Protein AF-A0A0S7X067-F1 (afdb_monomer_lite)

Sequence (886 aa):
MMNKNKKNHYNTAKNVPKMLPYRECIGCGLCATVCPKGAITMHWRNGTWVPRVNREKCTNCGLCSRVCPNTPECMSEYAVAAAISGERFGLQKTAQYFIAYDLNPENRIRSASGGVLTAILSYLLEVGDIDGIAASVPVPAPIGRPHHEMRIMRSVEELDKARSSHYHPLAYDKVLKELKSIPGQYAIVGVPCIARGIKRLPKNFQNRIRYIFSPVCSKNVTGQFLDCLAEQEGIAKRELFTANQRDKFGGISDANNFSTLFRLANREIRRNRFKTGWTDMWRNYFFTPKCCLYCADFYGVDADLSAKDAWGHLSKDPLGVSLLIVRNPEIVMILKKLNKDRKIFLESCDAKEVFQSQSGTPKFKHIEVRDRLVWEPAIRQELLKRNYLFGTSRRWWHINSLRYWRLRFLISFSIFSYNHWGSAFIKKLLTLMKIRRLLISIPFSMFYKIAKFLGVRPAPRRTFSRNLRVLISGGYGYGNVGDEAQLSSNIEHWKKAVPNCQITVLTPNELYTRQNHNVKTALAPRVVFFRGIYGDWFGFKLAFFLLTPLLLINAALIKRGLPIFVFHSSFVRLFTTLLNSDILFLSGGGYLTTTTLSRLWDNMLFIRLADILGVPVIMSGQTILLQDRFSSRLAKWGMKNVKFIYLRDKFESEEYLKSIGISEDKIKSTFDDALFIRGASTDLVLKVLKRNNIDVHKPYCVVNIYQHKALLKNYHLALRQWASALDSIVSELGLQIVFLPFLPIEEVVAEKIVKLMQSPSFLIPYNYDFKIPIGIVRNASLCLTTKHHPIIFAMGGGVPVVSVAFDEYFLHKNKGALRIFEQEEFLIWCNIEDLSEQILKKCREAWQKKKEISAITKRHLERLRPQAGEVIYRWLREGGKKNSGH

pLDDT: mean 86.99, std 16.05, range [24.28, 98.56]

Radius of gyration: 35.41 Å; chains: 1; bounding box: 79×88×103 Å

Foldseek 3Di:
DDDDDDDPPPDDDPDQPDDDPPQQDLQAALLCQQQPQSQWDWDQDLQAIDIDGDPVSDPSPCLSVLLQCRALLNLLVLQVQLQVCPLCRLQDPLWFKKWKAFLDLVCLLQALARNVVLVLQQVCLVVQVWQWEWDKAADWDFQSDFRIETDTDRHSVSSSNRHYDDQGRYYCNVVLNVLLVDDIAYAYEEALSVLSSQVSHPPSSVVNYPFYEHAFDLFGFGSLLVSLQCVVQPNDRGFIWHKHARRQPPDDQWSQFGWIWIDTPPDIDTDTCVRTCNVVCVVLLARTRLSSQSALGGQNSSGQKYKYWQADPQRSHSSHIIMMTHNHVVSVVSVVVCVVVSRMDIDTDHSVSVCVSPVVSSCSRRPLSLLQQCPVVSSVVSNVVVVNDPPDDQSVAPLSNVSNVSSVCNHVVNSVCCVVPNSVVVVVVSVVVVVCVVPPDDDDDPVVVVVVPPPFDFDDDDDDDPEAEEEEEEDDQALQLQRLLLVLLLVVLCCVVRVRYAYEYAHCHQVLNCVQRVHHYAHHLCCLQPNPCVVPPVSLVVSLVVCLVLLLVQLLQVRRSHYHDDRDPSSVVVLVSLLPHQAYEYGEDECQEQVNLSSVQSVLSVLSSSVSSVHAYEYEAYDHYYDDPVSLVSNLSRCLRHQAYEYAFPDHSLVSCVVSPRDNVRYHYAHHLSLQRAADDPVVLVVLCVVQVHDPVFAAEEEFEDDDPLCVVVVVLLLLLLQLLVLLCCVPVVHAYEYDYSDQVRLVSVVSSCVNHPDDHTYRHRDSNSRNSLSNLLRHQAYEYQDQSSLSSVLSNLHQYAYEYRDPVSLSRNCRNCVLQVRNVNYDDDDSNCSSVSSNVSRVVCNVCSVVSSVSSVVSCVVRVVCNSVSVVVCVVVVVVPPPDD

Secondary structure (DSSP, 8-state):
------------------PPPTTT-----HHHHS-TT--EEEEEETTEEEEEE-TTT-----HHHHT-TTSHHHHHHHHHHHHHHGGGTT--TTSEEEEEEES-HHHHHHSSSS-HHHHHHHHHHHTTS-SEEEEEEE--B-TTS-SEEEEEE-SHHHHHHT-S---S----HHHHHHHHHS-S-EEEE--HHHHHHHTTS-HHHHTTEEEEEEE--S----HHHHHHHHHHTT--TT--EEEEEEE-TTT-SSTT--EEEEEESS-EEEEETTTSSHHHHHHTTTT--GGGGT---SS-TT-SEEEEE--GGGGGSTT--EEEEE--HHHHHHHHHHHHTTSEEEEEE-HHHHHHTTTHHHIIIIITTHHHHTTSHHHHHHHHHTT----SS-GGG-HHHHHHHHHHHHHHHHHHHHHHHHHHHHHHHHHHHHHHHHS----STTTHHHHTTS-PPPPPPPPPPSS-EEEEE-S-SSS-HHHHHHHHHHHHHHHHH-TT-EEEEEES-HHHHHHHH-SEEEE-HHHHHSTT-TT-HHHHHHHHHHHHHHHHHHHHHHHHT-PPP---HHHHHHHHHHHT-SEEEE--BS-SSGGGHHHHHHHHHHHHHHHHHT--EEEEEE-----SHHHHHHHHHHHTT-SEEEESSSSHHHHHHHHTT--GGGEEE---TTTT-----HHHHHHHHHHTT--TTS-EEEEE----HHHHHTHHHHHHHHHHHHHHHHHHH-PEEEE--SSHHHHHHHHHHHTT-SS-EEEPPP-S-THHHHHHHHT-SEEEESSHHHHHHHHHHT--EEEEESSHHHHHHHHHHHHTTT-GGGEEE--STTHHHHHHHHHHHHHHTHHHHHHHHHHHHHHHGGGTTHHHHHHHHHHHTTS---

Structure (mmCIF, N/CA/C/O backbone):
data_AF-A0A0S7X067-F1
#
_entry.id   AF-A0A0S7X067-F1
#
loop_
_atom_site.group_PDB
_atom_site.id
_atom_site.type_symbol
_atom_site.label_atom_id
_atom_site.label_alt_id
_atom_site.label_comp_id
_atom_site.label_asym_id
_atom_site.label_entity_id
_atom_site.label_seq_id
_atom_site.pdbx_PDB_ins_code
_atom_site.Cartn_x
_atom_site.Cartn_y
_atom_site.Cartn_z
_atom_site.occupancy
_atom_site.B_iso_or_equiv
_atom_site.auth_seq_id
_atom_site.auth_comp_id
_atom_site.auth_asym_id
_atom_site.auth_atom_id
_atom_site.pdbx_PDB_model_num
ATOM 1 N N . MET A 1 1 ? 22.382 53.198 -48.049 1.00 29.11 1 MET A N 1
ATOM 2 C CA . MET A 1 1 ? 23.276 52.034 -48.272 1.00 29.11 1 MET A CA 1
ATOM 3 C C . MET A 1 1 ? 23.290 51.225 -46.977 1.00 29.11 1 MET A C 1
ATOM 5 O O . MET A 1 1 ? 23.543 51.829 -45.957 1.00 29.11 1 MET A O 1
ATOM 9 N N . MET A 1 2 ? 22.936 49.948 -46.851 1.00 30.11 2 MET A N 1
ATOM 10 C CA . MET A 1 2 ? 22.721 48.850 -47.790 1.00 30.11 2 MET A CA 1
ATOM 11 C C . MET A 1 2 ? 21.519 47.988 -47.356 1.00 30.11 2 MET A C 1
ATOM 13 O O . MET A 1 2 ? 21.127 47.931 -46.195 1.00 30.11 2 MET A O 1
ATOM 17 N N . ASN A 1 3 ? 20.966 47.351 -48.378 1.00 24.83 3 ASN A N 1
ATOM 18 C CA . ASN A 1 3 ? 19.749 46.565 -48.515 1.00 24.83 3 ASN A CA 1
ATOM 19 C C . ASN A 1 3 ? 19.423 45.466 -47.487 1.00 24.83 3 ASN A C 1
ATOM 21 O O . ASN A 1 3 ? 20.245 44.627 -47.127 1.00 24.83 3 ASN A O 1
ATOM 25 N N . LYS A 1 4 ? 18.113 45.387 -47.210 1.00 31.78 4 LYS A N 1
ATOM 26 C CA . LYS A 1 4 ? 17.346 44.173 -46.887 1.00 31.78 4 LYS A CA 1
ATOM 27 C C . LYS A 1 4 ? 17.326 43.189 -48.076 1.00 31.78 4 LYS A C 1
ATOM 29 O O . LYS A 1 4 ? 17.414 43.609 -49.222 1.00 31.78 4 LYS A O 1
ATOM 34 N N . ASN A 1 5 ? 17.011 41.925 -47.767 1.00 30.05 5 ASN A N 1
ATOM 35 C CA . ASN A 1 5 ? 16.585 40.810 -48.641 1.00 30.05 5 ASN A CA 1
ATOM 36 C C . ASN A 1 5 ? 17.678 39.871 -49.185 1.00 30.05 5 ASN A C 1
ATOM 38 O O . ASN A 1 5 ? 18.350 40.174 -50.160 1.00 30.05 5 ASN A O 1
ATOM 42 N N . LYS A 1 6 ? 17.663 38.615 -48.714 1.00 26.25 6 LYS A N 1
ATOM 43 C CA . LYS A 1 6 ? 16.930 37.540 -49.412 1.00 26.25 6 LYS A CA 1
ATOM 44 C C . LYS A 1 6 ? 16.719 36.318 -48.512 1.00 26.25 6 LYS A C 1
ATOM 46 O O . LYS A 1 6 ? 17.645 35.708 -47.990 1.00 26.25 6 LYS A O 1
ATOM 51 N N . LYS A 1 7 ? 15.438 35.984 -48.365 1.00 29.62 7 LYS A N 1
ATOM 52 C CA . LYS A 1 7 ? 14.908 34.695 -47.929 1.00 29.62 7 LYS A CA 1
ATOM 53 C C . LYS A 1 7 ? 15.486 33.586 -48.814 1.00 29.62 7 LYS A C 1
ATOM 55 O O . LYS A 1 7 ? 15.284 33.638 -50.020 1.00 29.62 7 LYS A O 1
ATOM 60 N N . ASN A 1 8 ? 16.059 32.544 -48.216 1.00 24.28 8 ASN A N 1
ATOM 61 C CA . ASN A 1 8 ? 16.013 31.210 -48.811 1.00 24.28 8 ASN A CA 1
ATOM 62 C C . ASN A 1 8 ? 14.926 30.413 -48.090 1.00 24.28 8 ASN A C 1
ATOM 64 O O . ASN A 1 8 ? 15.160 29.724 -47.098 1.00 24.28 8 ASN A O 1
ATOM 68 N N . HIS A 1 9 ? 13.704 30.569 -48.602 1.00 27.72 9 HIS A N 1
ATOM 69 C CA . HIS A 1 9 ? 12.631 29.603 -48.431 1.00 27.72 9 HIS A CA 1
ATOM 70 C C . HIS A 1 9 ? 13.075 28.282 -49.072 1.00 27.72 9 HIS A C 1
ATOM 72 O O . HIS A 1 9 ? 12.879 28.077 -50.265 1.00 27.72 9 HIS A O 1
ATOM 78 N N . TYR A 1 10 ? 13.648 27.372 -48.284 1.00 26.80 10 TYR A N 1
ATOM 79 C CA . TYR A 1 10 ? 13.601 25.960 -48.644 1.00 26.80 10 TYR A CA 1
ATOM 80 C C . TYR A 1 10 ? 12.264 25.392 -48.188 1.00 26.80 10 TYR A C 1
ATOM 82 O O . TYR A 1 10 ? 11.991 25.226 -46.999 1.00 26.80 10 TYR A O 1
ATOM 90 N N . ASN A 1 11 ? 11.434 25.184 -49.205 1.00 25.30 11 ASN A N 1
ATOM 91 C CA . ASN A 1 11 ? 10.201 24.423 -49.250 1.00 25.30 11 ASN A CA 1
ATOM 92 C C . ASN A 1 11 ? 10.017 23.386 -48.134 1.00 25.30 11 ASN A C 1
ATOM 94 O O . ASN A 1 11 ? 10.855 22.522 -47.877 1.00 25.30 11 ASN A O 1
ATOM 98 N N . THR A 1 12 ? 8.814 23.446 -47.575 1.00 35.19 12 THR A N 1
ATOM 99 C CA . THR A 1 12 ? 7.980 22.355 -47.064 1.00 35.19 12 THR A CA 1
ATOM 100 C C . THR A 1 12 ? 8.238 20.996 -47.738 1.00 35.19 12 THR A C 1
ATOM 102 O O . THR A 1 12 ? 7.503 20.547 -48.614 1.00 35.19 12 THR A O 1
ATOM 105 N N . ALA A 1 13 ? 9.256 20.271 -47.275 1.00 30.08 13 ALA A N 1
ATOM 106 C CA . ALA A 1 13 ? 9.434 18.860 -47.591 1.00 30.08 13 ALA A CA 1
ATOM 107 C C . ALA A 1 13 ? 8.694 17.996 -46.554 1.00 30.08 13 ALA A C 1
ATOM 109 O O . ALA A 1 13 ? 9.076 17.906 -45.386 1.00 30.08 13 ALA A O 1
ATOM 110 N N . LYS A 1 14 ? 7.596 17.394 -47.020 1.00 34.44 14 LYS A N 1
ATOM 111 C CA . LYS A 1 14 ? 6.775 16.322 -46.431 1.00 34.44 14 LYS A CA 1
ATOM 112 C C . LYS A 1 14 ? 7.455 15.507 -45.306 1.00 34.44 14 LYS A C 1
ATOM 114 O O . LYS A 1 14 ? 8.470 14.858 -45.529 1.00 34.44 14 LYS A O 1
ATOM 119 N N . ASN A 1 15 ? 6.814 15.499 -44.129 1.00 43.69 15 ASN A N 1
ATOM 120 C CA . ASN A 1 15 ? 6.865 14.494 -43.049 1.00 43.69 15 ASN A CA 1
ATOM 121 C C . ASN A 1 15 ? 8.077 13.537 -43.037 1.00 43.69 15 ASN A C 1
ATOM 123 O O . ASN A 1 15 ? 7.967 12.356 -43.367 1.00 43.69 15 ASN A O 1
ATOM 127 N N . VAL A 1 16 ? 9.225 14.017 -42.556 1.00 38.88 16 VAL A N 1
ATOM 128 C CA . VAL A 1 16 ? 10.330 13.139 -42.141 1.00 38.88 16 VAL A CA 1
ATOM 129 C C . VAL A 1 16 ? 9.944 12.447 -40.823 1.00 38.88 16 VAL A C 1
ATOM 131 O O . VAL A 1 16 ? 9.578 13.143 -39.870 1.00 38.88 16 VAL A O 1
ATOM 134 N N . PRO A 1 17 ? 10.053 11.108 -40.697 1.00 44.38 17 PRO A N 1
ATOM 135 C CA . PRO A 1 17 ? 9.852 10.430 -39.421 1.00 44.38 17 PRO A CA 1
ATOM 136 C C . PRO A 1 17 ? 10.870 10.948 -38.395 1.00 44.38 17 PRO A C 1
ATOM 138 O O . PRO A 1 17 ? 12.071 10.693 -38.514 1.00 44.38 17 PRO A O 1
ATOM 141 N N . LYS A 1 18 ? 10.408 11.689 -37.380 1.00 51.00 18 LYS A N 1
ATOM 142 C CA . LYS A 1 18 ? 11.260 12.109 -36.259 1.00 51.00 18 LYS A CA 1
ATOM 143 C C . LYS A 1 18 ? 11.743 10.860 -35.525 1.00 51.00 18 LYS A C 1
ATOM 145 O O . LYS A 1 18 ? 10.960 10.167 -34.883 1.00 51.00 18 LYS A O 1
ATOM 150 N N . MET A 1 19 ? 13.039 10.571 -35.619 1.00 55.56 19 MET A N 1
ATOM 151 C CA . MET A 1 19 ? 13.657 9.556 -34.772 1.00 55.56 19 MET A CA 1
ATOM 152 C C . MET A 1 19 ? 13.533 9.946 -33.303 1.00 55.56 19 MET A C 1
ATOM 154 O O . MET A 1 19 ? 13.709 11.114 -32.950 1.00 55.56 19 MET A O 1
ATOM 158 N N . LEU A 1 20 ? 13.274 8.952 -32.451 1.00 55.03 20 LEU A N 1
ATOM 159 C CA . LEU A 1 20 ? 13.272 9.152 -31.007 1.00 55.03 20 LEU A CA 1
ATOM 160 C C . LEU A 1 20 ? 14.628 9.723 -30.553 1.00 55.03 20 LEU A C 1
ATOM 162 O O . LEU A 1 20 ? 15.675 9.223 -30.982 1.00 55.03 20 LEU A O 1
ATOM 166 N N . PRO A 1 21 ? 14.639 10.730 -29.664 1.00 55.47 21 PRO A N 1
ATOM 167 C CA . PRO A 1 21 ? 15.861 11.233 -29.054 1.00 55.47 21 PRO A CA 1
ATOM 168 C C . PRO A 1 21 ? 16.708 10.109 -28.435 1.00 55.47 21 PRO A C 1
ATOM 170 O O . PRO A 1 21 ? 16.183 9.132 -27.898 1.00 55.47 21 PRO A O 1
ATOM 173 N N . TYR A 1 22 ? 18.034 10.296 -28.418 1.00 45.47 22 TYR A N 1
ATOM 174 C CA . TYR A 1 22 ? 19.052 9.362 -27.892 1.00 45.47 22 TYR A CA 1
ATOM 175 C C . TYR A 1 22 ? 18.709 8.722 -26.528 1.00 45.47 22 TYR A C 1
ATOM 177 O O . TYR A 1 22 ? 19.165 7.626 -26.222 1.00 45.47 22 TYR A O 1
ATOM 185 N N . ARG A 1 23 ? 17.903 9.388 -25.690 1.00 52.72 23 ARG A N 1
ATOM 186 C CA . ARG A 1 23 ? 17.569 8.939 -24.326 1.00 52.72 23 ARG A CA 1
ATOM 187 C C . ARG A 1 23 ? 16.222 8.211 -24.199 1.00 52.72 23 ARG A C 1
ATOM 189 O O . ARG A 1 23 ? 15.913 7.736 -23.108 1.00 52.72 23 ARG A O 1
ATOM 196 N N . GLU A 1 24 ? 15.448 8.110 -25.275 1.00 68.94 24 GLU A N 1
ATOM 197 C CA . GLU A 1 24 ? 14.145 7.421 -25.330 1.00 68.94 24 GLU A CA 1
ATOM 198 C C . GLU A 1 24 ? 14.222 6.068 -26.059 1.00 68.94 24 GLU A C 1
ATOM 200 O O . GLU A 1 24 ? 13.326 5.232 -25.940 1.00 68.94 24 GLU A O 1
ATOM 205 N N . CYS A 1 25 ? 15.328 5.806 -26.757 1.00 85.81 25 CYS A N 1
ATOM 206 C CA . CYS A 1 25 ? 15.596 4.537 -27.421 1.00 85.81 25 CYS A CA 1
ATOM 207 C C . CYS A 1 25 ? 16.063 3.454 -26.426 1.00 85.81 25 CYS A C 1
ATOM 209 O O . CYS A 1 25 ? 16.913 3.709 -25.576 1.00 85.81 25 CYS A O 1
ATOM 211 N N . ILE A 1 26 ? 15.547 2.226 -26.566 1.00 89.69 26 ILE A N 1
ATOM 212 C CA . ILE A 1 26 ? 16.042 1.035 -25.835 1.00 89.69 26 ILE A CA 1
ATOM 213 C C . ILE A 1 26 ? 17.175 0.298 -26.563 1.00 89.69 26 ILE A C 1
ATOM 215 O O . ILE A 1 26 ? 17.692 -0.681 -26.038 1.00 89.69 26 ILE A O 1
ATOM 219 N N . GLY A 1 27 ? 17.508 0.708 -27.790 1.00 91.88 27 GLY A N 1
ATOM 220 C CA . GLY A 1 27 ? 18.559 0.074 -28.586 1.00 91.88 27 GLY A CA 1
ATOM 221 C C . GLY A 1 27 ? 18.182 -1.242 -29.277 1.00 91.88 27 GLY A C 1
ATOM 222 O O . GLY A 1 27 ? 19.068 -1.943 -29.738 1.00 91.88 27 GLY A O 1
ATOM 223 N N . CYS A 1 28 ? 16.889 -1.567 -29.402 1.00 94.38 28 CYS A N 1
ATOM 224 C CA . CYS A 1 28 ? 16.430 -2.879 -29.891 1.00 94.38 28 CYS A CA 1
ATOM 225 C C . CYS A 1 28 ? 16.746 -3.220 -31.357 1.00 94.38 28 CYS A C 1
ATOM 227 O O . CYS A 1 28 ? 16.621 -4.377 -31.732 1.00 94.38 28 CYS A O 1
ATOM 229 N N . GLY A 1 29 ? 17.098 -2.257 -32.213 1.00 95.00 29 GLY A N 1
ATOM 230 C CA . GLY A 1 29 ? 17.432 -2.533 -33.619 1.00 95.00 29 GLY A CA 1
ATOM 231 C C . GLY A 1 29 ? 16.253 -2.843 -34.557 1.00 95.00 29 GLY A C 1
ATOM 232 O O . GLY A 1 29 ? 16.458 -2.995 -35.760 1.00 95.00 29 GLY A O 1
ATOM 233 N N . LEU A 1 30 ? 15.000 -2.850 -34.086 1.00 95.38 30 LEU A N 1
ATOM 234 C CA . LEU A 1 30 ? 13.829 -3.103 -34.949 1.00 95.38 30 LEU A CA 1
ATOM 235 C C . LEU A 1 30 ? 13.746 -2.130 -36.138 1.00 95.38 30 LEU A C 1
ATOM 237 O O . LEU A 1 30 ? 13.438 -2.528 -37.257 1.00 95.38 30 LEU A O 1
ATOM 241 N N . CYS A 1 31 ? 14.116 -0.864 -35.930 1.00 93.69 31 CYS A N 1
ATOM 242 C CA . CYS A 1 31 ? 14.192 0.134 -36.998 1.00 93.69 31 CYS A CA 1
ATOM 243 C C . CYS A 1 31 ? 15.207 -0.230 -38.097 1.00 93.69 31 CYS A C 1
ATOM 245 O O . CYS A 1 31 ? 14.919 -0.033 -39.276 1.00 93.69 31 CYS A O 1
ATOM 247 N N . ALA A 1 32 ? 16.367 -0.777 -37.722 1.00 95.31 32 ALA A N 1
ATOM 248 C CA . ALA A 1 32 ? 17.394 -1.247 -38.650 1.00 95.31 32 ALA A CA 1
ATOM 249 C C . ALA A 1 32 ? 17.013 -2.564 -39.338 1.00 95.31 32 ALA A C 1
ATOM 251 O O . ALA A 1 32 ? 17.458 -2.821 -40.455 1.00 95.31 32 ALA A O 1
ATOM 252 N N . THR A 1 33 ? 16.162 -3.367 -38.698 1.00 95.44 33 THR A N 1
ATOM 253 C CA . THR A 1 33 ? 15.617 -4.614 -39.254 1.00 95.44 33 THR A CA 1
ATOM 254 C C . THR A 1 33 ? 14.704 -4.339 -40.445 1.00 95.44 33 THR A C 1
ATOM 256 O O . THR A 1 33 ? 14.846 -4.957 -41.496 1.00 95.44 33 THR A O 1
ATOM 259 N N . VAL A 1 34 ? 13.772 -3.394 -40.295 1.00 94.50 34 VAL A N 1
ATOM 260 C CA . VAL A 1 34 ? 12.709 -3.163 -41.288 1.00 94.50 34 VAL A CA 1
ATOM 261 C C . VAL A 1 34 ? 13.053 -2.120 -42.345 1.00 94.50 34 VAL A C 1
ATOM 263 O O . VAL A 1 34 ? 12.217 -1.822 -43.193 1.00 94.50 34 VAL A O 1
ATOM 266 N N . CYS A 1 35 ? 14.244 -1.519 -42.294 1.00 94.06 35 CYS A N 1
ATOM 267 C CA . CYS A 1 35 ? 14.634 -0.493 -43.254 1.00 94.06 35 CYS A CA 1
ATOM 268 C C . CYS A 1 35 ? 14.949 -1.124 -44.625 1.00 94.06 35 CYS A C 1
ATOM 270 O O . CYS A 1 35 ? 15.984 -1.779 -44.755 1.00 94.06 35 CYS A O 1
ATOM 272 N N . PRO A 1 36 ? 14.139 -0.880 -45.674 1.00 91.81 36 PRO A N 1
ATOM 273 C CA . PRO A 1 36 ? 14.316 -1.549 -46.965 1.00 91.81 36 PRO A CA 1
ATOM 274 C C . PRO A 1 36 ? 15.559 -1.072 -47.726 1.00 91.81 36 PRO A C 1
ATOM 276 O O . PRO A 1 36 ? 16.092 -1.801 -48.551 1.00 91.81 36 PRO A O 1
ATOM 279 N N . LYS A 1 37 ? 16.037 0.149 -47.452 1.00 94.94 37 LYS A N 1
ATOM 280 C CA . LYS A 1 37 ? 17.220 0.740 -48.100 1.00 94.94 37 LYS A CA 1
ATOM 281 C C . LYS A 1 37 ? 18.514 0.544 -47.306 1.00 94.94 37 LYS A C 1
ATOM 283 O O . LYS A 1 37 ? 19.538 1.122 -47.657 1.00 94.94 37 LYS A O 1
ATOM 288 N N . GLY A 1 38 ? 18.467 -0.189 -46.186 1.00 93.31 38 GLY A N 1
ATOM 289 C CA . GLY A 1 38 ? 19.627 -0.347 -45.301 1.00 93.31 38 GLY A CA 1
ATOM 290 C C . GLY A 1 38 ? 20.162 0.984 -44.754 1.00 93.31 38 GLY A C 1
ATOM 291 O O . GLY A 1 38 ? 21.337 1.098 -44.422 1.00 93.31 38 GLY A O 1
ATOM 292 N N . ALA A 1 39 ? 19.313 2.014 -44.674 1.00 94.38 39 ALA A N 1
ATOM 293 C CA . ALA A 1 39 ? 19.709 3.362 -44.279 1.00 94.38 39 ALA A CA 1
ATOM 294 C C . ALA A 1 39 ? 19.994 3.494 -42.773 1.00 94.38 39 ALA A C 1
ATOM 296 O O . ALA A 1 39 ? 20.527 4.514 -42.351 1.00 94.38 39 ALA A O 1
ATOM 297 N N . ILE A 1 40 ? 19.630 2.501 -41.953 1.00 93.94 40 ILE A N 1
ATOM 298 C CA . ILE A 1 40 ? 19.761 2.543 -40.491 1.00 93.94 40 ILE A CA 1
ATOM 299 C C . ILE A 1 40 ? 20.744 1.466 -40.024 1.00 93.94 40 ILE A C 1
ATOM 301 O O . ILE A 1 40 ? 20.575 0.291 -40.340 1.00 93.94 40 ILE A O 1
ATOM 305 N N . THR A 1 41 ? 21.733 1.866 -39.226 1.00 94.12 41 THR A N 1
ATOM 306 C CA . THR A 1 41 ? 22.730 0.977 -38.599 1.00 94.12 41 THR A CA 1
ATOM 307 C C . THR A 1 41 ? 22.743 1.165 -37.084 1.00 94.12 41 THR A C 1
ATOM 309 O O . THR A 1 41 ? 22.490 2.269 -36.600 1.00 94.12 41 THR A O 1
ATOM 312 N N . MET A 1 42 ? 23.018 0.101 -36.326 1.00 94.44 42 MET A N 1
ATOM 313 C CA . MET A 1 42 ? 23.089 0.146 -34.862 1.00 94.44 42 MET A CA 1
ATOM 314 C C . MET A 1 42 ? 24.539 0.289 -34.396 1.00 94.44 42 MET A C 1
ATOM 316 O O . MET A 1 42 ? 25.404 -0.475 -34.811 1.00 94.44 42 MET A O 1
ATOM 320 N N . HIS A 1 43 ? 24.797 1.255 -33.514 1.00 93.00 43 HIS A N 1
ATOM 321 C CA . HIS A 1 43 ? 26.130 1.556 -32.983 1.00 93.00 43 HIS A CA 1
ATOM 322 C C . HIS A 1 43 ? 26.122 1.491 -31.462 1.00 93.00 43 HIS A C 1
ATOM 324 O O . HIS A 1 43 ? 25.186 1.980 -30.830 1.00 93.00 43 HIS A O 1
ATOM 330 N N . TRP A 1 44 ? 27.163 0.920 -30.862 1.00 93.50 44 TRP A N 1
ATOM 331 C CA . TRP A 1 44 ? 27.326 0.926 -29.411 1.00 93.50 44 TRP A CA 1
ATOM 332 C C . TRP A 1 44 ? 27.955 2.243 -28.956 1.00 93.50 44 TRP A C 1
ATOM 334 O O . TRP A 1 44 ? 29.054 2.595 -29.384 1.00 93.50 44 TRP A O 1
ATOM 344 N N . ARG A 1 45 ? 27.266 2.989 -28.090 1.00 90.06 45 ARG A N 1
ATOM 345 C CA . ARG A 1 45 ? 27.751 4.267 -27.557 1.00 90.06 45 ARG A CA 1
ATOM 346 C C . ARG A 1 45 ? 27.239 4.500 -26.141 1.00 90.06 45 ARG A C 1
ATOM 348 O O . ARG A 1 45 ? 26.050 4.350 -25.878 1.00 90.06 45 ARG A O 1
ATOM 355 N N . ASN A 1 46 ? 28.133 4.919 -25.241 1.00 86.00 46 ASN A N 1
ATOM 356 C CA . ASN A 1 46 ? 27.846 5.202 -23.828 1.00 86.00 46 ASN A CA 1
ATOM 357 C C . ASN A 1 46 ? 26.939 4.135 -23.191 1.00 86.00 46 ASN A C 1
ATOM 359 O O . ASN A 1 46 ? 25.865 4.464 -22.682 1.00 86.00 46 ASN A O 1
ATOM 363 N N . GLY A 1 47 ? 27.342 2.868 -23.292 1.00 91.00 47 GLY A N 1
ATOM 364 C CA . GLY A 1 47 ? 26.641 1.751 -22.666 1.00 91.00 47 GLY A CA 1
ATOM 365 C C . GLY A 1 47 ? 25.294 1.379 -23.294 1.00 91.00 47 GLY A C 1
ATOM 366 O O . GLY A 1 47 ? 24.519 0.688 -22.646 1.00 91.00 47 GLY A O 1
ATOM 367 N N . THR A 1 48 ? 24.943 1.830 -24.500 1.00 92.88 48 THR A N 1
ATOM 368 C CA . THR A 1 48 ? 23.702 1.395 -25.164 1.00 92.88 48 THR A CA 1
ATOM 369 C C . THR A 1 48 ? 23.833 1.356 -26.685 1.00 92.88 48 THR A C 1
ATOM 371 O O . THR A 1 48 ? 24.708 1.999 -27.265 1.00 92.88 48 THR A O 1
ATOM 374 N N . TRP A 1 49 ? 22.935 0.623 -27.344 1.00 93.19 49 TRP A N 1
ATOM 375 C CA . TRP A 1 49 ? 22.803 0.616 -28.799 1.00 93.19 49 TRP A CA 1
ATOM 376 C C . TRP A 1 49 ? 21.991 1.821 -29.279 1.00 93.19 49 TRP A C 1
ATOM 378 O O . TRP A 1 49 ? 20.911 2.104 -28.754 1.00 93.19 49 TRP A O 1
ATOM 388 N N . VAL A 1 50 ? 22.477 2.509 -30.313 1.00 90.75 50 VAL A N 1
ATOM 389 C CA . VAL A 1 50 ? 21.807 3.667 -30.913 1.00 90.75 50 VAL A CA 1
ATOM 390 C C . VAL A 1 50 ? 21.721 3.573 -32.435 1.00 90.75 50 VAL A C 1
ATOM 392 O O . VAL A 1 50 ? 22.700 3.191 -33.078 1.00 90.75 50 VAL A O 1
ATOM 395 N N . PRO A 1 51 ? 20.567 3.921 -33.033 1.00 91.31 51 PRO A N 1
ATOM 396 C CA . PRO A 1 51 ? 20.425 3.939 -34.479 1.00 91.31 51 PRO A CA 1
ATOM 397 C C . PRO A 1 51 ? 21.118 5.169 -35.079 1.00 91.31 51 PRO A C 1
ATOM 399 O O . PRO A 1 51 ? 20.918 6.295 -34.619 1.00 91.31 51 PRO A O 1
ATOM 402 N N . ARG A 1 52 ? 21.888 4.966 -36.148 1.00 90.56 52 ARG A N 1
ATOM 403 C CA . ARG A 1 52 ? 22.418 6.016 -37.025 1.00 90.56 52 ARG A CA 1
ATOM 404 C C . ARG A 1 52 ? 21.763 5.885 -38.391 1.00 90.56 52 ARG A C 1
ATOM 406 O O . ARG A 1 52 ? 21.777 4.802 -38.972 1.00 90.56 52 ARG A O 1
ATOM 413 N N . VAL A 1 53 ? 21.215 6.986 -38.897 1.00 89.38 53 VAL A N 1
ATOM 414 C CA . VAL A 1 53 ? 20.549 7.017 -40.205 1.00 89.38 53 VAL A CA 1
ATOM 415 C C . VAL A 1 53 ? 21.412 7.743 -41.216 1.00 89.38 53 VAL A C 1
ATOM 417 O O . VAL A 1 53 ? 21.788 8.894 -41.003 1.00 89.38 53 VAL A O 1
ATOM 420 N N . ASN A 1 54 ? 21.700 7.061 -42.318 1.00 91.44 54 ASN A N 1
ATOM 421 C CA . ASN A 1 54 ? 22.222 7.668 -43.527 1.00 91.44 54 ASN A CA 1
ATOM 422 C C . ASN A 1 54 ? 21.056 8.371 -44.245 1.00 91.44 54 ASN A C 1
ATOM 424 O O . ASN A 1 54 ? 20.100 7.721 -44.669 1.00 91.44 54 ASN A O 1
ATOM 428 N N . ARG A 1 55 ? 21.123 9.704 -44.336 1.00 88.06 55 ARG A N 1
ATOM 429 C CA . ARG A 1 55 ? 20.056 10.525 -44.928 1.00 88.06 55 ARG A CA 1
ATOM 430 C C . ARG A 1 55 ? 19.968 10.380 -46.445 1.00 88.06 55 ARG A C 1
ATOM 432 O O . ARG A 1 55 ? 18.862 10.439 -46.959 1.00 88.06 55 ARG A O 1
ATOM 439 N N . GLU A 1 56 ? 21.078 10.116 -47.123 1.00 92.38 56 GLU A N 1
ATOM 440 C CA . GLU A 1 56 ? 21.128 9.920 -48.579 1.00 92.38 56 GLU A CA 1
ATOM 441 C C . GLU A 1 56 ? 20.408 8.631 -48.993 1.00 92.38 56 GLU A C 1
ATOM 443 O O . GLU A 1 56 ? 19.720 8.589 -50.005 1.00 92.38 56 GLU A O 1
ATOM 448 N N . LYS A 1 57 ? 20.488 7.581 -48.163 1.00 92.44 57 LYS A N 1
ATOM 449 C CA . LYS A 1 57 ? 19.769 6.314 -48.392 1.00 92.44 57 LYS A CA 1
ATOM 450 C C . LYS A 1 57 ? 18.314 6.334 -47.906 1.00 92.44 57 LYS A C 1
ATOM 452 O O . LYS A 1 57 ? 17.547 5.417 -48.207 1.00 92.44 57 LYS A O 1
ATOM 457 N N . CYS A 1 58 ? 17.924 7.309 -47.084 1.00 90.81 58 CYS A N 1
ATOM 458 C CA . CYS A 1 58 ? 16.632 7.309 -46.402 1.00 90.81 58 CYS A CA 1
ATOM 459 C C . CYS A 1 58 ? 15.522 7.898 -47.279 1.00 90.81 58 CYS A C 1
ATOM 461 O O . CYS A 1 58 ? 15.510 9.086 -47.572 1.00 90.81 58 CYS A O 1
ATOM 463 N N . THR A 1 59 ? 14.508 7.091 -47.589 1.00 90.25 59 THR A N 1
ATOM 464 C CA . THR A 1 59 ? 13.333 7.520 -48.371 1.00 90.25 59 THR A CA 1
ATOM 465 C C . THR A 1 59 ? 12.194 8.101 -47.527 1.00 90.25 59 THR A C 1
ATOM 467 O O . THR A 1 59 ? 11.110 8.347 -48.042 1.00 90.25 59 THR A O 1
ATOM 470 N N . ASN A 1 60 ? 12.384 8.264 -46.212 1.00 85.69 60 ASN A N 1
ATOM 471 C CA . ASN A 1 60 ? 11.359 8.757 -45.277 1.00 85.69 60 ASN A CA 1
ATOM 472 C C . ASN A 1 60 ? 10.051 7.931 -45.237 1.00 85.69 60 ASN A C 1
ATOM 474 O O . ASN A 1 60 ? 9.019 8.419 -44.793 1.00 85.69 60 ASN A O 1
ATOM 478 N N . CYS A 1 61 ? 10.096 6.641 -45.591 1.00 89.00 61 CYS A N 1
ATOM 479 C CA . CYS A 1 61 ? 8.925 5.744 -45.650 1.00 89.00 61 CYS A CA 1
ATOM 480 C C . CYS A 1 61 ? 8.211 5.439 -44.307 1.00 89.00 61 CYS A C 1
ATOM 482 O O . CYS A 1 61 ? 7.200 4.731 -44.280 1.00 89.00 61 CYS A O 1
ATOM 484 N N . GLY A 1 62 ? 8.761 5.872 -43.167 1.00 87.50 62 GLY A N 1
ATOM 485 C CA . GLY A 1 62 ? 8.139 5.731 -41.840 1.00 87.50 62 GLY A CA 1
ATOM 486 C C . GLY A 1 62 ? 8.060 4.314 -41.249 1.00 87.50 62 GLY A C 1
ATOM 487 O O . GLY A 1 62 ? 7.628 4.167 -40.105 1.00 87.50 62 GLY A O 1
ATOM 488 N N . LEU A 1 63 ? 8.499 3.267 -41.962 1.00 90.00 63 LEU A N 1
ATOM 489 C CA . LEU A 1 63 ? 8.486 1.874 -41.472 1.00 90.00 63 LEU A CA 1
ATOM 490 C C . LEU A 1 63 ? 9.208 1.711 -40.126 1.00 90.00 63 LEU A C 1
ATOM 492 O O . LEU A 1 63 ? 8.699 1.057 -39.222 1.00 90.00 63 LEU A O 1
ATOM 496 N N . CYS A 1 64 ? 10.357 2.367 -39.965 1.00 90.56 64 CYS A N 1
ATOM 497 C CA . CYS A 1 64 ? 11.150 2.326 -38.738 1.00 90.56 64 CYS A CA 1
ATOM 498 C C . CYS A 1 64 ? 10.416 2.885 -37.508 1.00 90.56 64 CYS A C 1
ATOM 500 O O . CYS A 1 64 ? 10.649 2.404 -36.400 1.00 90.56 64 CYS A O 1
ATOM 502 N N . SER A 1 65 ? 9.541 3.879 -37.699 1.00 88.38 65 SER A N 1
ATOM 503 C CA . SER A 1 65 ? 8.727 4.454 -36.625 1.00 88.38 65 SER A CA 1
ATOM 504 C C . SER A 1 65 ? 7.570 3.524 -36.267 1.00 88.38 65 SER A C 1
ATOM 506 O O . SER A 1 65 ? 7.354 3.238 -35.095 1.00 88.38 65 SER A O 1
ATOM 508 N N . ARG A 1 66 ? 6.891 2.958 -37.278 1.00 88.19 66 ARG A N 1
ATOM 509 C CA . ARG A 1 66 ? 5.744 2.050 -37.092 1.00 88.19 66 ARG A CA 1
ATOM 510 C C . ARG A 1 66 ? 6.073 0.826 -36.236 1.00 88.19 66 ARG A C 1
ATOM 512 O O . ARG A 1 66 ? 5.247 0.404 -35.435 1.00 88.19 66 ARG A O 1
ATOM 519 N N . VAL A 1 67 ? 7.279 0.280 -36.382 1.00 92.38 67 VAL A N 1
ATOM 520 C CA . VAL A 1 67 ? 7.716 -0.894 -35.606 1.00 92.38 67 VAL A CA 1
ATOM 521 C C . VAL A 1 67 ? 8.323 -0.547 -34.249 1.00 92.38 67 VAL A C 1
ATOM 523 O O . VAL A 1 67 ? 8.637 -1.441 -33.465 1.00 92.38 67 VAL A O 1
ATOM 526 N N . CYS A 1 68 ? 8.558 0.735 -33.958 1.00 92.19 68 CYS A N 1
ATOM 527 C CA . CYS A 1 68 ? 9.243 1.121 -32.737 1.00 92.19 68 CYS A CA 1
ATOM 528 C C . CYS A 1 68 ? 8.310 0.954 -31.520 1.00 92.19 68 CYS A C 1
ATOM 530 O O . CYS A 1 68 ? 7.258 1.585 -31.455 1.00 92.19 68 CYS A O 1
ATOM 532 N N . PRO A 1 69 ? 8.707 0.180 -30.492 1.00 92.94 69 PRO A N 1
ATOM 533 C CA . PRO A 1 69 ? 7.841 -0.108 -29.345 1.00 92.94 69 PRO A CA 1
ATOM 534 C C . PRO A 1 69 ? 7.696 1.063 -28.360 1.00 92.94 69 PRO A C 1
ATOM 536 O O . PRO A 1 69 ? 6.990 0.944 -27.356 1.00 92.94 69 PRO A O 1
ATOM 539 N N . ASN A 1 70 ? 8.410 2.166 -28.608 1.00 90.69 70 ASN A N 1
ATOM 540 C CA . ASN A 1 70 ? 8.506 3.311 -27.708 1.00 90.69 70 ASN A CA 1
ATOM 541 C C . ASN A 1 70 ? 8.133 4.638 -28.381 1.00 90.69 70 ASN A C 1
ATOM 543 O O . ASN A 1 70 ? 8.455 5.687 -27.823 1.00 90.69 70 ASN A O 1
ATOM 547 N N . THR A 1 71 ? 7.489 4.628 -29.557 1.00 89.00 71 THR A N 1
ATOM 548 C CA . THR A 1 71 ? 6.948 5.887 -30.091 1.00 89.00 71 THR A CA 1
ATOM 549 C C . THR A 1 71 ? 5.913 6.467 -29.127 1.00 89.00 71 THR A C 1
ATOM 551 O O . THR A 1 71 ? 5.291 5.706 -28.374 1.00 89.00 71 THR A O 1
ATOM 554 N N . PRO A 1 72 ? 5.703 7.793 -29.116 1.00 86.62 72 PRO A N 1
ATOM 555 C CA . PRO A 1 72 ? 4.678 8.399 -28.280 1.00 86.62 72 PRO A CA 1
ATOM 556 C C . PRO A 1 72 ? 3.294 7.773 -28.476 1.00 86.62 72 PRO A C 1
ATOM 558 O O . PRO A 1 72 ? 2.607 7.482 -27.495 1.00 86.62 72 PRO A O 1
ATOM 561 N N . GLU A 1 73 ? 2.936 7.471 -29.724 1.00 86.69 73 GLU A N 1
ATOM 562 C CA . GLU A 1 73 ? 1.675 6.834 -30.101 1.00 86.69 73 GLU A CA 1
ATOM 563 C C . GLU A 1 73 ? 1.575 5.450 -29.459 1.00 86.69 73 GLU A C 1
ATOM 565 O O . GLU A 1 73 ? 0.595 5.149 -28.776 1.00 86.69 73 GLU A O 1
ATOM 570 N N . CYS A 1 74 ? 2.619 4.633 -29.611 1.00 89.44 74 CYS A N 1
ATOM 571 C CA . CYS A 1 74 ? 2.665 3.284 -29.072 1.00 89.44 74 CYS A CA 1
ATOM 572 C C . CYS A 1 74 ? 2.661 3.291 -27.538 1.00 89.44 74 CYS A C 1
ATOM 574 O O . CYS A 1 74 ? 1.945 2.525 -26.907 1.00 89.44 74 CYS A O 1
ATOM 576 N N . MET A 1 75 ? 3.414 4.183 -26.900 1.00 88.94 75 MET A N 1
ATOM 577 C CA . MET A 1 75 ? 3.463 4.283 -25.439 1.00 88.94 75 MET A CA 1
ATOM 578 C C . MET A 1 75 ? 2.132 4.756 -24.854 1.00 88.94 75 MET A C 1
ATOM 580 O O . MET A 1 75 ? 1.720 4.263 -23.803 1.00 88.94 75 MET A O 1
ATOM 584 N N . SER A 1 76 ? 1.450 5.679 -25.540 1.00 86.06 76 SER A N 1
ATOM 585 C CA . SER A 1 76 ? 0.125 6.161 -25.144 1.00 86.06 76 SER A CA 1
ATOM 586 C C . SER A 1 76 ? -0.932 5.052 -25.185 1.00 86.06 76 SER A C 1
ATOM 588 O O . SER A 1 76 ? -1.741 4.960 -24.268 1.00 86.06 76 SER A O 1
ATOM 590 N N . GLU A 1 77 ? -0.875 4.157 -26.174 1.00 89.50 77 GLU A N 1
ATOM 591 C CA . GLU A 1 77 ? -1.789 3.018 -26.327 1.00 89.50 77 GLU A CA 1
ATOM 592 C C . GLU A 1 77 ? -1.760 2.089 -25.100 1.00 89.50 77 GLU A C 1
ATOM 594 O O . GLU A 1 77 ? -2.785 1.877 -24.450 1.00 89.50 77 GLU A O 1
ATOM 599 N N . TYR A 1 78 ? -0.570 1.620 -24.706 1.00 91.50 78 TYR A N 1
ATOM 600 C CA . TYR A 1 78 ? -0.415 0.746 -23.532 1.00 91.50 78 TYR A CA 1
ATOM 601 C C . TYR A 1 78 ? -0.739 1.483 -22.236 1.00 91.50 78 TYR A C 1
ATOM 603 O O . TYR A 1 78 ? -1.233 0.880 -21.289 1.00 91.50 78 TYR A O 1
ATOM 611 N N . ALA A 1 79 ? -0.468 2.786 -22.171 1.00 85.50 79 ALA A N 1
ATOM 612 C CA . ALA A 1 79 ? -0.814 3.587 -21.009 1.00 85.50 79 ALA A CA 1
ATOM 613 C C . ALA A 1 79 ? -2.328 3.723 -20.812 1.00 85.50 79 ALA A C 1
ATOM 615 O O . ALA A 1 79 ? -2.792 3.638 -19.676 1.00 85.50 79 ALA A O 1
ATOM 616 N N . VAL A 1 80 ? -3.093 3.917 -21.891 1.00 84.25 80 VAL A N 1
ATOM 617 C CA . VAL A 1 80 ? -4.562 3.949 -21.845 1.00 84.25 80 VAL A CA 1
ATOM 618 C C . VAL A 1 80 ? -5.098 2.580 -21.435 1.00 84.25 80 VAL A C 1
ATOM 620 O O . VAL A 1 80 ? -5.894 2.494 -20.502 1.00 84.25 80 VAL A O 1
ATOM 623 N N . ALA A 1 81 ? -4.598 1.502 -22.045 1.00 88.50 81 ALA A N 1
ATOM 624 C CA . ALA A 1 81 ? -4.997 0.143 -21.688 1.00 88.50 81 ALA A CA 1
ATOM 625 C C . ALA A 1 81 ? -4.696 -0.184 -20.210 1.00 88.50 81 ALA A C 1
ATOM 627 O O . ALA A 1 81 ? -5.532 -0.767 -19.511 1.00 88.50 81 ALA A O 1
ATOM 628 N N . ALA A 1 82 ? -3.543 0.262 -19.702 1.00 89.00 82 ALA A N 1
ATOM 629 C CA . ALA A 1 82 ? -3.177 0.129 -18.297 1.00 89.00 82 ALA A CA 1
ATOM 630 C C . ALA A 1 82 ? -4.049 0.980 -17.367 1.00 89.00 82 ALA A C 1
ATOM 632 O O . ALA A 1 82 ? -4.401 0.535 -16.278 1.00 89.00 82 ALA A O 1
ATOM 633 N N . ALA A 1 83 ? -4.435 2.183 -17.791 1.00 79.88 83 ALA A N 1
ATOM 634 C CA . ALA A 1 83 ? -5.321 3.043 -17.018 1.00 79.88 83 ALA A CA 1
ATOM 635 C C . ALA A 1 83 ? -6.733 2.454 -16.879 1.00 79.88 83 ALA A C 1
ATOM 637 O O . ALA A 1 83 ? -7.320 2.567 -15.805 1.00 79.88 83 ALA A O 1
ATOM 638 N N . ILE A 1 84 ? -7.241 1.800 -17.929 1.00 82.00 84 ILE A N 1
ATOM 639 C CA . ILE A 1 84 ? -8.530 1.090 -17.919 1.00 82.00 84 ILE A CA 1
ATOM 640 C C . ILE A 1 84 ? -8.445 -0.156 -17.031 1.00 82.00 84 ILE A C 1
ATOM 642 O O . ILE A 1 84 ? -9.289 -0.370 -16.166 1.00 82.00 84 ILE A O 1
ATOM 646 N N . SER A 1 85 ? -7.400 -0.966 -17.216 1.00 84.12 85 SER A N 1
ATOM 647 C CA . SER A 1 85 ? -7.250 -2.260 -16.530 1.00 84.12 85 SER A CA 1
ATOM 648 C C . SER A 1 85 ? -6.729 -2.141 -15.089 1.00 84.12 85 SER A C 1
ATOM 650 O O . SER A 1 85 ? -6.742 -3.111 -14.327 1.00 84.12 85 SER A O 1
ATOM 652 N N . GLY A 1 86 ? -6.221 -0.968 -14.707 1.00 87.56 86 GLY A N 1
ATOM 653 C CA . GLY A 1 86 ? -5.639 -0.704 -13.399 1.00 87.56 86 GLY A CA 1
ATOM 654 C C . GLY A 1 86 ? -4.421 -1.580 -13.088 1.00 87.56 86 GLY A C 1
ATOM 655 O O . GLY A 1 86 ? -3.603 -1.908 -13.946 1.00 87.56 86 GLY A O 1
ATOM 656 N N . GLU A 1 87 ? -4.279 -1.983 -11.824 1.00 85.31 87 GLU A N 1
ATOM 657 C CA . GLU A 1 87 ? -3.110 -2.738 -11.349 1.00 85.31 87 GLU A CA 1
ATOM 658 C C . GLU A 1 87 ? -2.983 -4.139 -11.975 1.00 85.31 87 GLU A C 1
ATOM 660 O O . GLU A 1 87 ? -1.892 -4.713 -11.968 1.00 85.31 87 GLU A O 1
ATOM 665 N N . ARG A 1 88 ? -4.065 -4.641 -12.586 1.00 86.88 88 ARG A N 1
ATOM 666 C CA . ARG A 1 88 ? -4.149 -5.949 -13.247 1.00 86.88 88 ARG A CA 1
ATOM 667 C C . ARG A 1 88 ? -3.888 -5.911 -14.755 1.00 86.88 88 ARG A C 1
ATOM 669 O O . ARG A 1 88 ? -4.052 -6.935 -15.406 1.00 86.88 88 ARG A O 1
ATOM 676 N N . PHE A 1 89 ? -3.475 -4.777 -15.327 1.00 93.69 89 PHE A N 1
ATOM 677 C CA . PHE A 1 89 ? -3.100 -4.715 -16.744 1.00 93.69 89 PHE A CA 1
ATOM 678 C C . PHE A 1 89 ? -2.111 -5.830 -17.115 1.00 93.69 89 PHE A C 1
ATOM 680 O O . PHE A 1 89 ? -1.031 -5.899 -16.539 1.00 93.69 89 PHE A O 1
ATOM 687 N N . GLY A 1 90 ? -2.500 -6.713 -18.041 1.00 92.25 90 GLY A N 1
ATOM 688 C CA . GLY A 1 90 ? -1.720 -7.887 -18.455 1.00 92.25 90 GLY A CA 1
ATOM 689 C C . GLY A 1 90 ? -2.055 -9.213 -17.761 1.00 92.25 90 GLY A C 1
ATOM 690 O O . GLY A 1 90 ? -1.576 -10.250 -18.223 1.00 92.25 90 GLY A O 1
ATOM 691 N N . LEU A 1 91 ? -2.895 -9.191 -16.721 1.00 93.94 91 LEU A N 1
ATOM 692 C CA . LEU A 1 91 ? -3.469 -10.360 -16.043 1.00 93.94 91 LEU A CA 1
ATOM 693 C C . LEU A 1 91 ? -4.935 -10.530 -16.472 1.00 93.94 91 LEU A C 1
ATOM 695 O O . LEU A 1 91 ? -5.868 -10.150 -15.764 1.00 93.94 91 LEU A O 1
ATOM 699 N N . GLN A 1 92 ? -5.122 -11.027 -17.694 1.00 86.31 92 GLN A N 1
ATOM 700 C CA . GLN A 1 92 ? -6.434 -11.196 -18.323 1.00 86.31 92 GLN A CA 1
ATOM 701 C C . GLN A 1 92 ? -7.106 -12.503 -17.884 1.00 86.31 92 GLN A C 1
ATOM 703 O O . GLN A 1 92 ? -6.414 -13.490 -17.653 1.00 86.31 92 GLN A O 1
ATOM 708 N N . LYS A 1 93 ? -8.447 -12.534 -17.854 1.00 84.38 93 LYS A N 1
ATOM 709 C CA . LYS A 1 93 ? -9.231 -13.737 -17.498 1.00 84.38 93 LYS A CA 1
ATOM 710 C C . LYS A 1 93 ? -8.983 -14.938 -18.421 1.00 84.38 93 LYS A C 1
ATOM 712 O O . LYS A 1 93 ? -9.201 -16.064 -18.007 1.00 84.38 93 LYS A O 1
ATOM 717 N N . THR A 1 94 ? -8.561 -14.686 -19.657 1.00 89.19 94 THR A N 1
ATOM 718 C CA . THR A 1 94 ? -8.270 -15.708 -20.673 1.00 89.19 94 THR A CA 1
ATOM 719 C C . THR A 1 94 ? -6.880 -16.330 -20.524 1.00 89.19 94 THR A C 1
ATOM 721 O O . THR A 1 94 ? -6.604 -17.342 -21.160 1.00 89.19 94 THR A O 1
ATOM 724 N N . ALA A 1 95 ? -5.998 -15.744 -19.708 1.00 95.19 95 ALA A N 1
ATOM 725 C CA . ALA A 1 95 ? -4.677 -16.301 -19.443 1.00 95.19 95 ALA A CA 1
ATOM 726 C C . ALA A 1 95 ? -4.744 -17.369 -18.343 1.00 95.19 95 ALA A C 1
ATOM 728 O O . ALA A 1 95 ? -5.533 -17.255 -17.405 1.00 95.19 95 ALA A O 1
ATOM 729 N N . GLN A 1 96 ? -3.861 -18.361 -18.427 1.00 98.06 96 GLN A N 1
ATOM 730 C CA . GLN A 1 96 ? -3.652 -19.355 -17.374 1.00 98.06 96 GLN A CA 1
ATOM 731 C C . GLN A 1 96 ? -2.402 -19.008 -16.562 1.00 98.06 96 GLN A C 1
ATOM 733 O O . GLN A 1 96 ? -1.428 -18.475 -17.104 1.00 98.06 96 GLN A O 1
ATOM 738 N N . TYR A 1 97 ? -2.436 -19.292 -15.261 1.00 98.38 97 TYR A N 1
ATOM 739 C CA . TYR A 1 97 ? -1.367 -18.937 -14.331 1.00 98.38 97 TYR A CA 1
ATOM 740 C C . TYR A 1 97 ? -0.833 -20.175 -13.631 1.00 98.38 97 TYR A C 1
ATOM 742 O O . TYR A 1 97 ? -1.610 -21.018 -13.181 1.00 98.38 97 TYR A O 1
ATOM 750 N N . PHE A 1 98 ? 0.491 -20.264 -13.527 1.00 98.56 98 PHE A N 1
ATOM 751 C CA . PHE A 1 98 ? 1.141 -21.413 -12.908 1.00 98.56 98 PHE A CA 1
ATOM 752 C C . PHE A 1 98 ? 2.305 -21.011 -12.009 1.00 98.56 98 PHE A C 1
ATOM 754 O O . PHE A 1 98 ? 3.028 -20.054 -12.298 1.00 98.56 98 PHE A O 1
ATOM 761 N N . ILE A 1 99 ? 2.514 -21.790 -10.955 1.00 98.44 99 ILE A N 1
ATOM 762 C CA . ILE A 1 99 ? 3.762 -21.885 -10.202 1.00 98.44 99 ILE A CA 1
ATOM 763 C C . ILE A 1 99 ? 4.553 -23.042 -10.816 1.00 98.44 99 ILE A C 1
ATOM 765 O O . ILE A 1 99 ? 4.011 -24.130 -11.001 1.00 98.44 99 ILE A O 1
ATOM 769 N N . ALA A 1 100 ? 5.814 -22.811 -11.178 1.00 98.31 100 ALA A N 1
ATOM 770 C CA . ALA A 1 100 ? 6.601 -23.807 -11.892 1.00 98.31 100 ALA A CA 1
ATOM 771 C C . ALA A 1 100 ? 8.110 -23.714 -11.616 1.00 98.31 100 ALA A C 1
ATOM 773 O O . ALA A 1 100 ? 8.664 -22.624 -11.430 1.00 98.31 100 ALA A O 1
ATOM 774 N N . TYR A 1 101 ? 8.790 -24.860 -11.649 1.00 98.44 101 TYR A N 1
ATOM 775 C CA . TYR A 1 101 ? 10.253 -24.968 -11.641 1.00 98.44 101 TYR A CA 1
ATOM 776 C C . TYR A 1 101 ? 10.721 -26.270 -12.315 1.00 98.44 101 TYR A C 1
ATOM 778 O O . TYR A 1 101 ? 9.988 -27.248 -12.361 1.00 98.44 101 TYR A O 1
ATOM 786 N N . ASP A 1 102 ? 11.930 -26.271 -12.868 1.00 98.12 102 ASP A N 1
ATOM 787 C CA . ASP A 1 102 ? 12.615 -27.442 -13.425 1.00 98.12 102 ASP A CA 1
ATOM 788 C C . ASP A 1 102 ? 12.914 -28.440 -12.299 1.00 98.12 102 ASP A C 1
ATOM 790 O O . ASP A 1 102 ? 13.389 -28.031 -11.244 1.00 98.12 102 ASP A O 1
ATOM 794 N N . LEU A 1 103 ? 12.617 -29.729 -12.476 1.00 97.81 103 LEU A N 1
ATOM 795 C CA . LEU A 1 103 ? 12.852 -30.723 -11.422 1.00 97.81 103 LEU A CA 1
ATOM 796 C C . LEU A 1 103 ? 14.336 -31.071 -11.254 1.00 97.81 103 LEU A C 1
ATOM 798 O O . LEU A 1 103 ? 14.713 -31.591 -10.205 1.00 97.81 103 LEU A O 1
ATOM 802 N N . ASN A 1 104 ? 15.190 -30.734 -12.225 1.00 96.44 104 ASN A N 1
ATOM 803 C CA . ASN A 1 104 ? 16.632 -30.868 -12.087 1.00 96.44 104 ASN A CA 1
ATOM 804 C C . ASN A 1 104 ? 17.219 -29.661 -11.310 1.00 96.44 104 ASN A C 1
ATOM 806 O O . ASN A 1 104 ? 17.240 -28.531 -11.822 1.00 96.44 104 ASN A O 1
ATOM 810 N N . PRO A 1 105 ? 17.760 -29.866 -10.092 1.00 94.12 105 PRO A N 1
ATOM 811 C CA . PRO A 1 105 ? 18.298 -28.782 -9.272 1.00 94.12 105 PRO A CA 1
ATOM 812 C C . PRO A 1 105 ? 19.520 -28.085 -9.894 1.00 94.12 105 PRO A C 1
ATOM 814 O O . PRO A 1 105 ? 19.704 -26.885 -9.674 1.00 94.12 105 PRO A O 1
ATOM 817 N N . GLU A 1 106 ? 20.316 -28.767 -10.721 1.00 93.94 106 GLU A N 1
ATOM 818 C CA . GLU A 1 106 ? 21.462 -28.173 -11.425 1.00 93.94 106 GLU A CA 1
ATOM 819 C C . GLU A 1 106 ? 21.020 -27.206 -12.531 1.00 93.94 106 GLU A C 1
ATOM 821 O O . GLU A 1 106 ? 21.626 -26.158 -12.778 1.00 93.94 106 GLU A O 1
ATOM 826 N N . ASN A 1 107 ? 19.901 -27.501 -13.188 1.00 95.12 107 ASN A N 1
ATOM 827 C CA . ASN A 1 107 ? 19.303 -26.568 -14.137 1.00 95.12 107 ASN A CA 1
ATOM 828 C C . ASN A 1 107 ? 18.743 -25.347 -13.417 1.00 95.12 107 ASN A C 1
ATOM 830 O O . ASN A 1 107 ? 18.926 -24.209 -13.873 1.00 95.12 107 ASN A O 1
ATOM 834 N N . ARG A 1 108 ? 18.106 -25.557 -12.259 1.00 94.31 108 ARG A N 1
ATOM 835 C CA . ARG A 1 108 ? 17.615 -24.458 -11.428 1.00 94.31 108 ARG A CA 1
ATOM 836 C C . ARG A 1 108 ? 18.764 -23.582 -10.959 1.00 94.31 108 ARG A C 1
ATOM 838 O O . ARG A 1 108 ? 18.672 -22.377 -11.162 1.00 94.31 108 ARG A O 1
ATOM 845 N N . ILE A 1 109 ? 19.846 -24.123 -10.390 1.00 93.88 109 ILE A N 1
ATOM 846 C CA . ILE A 1 109 ? 20.938 -23.310 -9.821 1.00 93.88 109 ILE A CA 1
ATOM 847 C C . ILE A 1 109 ? 21.607 -22.406 -10.868 1.00 93.88 109 ILE A C 1
ATOM 849 O O . ILE A 1 109 ? 21.938 -21.259 -10.563 1.00 93.88 109 ILE A O 1
ATOM 853 N N . ARG A 1 110 ? 21.716 -22.877 -12.119 1.00 93.62 110 ARG A N 1
ATOM 854 C CA . ARG A 1 110 ? 22.249 -22.115 -13.264 1.00 93.62 110 ARG A CA 1
ATOM 855 C C . ARG A 1 110 ? 21.264 -21.090 -13.839 1.00 93.62 110 ARG A C 1
ATOM 857 O O . ARG A 1 110 ? 21.664 -20.191 -14.576 1.00 93.62 110 ARG A O 1
ATOM 864 N N . SER A 1 111 ? 19.982 -21.194 -13.497 1.00 95.19 111 SER A N 1
ATOM 865 C CA . SER A 1 111 ? 18.916 -20.309 -13.973 1.00 95.19 111 SER A CA 1
ATOM 866 C C . SER A 1 111 ? 18.657 -19.144 -13.012 1.00 95.19 111 SER A C 1
ATOM 868 O O . SER A 1 111 ? 18.833 -19.256 -11.803 1.00 95.19 111 SER A O 1
ATOM 870 N N . ALA A 1 112 ? 18.138 -18.019 -13.513 1.00 94.25 112 ALA A N 1
ATOM 871 C CA . ALA A 1 112 ? 17.841 -16.861 -12.657 1.00 94.25 112 ALA A CA 1
ATOM 872 C C . ALA A 1 112 ? 16.722 -17.121 -11.626 1.00 94.25 112 ALA A C 1
ATOM 874 O O . ALA A 1 112 ? 16.680 -16.479 -10.575 1.00 94.25 112 ALA A O 1
ATOM 875 N N . SER A 1 113 ? 15.821 -18.051 -11.940 1.00 95.19 113 SER A N 1
ATOM 876 C CA . SER A 1 113 ? 14.616 -18.413 -11.185 1.00 95.19 113 SER A CA 1
ATOM 877 C C . SER A 1 113 ? 14.445 -19.940 -11.235 1.00 95.19 113 SER A C 1
ATOM 879 O O . SER A 1 113 ? 15.447 -20.648 -11.172 1.00 95.19 113 SER A O 1
ATOM 881 N N . GLY A 1 114 ? 13.225 -20.447 -11.420 1.00 95.81 114 GLY A N 1
ATOM 882 C CA . GLY A 1 114 ? 12.909 -21.872 -11.499 1.00 95.81 114 GLY A CA 1
ATOM 883 C C . GLY A 1 114 ? 13.348 -22.593 -12.775 1.00 95.81 114 GLY A C 1
ATOM 884 O O . GLY A 1 114 ? 13.096 -23.776 -12.879 1.00 95.81 114 GLY A O 1
ATOM 885 N N . GLY A 1 115 ? 13.976 -21.942 -13.759 1.00 96.38 115 GLY A N 1
ATOM 886 C CA . GLY A 1 115 ? 14.541 -22.624 -14.945 1.00 96.38 115 GLY A CA 1
ATOM 887 C C . GLY A 1 115 ? 13.540 -23.095 -16.011 1.00 96.38 115 GLY A C 1
ATOM 888 O O . GLY A 1 115 ? 13.947 -23.556 -17.073 1.00 96.38 115 GLY A O 1
ATOM 889 N N . VAL A 1 116 ? 12.241 -22.893 -15.786 1.00 96.88 116 VAL A N 1
ATOM 890 C CA . VAL A 1 116 ? 11.159 -23.415 -16.642 1.00 96.88 116 VAL A CA 1
ATOM 891 C C . VAL A 1 116 ? 11.200 -22.884 -18.070 1.00 96.88 116 VAL A C 1
ATOM 893 O O . VAL A 1 116 ? 10.904 -23.617 -19.005 1.00 96.88 116 VAL A O 1
ATOM 896 N N . LEU A 1 117 ? 11.585 -21.618 -18.260 1.00 96.31 117 LEU A N 1
ATOM 897 C CA . LEU A 1 117 ? 11.652 -21.042 -19.602 1.00 96.31 117 LEU A CA 1
ATOM 898 C C . LEU A 1 117 ? 12.654 -21.802 -20.485 1.00 96.31 117 LEU A C 1
ATOM 900 O O . LEU A 1 117 ? 12.342 -22.107 -21.630 1.00 96.31 117 LEU A O 1
ATOM 904 N N . THR A 1 118 ? 13.819 -22.157 -19.937 1.00 96.88 118 THR A N 1
ATOM 905 C CA . THR A 1 118 ? 14.809 -22.975 -20.645 1.00 96.88 118 THR A CA 1
ATOM 906 C C . THR A 1 118 ? 14.293 -24.392 -20.875 1.00 96.88 118 THR A C 1
ATOM 908 O O . THR A 1 118 ? 14.483 -24.910 -21.968 1.00 96.88 118 THR A O 1
ATOM 911 N N . ALA A 1 119 ? 13.599 -24.996 -19.905 1.00 97.44 119 ALA A N 1
ATOM 912 C CA . ALA A 1 119 ? 13.036 -26.341 -20.055 1.00 97.44 119 ALA A CA 1
ATOM 913 C C . ALA A 1 119 ? 12.025 -26.428 -21.216 1.00 97.44 119 ALA A C 1
ATOM 915 O O . ALA A 1 119 ? 12.134 -27.314 -22.057 1.00 97.44 119 ALA A O 1
ATOM 916 N N . ILE A 1 120 ? 11.090 -25.474 -21.318 1.00 97.94 120 ILE A N 1
ATOM 917 C CA . ILE A 1 120 ? 10.114 -25.438 -22.424 1.00 97.94 120 ILE A CA 1
ATOM 918 C C . ILE A 1 120 ? 10.812 -25.199 -23.764 1.00 97.94 120 ILE A C 1
ATOM 920 O O . ILE A 1 120 ? 10.495 -25.856 -24.747 1.00 97.94 120 ILE A O 1
ATOM 924 N N . LEU A 1 121 ? 11.747 -24.248 -23.818 1.00 98.12 121 LEU A N 1
ATOM 925 C CA . LEU A 1 121 ? 12.462 -23.925 -25.052 1.00 98.12 121 LEU A CA 1
ATOM 926 C C . LEU A 1 121 ? 13.327 -25.096 -25.540 1.00 98.12 121 LEU A C 1
ATOM 928 O O . LEU A 1 121 ? 13.365 -25.343 -26.739 1.00 98.12 121 LEU A O 1
ATOM 932 N N . SER A 1 122 ? 13.967 -25.827 -24.621 1.00 97.62 122 SER A N 1
ATOM 933 C CA . SER A 1 122 ? 14.728 -27.043 -24.948 1.00 97.62 122 SER A CA 1
ATOM 934 C C . SER A 1 122 ? 13.801 -28.098 -25.538 1.00 97.62 122 SER A C 1
ATOM 936 O O . SER A 1 122 ? 14.061 -28.592 -26.625 1.00 97.62 122 SER A O 1
ATOM 938 N N . TYR A 1 123 ? 12.660 -28.343 -24.886 1.00 97.81 123 TYR A N 1
ATOM 939 C CA . TYR A 1 123 ? 11.661 -29.291 -25.371 1.00 97.81 123 TYR A CA 1
ATOM 940 C C . TYR A 1 123 ? 11.148 -28.944 -26.774 1.00 97.81 123 TYR A C 1
ATOM 942 O O . TYR A 1 123 ? 11.086 -29.814 -27.634 1.00 97.81 123 TYR A O 1
ATOM 950 N N . LEU A 1 124 ? 10.802 -27.675 -27.020 1.00 98.12 124 LEU A N 1
ATOM 951 C CA . LEU A 1 124 ? 10.324 -27.211 -28.327 1.00 98.12 124 LEU A CA 1
ATOM 952 C C . LEU A 1 124 ? 11.352 -27.441 -29.444 1.00 98.12 124 LEU A C 1
ATOM 954 O O . LEU A 1 124 ? 10.967 -27.760 -30.566 1.00 98.12 124 LEU A O 1
ATOM 958 N N . LEU A 1 125 ? 12.638 -27.270 -29.131 1.00 97.50 125 LEU A N 1
ATOM 959 C CA . LEU A 1 125 ? 13.738 -27.502 -30.061 1.00 97.50 125 LEU A CA 1
ATOM 960 C C . LEU A 1 125 ? 13.970 -29.003 -30.298 1.00 97.50 125 LEU A C 1
ATOM 962 O O . LEU A 1 125 ? 14.108 -29.425 -31.439 1.00 97.50 125 LEU A O 1
ATOM 966 N N . GLU A 1 126 ? 13.953 -29.816 -29.238 1.00 96.75 126 GLU A N 1
ATOM 967 C CA . GLU A 1 126 ? 14.136 -31.276 -29.301 1.00 96.75 126 GLU A CA 1
ATOM 968 C C . GLU A 1 126 ? 13.058 -31.972 -30.138 1.00 96.75 126 GLU A C 1
ATOM 970 O O . GLU A 1 126 ? 13.360 -32.892 -30.893 1.00 96.75 126 GLU A O 1
ATOM 975 N N . VAL A 1 127 ? 11.799 -31.537 -30.023 1.00 96.19 127 VAL A N 1
ATOM 976 C CA . VAL A 1 127 ? 10.687 -32.120 -30.795 1.00 96.19 127 VAL A CA 1
ATOM 977 C C . VAL A 1 127 ? 10.529 -31.515 -32.191 1.00 96.19 127 VAL A C 1
ATOM 979 O O . VAL A 1 127 ? 9.610 -31.901 -32.910 1.00 96.19 127 VAL A O 1
ATOM 982 N N . GLY A 1 128 ? 11.387 -30.561 -32.567 1.00 96.19 128 GLY A N 1
ATOM 983 C CA . GLY A 1 128 ? 11.357 -29.911 -33.877 1.00 96.19 128 GLY A CA 1
ATOM 984 C C . GLY A 1 128 ? 10.154 -28.991 -34.112 1.00 96.19 128 GLY A C 1
ATOM 985 O O . GLY A 1 128 ? 9.825 -28.706 -35.259 1.00 96.19 128 GLY A O 1
ATOM 986 N N . ASP A 1 129 ? 9.481 -28.509 -33.058 1.00 96.69 129 ASP A N 1
ATOM 987 C CA . ASP A 1 129 ? 8.386 -27.530 -33.204 1.00 96.69 129 ASP A CA 1
ATOM 988 C C . ASP A 1 129 ? 8.918 -26.124 -33.551 1.00 96.69 129 ASP A C 1
ATOM 990 O O . ASP A 1 129 ? 8.204 -25.274 -34.094 1.00 96.69 129 ASP A O 1
ATOM 994 N N . ILE A 1 130 ? 10.196 -25.882 -33.240 1.00 97.94 130 ILE A N 1
ATOM 995 C CA . ILE A 1 130 ? 10.973 -24.718 -33.666 1.00 97.94 130 ILE A CA 1
ATOM 996 C C . ILE A 1 130 ? 12.355 -25.154 -34.170 1.00 97.94 130 ILE A C 1
ATOM 998 O O . ILE A 1 130 ? 12.971 -26.055 -33.613 1.00 97.94 130 ILE A O 1
ATOM 1002 N N . ASP A 1 131 ? 12.877 -24.437 -35.161 1.00 97.56 131 ASP A N 1
ATOM 1003 C CA . ASP A 1 131 ? 14.205 -24.637 -35.759 1.00 97.56 131 ASP A CA 1
ATOM 1004 C C . ASP A 1 131 ? 15.307 -23.845 -35.040 1.00 97.56 131 ASP A C 1
ATOM 1006 O O . ASP A 1 131 ? 16.501 -23.992 -35.305 1.00 97.56 131 ASP A O 1
ATOM 1010 N N . GLY A 1 132 ? 14.917 -22.926 -34.158 1.00 97.81 132 GLY A N 1
ATOM 1011 C CA . GLY A 1 132 ? 15.865 -22.149 -33.384 1.00 97.81 132 GLY A CA 1
ATOM 1012 C C . GLY A 1 132 ? 15.216 -21.145 -32.448 1.00 97.81 132 GLY A C 1
ATOM 1013 O O . GLY A 1 132 ? 14.039 -20.786 -32.549 1.00 97.81 132 GLY A O 1
ATOM 1014 N N . ILE A 1 133 ? 16.026 -20.653 -31.523 1.00 98.25 133 ILE A N 1
ATOM 1015 C CA . ILE A 1 133 ? 15.596 -19.739 -30.472 1.00 98.25 133 ILE A CA 1
ATOM 1016 C C . ILE A 1 133 ? 16.428 -18.469 -30.591 1.00 98.25 133 ILE A C 1
ATOM 1018 O O . ILE A 1 133 ? 17.647 -18.530 -30.536 1.00 98.25 133 ILE A O 1
ATOM 1022 N N . ALA A 1 134 ? 15.808 -17.300 -30.714 1.00 97.56 134 ALA A N 1
ATOM 1023 C CA . ALA A 1 134 ? 16.512 -16.029 -30.598 1.00 97.56 134 ALA A CA 1
ATOM 1024 C C . ALA A 1 134 ? 16.506 -15.571 -29.132 1.00 97.56 134 ALA A C 1
ATOM 1026 O O . ALA A 1 134 ? 15.487 -15.084 -28.633 1.00 97.56 134 ALA A O 1
ATOM 1027 N N . ALA A 1 135 ? 17.643 -15.692 -28.444 1.00 96.75 135 ALA A N 1
ATOM 1028 C CA . ALA A 1 135 ? 17.832 -15.200 -27.077 1.00 96.75 135 ALA A CA 1
ATOM 1029 C C . ALA A 1 135 ? 19.208 -14.546 -26.903 1.00 96.75 135 ALA A C 1
ATOM 1031 O O . ALA A 1 135 ? 20.040 -14.523 -27.813 1.00 96.75 135 ALA A O 1
ATOM 1032 N N . SER A 1 136 ? 19.418 -13.943 -25.736 1.00 96.12 136 SER A N 1
ATOM 1033 C CA . SER A 1 136 ? 20.681 -13.294 -25.418 1.00 96.12 136 SER A CA 1
ATOM 1034 C C . SER A 1 136 ? 21.698 -14.284 -24.870 1.00 96.12 136 SER A C 1
ATOM 1036 O O . SER A 1 136 ? 21.362 -15.117 -24.036 1.00 96.12 136 SER A O 1
ATOM 1038 N N . VAL A 1 137 ? 22.952 -14.128 -25.281 1.00 95.75 137 VAL A N 1
ATOM 1039 C CA . VAL A 1 137 ? 24.097 -14.898 -24.788 1.00 95.75 137 VAL A CA 1
ATOM 1040 C C . VAL A 1 137 ? 25.116 -13.969 -24.124 1.00 95.75 137 VAL A C 1
ATOM 1042 O O . VAL A 1 137 ? 25.226 -12.805 -24.533 1.00 95.75 137 VAL A O 1
ATOM 1045 N N . PRO A 1 138 ? 25.868 -14.439 -23.114 1.00 95.56 138 PRO A N 1
ATOM 1046 C CA . PRO A 1 138 ? 27.008 -13.701 -22.585 1.00 95.56 138 PRO A CA 1
ATOM 1047 C C . PRO A 1 138 ? 28.153 -13.660 -23.606 1.00 95.56 138 PRO A C 1
ATOM 1049 O O . PRO A 1 138 ? 28.403 -14.629 -24.321 1.00 95.56 138 PRO A O 1
ATOM 1052 N N . VAL A 1 139 ? 28.874 -12.541 -23.653 1.00 95.00 139 VAL A N 1
ATOM 1053 C CA . VAL A 1 139 ? 30.035 -12.330 -24.530 1.00 95.00 139 VAL A CA 1
ATOM 1054 C C . VAL A 1 139 ? 31.204 -11.817 -23.689 1.00 95.00 139 VAL A C 1
ATOM 1056 O O . VAL A 1 139 ? 31.019 -10.832 -22.969 1.00 95.00 139 VAL A O 1
ATOM 1059 N N . PRO A 1 140 ? 32.395 -12.444 -23.759 1.00 96.75 140 PRO A N 1
ATOM 1060 C CA . PRO A 1 140 ? 33.593 -11.906 -23.130 1.00 96.75 140 PRO A CA 1
ATOM 1061 C C . PRO A 1 140 ? 33.947 -10.555 -23.752 1.00 96.75 140 PRO A C 1
ATOM 1063 O O . PRO A 1 140 ? 34.214 -10.465 -24.951 1.00 96.75 140 PRO A O 1
ATOM 1066 N N . ALA A 1 141 ? 33.940 -9.497 -22.949 1.00 97.44 141 ALA A N 1
ATOM 1067 C CA . ALA A 1 141 ? 34.214 -8.148 -23.424 1.00 97.44 141 ALA A CA 1
ATOM 1068 C C . ALA A 1 141 ? 34.941 -7.324 -22.350 1.00 97.44 141 ALA A C 1
ATOM 1070 O O . ALA A 1 141 ? 34.856 -7.662 -21.168 1.00 97.44 141 ALA A O 1
ATOM 1071 N N . PRO A 1 142 ? 35.684 -6.272 -22.742 1.00 97.38 142 PRO A N 1
ATOM 1072 C CA . PRO A 1 142 ? 36.239 -5.323 -21.793 1.00 97.38 142 PRO A CA 1
ATOM 1073 C C . PRO A 1 142 ? 35.187 -4.290 -21.372 1.00 97.38 142 PRO A C 1
ATOM 1075 O O . PRO A 1 142 ? 34.178 -4.072 -22.053 1.00 97.38 142 PRO A O 1
ATOM 1078 N N . ILE A 1 143 ? 35.475 -3.579 -20.284 1.00 96.56 143 ILE A N 1
ATOM 1079 C CA . ILE A 1 143 ? 34.634 -2.495 -19.761 1.00 96.56 143 ILE A CA 1
ATOM 1080 C C . ILE A 1 143 ? 34.302 -1.478 -20.863 1.00 96.56 143 ILE A C 1
ATOM 1082 O O . ILE A 1 143 ? 35.168 -1.026 -21.618 1.00 96.56 143 ILE A O 1
ATOM 1086 N N . GLY A 1 144 ? 33.026 -1.100 -20.957 1.00 95.06 144 GLY A N 1
ATOM 1087 C CA . GLY A 1 144 ? 32.523 -0.154 -21.951 1.00 95.06 144 GLY A CA 1
ATOM 1088 C C . GLY A 1 144 ? 32.147 -0.780 -23.298 1.00 95.06 144 GLY A C 1
ATOM 1089 O O . GLY A 1 144 ? 31.687 -0.056 -24.187 1.00 95.06 144 GLY A O 1
ATOM 1090 N N . ARG A 1 145 ? 32.283 -2.101 -23.470 1.00 96.69 145 ARG A N 1
ATOM 1091 C CA . ARG A 1 145 ? 31.777 -2.866 -24.626 1.00 96.69 145 ARG A CA 1
ATOM 1092 C C . ARG A 1 145 ? 30.529 -3.691 -24.253 1.00 96.69 145 ARG A C 1
ATOM 1094 O O . ARG A 1 145 ? 30.211 -3.829 -23.074 1.00 96.69 145 ARG A O 1
ATOM 1101 N N . PRO A 1 146 ? 29.760 -4.193 -25.238 1.00 95.81 146 PRO A N 1
ATOM 1102 C CA . PRO A 1 146 ? 28.617 -5.051 -24.951 1.00 95.81 146 PRO A CA 1
ATOM 1103 C C . PRO A 1 146 ? 29.056 -6.394 -24.356 1.00 95.81 146 PRO A C 1
ATOM 1105 O O . PRO A 1 146 ? 29.833 -7.105 -24.980 1.00 95.81 146 PRO A O 1
ATOM 1108 N N . HIS A 1 147 ? 28.500 -6.762 -23.200 1.00 96.62 147 HIS A N 1
ATOM 1109 C CA . HIS A 1 147 ? 28.772 -8.053 -22.538 1.00 96.62 147 HIS A CA 1
ATOM 1110 C C . HIS A 1 147 ? 27.721 -9.124 -22.850 1.00 96.62 147 HIS A C 1
ATOM 1112 O O . HIS A 1 147 ? 27.795 -10.244 -22.351 1.00 96.62 147 HIS A O 1
ATOM 1118 N N . HIS A 1 148 ? 26.696 -8.758 -23.620 1.00 95.88 148 HIS A N 1
ATOM 1119 C CA . HIS A 1 148 ? 25.658 -9.664 -24.085 1.00 95.88 148 HIS A CA 1
ATOM 1120 C C . HIS A 1 148 ? 25.231 -9.273 -25.495 1.00 95.88 148 HIS A C 1
ATOM 1122 O O . HIS A 1 148 ? 25.160 -8.081 -25.821 1.00 95.88 148 HIS A O 1
ATOM 1128 N N . GLU A 1 149 ? 24.872 -10.266 -26.298 1.00 95.50 149 GLU A N 1
ATOM 1129 C CA . GLU A 1 149 ? 24.338 -10.068 -27.642 1.00 95.50 149 GLU A CA 1
ATOM 1130 C C . GLU A 1 149 ? 23.230 -11.071 -27.957 1.00 95.50 149 GLU A C 1
ATOM 1132 O O . GLU A 1 149 ? 23.061 -12.060 -27.252 1.00 95.50 149 GLU A O 1
ATOM 1137 N N . MET A 1 150 ? 22.450 -10.795 -29.001 1.00 96.44 150 MET A N 1
ATOM 1138 C CA . MET A 1 150 ? 21.425 -11.719 -29.483 1.00 96.44 150 MET A CA 1
ATOM 1139 C C . MET A 1 150 ? 22.040 -12.732 -30.446 1.00 96.44 150 MET A C 1
ATOM 1141 O O . MET A 1 150 ? 22.741 -12.329 -31.376 1.00 96.44 150 MET A O 1
ATOM 1145 N N . ARG A 1 151 ? 21.716 -14.015 -30.267 1.00 97.00 151 ARG A N 1
ATOM 1146 C CA . ARG A 1 151 ? 22.044 -15.103 -31.201 1.00 97.00 151 ARG A CA 1
ATOM 1147 C C . ARG A 1 151 ? 20.839 -16.016 -31.407 1.00 97.00 151 ARG A C 1
ATOM 1149 O O . ARG A 1 151 ? 19.919 -16.015 -30.589 1.00 97.00 151 ARG A O 1
ATOM 1156 N N . ILE A 1 152 ? 20.854 -16.767 -32.506 1.00 97.56 152 ILE A N 1
ATOM 1157 C CA . ILE A 1 152 ? 19.914 -17.864 -32.740 1.00 97.56 152 ILE A CA 1
ATOM 1158 C C . ILE A 1 152 ? 20.601 -19.153 -32.297 1.00 97.56 152 ILE A C 1
ATOM 1160 O O . ILE A 1 152 ? 21.585 -19.546 -32.916 1.00 97.56 152 ILE A O 1
ATOM 1164 N N . MET A 1 153 ? 20.106 -19.768 -31.224 1.00 96.88 153 MET A N 1
ATOM 1165 C CA . MET A 1 153 ? 20.584 -21.074 -30.762 1.00 96.88 153 MET A CA 1
ATOM 1166 C C . MET A 1 153 ? 19.786 -22.169 -31.461 1.00 96.88 153 MET A C 1
ATOM 1168 O O . MET A 1 153 ? 18.561 -22.052 -31.576 1.00 96.88 153 MET A O 1
ATOM 1172 N N . ARG A 1 154 ? 20.482 -23.205 -31.924 1.00 96.38 154 ARG A N 1
ATOM 1173 C CA . ARG A 1 154 ? 19.916 -24.340 -32.672 1.00 96.38 154 ARG A CA 1
ATOM 1174 C C . ARG A 1 154 ? 20.135 -25.683 -31.986 1.00 96.38 154 ARG A C 1
ATOM 1176 O O . ARG A 1 154 ? 19.660 -26.693 -32.485 1.00 96.38 154 ARG A O 1
ATOM 1183 N N . SER A 1 155 ? 20.798 -25.692 -30.831 1.00 96.94 155 SER A N 1
ATOM 1184 C CA . SER A 1 155 ? 20.908 -26.874 -29.978 1.00 96.94 155 SER A CA 1
ATOM 1185 C C . SER A 1 155 ? 20.578 -26.558 -28.517 1.00 96.94 155 SER A C 1
ATOM 1187 O O . SER A 1 155 ? 20.619 -25.400 -28.077 1.00 96.94 155 SER A O 1
ATOM 1189 N N . VAL A 1 156 ? 20.245 -27.597 -27.750 1.00 96.00 156 VAL A N 1
ATOM 1190 C CA . VAL A 1 156 ? 19.957 -27.484 -26.312 1.00 96.00 156 VAL A CA 1
ATOM 1191 C C . VAL A 1 156 ? 21.207 -27.047 -25.546 1.00 96.00 156 VAL A C 1
ATOM 1193 O O . VAL A 1 156 ? 21.117 -26.238 -24.625 1.00 96.00 156 VAL A O 1
ATOM 1196 N N . GLU A 1 157 ? 22.391 -27.490 -25.966 1.00 95.56 157 GLU A N 1
ATOM 1197 C CA . GLU A 1 157 ? 23.679 -27.122 -25.371 1.00 95.56 157 GLU A CA 1
ATOM 1198 C C . GLU A 1 157 ? 23.989 -25.634 -25.564 1.00 95.56 157 GLU A C 1
ATOM 1200 O O . GLU A 1 157 ? 24.506 -24.974 -24.658 1.00 95.56 157 GLU A O 1
ATOM 1205 N N . GLU A 1 158 ? 23.674 -25.082 -26.739 1.00 95.94 158 GLU A N 1
ATOM 1206 C CA . GLU A 1 158 ? 23.807 -23.648 -27.000 1.00 95.94 158 GLU A CA 1
ATOM 1207 C C . GLU A 1 158 ? 22.858 -22.829 -26.119 1.00 95.94 158 GLU A C 1
ATOM 1209 O O . GLU A 1 158 ? 23.263 -21.811 -25.549 1.00 95.94 158 GLU A O 1
ATOM 1214 N N . LEU A 1 159 ? 21.615 -23.292 -25.961 1.00 96.00 159 LEU A N 1
ATOM 1215 C CA . LEU A 1 159 ? 20.625 -22.665 -25.088 1.00 96.00 159 LEU A CA 1
ATOM 1216 C C . LEU A 1 159 ? 21.024 -22.745 -23.604 1.00 96.00 159 LEU A C 1
ATOM 1218 O O . LEU A 1 159 ? 20.839 -21.777 -22.862 1.00 96.00 159 LEU A O 1
ATOM 1222 N N . ASP A 1 160 ? 21.593 -23.865 -23.159 1.00 94.19 160 ASP A N 1
ATOM 1223 C CA . ASP A 1 160 ? 22.028 -24.074 -21.773 1.00 94.19 160 ASP A CA 1
ATOM 1224 C C . ASP A 1 160 ? 23.121 -23.070 -21.369 1.00 94.19 160 ASP A C 1
ATOM 1226 O O . ASP A 1 160 ? 23.067 -22.468 -20.291 1.00 94.19 160 ASP A O 1
ATOM 1230 N N . LYS A 1 161 ? 24.051 -22.776 -22.288 1.00 92.25 161 LYS A N 1
ATOM 1231 C CA . LYS A 1 161 ? 25.089 -21.741 -22.117 1.00 92.25 161 LYS A CA 1
ATOM 1232 C C . LYS A 1 161 ? 24.518 -20.320 -22.016 1.00 92.25 161 LYS A C 1
ATOM 1234 O O . LYS A 1 161 ? 25.192 -19.430 -21.496 1.00 92.25 161 LYS A O 1
ATOM 1239 N N . ALA A 1 162 ? 23.288 -20.102 -22.483 1.00 92.94 162 ALA A N 1
ATOM 1240 C CA . ALA A 1 162 ? 22.591 -18.816 -22.478 1.00 92.94 162 ALA A CA 1
ATOM 1241 C C . ALA A 1 162 ? 21.691 -18.596 -21.244 1.00 92.94 162 ALA A C 1
ATOM 1243 O O . ALA A 1 162 ? 20.967 -17.598 -21.179 1.00 92.94 162 ALA A O 1
ATOM 1244 N N . ARG A 1 163 ? 21.691 -19.518 -20.268 1.00 93.56 163 ARG A N 1
ATOM 1245 C CA . ARG A 1 163 ? 20.852 -19.427 -19.062 1.00 93.56 163 ARG A CA 1
ATOM 1246 C C . ARG A 1 163 ? 21.076 -18.141 -18.269 1.00 93.56 163 ARG A C 1
ATOM 1248 O O . ARG A 1 163 ? 22.148 -17.544 -18.274 1.00 93.56 163 ARG A O 1
ATOM 1255 N N . SER A 1 164 ? 20.073 -17.843 -17.438 1.00 93.38 164 SER A N 1
ATOM 1256 C CA . SER A 1 164 ? 20.004 -16.701 -16.519 1.00 93.38 164 SER A CA 1
ATOM 1257 C C . SER A 1 164 ? 19.454 -15.413 -17.150 1.00 93.38 164 SER A C 1
ATOM 1259 O O . SER A 1 164 ? 18.970 -15.391 -18.277 1.00 93.38 164 SER A O 1
ATOM 1261 N N . SER A 1 165 ? 19.405 -14.342 -16.354 1.00 93.25 165 SER A N 1
ATOM 1262 C CA . SER A 1 165 ? 18.857 -13.043 -16.746 1.00 93.25 165 SER A CA 1
ATOM 1263 C C . SER A 1 165 ? 19.975 -12.078 -17.117 1.00 93.25 165 SER A C 1
ATOM 1265 O O . SER A 1 165 ? 20.787 -11.691 -16.274 1.00 93.25 165 SER A O 1
ATOM 1267 N N . HIS A 1 166 ? 19.947 -11.609 -18.360 1.00 93.94 166 HIS A N 1
ATOM 1268 C CA . HIS A 1 166 ? 20.921 -10.667 -18.902 1.00 93.94 166 HIS A CA 1
ATOM 1269 C C . HIS A 1 166 ? 20.415 -9.219 -18.791 1.00 93.94 166 HIS A C 1
ATOM 1271 O O . HIS A 1 166 ? 19.669 -8.731 -19.642 1.00 93.94 166 HIS A O 1
ATOM 1277 N N . TYR A 1 167 ? 20.809 -8.509 -17.725 1.00 94.25 167 TYR A N 1
ATOM 1278 C CA . TYR A 1 167 ? 20.477 -7.088 -17.536 1.00 94.25 167 TYR A CA 1
ATOM 1279 C C . TYR A 1 167 ? 21.404 -6.192 -18.367 1.00 94.25 167 TYR A C 1
ATOM 1281 O O . TYR A 1 167 ? 22.348 -5.599 -17.843 1.00 94.25 167 TYR A O 1
ATOM 1289 N N . HIS A 1 168 ? 21.153 -6.134 -19.674 1.00 93.44 168 HIS A N 1
ATOM 1290 C CA . HIS A 1 168 ? 21.985 -5.415 -20.634 1.00 93.44 168 HIS A CA 1
ATOM 1291 C C . HIS A 1 168 ? 21.155 -4.941 -21.849 1.00 93.44 168 HIS A C 1
ATOM 1293 O O . HIS A 1 168 ? 20.140 -5.566 -22.183 1.00 93.44 168 HIS A O 1
ATOM 1299 N N . PRO A 1 169 ? 21.538 -3.853 -22.547 1.00 93.25 169 PRO A N 1
ATOM 1300 C CA . PRO A 1 169 ? 20.917 -3.487 -23.820 1.00 93.25 169 PRO A CA 1
ATOM 1301 C C . PRO A 1 169 ? 21.251 -4.494 -24.921 1.00 93.25 169 PRO A C 1
ATOM 1303 O O . PRO A 1 169 ? 22.402 -4.904 -25.068 1.00 93.25 169 PRO A O 1
ATOM 1306 N N . LEU A 1 170 ? 20.249 -4.842 -25.727 1.00 94.94 170 LEU A N 1
ATOM 1307 C CA . LEU A 1 170 ? 20.346 -5.845 -26.785 1.00 94.94 170 LEU A CA 1
ATOM 1308 C C . LEU A 1 170 ? 19.780 -5.278 -28.086 1.00 94.94 170 LEU A C 1
ATOM 1310 O O . LEU A 1 170 ? 18.691 -4.697 -28.080 1.00 94.94 170 LEU A O 1
ATOM 1314 N N . ALA A 1 171 ? 20.508 -5.475 -29.182 1.00 95.38 171 ALA A N 1
ATOM 1315 C CA . ALA A 1 171 ? 20.048 -5.182 -30.531 1.00 95.38 171 ALA A CA 1
ATOM 1316 C C . ALA A 1 171 ? 19.660 -6.491 -31.230 1.00 95.38 171 ALA A C 1
ATOM 1318 O O . ALA A 1 171 ? 20.415 -7.460 -31.213 1.00 95.38 171 ALA A O 1
ATOM 1319 N N . TYR A 1 172 ? 18.465 -6.518 -31.817 1.00 96.38 172 TYR A N 1
ATOM 1320 C CA . TYR A 1 172 ? 17.868 -7.693 -32.454 1.00 96.38 172 TYR A CA 1
ATOM 1321 C C . TYR A 1 172 ? 18.014 -7.655 -33.982 1.00 96.38 172 TYR A C 1
ATOM 1323 O O . TYR A 1 172 ? 17.559 -8.565 -34.665 1.00 96.38 172 TYR A O 1
ATOM 1331 N N . ASP A 1 173 ? 18.621 -6.612 -34.553 1.00 95.62 173 ASP A N 1
ATOM 1332 C CA . ASP A 1 173 ? 18.596 -6.388 -35.998 1.00 95.62 173 ASP A CA 1
ATOM 1333 C C . ASP A 1 173 ? 19.319 -7.461 -36.803 1.00 95.62 173 ASP A C 1
ATOM 1335 O O . ASP A 1 173 ? 18.850 -7.810 -37.884 1.00 95.62 173 ASP A O 1
ATOM 1339 N N . LYS A 1 174 ? 20.416 -8.010 -36.275 1.00 94.88 174 LYS A N 1
ATOM 1340 C CA . LYS A 1 174 ? 21.137 -9.113 -36.919 1.00 94.88 174 LYS A CA 1
ATOM 1341 C C . LYS A 1 174 ? 20.296 -10.389 -36.933 1.00 94.88 174 LYS A C 1
ATOM 1343 O O . LYS A 1 174 ? 20.006 -10.899 -38.009 1.00 94.88 174 LYS A O 1
ATOM 1348 N N . VAL A 1 175 ? 19.822 -10.830 -35.762 1.00 95.88 175 VAL A N 1
ATOM 1349 C CA . VAL A 1 175 ? 19.027 -12.063 -35.649 1.00 95.88 175 VAL A CA 1
ATOM 1350 C C . VAL A 1 175 ? 17.727 -11.971 -36.442 1.00 95.88 175 VAL A C 1
ATOM 1352 O O . VAL A 1 175 ? 17.406 -12.885 -37.181 1.00 95.88 175 VAL A O 1
ATOM 1355 N N . LEU A 1 176 ? 17.008 -10.846 -36.405 1.00 95.25 176 LEU A N 1
ATOM 1356 C CA . LEU A 1 176 ? 15.750 -10.715 -37.148 1.00 95.25 176 LEU A CA 1
ATOM 1357 C C . LEU A 1 176 ? 15.948 -10.689 -38.671 1.00 95.25 176 LEU A C 1
ATOM 1359 O O . LEU A 1 176 ? 15.061 -11.119 -39.407 1.00 95.25 176 LEU A O 1
ATOM 1363 N N . LYS A 1 177 ? 17.090 -10.190 -39.164 1.00 93.19 177 LYS A N 1
ATOM 1364 C CA . LYS A 1 177 ? 17.449 -10.292 -40.589 1.00 93.19 177 LYS A CA 1
ATOM 1365 C C . LYS A 1 177 ? 17.775 -11.732 -40.978 1.00 93.19 177 LYS A C 1
ATOM 1367 O O . LYS A 1 177 ? 17.377 -12.156 -42.060 1.00 93.19 177 LYS A O 1
ATOM 1372 N N . GLU A 1 178 ? 18.441 -12.473 -40.098 1.00 93.88 178 GLU A N 1
ATOM 1373 C CA . GLU A 1 178 ? 18.702 -13.902 -40.282 1.00 93.88 178 GLU A CA 1
ATOM 1374 C C . GLU A 1 178 ? 17.393 -14.703 -40.323 1.00 93.88 178 GLU A C 1
ATOM 1376 O O . GLU A 1 178 ? 17.158 -15.389 -41.311 1.00 93.88 178 GLU A O 1
ATOM 1381 N N . LEU A 1 179 ? 16.478 -14.502 -39.360 1.00 92.06 179 LEU A N 1
ATOM 1382 C CA . LEU A 1 179 ? 15.147 -15.140 -39.334 1.00 92.06 179 LEU A CA 1
ATOM 1383 C C . LEU A 1 179 ? 14.345 -14.924 -40.623 1.00 92.06 179 LEU A C 1
ATOM 1385 O O . LEU A 1 179 ? 13.551 -15.766 -41.030 1.00 92.06 179 LEU A O 1
ATOM 1389 N N . LYS A 1 180 ? 14.504 -13.758 -41.255 1.00 88.12 180 LYS A N 1
ATOM 1390 C CA . LYS A 1 180 ? 13.848 -13.466 -42.532 1.00 88.12 180 LYS A CA 1
ATOM 1391 C C . LYS A 1 180 ? 14.484 -14.237 -43.693 1.00 88.12 180 LYS A C 1
ATOM 1393 O O . LYS A 1 180 ? 13.774 -14.585 -44.634 1.00 88.12 180 LYS A O 1
ATOM 1398 N N . SER A 1 181 ? 15.800 -14.420 -43.651 1.00 89.75 181 SER A N 1
ATOM 1399 C CA . SER A 1 181 ? 16.598 -14.945 -44.765 1.00 89.75 181 SER A CA 1
ATOM 1400 C C . SER A 1 181 ? 16.670 -16.471 -44.762 1.00 89.75 181 SER A C 1
ATOM 1402 O O . SER A 1 181 ? 16.741 -17.070 -45.827 1.00 89.75 181 SER A O 1
ATOM 1404 N N . ILE A 1 182 ? 16.616 -17.091 -43.584 1.00 92.56 182 ILE A N 1
ATOM 1405 C CA . ILE A 1 182 ? 16.679 -18.542 -43.412 1.00 92.56 182 ILE A CA 1
ATOM 1406 C C . ILE A 1 182 ? 15.259 -19.068 -43.146 1.00 92.56 182 ILE A C 1
ATOM 1408 O O . ILE A 1 182 ? 14.602 -18.588 -42.219 1.00 92.56 182 ILE A O 1
ATOM 1412 N N . PRO A 1 183 ? 14.736 -20.003 -43.961 1.00 90.62 183 PRO A N 1
ATOM 1413 C CA . PRO A 1 183 ? 13.452 -20.637 -43.695 1.00 90.62 183 PRO A CA 1
ATOM 1414 C C . PRO A 1 183 ? 13.445 -21.381 -42.356 1.00 90.62 183 PRO A C 1
ATOM 1416 O O . PRO A 1 183 ? 14.405 -22.067 -42.024 1.00 90.62 183 PRO A O 1
ATOM 1419 N N . GLY A 1 184 ? 12.345 -21.247 -41.617 1.00 94.00 184 GLY A N 1
ATOM 1420 C CA . GLY A 1 184 ? 12.114 -21.949 -40.359 1.00 94.00 184 GLY A CA 1
ATOM 1421 C C . GLY A 1 184 ? 11.043 -21.279 -39.499 1.00 94.00 184 GLY A C 1
ATOM 1422 O O . GLY A 1 184 ? 10.515 -20.214 -39.856 1.00 94.00 184 GLY A O 1
ATOM 1423 N N . GLN A 1 185 ? 10.733 -21.915 -38.376 1.00 96.69 185 GLN A N 1
ATOM 1424 C CA . GLN A 1 185 ? 9.897 -21.447 -37.283 1.00 96.69 185 GLN A CA 1
ATOM 1425 C C . GLN A 1 185 ? 10.746 -21.234 -36.037 1.00 96.69 185 GLN A C 1
ATOM 1427 O O . GLN A 1 185 ? 11.489 -22.109 -35.612 1.00 96.69 185 GLN A O 1
ATOM 1432 N N . TYR A 1 186 ? 10.630 -20.061 -35.427 1.00 98.12 186 TYR A N 1
ATOM 1433 C CA . TYR A 1 186 ? 11.530 -19.661 -34.353 1.00 98.12 186 TYR A CA 1
ATOM 1434 C C . TYR A 1 186 ? 10.779 -19.201 -33.110 1.00 98.12 186 TYR A C 1
ATOM 1436 O O . TYR A 1 186 ? 9.717 -18.577 -33.194 1.00 98.12 186 TYR A O 1
ATOM 1444 N N . ALA A 1 187 ? 11.375 -19.436 -31.944 1.00 98.12 187 ALA A N 1
ATOM 1445 C CA . ALA A 1 187 ? 10.962 -18.790 -30.704 1.00 98.12 187 ALA A CA 1
ATOM 1446 C C . ALA A 1 187 ? 11.815 -17.541 -30.450 1.00 98.12 187 ALA A C 1
ATOM 1448 O O . ALA A 1 187 ? 13.032 -17.564 -30.619 1.00 98.12 187 ALA A O 1
ATOM 1449 N N . ILE A 1 188 ? 11.208 -16.443 -29.998 1.00 97.81 188 ILE A N 1
ATOM 1450 C CA . ILE A 1 188 ? 11.941 -15.244 -29.569 1.00 97.81 188 ILE A CA 1
ATOM 1451 C C . ILE A 1 188 ? 11.773 -15.045 -28.070 1.00 97.81 188 ILE A C 1
ATOM 1453 O O . ILE A 1 188 ? 10.650 -14.972 -27.571 1.00 97.81 188 ILE A O 1
ATOM 1457 N N . VAL A 1 189 ? 12.890 -14.859 -27.365 1.00 97.44 189 VAL A N 1
ATOM 1458 C CA . VAL A 1 189 ? 12.907 -14.436 -25.963 1.00 97.44 189 VAL A CA 1
ATOM 1459 C C . VAL A 1 189 ? 13.181 -12.939 -25.893 1.00 97.44 189 VAL A C 1
ATOM 1461 O O . VAL A 1 189 ? 14.252 -12.464 -26.270 1.00 97.44 189 VAL A O 1
ATOM 1464 N N . GLY A 1 190 ? 12.219 -12.174 -25.383 1.00 95.38 190 GLY A N 1
ATOM 1465 C CA . GLY A 1 190 ? 12.338 -10.725 -25.286 1.00 95.38 190 GLY A CA 1
ATOM 1466 C C . GLY A 1 190 ? 11.499 -10.134 -24.163 1.00 95.38 190 GLY A C 1
ATOM 1467 O O . GLY A 1 190 ? 10.372 -10.543 -23.910 1.00 95.38 190 GLY A O 1
ATOM 1468 N N . VAL A 1 191 ? 12.029 -9.115 -23.488 1.00 96.75 191 VAL A N 1
ATOM 1469 C CA . VAL A 1 191 ? 11.277 -8.347 -22.478 1.00 96.75 191 VAL A CA 1
ATOM 1470 C C . VAL A 1 191 ? 10.031 -7.674 -23.102 1.00 96.75 191 VAL A C 1
ATOM 1472 O O . VAL A 1 191 ? 9.965 -7.543 -24.325 1.00 96.75 191 VAL A O 1
ATOM 1475 N N . PRO A 1 192 ? 9.059 -7.172 -22.315 1.00 97.19 192 PRO A N 1
ATOM 1476 C CA . PRO A 1 192 ? 7.764 -6.690 -22.806 1.00 97.19 192 PRO A CA 1
ATOM 1477 C C . PRO A 1 192 ? 7.814 -5.716 -23.992 1.00 97.19 192 PRO A C 1
ATOM 1479 O O . PRO A 1 192 ? 7.053 -5.839 -24.946 1.00 97.19 192 PRO A O 1
ATOM 1482 N N . CYS A 1 193 ? 8.749 -4.760 -23.987 1.00 95.56 193 CYS A N 1
ATOM 1483 C CA . CYS A 1 193 ? 8.893 -3.819 -25.100 1.00 95.56 193 CYS A CA 1
ATOM 1484 C C . CYS A 1 193 ? 9.403 -4.472 -26.396 1.00 95.56 193 CYS A C 1
ATOM 1486 O O . CYS A 1 193 ? 9.135 -3.948 -27.472 1.00 95.56 193 CYS A O 1
ATOM 1488 N N . ILE A 1 194 ? 10.111 -5.599 -26.320 1.00 96.25 194 ILE A N 1
ATOM 1489 C CA . ILE A 1 194 ? 10.504 -6.378 -27.497 1.00 96.25 194 ILE A CA 1
ATOM 1490 C C . ILE A 1 194 ? 9.300 -7.145 -28.032 1.00 96.25 194 ILE A C 1
ATOM 1492 O O . ILE A 1 194 ? 9.002 -6.985 -29.208 1.00 96.25 194 ILE A O 1
ATOM 1496 N N . ALA A 1 195 ? 8.554 -7.866 -27.186 1.00 96.81 195 ALA A N 1
ATOM 1497 C CA . ALA A 1 195 ? 7.325 -8.562 -27.595 1.00 96.81 195 ALA A CA 1
ATOM 1498 C C . ALA A 1 195 ? 6.356 -7.617 -28.335 1.00 96.81 195 ALA A C 1
ATOM 1500 O O . ALA A 1 195 ? 5.930 -7.889 -29.460 1.00 96.81 195 ALA A O 1
ATOM 1501 N N . ARG A 1 196 ? 6.143 -6.427 -27.764 1.00 95.62 196 ARG A N 1
ATOM 1502 C CA . ARG A 1 196 ? 5.397 -5.317 -28.368 1.00 95.62 196 ARG A CA 1
ATOM 1503 C C . ARG A 1 196 ? 5.877 -4.925 -29.766 1.00 95.62 196 ARG A C 1
ATOM 1505 O O . ARG A 1 196 ? 5.066 -4.607 -30.638 1.00 95.62 196 ARG A O 1
ATOM 1512 N N . GLY A 1 197 ? 7.193 -4.846 -29.949 1.00 94.94 197 GLY A N 1
ATOM 1513 C CA . GLY A 1 197 ? 7.815 -4.467 -31.213 1.00 94.94 197 GLY A CA 1
ATOM 1514 C C . GLY A 1 197 ? 7.742 -5.584 -32.254 1.00 94.94 197 GLY A C 1
ATOM 1515 O O . GLY A 1 197 ? 7.454 -5.311 -33.415 1.00 94.94 197 GLY A O 1
ATOM 1516 N N . ILE A 1 198 ? 7.913 -6.840 -31.832 1.00 95.62 198 ILE A N 1
ATOM 1517 C CA . ILE A 1 198 ? 7.784 -8.023 -32.691 1.00 95.62 198 ILE A CA 1
ATOM 1518 C C . ILE A 1 198 ? 6.371 -8.131 -33.273 1.00 95.62 198 ILE A C 1
ATOM 1520 O O . ILE A 1 198 ? 6.232 -8.278 -34.486 1.00 95.62 198 ILE A O 1
ATOM 1524 N N . LYS A 1 199 ? 5.317 -7.944 -32.464 1.00 94.31 199 LYS A N 1
ATOM 1525 C CA . LYS A 1 199 ? 3.922 -7.927 -32.958 1.00 94.31 199 LYS A CA 1
ATOM 1526 C C . LYS A 1 199 ? 3.632 -6.799 -33.964 1.00 94.31 199 LYS A C 1
ATOM 1528 O O . LYS A 1 199 ? 2.621 -6.850 -34.659 1.00 94.31 199 LYS A O 1
ATOM 1533 N N . ARG A 1 200 ? 4.502 -5.787 -34.063 1.00 93.94 200 ARG A N 1
ATOM 1534 C CA . ARG A 1 200 ? 4.403 -4.676 -35.028 1.00 93.94 200 ARG A CA 1
ATOM 1535 C C . ARG A 1 200 ? 5.278 -4.866 -36.268 1.00 93.94 200 ARG A C 1
ATOM 1537 O O . ARG A 1 200 ? 5.211 -4.039 -37.175 1.00 93.94 200 ARG A O 1
ATOM 1544 N N . LEU A 1 201 ? 6.097 -5.918 -36.333 1.00 94.44 201 LEU A N 1
ATOM 1545 C CA . LEU A 1 201 ? 6.889 -6.213 -37.526 1.00 94.44 201 LEU A CA 1
ATOM 1546 C C . LEU A 1 201 ? 5.983 -6.548 -38.724 1.00 94.44 201 LEU A C 1
ATOM 1548 O O . LEU A 1 201 ? 4.864 -7.014 -38.532 1.00 94.44 201 LEU A O 1
ATOM 1552 N N . PRO A 1 202 ? 6.442 -6.358 -39.970 1.00 93.19 202 PRO A N 1
ATOM 1553 C CA . PRO A 1 202 ? 5.704 -6.815 -41.144 1.00 93.19 202 PRO A CA 1
ATOM 1554 C C . PRO A 1 202 ? 5.453 -8.337 -41.130 1.00 93.19 202 PRO A C 1
ATOM 1556 O O . PRO A 1 202 ? 6.221 -9.097 -40.535 1.00 93.19 202 PRO A O 1
ATOM 1559 N N . LYS A 1 203 ? 4.386 -8.792 -41.804 1.00 91.94 203 LYS A N 1
ATOM 1560 C CA . LYS A 1 203 ? 3.919 -10.193 -41.752 1.00 91.94 203 LYS A CA 1
ATOM 1561 C C . LYS A 1 203 ? 4.972 -11.226 -42.146 1.00 91.94 203 LYS A C 1
ATOM 1563 O O . LYS A 1 203 ? 5.058 -12.264 -41.509 1.00 91.94 203 LYS A O 1
ATOM 1568 N N . ASN A 1 204 ? 5.831 -10.919 -43.111 1.00 90.06 204 ASN A N 1
ATOM 1569 C CA . ASN A 1 204 ? 6.927 -11.809 -43.502 1.00 90.06 204 ASN A CA 1
ATOM 1570 C C . ASN A 1 204 ? 7.940 -12.098 -42.376 1.00 90.06 204 ASN A C 1
ATOM 1572 O O . ASN A 1 204 ? 8.579 -13.141 -42.412 1.00 90.06 204 ASN A O 1
ATOM 1576 N N . PHE A 1 205 ? 8.083 -11.215 -41.382 1.00 92.12 205 PHE A N 1
ATOM 1577 C CA . PHE A 1 205 ? 8.848 -11.515 -40.168 1.00 92.12 205 PHE A CA 1
ATOM 1578 C C . PHE A 1 205 ? 7.999 -12.272 -39.146 1.00 92.12 205 PHE A C 1
ATOM 1580 O O . PHE A 1 205 ? 8.472 -13.240 -38.565 1.00 92.12 205 PHE A O 1
ATOM 1587 N N . GLN A 1 206 ? 6.748 -11.845 -38.928 1.00 91.38 206 GLN A N 1
ATOM 1588 C CA . GLN A 1 206 ? 5.859 -12.485 -37.948 1.00 91.38 206 GLN A CA 1
ATOM 1589 C C . GLN A 1 206 ? 5.622 -13.965 -38.261 1.00 91.38 206 GLN A C 1
ATOM 1591 O O . GLN A 1 206 ? 5.632 -14.776 -37.350 1.00 91.38 206 GLN A O 1
ATOM 1596 N N . ASN A 1 207 ? 5.473 -14.323 -39.538 1.00 93.56 207 ASN A N 1
ATOM 1597 C CA . ASN A 1 207 ? 5.202 -15.696 -39.975 1.00 93.56 207 ASN A CA 1
ATOM 1598 C C . ASN A 1 207 ? 6.372 -16.668 -39.726 1.00 93.56 207 ASN A C 1
ATOM 1600 O O . ASN A 1 207 ? 6.195 -17.875 -39.860 1.00 93.56 207 ASN A O 1
ATOM 1604 N N . ARG A 1 208 ? 7.564 -16.150 -39.404 1.00 95.69 208 ARG A N 1
ATOM 1605 C CA . ARG A 1 208 ? 8.738 -16.941 -38.999 1.00 95.69 208 ARG A CA 1
ATOM 1606 C C . ARG A 1 208 ? 8.810 -17.137 -37.483 1.00 95.69 208 ARG A C 1
ATOM 1608 O O . ARG A 1 208 ? 9.661 -17.872 -37.003 1.00 95.69 208 ARG A O 1
ATOM 1615 N N . ILE A 1 209 ? 7.990 -16.429 -36.710 1.00 96.81 209 ILE A N 1
ATOM 1616 C CA . ILE A 1 209 ? 8.060 -16.413 -35.249 1.00 96.81 209 ILE A CA 1
ATOM 1617 C C . ILE A 1 209 ? 6.856 -17.177 -34.719 1.00 96.81 209 ILE A C 1
ATOM 1619 O O . ILE A 1 209 ? 5.751 -16.637 -34.661 1.00 96.81 209 ILE A O 1
ATOM 1623 N N . ARG A 1 210 ? 7.092 -18.422 -34.311 1.00 97.12 210 ARG A N 1
ATOM 1624 C CA . ARG A 1 210 ? 6.060 -19.305 -33.772 1.00 97.12 210 ARG A CA 1
ATOM 1625 C C . ARG A 1 210 ? 5.627 -18.879 -32.372 1.00 97.12 210 ARG A C 1
ATOM 1627 O O . ARG A 1 210 ? 4.435 -18.800 -32.095 1.00 97.12 210 ARG A O 1
ATOM 1634 N N . TYR A 1 211 ? 6.595 -18.544 -31.515 1.00 98.31 211 TYR A N 1
ATOM 1635 C CA . TYR A 1 211 ? 6.333 -18.166 -30.125 1.00 98.31 211 TYR A CA 1
ATOM 1636 C C . TYR A 1 211 ? 7.151 -16.957 -29.669 1.00 98.31 211 TYR A C 1
ATOM 1638 O O . TYR A 1 211 ? 8.339 -16.815 -29.967 1.00 98.31 211 TYR A O 1
ATOM 1646 N N . ILE A 1 212 ? 6.523 -16.107 -28.861 1.00 98.44 212 ILE A N 1
ATOM 1647 C CA . ILE A 1 212 ? 7.130 -14.968 -28.180 1.00 98.44 212 ILE A CA 1
ATOM 1648 C C . ILE A 1 212 ? 7.108 -15.238 -26.677 1.00 98.44 212 ILE A C 1
ATOM 1650 O O . ILE A 1 212 ? 6.070 -15.143 -26.019 1.00 98.44 212 ILE A O 1
ATOM 1654 N N . PHE A 1 213 ? 8.278 -15.510 -26.117 1.00 98.31 213 PHE A N 1
ATOM 1655 C CA . PHE A 1 213 ? 8.474 -15.692 -24.688 1.00 98.31 213 PHE A CA 1
ATOM 1656 C C . PHE A 1 213 ? 9.003 -14.411 -24.046 1.00 98.31 213 PHE A C 1
ATOM 1658 O O . PHE A 1 213 ? 9.917 -13.767 -24.567 1.00 98.31 213 PHE A O 1
ATOM 1665 N N . SER A 1 214 ? 8.466 -14.041 -22.882 1.00 97.44 214 SER A N 1
ATOM 1666 C CA . SER A 1 214 ? 8.854 -12.802 -22.209 1.00 97.44 214 SER A CA 1
ATOM 1667 C C . SER A 1 214 ? 9.176 -12.971 -20.730 1.00 97.44 214 SER A C 1
ATOM 1669 O O . SER A 1 214 ? 8.286 -13.188 -19.910 1.00 97.44 214 SER A O 1
ATOM 1671 N N . PRO A 1 215 ? 10.437 -12.773 -20.319 1.00 96.19 215 PRO A N 1
ATOM 1672 C CA . PRO A 1 215 ? 10.719 -12.450 -18.932 1.00 96.19 215 PRO A CA 1
ATOM 1673 C C . PRO A 1 215 ? 10.021 -11.132 -18.571 1.00 96.19 215 PRO A C 1
ATOM 1675 O O . PRO A 1 215 ? 10.195 -10.121 -19.263 1.00 96.19 215 PRO A O 1
ATOM 1678 N N . VAL A 1 216 ? 9.252 -11.106 -17.480 1.00 95.75 216 VAL A N 1
ATOM 1679 C CA . VAL A 1 216 ? 8.623 -9.858 -17.013 1.00 95.75 216 VAL A CA 1
ATOM 1680 C C . VAL A 1 216 ? 9.688 -8.808 -16.694 1.00 95.75 216 VAL A C 1
ATOM 1682 O O . VAL A 1 216 ? 10.795 -9.123 -16.251 1.00 95.75 216 VAL A O 1
ATOM 1685 N N . CYS A 1 217 ? 9.367 -7.528 -16.884 1.00 95.62 217 CYS A N 1
ATOM 1686 C CA . CYS A 1 217 ? 10.383 -6.478 -16.820 1.00 95.62 217 CYS A CA 1
ATOM 1687 C C . CYS A 1 217 ? 9.944 -5.268 -16.001 1.00 95.62 217 CYS A C 1
ATOM 1689 O O . CYS A 1 217 ? 9.083 -4.480 -16.395 1.00 95.62 217 CYS A O 1
ATOM 1691 N N . SER A 1 218 ? 10.624 -5.043 -14.875 1.00 94.19 218 SER A N 1
ATOM 1692 C CA . SER A 1 218 ? 10.466 -3.792 -14.125 1.00 94.19 218 SER A CA 1
ATOM 1693 C C . SER A 1 218 ? 11.174 -2.618 -14.813 1.00 94.19 218 SER A C 1
ATOM 1695 O O . SER A 1 218 ? 10.619 -1.527 -14.919 1.00 94.19 218 SER A O 1
ATOM 1697 N N . LYS A 1 219 ? 12.394 -2.823 -15.303 1.00 94.06 219 LYS A N 1
ATOM 1698 C CA . LYS A 1 219 ? 13.180 -1.877 -16.102 1.00 94.06 219 LYS A CA 1
ATOM 1699 C C . LYS A 1 219 ? 14.397 -2.599 -16.672 1.00 94.06 219 LYS A C 1
ATOM 1701 O O . LYS A 1 219 ? 14.779 -3.643 -16.148 1.00 94.06 219 LYS A O 1
ATOM 1706 N N . ASN A 1 220 ? 15.007 -1.999 -17.687 1.00 93.38 220 ASN A N 1
ATOM 1707 C CA . ASN A 1 220 ? 16.334 -2.382 -18.154 1.00 93.38 220 ASN A CA 1
ATOM 1708 C C . ASN A 1 220 ? 17.385 -1.368 -17.666 1.00 93.38 220 ASN A C 1
ATOM 1710 O O . ASN A 1 220 ? 17.035 -0.315 -17.125 1.00 93.38 220 ASN A O 1
ATOM 1714 N N . VAL A 1 221 ? 18.657 -1.682 -17.868 1.00 94.69 221 VAL A N 1
ATOM 1715 C CA . VAL A 1 221 ? 19.810 -0.833 -17.562 1.00 94.69 221 VAL A CA 1
ATOM 1716 C C . VAL A 1 221 ? 20.712 -0.711 -18.791 1.00 94.69 221 VAL A C 1
ATOM 1718 O O . VAL A 1 221 ? 20.606 -1.500 -19.726 1.00 94.69 221 VAL A O 1
ATOM 1721 N N . THR A 1 222 ? 21.565 0.305 -18.816 1.00 94.88 222 THR A N 1
ATOM 1722 C CA . THR A 1 222 ? 22.647 0.462 -19.787 1.00 94.88 222 THR A CA 1
ATOM 1723 C C . THR A 1 222 ? 23.860 -0.368 -19.355 1.00 94.88 222 THR A C 1
ATOM 1725 O O . THR A 1 222 ? 23.972 -0.751 -18.191 1.00 94.88 222 THR A O 1
ATOM 1728 N N . GLY A 1 223 ? 24.786 -0.634 -20.278 1.00 95.12 223 GLY A N 1
ATOM 1729 C CA . GLY A 1 223 ? 26.037 -1.358 -20.027 1.00 95.12 223 GLY A CA 1
ATOM 1730 C C . GLY A 1 223 ? 26.860 -0.761 -18.884 1.00 95.12 223 GLY A C 1
ATOM 1731 O O . GLY A 1 223 ? 27.437 -1.514 -18.107 1.00 95.12 223 GLY A O 1
ATOM 1732 N N . GLN A 1 224 ? 26.768 0.561 -18.665 1.00 95.88 224 GLN A N 1
ATOM 1733 C CA . GLN A 1 224 ? 27.435 1.228 -17.539 1.00 95.88 224 GLN A CA 1
ATOM 1734 C C . GLN A 1 224 ? 27.023 0.684 -16.167 1.00 95.88 224 GLN A C 1
ATOM 1736 O O . GLN A 1 224 ? 27.772 0.821 -15.206 1.00 95.88 224 GLN A O 1
ATOM 1741 N N . PHE A 1 225 ? 25.838 0.076 -16.046 1.00 96.56 225 PHE A N 1
ATOM 1742 C CA . PHE A 1 225 ? 25.435 -0.586 -14.809 1.00 96.56 225 PHE A CA 1
ATOM 1743 C C . PHE A 1 225 ? 26.362 -1.755 -14.475 1.00 96.56 225 PHE A C 1
ATOM 1745 O O . PHE A 1 225 ? 26.794 -1.881 -13.332 1.00 96.56 225 PHE A O 1
ATOM 1752 N N . LEU A 1 226 ? 26.668 -2.590 -15.471 1.00 96.06 226 LEU A N 1
ATOM 1753 C CA . LEU A 1 226 ? 27.563 -3.729 -15.311 1.00 96.06 226 LEU A CA 1
ATOM 1754 C C . LEU A 1 226 ? 29.021 -3.273 -15.227 1.00 96.06 226 LEU A C 1
ATOM 1756 O O . LEU A 1 226 ? 29.728 -3.722 -14.331 1.00 96.06 226 LEU A O 1
ATOM 1760 N N . ASP A 1 227 ? 29.427 -2.332 -16.084 1.00 96.81 227 ASP A N 1
ATOM 1761 C CA . ASP A 1 227 ? 30.764 -1.727 -16.061 1.00 96.81 227 ASP A CA 1
ATOM 1762 C C . ASP A 1 227 ? 31.083 -1.150 -14.671 1.00 96.81 227 ASP A C 1
ATOM 1764 O O . ASP A 1 227 ? 32.119 -1.446 -14.084 1.00 96.81 227 ASP A O 1
ATOM 1768 N N . CYS A 1 228 ? 30.154 -0.388 -14.082 1.00 96.69 228 CYS A N 1
ATOM 1769 C CA . CYS A 1 228 ? 30.341 0.197 -12.757 1.00 96.69 228 CYS A CA 1
ATOM 1770 C C . CYS A 1 228 ? 30.472 -0.864 -11.654 1.00 96.69 228 CYS A C 1
ATOM 1772 O O . CYS A 1 228 ? 31.175 -0.623 -10.675 1.00 96.69 228 CYS A O 1
ATOM 1774 N N . LEU A 1 229 ? 29.783 -2.004 -11.770 1.00 96.25 229 LEU A N 1
ATOM 1775 C CA . LEU A 1 229 ? 29.942 -3.110 -10.822 1.00 96.25 229 LEU A CA 1
ATOM 1776 C C . LEU A 1 229 ? 31.301 -3.792 -11.001 1.00 96.25 229 LEU A C 1
ATOM 1778 O O . LEU A 1 229 ? 31.976 -4.033 -10.008 1.00 96.25 229 LEU A O 1
ATOM 1782 N N . ALA A 1 230 ? 31.709 -4.052 -12.243 1.00 96.56 230 ALA A N 1
ATOM 1783 C CA . ALA A 1 230 ? 32.996 -4.660 -12.567 1.00 96.56 230 ALA A CA 1
ATOM 1784 C C . ALA A 1 230 ? 34.172 -3.821 -12.035 1.00 96.56 230 ALA A C 1
ATOM 1786 O O . ALA A 1 230 ? 35.036 -4.343 -11.331 1.00 96.56 230 ALA A O 1
ATOM 1787 N N . GLU A 1 231 ? 34.161 -2.505 -12.278 1.00 96.38 231 GLU A N 1
ATOM 1788 C CA . GLU A 1 231 ? 35.196 -1.592 -11.771 1.00 96.38 231 GLU A CA 1
ATOM 1789 C C . GLU A 1 231 ? 35.258 -1.569 -10.234 1.00 96.38 231 GLU A C 1
ATOM 1791 O O . GLU A 1 231 ? 36.342 -1.505 -9.659 1.00 96.38 231 GLU A O 1
ATOM 1796 N N . GLN A 1 232 ? 34.109 -1.632 -9.546 1.00 93.81 232 GLN A N 1
ATOM 1797 C CA . GLN A 1 232 ? 34.064 -1.639 -8.076 1.00 93.81 232 GLN A CA 1
ATOM 1798 C C . GLN A 1 232 ? 34.678 -2.896 -7.457 1.00 93.81 232 GLN A C 1
ATOM 1800 O O . GLN A 1 232 ? 35.099 -2.842 -6.301 1.00 93.81 232 GLN A O 1
ATOM 1805 N N . GLU A 1 233 ? 34.731 -3.987 -8.219 1.00 93.94 233 GLU A N 1
ATOM 1806 C CA . GLU A 1 233 ? 35.356 -5.250 -7.831 1.00 93.94 233 GLU A CA 1
ATOM 1807 C C . GLU A 1 233 ? 36.798 -5.385 -8.345 1.00 93.94 233 GLU A C 1
ATOM 1809 O O . GLU A 1 233 ? 37.398 -6.450 -8.220 1.00 93.94 233 GLU A O 1
ATOM 1814 N N . GLY A 1 234 ? 37.370 -4.307 -8.894 1.00 94.06 234 GLY A N 1
ATOM 1815 C CA . GLY A 1 234 ? 38.774 -4.252 -9.298 1.00 94.06 234 GLY A CA 1
ATOM 1816 C C . GLY A 1 234 ? 39.076 -4.851 -10.671 1.00 94.06 234 GLY A C 1
ATOM 1817 O O . GLY A 1 234 ? 40.243 -5.091 -10.967 1.00 94.06 234 GLY A O 1
ATOM 1818 N N . ILE A 1 235 ? 38.066 -5.083 -11.518 1.00 96.75 235 ILE A N 1
ATOM 1819 C CA . ILE A 1 235 ? 38.290 -5.518 -12.905 1.00 96.75 235 ILE A CA 1
ATOM 1820 C C . ILE A 1 235 ? 38.903 -4.361 -13.700 1.00 96.75 235 ILE A C 1
ATOM 1822 O O . ILE A 1 235 ? 38.368 -3.246 -13.719 1.00 96.75 235 ILE A O 1
ATOM 1826 N N . ALA A 1 236 ? 40.032 -4.613 -14.361 1.00 95.19 236 ALA A N 1
ATOM 1827 C CA . ALA A 1 236 ? 40.734 -3.591 -15.125 1.00 95.19 236 ALA A CA 1
ATOM 1828 C C . ALA A 1 236 ? 40.037 -3.311 -16.467 1.00 95.19 236 ALA A C 1
ATOM 1830 O O . ALA A 1 236 ? 39.451 -4.191 -17.089 1.00 95.19 236 ALA A O 1
ATOM 1831 N N . LYS A 1 237 ? 40.157 -2.079 -16.983 1.00 93.88 237 LYS A N 1
ATOM 1832 C CA . LYS A 1 237 ? 39.433 -1.634 -18.194 1.00 93.88 237 LYS A CA 1
ATOM 1833 C C . LYS A 1 237 ? 39.653 -2.497 -19.441 1.00 93.88 237 LYS A C 1
ATOM 1835 O O . LYS A 1 237 ? 38.786 -2.516 -20.306 1.00 93.88 237 LYS A O 1
ATOM 1840 N N . ARG A 1 238 ? 40.816 -3.144 -19.563 1.00 95.94 238 ARG A N 1
ATOM 1841 C CA . ARG A 1 238 ? 41.180 -3.991 -20.711 1.00 95.94 238 ARG A CA 1
ATOM 1842 C C . ARG A 1 238 ? 40.938 -5.484 -20.465 1.00 95.94 238 ARG A C 1
ATOM 1844 O O . ARG A 1 238 ? 41.027 -6.249 -21.417 1.00 95.94 238 ARG A O 1
ATOM 1851 N N . GLU A 1 239 ? 40.652 -5.895 -19.229 1.00 96.75 239 GLU A N 1
ATOM 1852 C CA . GLU A 1 239 ? 40.378 -7.300 -18.918 1.00 96.75 239 GLU A CA 1
ATOM 1853 C C . GLU A 1 239 ? 39.051 -7.726 -19.549 1.00 96.75 239 GLU A C 1
ATOM 1855 O O . GLU A 1 239 ? 38.039 -7.035 -19.419 1.00 96.75 239 GLU A O 1
ATOM 1860 N N . LEU A 1 240 ? 39.061 -8.872 -20.230 1.00 98.00 240 LEU A N 1
ATOM 1861 C CA . LEU A 1 240 ? 37.855 -9.474 -20.786 1.00 98.00 240 LEU A CA 1
ATOM 1862 C C . LEU A 1 240 ? 37.117 -10.244 -19.696 1.00 98.00 240 LEU A C 1
ATOM 1864 O O . LEU A 1 240 ? 37.721 -11.054 -18.987 1.00 98.00 240 LEU A O 1
ATOM 1868 N N . PHE A 1 241 ? 35.807 -10.038 -19.599 1.00 97.88 241 PHE A N 1
ATOM 1869 C CA . PHE A 1 241 ? 34.976 -10.800 -18.679 1.00 97.88 241 PHE A CA 1
ATOM 1870 C C . PHE A 1 241 ? 33.590 -11.105 -19.244 1.00 97.88 241 PHE A C 1
ATOM 1872 O O . PHE A 1 241 ? 33.073 -10.404 -20.112 1.00 97.88 241 PHE A O 1
ATOM 1879 N N . THR A 1 242 ? 32.971 -12.157 -18.713 1.00 97.19 242 THR A N 1
ATOM 1880 C CA . THR A 1 242 ? 31.522 -12.395 -18.812 1.00 97.19 242 THR A CA 1
ATOM 1881 C C . THR A 1 242 ? 30.879 -12.185 -17.449 1.00 97.19 242 THR A C 1
ATOM 1883 O O . THR A 1 242 ? 31.565 -12.232 -16.425 1.00 97.19 242 THR A O 1
ATOM 1886 N N . ALA A 1 243 ? 29.566 -11.949 -17.411 1.00 95.38 243 ALA A N 1
ATOM 1887 C CA . ALA A 1 243 ? 28.874 -11.728 -16.149 1.00 95.38 243 ALA A CA 1
ATOM 1888 C C . ALA A 1 243 ? 27.510 -12.418 -16.068 1.00 95.38 243 ALA A C 1
ATOM 1890 O O . ALA A 1 243 ? 26.699 -12.317 -16.983 1.00 95.38 243 ALA A O 1
ATOM 1891 N N . ASN A 1 244 ? 27.217 -13.020 -14.913 1.00 95.00 244 ASN A N 1
ATOM 1892 C CA . ASN A 1 244 ? 25.888 -13.487 -14.528 1.00 95.00 244 ASN A CA 1
ATOM 1893 C C . ASN A 1 244 ? 25.441 -12.744 -13.263 1.00 95.00 244 ASN A C 1
ATOM 1895 O O . ASN A 1 244 ? 26.006 -12.918 -12.190 1.00 95.00 244 ASN A O 1
ATOM 1899 N N . GLN A 1 245 ? 24.406 -11.915 -13.376 1.00 94.12 245 GLN A N 1
ATOM 1900 C CA . GLN A 1 245 ? 23.913 -11.069 -12.280 1.00 94.12 245 GLN A CA 1
ATOM 1901 C C . GLN A 1 245 ? 22.845 -11.742 -11.399 1.00 94.12 245 GLN A C 1
ATOM 1903 O O . GLN A 1 245 ? 22.232 -11.077 -10.562 1.00 94.12 245 GLN A O 1
ATOM 1908 N N . ARG A 1 246 ? 22.562 -13.027 -11.625 1.00 94.06 246 ARG A N 1
ATOM 1909 C CA . ARG A 1 246 ? 21.571 -13.831 -10.888 1.00 94.06 246 ARG A CA 1
ATOM 1910 C C . ARG A 1 246 ? 22.141 -15.185 -10.490 1.00 94.06 246 ARG A C 1
ATOM 1912 O O . ARG A 1 246 ? 21.423 -16.176 -10.439 1.00 94.06 246 ARG A O 1
ATOM 1919 N N . ASP A 1 247 ? 23.436 -15.221 -10.241 1.00 94.31 247 ASP A N 1
ATOM 1920 C CA . ASP A 1 247 ? 24.146 -16.433 -9.886 1.00 94.31 247 ASP A CA 1
ATOM 1921 C C . ASP A 1 247 ? 23.814 -16.861 -8.438 1.00 94.31 247 ASP A C 1
ATOM 1923 O O . ASP A 1 247 ? 23.668 -16.026 -7.538 1.00 94.31 247 ASP A O 1
ATOM 1927 N N . LYS A 1 248 ? 23.620 -18.170 -8.238 1.00 93.44 248 LYS A N 1
ATOM 1928 C CA . LYS A 1 248 ? 23.095 -18.765 -6.991 1.00 93.44 248 LYS A CA 1
ATOM 1929 C C . LYS A 1 248 ? 24.038 -19.787 -6.353 1.00 93.44 248 LYS A C 1
ATOM 1931 O O . LYS A 1 248 ? 23.717 -20.334 -5.302 1.00 93.44 248 LYS A O 1
ATOM 1936 N N . PHE A 1 249 ? 25.182 -20.057 -6.978 1.00 85.62 249 PHE A N 1
ATOM 1937 C CA . PHE A 1 249 ? 26.172 -20.998 -6.451 1.00 85.62 249 PHE A CA 1
ATOM 1938 C C . PHE A 1 249 ? 26.736 -20.523 -5.095 1.00 85.62 249 PHE A C 1
ATOM 1940 O O . PHE A 1 249 ? 26.839 -19.319 -4.829 1.00 85.62 249 PHE A O 1
ATOM 1947 N N . GLY A 1 250 ? 27.122 -21.481 -4.247 1.00 77.38 250 GLY A N 1
ATOM 1948 C CA . GLY A 1 250 ? 27.669 -21.215 -2.910 1.00 77.38 250 GLY A CA 1
ATOM 1949 C C . GLY A 1 250 ? 26.632 -21.114 -1.783 1.00 77.38 250 GLY A C 1
ATOM 1950 O O . GLY A 1 250 ? 26.948 -20.545 -0.746 1.00 77.38 250 GLY A O 1
ATOM 1951 N N . GLY A 1 251 ? 25.415 -21.642 -1.983 1.00 75.31 251 GLY A N 1
ATOM 1952 C CA . GLY A 1 251 ? 24.399 -21.785 -0.931 1.00 75.31 251 GLY A CA 1
ATOM 1953 C C . GLY A 1 251 ? 23.756 -20.463 -0.506 1.00 75.31 251 GLY A C 1
ATOM 1954 O O . GLY A 1 251 ? 24.069 -19.917 0.549 1.00 75.31 251 GLY A O 1
ATOM 1955 N N . ILE A 1 252 ? 22.842 -19.928 -1.324 1.00 86.69 252 ILE A N 1
ATOM 1956 C CA . ILE A 1 252 ? 22.065 -18.736 -0.947 1.00 86.69 252 ILE A CA 1
ATOM 1957 C C . ILE A 1 252 ? 20.935 -19.103 0.022 1.00 86.69 252 ILE A C 1
ATOM 1959 O O . ILE A 1 252 ? 20.321 -20.154 -0.113 1.00 86.69 252 ILE A O 1
ATOM 1963 N N . SER A 1 253 ? 20.648 -18.230 0.990 1.00 85.69 253 SER A N 1
ATOM 1964 C CA . SER A 1 253 ? 19.629 -18.474 2.025 1.00 85.69 253 SER A CA 1
ATOM 1965 C C . SER A 1 253 ? 18.192 -18.419 1.505 1.00 85.69 253 SER A C 1
ATOM 1967 O O . SER A 1 253 ? 17.304 -19.042 2.074 1.00 85.69 253 SER A O 1
ATOM 1969 N N . ASP A 1 254 ? 17.958 -17.641 0.449 1.00 91.75 254 ASP A N 1
ATOM 1970 C CA . ASP A 1 254 ? 16.675 -17.510 -0.233 1.00 91.75 254 ASP A CA 1
ATOM 1971 C C . ASP A 1 254 ? 16.907 -16.971 -1.662 1.00 91.75 254 ASP A C 1
ATOM 1973 O O . ASP A 1 254 ? 17.992 -16.467 -1.987 1.00 91.75 254 ASP A O 1
ATOM 1977 N N . ALA A 1 255 ? 15.888 -17.014 -2.525 1.00 90.00 255 ALA A N 1
ATOM 1978 C CA . ALA A 1 255 ? 15.995 -16.554 -3.913 1.00 90.00 255 ALA A CA 1
ATOM 1979 C C . ALA A 1 255 ? 16.286 -15.044 -4.064 1.00 90.00 255 ALA A C 1
ATOM 1981 O O . ALA A 1 255 ? 16.674 -14.590 -5.144 1.00 90.00 255 ALA A O 1
ATOM 1982 N N . ASN A 1 256 ? 16.103 -14.229 -3.016 1.00 89.62 256 ASN A N 1
ATOM 1983 C CA . ASN A 1 256 ? 16.468 -12.812 -3.036 1.00 89.62 256 ASN A CA 1
ATOM 1984 C C . ASN A 1 256 ? 17.975 -12.600 -2.888 1.00 89.62 256 ASN A C 1
ATOM 1986 O O . ASN A 1 256 ? 18.447 -11.541 -3.301 1.00 89.62 256 ASN A O 1
ATOM 1990 N N . ASN A 1 257 ? 18.719 -13.558 -2.334 1.00 90.88 257 ASN A N 1
ATOM 1991 C CA . ASN A 1 257 ? 20.125 -13.427 -1.941 1.00 90.88 257 ASN A CA 1
ATOM 1992 C C . ASN A 1 257 ? 21.135 -13.833 -3.030 1.00 90.88 257 ASN A C 1
ATOM 1994 O O . ASN A 1 257 ? 22.251 -14.254 -2.731 1.00 90.88 257 ASN A O 1
ATOM 1998 N N . PHE A 1 258 ? 20.776 -13.656 -4.302 1.00 93.31 258 PHE A N 1
ATOM 1999 C CA . PHE A 1 258 ? 21.658 -13.958 -5.432 1.00 93.31 258 PHE A CA 1
ATOM 2000 C C . PHE A 1 258 ? 22.903 -13.053 -5.512 1.00 93.31 258 PHE A C 1
ATOM 2002 O O . PHE A 1 258 ? 22.958 -11.936 -4.975 1.00 93.31 258 PHE A O 1
ATOM 2009 N N . SER A 1 259 ? 23.894 -13.532 -6.258 1.00 94.75 259 SER A N 1
ATOM 2010 C CA . SER A 1 259 ? 25.176 -12.880 -6.501 1.00 94.75 259 SER A CA 1
ATOM 2011 C C . SER A 1 259 ? 25.331 -12.406 -7.946 1.00 94.75 259 SER A C 1
ATOM 2013 O O . SER A 1 259 ? 24.653 -12.861 -8.867 1.00 94.75 259 SER A O 1
ATOM 2015 N N . THR A 1 260 ? 26.239 -11.452 -8.135 1.00 95.50 260 THR A N 1
ATOM 2016 C CA . THR A 1 260 ? 26.865 -11.189 -9.429 1.00 95.50 260 THR A CA 1
ATOM 2017 C C . THR A 1 260 ? 28.161 -11.985 -9.505 1.00 95.50 260 THR A C 1
ATOM 2019 O O . THR A 1 260 ? 29.003 -11.871 -8.613 1.00 95.50 260 THR A O 1
ATOM 2022 N N . LEU A 1 261 ? 28.289 -12.787 -10.554 1.00 95.94 261 LEU A N 1
ATOM 2023 C CA . LEU A 1 261 ? 29.474 -13.548 -10.913 1.00 95.94 261 LEU A CA 1
ATOM 2024 C C . LEU A 1 261 ? 30.118 -12.903 -12.136 1.00 95.94 261 LEU A C 1
ATOM 2026 O O . LEU A 1 261 ? 29.456 -12.771 -13.163 1.00 95.94 261 LEU A O 1
ATOM 2030 N N . PHE A 1 262 ? 31.392 -12.551 -12.033 1.00 97.19 262 PHE A N 1
ATOM 2031 C CA . PHE A 1 262 ? 32.245 -12.188 -13.158 1.00 97.19 262 PHE A CA 1
ATOM 2032 C C . PHE A 1 262 ? 33.212 -13.335 -13.434 1.00 97.19 262 PHE A C 1
ATOM 2034 O O . PHE A 1 262 ? 33.877 -13.797 -12.506 1.00 97.19 262 PHE A O 1
ATOM 2041 N N . ARG A 1 263 ? 33.308 -13.779 -14.688 1.00 96.81 263 ARG A N 1
ATOM 2042 C CA . ARG A 1 263 ? 34.309 -14.767 -15.113 1.00 96.81 263 ARG A CA 1
ATOM 2043 C C . ARG A 1 263 ? 35.333 -14.098 -16.007 1.00 96.81 263 ARG A C 1
ATOM 2045 O O . ARG A 1 263 ? 34.960 -13.551 -17.045 1.00 96.81 263 ARG A O 1
ATOM 2052 N N . LEU A 1 264 ? 36.588 -14.149 -15.584 1.00 97.25 264 LEU A N 1
ATOM 2053 C CA . LEU A 1 264 ? 37.760 -13.689 -16.317 1.00 97.25 264 LEU A CA 1
ATOM 2054 C C . LEU A 1 264 ? 38.576 -14.908 -16.766 1.00 97.25 264 LEU A C 1
ATOM 2056 O O . LEU A 1 264 ? 38.276 -16.034 -16.377 1.00 97.25 264 LEU A O 1
ATOM 2060 N N . ALA A 1 265 ? 39.627 -14.686 -17.556 1.00 94.25 265 ALA A N 1
ATOM 2061 C CA . ALA A 1 265 ? 40.472 -15.769 -18.065 1.00 94.25 265 ALA A CA 1
ATOM 2062 C C . ALA A 1 265 ? 41.140 -16.611 -16.958 1.00 94.25 265 ALA A C 1
ATOM 2064 O O . ALA A 1 265 ? 41.307 -17.811 -17.128 1.00 94.25 265 ALA A O 1
ATOM 2065 N N . ASN A 1 266 ? 41.511 -15.995 -15.830 1.00 93.56 266 ASN A N 1
ATOM 2066 C CA . ASN A 1 266 ? 42.296 -16.629 -14.764 1.00 93.56 266 ASN A CA 1
ATOM 2067 C C . ASN A 1 266 ? 41.597 -16.674 -13.394 1.00 93.56 266 ASN A C 1
ATOM 2069 O O . ASN A 1 266 ? 42.162 -17.212 -12.445 1.00 93.56 266 ASN A O 1
ATOM 2073 N N . ARG A 1 267 ? 40.409 -16.071 -13.249 1.00 96.06 267 ARG A N 1
ATOM 2074 C CA . ARG A 1 267 ? 39.701 -16.000 -11.962 1.00 96.06 267 ARG A CA 1
ATOM 2075 C C . ARG A 1 267 ? 38.204 -15.770 -12.124 1.00 96.06 267 ARG A C 1
ATOM 2077 O O . ARG A 1 267 ? 37.746 -15.173 -13.099 1.00 96.06 267 ARG A O 1
ATOM 2084 N N . GLU A 1 268 ? 37.461 -16.144 -11.090 1.00 96.44 268 GLU A N 1
ATOM 2085 C CA . GLU A 1 268 ? 36.060 -15.770 -10.918 1.00 96.44 268 GLU A CA 1
ATOM 2086 C C . GLU A 1 268 ? 35.891 -14.814 -9.731 1.00 96.44 268 GLU A C 1
ATOM 2088 O O . GLU A 1 268 ? 36.504 -14.984 -8.677 1.00 96.44 268 GLU A O 1
ATOM 2093 N N . ILE A 1 269 ? 35.026 -13.809 -9.881 1.00 96.44 269 ILE A N 1
ATOM 2094 C CA . ILE A 1 269 ? 34.672 -12.877 -8.806 1.00 96.44 269 ILE A CA 1
ATOM 2095 C C . ILE A 1 269 ? 33.179 -12.986 -8.532 1.00 96.44 269 ILE A C 1
ATOM 2097 O O . ILE A 1 269 ? 32.352 -12.647 -9.377 1.00 96.44 269 ILE A O 1
ATOM 2101 N N . ARG A 1 270 ? 32.829 -13.422 -7.321 1.00 95.62 270 ARG A N 1
ATOM 2102 C CA . ARG A 1 270 ? 31.445 -13.610 -6.876 1.00 95.62 270 ARG A CA 1
ATOM 2103 C C . ARG A 1 270 ? 31.108 -12.670 -5.732 1.00 95.62 270 ARG A C 1
ATOM 2105 O O . ARG A 1 270 ? 31.809 -12.637 -4.714 1.00 95.62 270 ARG A O 1
ATOM 2112 N N . ARG A 1 271 ? 30.021 -11.910 -5.877 1.00 94.00 271 ARG A N 1
ATOM 2113 C CA . ARG A 1 271 ? 29.571 -10.950 -4.861 1.00 94.00 271 ARG A CA 1
ATOM 2114 C C . ARG A 1 271 ? 28.062 -10.914 -4.717 1.00 94.00 271 ARG A C 1
ATOM 2116 O O . ARG A 1 271 ? 27.340 -10.646 -5.674 1.00 94.00 271 ARG A O 1
ATOM 2123 N N . ASN A 1 272 ? 27.594 -11.092 -3.485 1.00 93.25 272 ASN A N 1
ATOM 2124 C CA . ASN A 1 272 ? 26.183 -10.945 -3.154 1.00 93.25 272 ASN A CA 1
ATOM 2125 C C . ASN A 1 272 ? 25.702 -9.510 -3.445 1.00 93.25 272 ASN A C 1
ATOM 2127 O O . ASN A 1 272 ? 26.355 -8.526 -3.087 1.00 93.25 272 ASN A O 1
ATOM 2131 N N . ARG A 1 273 ? 24.519 -9.389 -4.050 1.00 91.81 273 ARG A N 1
ATOM 2132 C CA . ARG A 1 273 ? 23.902 -8.117 -4.473 1.00 91.81 273 ARG A CA 1
ATOM 2133 C C . ARG A 1 273 ? 23.688 -7.066 -3.372 1.00 91.81 273 ARG A C 1
ATOM 2135 O O . ARG A 1 273 ? 23.363 -5.918 -3.691 1.00 91.81 273 ARG A O 1
ATOM 2142 N N . PHE A 1 274 ? 23.723 -7.458 -2.097 1.00 89.38 274 PHE A N 1
ATOM 2143 C CA . PHE A 1 274 ? 23.581 -6.563 -0.945 1.00 89.38 274 PHE A CA 1
ATOM 2144 C C . PHE A 1 274 ? 24.935 -6.060 -0.437 1.00 89.38 274 PHE A C 1
ATOM 2146 O O . PHE A 1 274 ? 24.982 -5.032 0.235 1.00 89.38 274 PHE A O 1
ATOM 2153 N N . LYS A 1 275 ? 26.028 -6.747 -0.798 1.00 87.56 275 LYS A N 1
ATOM 2154 C C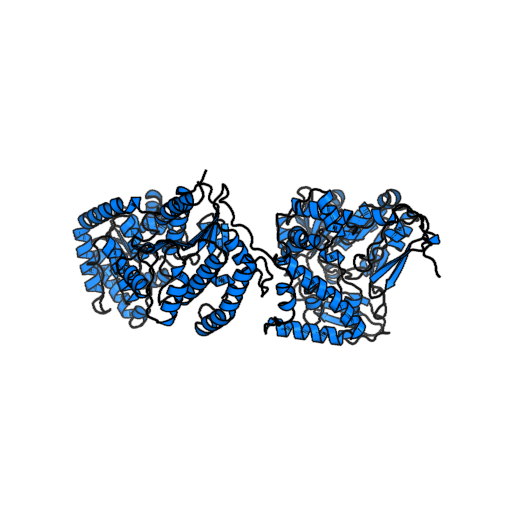A . LYS A 1 275 ? 27.406 -6.339 -0.498 1.00 87.56 275 LYS A CA 1
ATOM 2155 C C . LYS A 1 275 ? 27.984 -5.382 -1.551 1.00 87.56 275 LYS A C 1
ATOM 2157 O O . LYS A 1 275 ? 28.986 -4.730 -1.285 1.00 87.56 275 LYS A O 1
ATOM 2162 N N . THR A 1 276 ? 27.336 -5.251 -2.710 1.00 88.62 276 THR A N 1
ATOM 2163 C CA . THR A 1 276 ? 27.741 -4.344 -3.799 1.00 88.62 276 THR A CA 1
ATOM 2164 C C . THR A 1 276 ? 26.739 -3.205 -4.010 1.00 88.62 276 THR A C 1
ATOM 2166 O O . THR A 1 276 ? 25.672 -3.152 -3.392 1.00 88.62 276 THR A O 1
ATOM 2169 N N . GLY A 1 277 ? 27.043 -2.291 -4.938 1.00 87.69 277 GLY A N 1
ATOM 2170 C CA . GLY A 1 277 ? 26.115 -1.237 -5.359 1.00 87.69 277 GLY A CA 1
ATOM 2171 C C . GLY A 1 277 ? 24.853 -1.734 -6.084 1.00 87.69 277 GLY A C 1
ATOM 2172 O O . GLY A 1 277 ? 23.955 -0.926 -6.325 1.00 87.69 277 GLY A O 1
ATOM 2173 N N . TRP A 1 278 ? 24.745 -3.028 -6.424 1.00 93.56 278 TRP A N 1
ATOM 2174 C CA . TRP A 1 278 ? 23.695 -3.581 -7.297 1.00 93.56 278 TRP A CA 1
ATOM 2175 C C . TRP A 1 278 ? 22.287 -3.176 -6.848 1.00 93.56 278 TRP A C 1
ATOM 2177 O O . TRP A 1 278 ? 21.516 -2.579 -7.606 1.00 93.56 278 TRP A O 1
ATOM 2187 N N . THR A 1 279 ? 21.950 -3.443 -5.581 1.00 90.94 279 THR A N 1
ATOM 2188 C CA . THR A 1 279 ? 20.594 -3.207 -5.058 1.00 90.94 279 THR A CA 1
ATOM 2189 C C . THR A 1 279 ? 20.255 -1.723 -4.977 1.00 90.94 279 THR A C 1
ATOM 2191 O O . THR A 1 279 ? 19.128 -1.327 -5.299 1.00 90.94 279 THR A O 1
ATOM 2194 N N . ASP A 1 280 ? 21.213 -0.887 -4.586 1.00 89.44 280 ASP A N 1
ATOM 2195 C CA . ASP A 1 280 ? 20.993 0.548 -4.436 1.00 89.44 280 ASP A CA 1
ATOM 2196 C C . ASP A 1 280 ? 20.888 1.257 -5.787 1.00 89.44 280 ASP A C 1
ATOM 2198 O O . ASP A 1 280 ? 19.975 2.069 -5.976 1.00 89.44 280 ASP A O 1
ATOM 2202 N N . MET A 1 281 ? 21.751 0.906 -6.745 1.00 93.94 281 MET A N 1
ATOM 2203 C CA . MET A 1 281 ? 21.682 1.409 -8.118 1.00 93.94 281 MET A CA 1
ATOM 2204 C C . MET A 1 281 ? 20.362 1.006 -8.775 1.00 93.94 281 MET A C 1
ATOM 2206 O O . MET A 1 281 ? 19.643 1.862 -9.303 1.00 93.94 281 MET A O 1
ATOM 2210 N N . TRP A 1 282 ? 19.971 -0.269 -8.649 1.00 93.31 282 TRP A N 1
ATOM 2211 C CA . TRP A 1 282 ? 18.707 -0.762 -9.188 1.00 93.31 282 TRP A CA 1
ATOM 2212 C C . TRP A 1 282 ? 17.509 -0.028 -8.580 1.00 93.31 282 TRP A C 1
ATOM 2214 O O . TRP A 1 282 ? 16.631 0.444 -9.304 1.00 93.31 282 TRP A O 1
ATOM 2224 N N . ARG A 1 283 ? 17.431 0.114 -7.253 1.00 88.88 283 ARG A N 1
ATOM 2225 C CA . ARG A 1 283 ? 16.290 0.782 -6.595 1.00 88.88 283 ARG A CA 1
ATOM 2226 C C . ARG A 1 283 ? 16.202 2.278 -6.923 1.00 88.88 283 ARG A C 1
ATOM 2228 O O . ARG A 1 283 ? 15.099 2.826 -6.908 1.00 88.88 283 ARG A O 1
ATOM 2235 N N . ASN A 1 284 ? 17.320 2.927 -7.254 1.00 88.44 284 ASN A N 1
ATOM 2236 C CA . ASN A 1 284 ? 17.381 4.356 -7.575 1.00 88.44 284 ASN A CA 1
ATOM 2237 C C . ASN A 1 284 ? 17.385 4.685 -9.080 1.00 88.44 284 ASN A C 1
ATOM 2239 O O . ASN A 1 284 ? 17.508 5.859 -9.419 1.00 88.44 284 ASN A O 1
ATOM 2243 N N . TYR A 1 285 ? 17.178 3.699 -9.964 1.00 92.94 285 TYR A N 1
ATOM 2244 C CA . TYR A 1 285 ? 17.144 3.882 -11.428 1.00 92.94 285 TYR A CA 1
ATOM 2245 C C . TYR A 1 285 ? 18.467 4.406 -12.006 1.00 92.94 285 TYR A C 1
ATOM 2247 O O . TYR A 1 285 ? 18.480 5.097 -13.024 1.00 92.94 285 TYR A O 1
ATOM 2255 N N . PHE A 1 286 ? 19.596 4.084 -11.377 1.00 94.75 286 PHE A N 1
ATOM 2256 C CA . PHE A 1 286 ? 20.888 4.433 -11.962 1.00 94.75 286 PHE A CA 1
ATOM 2257 C C . PHE A 1 286 ? 21.042 3.680 -13.282 1.00 94.75 286 PHE A C 1
ATOM 2259 O O . PHE A 1 286 ? 20.561 2.550 -13.408 1.00 94.75 286 PHE A O 1
ATOM 2266 N N . PHE A 1 287 ? 21.645 4.335 -14.275 1.00 94.94 287 PHE A N 1
ATOM 2267 C CA . PHE A 1 287 ? 21.928 3.722 -15.576 1.00 94.94 287 PHE A CA 1
ATOM 2268 C C . PHE A 1 287 ? 20.683 3.155 -16.286 1.00 94.94 287 PHE A C 1
ATOM 2270 O O . PHE A 1 287 ? 20.770 2.201 -17.040 1.00 94.94 287 PHE A O 1
ATOM 2277 N N . THR A 1 288 ? 19.486 3.692 -16.040 1.00 94.50 288 THR A N 1
ATOM 2278 C CA . THR A 1 288 ? 18.239 3.188 -16.648 1.00 94.50 288 THR A CA 1
ATOM 2279 C C . THR A 1 288 ? 17.859 3.996 -17.900 1.00 94.50 288 THR A C 1
ATOM 2281 O O . THR A 1 288 ? 17.831 5.227 -17.825 1.00 94.50 288 THR A O 1
ATOM 2284 N N . PRO A 1 289 ? 17.479 3.373 -19.036 1.00 91.50 289 PRO A N 1
ATOM 2285 C CA . PRO A 1 289 ? 16.926 4.095 -20.188 1.00 91.50 289 PRO A CA 1
ATOM 2286 C C . PRO A 1 289 ? 15.643 4.860 -19.822 1.00 91.50 289 PRO A C 1
ATOM 2288 O O . PRO A 1 289 ? 14.750 4.300 -19.177 1.00 91.50 289 PRO A O 1
ATOM 2291 N N . LYS A 1 290 ? 15.497 6.129 -20.241 1.00 88.44 290 LYS A N 1
ATOM 2292 C CA . LYS A 1 290 ? 14.381 6.980 -19.767 1.00 88.44 290 LYS A CA 1
ATOM 2293 C C . LYS A 1 290 ? 13.008 6.444 -20.163 1.00 88.44 290 LYS A C 1
ATOM 2295 O O . LYS A 1 290 ? 12.073 6.585 -19.384 1.00 88.44 290 LYS A O 1
ATOM 2300 N N . CYS A 1 291 ? 12.882 5.770 -21.303 1.00 88.56 291 CYS A N 1
ATOM 2301 C CA . CYS A 1 291 ? 11.631 5.132 -21.728 1.00 88.56 291 CYS A CA 1
ATOM 2302 C C . CYS A 1 291 ? 11.083 4.109 -20.714 1.00 88.56 291 CYS A C 1
ATOM 2304 O O . CYS A 1 291 ? 9.868 3.925 -20.624 1.00 88.56 291 CYS A O 1
ATOM 2306 N N . CYS A 1 292 ? 11.926 3.516 -19.858 1.00 92.38 292 CYS A N 1
ATOM 2307 C CA . CYS A 1 292 ? 11.468 2.651 -18.765 1.00 92.38 292 CYS A CA 1
ATOM 2308 C C . CYS A 1 292 ? 10.606 3.401 -17.729 1.00 92.38 292 CYS A C 1
ATOM 2310 O O . CYS A 1 292 ? 9.819 2.760 -17.024 1.00 92.38 292 CYS A O 1
ATOM 2312 N N . LEU A 1 293 ? 10.718 4.738 -17.645 1.00 90.44 293 LEU A N 1
ATOM 2313 C CA . LEU A 1 293 ? 9.853 5.595 -16.825 1.00 90.44 293 LEU A CA 1
ATOM 2314 C C . LEU A 1 293 ? 8.451 5.785 -17.414 1.00 90.44 293 LEU A C 1
ATOM 2316 O O . LEU A 1 293 ? 7.560 6.218 -16.688 1.00 90.44 293 LEU A O 1
ATOM 2320 N N . TYR A 1 294 ? 8.254 5.481 -18.690 1.00 88.19 294 TYR A N 1
ATOM 2321 C CA . TYR A 1 294 ? 6.982 5.687 -19.381 1.00 88.19 294 TYR A CA 1
ATOM 2322 C C . TYR A 1 294 ? 6.331 4.362 -19.784 1.00 88.19 294 TYR A C 1
ATOM 2324 O O . TYR A 1 294 ? 5.134 4.319 -20.038 1.00 88.19 294 TYR A O 1
ATOM 2332 N N . CYS A 1 295 ? 7.099 3.269 -19.838 1.00 91.88 295 CYS A N 1
ATOM 2333 C CA . CYS A 1 295 ? 6.574 1.965 -20.228 1.00 91.88 295 CYS A CA 1
ATOM 2334 C C . CYS A 1 295 ? 5.560 1.468 -19.193 1.00 91.88 295 CYS A C 1
ATOM 2336 O O . CYS A 1 295 ? 5.918 1.295 -18.025 1.00 91.88 295 CYS A O 1
ATOM 2338 N N . ALA A 1 296 ? 4.331 1.228 -19.652 1.00 92.62 296 ALA A N 1
ATOM 2339 C CA . ALA A 1 296 ? 3.219 0.755 -18.837 1.00 92.62 296 ALA A CA 1
ATOM 2340 C C . ALA A 1 296 ? 3.062 -0.772 -18.815 1.00 92.62 296 ALA A C 1
ATOM 2342 O O . ALA A 1 296 ? 2.129 -1.271 -18.208 1.00 92.62 296 ALA A O 1
ATOM 2343 N N . ASP A 1 297 ? 3.954 -1.519 -19.466 1.00 95.00 297 ASP A N 1
ATOM 2344 C CA . ASP A 1 297 ? 3.858 -2.975 -19.541 1.00 95.00 297 ASP A CA 1
ATOM 2345 C C . ASP A 1 297 ? 4.894 -3.633 -18.625 1.00 95.00 297 ASP A C 1
ATOM 2347 O O . ASP A 1 297 ? 6.106 -3.491 -18.825 1.00 95.00 297 ASP A O 1
ATOM 2351 N N . PHE A 1 298 ? 4.403 -4.304 -17.584 1.00 96.19 298 PHE A N 1
ATOM 2352 C CA . PHE A 1 298 ? 5.214 -5.115 -16.682 1.00 96.19 298 PHE A CA 1
ATOM 2353 C C . PHE A 1 298 ? 5.180 -6.603 -17.047 1.00 96.19 298 PHE A C 1
ATOM 2355 O O . PHE A 1 298 ? 6.225 -7.254 -17.008 1.00 96.19 298 PHE A O 1
ATOM 2362 N N . TYR A 1 299 ? 4.000 -7.126 -17.394 1.00 96.56 299 TYR A N 1
ATOM 2363 C CA . TYR A 1 299 ? 3.746 -8.560 -17.556 1.00 96.56 299 TYR A CA 1
ATOM 2364 C C . TYR A 1 299 ? 3.940 -9.079 -18.986 1.00 96.56 299 TYR A C 1
ATOM 2366 O O . TYR A 1 299 ? 3.695 -10.261 -19.216 1.00 96.56 299 TYR A O 1
ATOM 2374 N N . GLY A 1 300 ? 4.353 -8.243 -19.941 1.00 96.00 300 GLY A N 1
ATOM 2375 C CA . GLY A 1 300 ? 4.577 -8.650 -21.329 1.00 96.00 300 GLY A CA 1
ATOM 2376 C C . GLY A 1 300 ? 3.274 -9.063 -21.988 1.00 96.00 300 GLY A C 1
ATOM 2377 O O . GLY A 1 300 ? 3.091 -10.236 -22.285 1.00 96.00 300 GLY A O 1
ATOM 2378 N N . VAL A 1 301 ? 2.344 -8.122 -22.152 1.00 95.75 301 VAL A N 1
ATOM 2379 C CA . VAL A 1 301 ? 0.962 -8.440 -22.565 1.00 95.75 301 VAL A CA 1
ATOM 2380 C C . VAL A 1 301 ? 0.866 -9.039 -23.968 1.00 95.75 301 VAL A C 1
ATOM 2382 O O . VAL A 1 301 ? -0.086 -9.756 -24.250 1.00 95.75 301 VAL A O 1
ATOM 2385 N N . ASP A 1 302 ? 1.871 -8.777 -24.804 1.00 95.94 302 ASP A N 1
ATOM 2386 C CA . ASP A 1 302 ? 1.972 -9.253 -26.187 1.00 95.94 302 ASP A CA 1
ATOM 2387 C C . ASP A 1 302 ? 2.697 -10.601 -26.334 1.00 95.94 302 ASP A C 1
ATOM 2389 O O . ASP A 1 302 ? 2.905 -11.064 -27.457 1.00 95.94 302 ASP A O 1
ATOM 2393 N N . ALA A 1 303 ? 3.141 -11.199 -25.227 1.00 97.75 303 ALA A N 1
ATOM 2394 C CA . ALA A 1 303 ? 3.865 -12.464 -25.225 1.00 97.75 303 ALA A CA 1
ATOM 2395 C C . ALA A 1 303 ? 2.918 -13.661 -25.078 1.00 97.75 303 ALA A C 1
ATOM 2397 O O . ALA A 1 303 ? 1.941 -13.602 -24.323 1.00 97.75 303 ALA A O 1
ATOM 2398 N N . ASP A 1 304 ? 3.266 -14.764 -25.737 1.00 98.31 304 ASP A N 1
ATOM 2399 C CA . ASP A 1 304 ? 2.544 -16.037 -25.683 1.00 98.31 304 ASP A CA 1
ATOM 2400 C C . ASP A 1 304 ? 2.712 -16.713 -24.315 1.00 98.31 304 ASP A C 1
ATOM 2402 O O . ASP A 1 304 ? 1.760 -17.270 -23.762 1.00 98.31 304 ASP A O 1
ATOM 2406 N N . LEU A 1 305 ? 3.899 -16.573 -23.718 1.00 98.38 305 LEU A N 1
ATOM 2407 C CA . LEU A 1 305 ? 4.170 -16.897 -22.321 1.00 98.38 305 LEU A CA 1
ATOM 2408 C C . LEU A 1 305 ? 5.038 -15.811 -21.690 1.00 98.38 305 LEU A C 1
ATOM 2410 O O . LEU A 1 305 ? 6.076 -15.433 -22.238 1.00 98.38 305 LEU A O 1
ATOM 2414 N N . SER A 1 306 ? 4.658 -15.370 -20.492 1.00 98.25 306 SER A N 1
ATOM 2415 C CA . SER A 1 306 ? 5.498 -14.523 -19.652 1.00 98.25 306 SER A CA 1
ATOM 2416 C C . SER A 1 306 ? 5.980 -15.265 -18.409 1.00 98.25 306 SER A C 1
ATOM 2418 O O . SER A 1 306 ? 5.174 -15.844 -17.685 1.00 98.25 306 SER A O 1
ATOM 2420 N N . ALA A 1 307 ? 7.281 -15.199 -18.124 1.00 97.31 307 ALA A N 1
ATOM 2421 C CA . ALA A 1 307 ? 7.902 -15.816 -16.953 1.00 97.31 307 ALA A CA 1
ATOM 2422 C C . ALA A 1 307 ? 8.354 -14.751 -15.944 1.00 97.31 307 ALA A C 1
ATOM 2424 O O . ALA A 1 307 ? 9.007 -13.763 -16.296 1.00 97.31 307 ALA A O 1
ATOM 2425 N N . LYS A 1 308 ? 8.008 -14.946 -14.672 1.00 94.94 308 LYS A N 1
ATOM 2426 C CA . LYS A 1 308 ? 8.279 -14.021 -13.569 1.00 94.94 308 LYS A CA 1
ATOM 2427 C C . LYS A 1 308 ? 8.979 -14.725 -12.411 1.00 94.94 308 LYS A C 1
ATOM 2429 O O . LYS A 1 308 ? 8.616 -15.833 -12.044 1.00 94.94 308 LYS A O 1
ATOM 2434 N N . ASP A 1 309 ? 9.914 -14.028 -11.771 1.00 92.50 309 ASP A N 1
ATOM 2435 C CA . ASP A 1 309 ? 10.463 -14.438 -10.475 1.00 92.50 309 ASP A CA 1
ATOM 2436 C C . ASP A 1 309 ? 9.365 -14.493 -9.392 1.00 92.50 309 ASP A C 1
ATOM 2438 O O . ASP A 1 309 ? 8.632 -13.513 -9.196 1.00 92.50 309 ASP A O 1
ATOM 2442 N N . ALA A 1 310 ? 9.272 -15.596 -8.648 1.00 90.56 310 ALA A N 1
ATOM 2443 C CA . ALA A 1 310 ? 8.363 -15.724 -7.514 1.00 90.56 310 ALA A CA 1
ATOM 2444 C C . ALA A 1 310 ? 8.979 -15.135 -6.229 1.00 90.56 310 ALA A C 1
ATOM 2446 O O . ALA A 1 310 ? 9.738 -15.788 -5.518 1.00 90.56 310 ALA A O 1
ATOM 2447 N N . TRP A 1 311 ? 8.658 -13.874 -5.924 1.00 88.25 311 TRP A N 1
ATOM 2448 C CA . TRP A 1 311 ? 9.008 -13.235 -4.648 1.00 88.25 311 TRP A CA 1
ATOM 2449 C C . TRP A 1 311 ? 7.911 -13.416 -3.594 1.00 88.25 311 TRP A C 1
ATOM 2451 O O . TRP A 1 311 ? 6.781 -13.784 -3.917 1.00 88.25 311 TRP A O 1
ATOM 2461 N N . GLY A 1 312 ? 8.222 -13.069 -2.343 1.00 87.44 312 GLY A N 1
ATOM 2462 C CA . GLY A 1 312 ? 7.282 -13.127 -1.224 1.00 87.44 312 GLY A CA 1
ATOM 2463 C C . GLY A 1 312 ? 7.426 -14.441 -0.470 1.00 87.44 312 GLY A C 1
ATOM 2464 O O . GLY A 1 312 ? 8.535 -14.820 -0.104 1.00 87.44 312 GLY A O 1
ATOM 2465 N N . HIS A 1 313 ? 6.323 -15.148 -0.234 1.00 87.00 313 HIS A N 1
ATOM 2466 C CA . HIS A 1 313 ? 6.395 -16.429 0.469 1.00 87.00 313 HIS A CA 1
ATOM 2467 C C . HIS A 1 313 ? 7.132 -17.505 -0.355 1.00 87.00 313 HIS A C 1
ATOM 2469 O O . HIS A 1 313 ? 7.851 -18.314 0.224 1.00 87.00 313 HIS A O 1
ATOM 2475 N N . LEU A 1 314 ? 7.053 -17.441 -1.691 1.00 90.69 314 LEU A N 1
ATOM 2476 C CA . LEU A 1 314 ? 7.731 -18.361 -2.614 1.00 90.69 314 LEU A CA 1
ATOM 2477 C C . LEU A 1 314 ? 9.248 -18.140 -2.726 1.00 90.69 314 LEU A C 1
ATOM 2479 O O . LEU A 1 314 ? 9.956 -19.031 -3.185 1.00 90.69 314 LEU A O 1
ATOM 2483 N N . SER A 1 315 ? 9.787 -16.996 -2.277 1.00 91.06 315 SER A N 1
ATOM 2484 C CA . SER A 1 315 ? 11.241 -16.772 -2.349 1.00 91.06 315 SER A CA 1
ATOM 2485 C C . SER A 1 315 ? 12.043 -17.575 -1.329 1.00 91.06 315 SER A C 1
ATOM 2487 O O . SER A 1 315 ? 13.265 -17.558 -1.413 1.00 91.06 315 SER A O 1
ATOM 2489 N N . LYS A 1 316 ? 11.379 -18.265 -0.389 1.00 91.44 316 LYS A N 1
ATOM 2490 C CA . LYS A 1 316 ? 12.030 -19.141 0.596 1.00 91.44 316 LYS A CA 1
ATOM 2491 C C . LYS A 1 316 ? 12.810 -20.282 -0.054 1.00 91.44 316 LYS A C 1
ATOM 2493 O O . LYS A 1 316 ? 13.774 -20.744 0.535 1.00 91.44 316 LYS A O 1
ATOM 2498 N N . ASP A 1 317 ? 12.408 -20.716 -1.248 1.00 93.75 317 ASP A N 1
ATOM 2499 C CA . ASP A 1 317 ? 13.174 -21.692 -2.014 1.00 93.75 317 ASP A CA 1
ATOM 2500 C C . ASP A 1 317 ? 14.421 -21.014 -2.621 1.00 93.75 317 ASP A C 1
ATOM 2502 O O . ASP A 1 317 ? 14.280 -20.149 -3.496 1.00 93.75 317 ASP A O 1
ATOM 2506 N N . PRO A 1 318 ? 15.643 -21.386 -2.200 1.00 92.06 318 PRO A N 1
ATOM 2507 C CA . PRO A 1 318 ? 16.872 -20.748 -2.662 1.00 92.06 318 PRO A CA 1
ATOM 2508 C C . PRO A 1 318 ? 17.204 -21.068 -4.124 1.00 92.06 318 PRO A C 1
ATOM 2510 O O . PRO A 1 318 ? 17.875 -20.285 -4.795 1.00 92.06 318 PRO A O 1
ATOM 2513 N N . LEU A 1 319 ? 16.701 -22.177 -4.670 1.00 93.50 319 LEU A N 1
ATOM 2514 C CA . LEU A 1 319 ? 16.838 -22.502 -6.088 1.00 93.50 319 LEU A CA 1
ATOM 2515 C C . LEU A 1 319 ? 15.832 -21.724 -6.944 1.00 93.50 319 LEU A C 1
ATOM 2517 O O . LEU A 1 319 ? 15.987 -21.664 -8.162 1.00 93.50 319 LEU A O 1
ATOM 2521 N N . GLY A 1 320 ? 14.863 -21.051 -6.324 1.00 93.69 320 GLY A N 1
ATOM 2522 C CA . GLY A 1 320 ? 13.946 -20.114 -6.958 1.00 93.69 320 GLY A CA 1
ATOM 2523 C C . GLY A 1 320 ? 12.815 -20.793 -7.722 1.00 93.69 320 GLY A C 1
ATOM 2524 O O . GLY A 1 320 ? 12.981 -21.845 -8.334 1.00 93.69 320 GLY A O 1
ATOM 2525 N N . VAL A 1 321 ? 11.655 -20.150 -7.710 1.00 96.44 321 VAL A N 1
ATOM 2526 C CA . VAL A 1 321 ? 10.426 -20.620 -8.358 1.00 96.44 321 VAL A CA 1
ATOM 2527 C C . VAL A 1 321 ? 9.968 -19.573 -9.369 1.00 96.44 321 VAL A C 1
ATOM 2529 O O . VAL A 1 321 ? 10.184 -18.371 -9.173 1.00 96.44 321 VAL A O 1
ATOM 2532 N N . SER A 1 322 ? 9.368 -20.015 -10.472 1.00 97.69 322 SER A N 1
ATOM 2533 C CA . SER A 1 322 ? 8.830 -19.142 -11.511 1.00 97.69 322 SER A CA 1
ATOM 2534 C C . SER A 1 322 ? 7.307 -19.094 -11.465 1.00 97.69 322 SER A C 1
ATOM 2536 O O . SER A 1 322 ? 6.639 -20.103 -11.279 1.00 97.69 322 SER A O 1
ATOM 2538 N N . LEU A 1 323 ? 6.761 -17.900 -11.667 1.00 98.12 323 LEU A N 1
ATOM 2539 C CA . LEU A 1 323 ? 5.347 -17.668 -11.929 1.00 98.12 323 LEU A CA 1
ATOM 2540 C C . LEU A 1 323 ? 5.165 -17.465 -13.431 1.00 98.12 323 LEU A C 1
ATOM 2542 O O . LEU A 1 323 ? 5.851 -16.630 -14.029 1.00 98.12 323 LEU A O 1
ATOM 2546 N N . LEU A 1 324 ? 4.251 -18.211 -14.035 1.00 98.50 324 LEU A N 1
ATOM 2547 C CA . LEU A 1 324 ? 3.973 -18.172 -15.465 1.00 98.50 324 LEU A CA 1
ATOM 2548 C C . LEU A 1 324 ? 2.632 -17.492 -15.726 1.00 98.50 324 LEU A C 1
ATOM 2550 O O . LEU A 1 324 ? 1.658 -17.727 -15.015 1.00 98.50 324 LEU A O 1
ATOM 2554 N N . ILE A 1 325 ? 2.588 -16.663 -16.766 1.00 98.50 325 ILE A N 1
ATOM 2555 C CA . ILE A 1 325 ? 1.364 -16.111 -17.348 1.00 98.50 325 ILE A CA 1
ATOM 2556 C C . ILE A 1 325 ? 1.309 -16.623 -18.782 1.00 98.50 325 ILE A C 1
ATOM 2558 O O . ILE A 1 325 ? 2.085 -16.172 -19.625 1.00 98.50 325 ILE A O 1
ATOM 2562 N N . VAL A 1 326 ? 0.426 -17.575 -19.056 1.00 98.56 326 VAL A N 1
ATOM 2563 C CA . VAL A 1 326 ? 0.374 -18.287 -20.335 1.00 98.56 326 VAL A CA 1
ATOM 2564 C C . VAL A 1 326 ? -0.862 -17.840 -21.102 1.00 98.56 326 VAL A C 1
ATOM 2566 O O . VAL A 1 326 ? -1.984 -17.964 -20.612 1.00 98.56 326 VAL A O 1
ATOM 2569 N N . ARG A 1 327 ? -0.646 -17.267 -22.287 1.00 97.75 327 ARG A N 1
ATOM 2570 C CA . ARG A 1 327 ? -1.698 -16.734 -23.168 1.00 97.75 327 ARG A CA 1
ATOM 2571 C C . ARG A 1 327 ? -1.941 -17.618 -24.386 1.00 97.75 327 ARG A C 1
ATOM 2573 O O . ARG A 1 327 ? -3.016 -17.540 -24.966 1.00 97.75 327 ARG A O 1
ATOM 2580 N N . ASN A 1 328 ? -0.968 -18.450 -24.751 1.00 97.50 328 ASN A N 1
ATOM 2581 C CA . ASN A 1 328 ? -1.092 -19.412 -25.838 1.00 97.50 328 ASN A CA 1
ATOM 2582 C C . ASN A 1 328 ? -1.505 -20.805 -25.295 1.00 97.50 328 ASN A C 1
ATOM 2584 O O . ASN A 1 328 ? -0.767 -21.374 -24.483 1.00 97.50 328 ASN A O 1
ATOM 2588 N N . PRO A 1 329 ? -2.654 -21.365 -25.726 1.00 97.12 329 PRO A N 1
ATOM 2589 C CA . PRO A 1 329 ? -3.124 -22.686 -25.301 1.00 97.12 329 PRO A CA 1
ATOM 2590 C C . PRO A 1 329 ? -2.178 -23.852 -25.629 1.00 97.12 329 PRO A C 1
ATOM 2592 O O . PRO A 1 329 ? -2.097 -24.792 -24.841 1.00 97.12 329 PRO A O 1
ATOM 2595 N N . GLU A 1 330 ? -1.424 -23.796 -26.730 1.00 97.50 330 GLU A N 1
ATOM 2596 C CA . GLU A 1 330 ? -0.447 -24.837 -27.094 1.00 97.50 330 GLU A CA 1
ATOM 2597 C C . GLU A 1 330 ? 0.653 -24.943 -26.035 1.00 97.50 330 GLU A C 1
ATOM 2599 O O . GLU A 1 330 ? 0.971 -26.033 -25.558 1.00 97.50 330 GLU A O 1
ATOM 2604 N N . ILE A 1 331 ? 1.144 -23.798 -25.552 1.00 98.25 331 ILE A N 1
ATOM 2605 C CA . ILE A 1 331 ? 2.149 -23.754 -24.483 1.00 98.25 331 ILE A CA 1
ATOM 2606 C C . ILE A 1 331 ? 1.596 -24.337 -23.174 1.00 98.25 331 ILE A C 1
ATOM 2608 O O . ILE A 1 331 ? 2.330 -24.988 -22.432 1.00 98.25 331 ILE A O 1
ATOM 2612 N N . VAL A 1 332 ? 0.302 -24.158 -22.883 1.00 98.38 332 VAL A N 1
ATOM 2613 C CA . VAL A 1 332 ? -0.339 -24.795 -21.717 1.00 98.38 332 VAL A CA 1
ATOM 2614 C C . VAL A 1 332 ? -0.297 -26.318 -21.838 1.00 98.38 332 VAL A C 1
ATOM 2616 O O . VAL A 1 332 ? 0.011 -26.999 -20.859 1.00 98.38 332 VAL A O 1
ATOM 2619 N N . MET A 1 333 ? -0.599 -26.860 -23.019 1.00 98.19 333 MET A N 1
ATOM 2620 C CA . MET A 1 333 ? -0.549 -28.305 -23.255 1.00 98.19 333 MET A CA 1
ATOM 2621 C C . MET A 1 333 ? 0.877 -28.841 -23.094 1.00 98.19 333 MET A C 1
ATOM 2623 O O . MET A 1 333 ? 1.077 -29.843 -22.407 1.00 98.19 333 MET A O 1
ATOM 2627 N N . ILE A 1 334 ? 1.869 -28.127 -23.631 1.00 98.31 334 ILE A N 1
ATOM 2628 C CA . ILE A 1 334 ? 3.291 -28.468 -23.490 1.00 98.31 334 ILE A CA 1
ATOM 2629 C C . ILE A 1 334 ? 3.718 -28.470 -22.018 1.00 98.31 334 ILE A C 1
ATOM 2631 O O . ILE A 1 334 ? 4.337 -29.424 -21.556 1.00 98.31 334 ILE A O 1
ATOM 2635 N N . LEU A 1 335 ? 3.345 -27.446 -21.248 1.00 98.56 335 LEU A N 1
ATOM 2636 C CA . LEU A 1 335 ? 3.635 -27.371 -19.814 1.00 98.56 335 LEU A CA 1
ATOM 2637 C C . LEU A 1 335 ? 3.053 -28.562 -19.044 1.00 98.56 335 LEU A C 1
ATOM 2639 O O . LEU A 1 335 ? 3.747 -29.178 -18.235 1.00 98.56 335 LEU A O 1
ATOM 2643 N N . LYS A 1 336 ? 1.789 -28.912 -19.308 1.00 98.38 336 LYS A N 1
ATOM 2644 C CA . LYS A 1 336 ? 1.136 -30.067 -18.677 1.00 98.38 336 LYS A CA 1
ATOM 2645 C C . LYS A 1 336 ? 1.825 -31.379 -19.045 1.00 98.38 336 LYS A C 1
ATOM 2647 O O . LYS A 1 336 ? 1.983 -32.232 -18.174 1.00 98.38 336 LYS A O 1
ATOM 2652 N N . LYS A 1 337 ? 2.269 -31.522 -20.298 1.00 98.00 337 LYS A N 1
ATOM 2653 C CA . LYS A 1 337 ? 3.057 -32.673 -20.751 1.00 98.00 337 LYS A CA 1
ATOM 2654 C C . LYS A 1 337 ? 4.397 -32.757 -20.021 1.00 98.00 337 LYS A C 1
ATOM 2656 O O . LYS A 1 337 ? 4.667 -33.775 -19.403 1.00 98.00 337 LYS A O 1
ATOM 2661 N N . LEU A 1 338 ? 5.176 -31.676 -19.981 1.00 98.31 338 LEU A N 1
ATOM 2662 C CA . LEU A 1 338 ? 6.456 -31.639 -19.260 1.00 98.31 338 LEU A CA 1
ATOM 2663 C C . LEU A 1 338 ? 6.308 -31.956 -17.764 1.00 98.31 338 LEU A C 1
ATOM 2665 O O . LEU A 1 338 ? 7.198 -32.565 -17.172 1.00 98.31 338 LEU A O 1
ATOM 2669 N N . ASN A 1 339 ? 5.189 -31.561 -17.152 1.00 98.38 339 ASN A N 1
ATOM 2670 C CA . ASN A 1 339 ? 4.869 -31.932 -15.775 1.00 98.38 339 ASN A CA 1
ATOM 2671 C C . ASN A 1 339 ? 4.545 -33.427 -15.638 1.00 98.38 339 ASN A C 1
ATOM 2673 O O . ASN A 1 339 ? 5.063 -34.086 -14.740 1.00 98.38 339 ASN A O 1
ATOM 2677 N N . LYS A 1 340 ? 3.730 -33.978 -16.549 1.00 97.94 340 LYS A N 1
ATOM 2678 C CA . LYS A 1 340 ? 3.417 -35.416 -16.602 1.00 97.94 340 LYS A CA 1
ATOM 2679 C C . LYS A 1 340 ? 4.682 -36.260 -16.791 1.00 97.94 340 LYS A C 1
ATOM 2681 O O . LYS A 1 340 ? 4.856 -37.254 -16.094 1.00 97.94 340 LYS A O 1
ATOM 2686 N N . ASP A 1 341 ? 5.590 -35.806 -17.648 1.00 97.62 341 ASP A N 1
ATOM 2687 C CA . ASP A 1 341 ? 6.872 -36.455 -17.949 1.00 97.62 341 ASP A CA 1
ATOM 2688 C C . ASP A 1 341 ? 7.933 -36.208 -16.856 1.00 97.62 341 ASP A C 1
ATOM 2690 O O . ASP A 1 341 ? 9.104 -36.553 -17.021 1.00 97.62 341 ASP A O 1
ATOM 2694 N N . ARG A 1 342 ? 7.540 -35.586 -15.733 1.00 97.38 342 ARG A N 1
ATOM 2695 C CA . ARG A 1 342 ? 8.389 -35.274 -14.574 1.00 97.38 342 ARG A CA 1
ATOM 2696 C C . ARG A 1 342 ? 9.664 -34.502 -14.936 1.00 97.38 342 ARG A C 1
ATOM 2698 O O . ARG A 1 342 ? 10.700 -34.668 -14.295 1.00 97.38 342 ARG A O 1
ATOM 2705 N N . LYS A 1 343 ? 9.588 -33.618 -15.935 1.00 97.81 343 LYS A N 1
ATOM 2706 C CA . LYS A 1 343 ? 10.665 -32.679 -16.299 1.00 97.81 343 LYS A CA 1
ATOM 2707 C C . LYS A 1 343 ? 10.566 -31.366 -15.525 1.00 97.81 343 LYS A C 1
ATOM 2709 O O . LYS A 1 343 ? 11.580 -30.773 -15.169 1.00 97.81 343 LYS A O 1
ATOM 2714 N N . ILE A 1 344 ? 9.346 -30.922 -15.234 1.00 98.56 344 ILE A N 1
ATOM 2715 C CA . ILE A 1 344 ? 9.078 -29.723 -14.434 1.00 98.56 344 ILE A CA 1
ATOM 2716 C C . ILE A 1 344 ? 8.045 -30.029 -13.353 1.00 98.56 344 ILE A C 1
ATOM 2718 O O . ILE A 1 344 ? 7.228 -30.929 -13.505 1.00 98.56 344 ILE A O 1
ATOM 2722 N N . PHE A 1 345 ? 8.059 -29.244 -12.284 1.00 98.56 345 PHE A N 1
ATOM 2723 C CA . PHE A 1 345 ? 6.923 -29.070 -11.396 1.00 98.56 345 PHE A CA 1
ATOM 2724 C C . PHE A 1 345 ? 5.997 -28.004 -11.984 1.00 98.56 345 PHE A C 1
ATOM 2726 O O . PHE A 1 345 ? 6.470 -26.947 -12.419 1.00 98.56 345 PHE A O 1
ATOM 2733 N N . LEU A 1 346 ? 4.692 -28.261 -11.965 1.00 98.56 346 LEU A N 1
ATOM 2734 C CA . LEU A 1 346 ? 3.665 -27.332 -12.416 1.00 98.56 346 LEU A CA 1
ATOM 2735 C C . LEU A 1 346 ? 2.435 -27.402 -11.507 1.00 98.56 346 LEU A C 1
ATOM 2737 O O . LEU A 1 346 ? 1.791 -28.442 -11.391 1.00 98.56 346 LEU A O 1
ATOM 2741 N N . GLU A 1 347 ? 2.057 -26.261 -10.948 1.00 98.19 347 GLU A N 1
ATOM 2742 C CA . GLU A 1 347 ? 0.862 -26.100 -10.124 1.00 98.19 347 GLU A CA 1
ATOM 2743 C C . GLU A 1 347 ? 0.047 -24.910 -10.634 1.00 98.19 347 GLU A C 1
ATOM 2745 O O . GLU A 1 347 ? 0.601 -23.861 -10.964 1.00 98.19 347 GLU A O 1
ATOM 2750 N N . SER A 1 348 ? -1.275 -25.064 -10.726 1.00 97.88 348 SER A N 1
ATOM 2751 C CA . SER A 1 348 ? -2.153 -23.961 -11.137 1.00 97.88 348 SER A CA 1
ATOM 2752 C C . SER A 1 348 ? -2.266 -22.927 -10.018 1.00 97.88 348 SER A C 1
ATOM 2754 O O . SER A 1 348 ? -2.445 -23.283 -8.859 1.00 97.88 348 SER A O 1
ATOM 2756 N N . CYS A 1 349 ? -2.217 -21.643 -10.362 1.00 96.44 349 CYS A N 1
ATOM 2757 C CA . CYS A 1 349 ? -2.463 -20.554 -9.419 1.00 96.44 349 CYS A CA 1
ATOM 2758 C C . CYS A 1 349 ? -3.408 -19.506 -10.020 1.00 96.44 349 CYS A C 1
ATOM 2760 O O . CYS A 1 349 ? -3.949 -19.684 -11.113 1.00 96.44 349 CYS A O 1
ATOM 2762 N N . ASP A 1 350 ? -3.642 -18.411 -9.299 1.00 94.75 350 ASP A N 1
ATOM 2763 C CA . ASP A 1 350 ? -4.507 -17.330 -9.757 1.00 94.75 350 ASP A CA 1
ATOM 2764 C C . ASP A 1 350 ? -3.729 -16.036 -10.063 1.00 94.75 350 ASP A C 1
ATOM 2766 O O . ASP A 1 350 ? -2.553 -15.847 -9.732 1.00 94.75 350 ASP A O 1
ATOM 2770 N N . ALA A 1 351 ? -4.414 -15.081 -10.695 1.00 94.81 351 ALA A N 1
ATOM 2771 C CA . ALA A 1 351 ? -3.850 -13.762 -10.976 1.00 94.81 351 ALA A CA 1
ATOM 2772 C C . ALA A 1 351 ? -3.442 -12.997 -9.699 1.00 94.81 351 ALA A C 1
ATOM 2774 O O . ALA A 1 351 ? -2.616 -12.079 -9.758 1.00 94.81 351 ALA A O 1
ATOM 2775 N N . LYS A 1 352 ? -4.045 -13.321 -8.546 1.00 93.44 352 LYS A N 1
ATOM 2776 C CA . LYS A 1 352 ? -3.772 -12.655 -7.271 1.00 93.44 352 LYS A CA 1
ATOM 2777 C C . LYS A 1 352 ? -2.405 -13.082 -6.745 1.00 93.44 352 LYS A C 1
ATOM 2779 O O . LYS A 1 352 ? -1.656 -12.198 -6.337 1.00 93.44 352 LYS A O 1
ATOM 2784 N N . GLU A 1 353 ? -2.050 -14.357 -6.843 1.00 94.25 353 GLU A N 1
ATOM 2785 C CA . GLU A 1 353 ? -0.730 -14.888 -6.501 1.00 94.25 353 GLU A CA 1
ATOM 2786 C C . GLU A 1 353 ? 0.365 -14.193 -7.326 1.00 94.25 353 GLU A C 1
ATOM 2788 O O . GLU A 1 353 ? 1.290 -13.574 -6.785 1.00 94.25 353 GLU A O 1
ATOM 2793 N N . VAL A 1 354 ? 0.180 -14.143 -8.652 1.00 95.12 354 VAL A N 1
ATOM 2794 C CA . VAL A 1 354 ? 1.104 -13.455 -9.571 1.00 95.12 354 VAL A CA 1
ATOM 2795 C C . VAL A 1 354 ? 1.297 -11.982 -9.188 1.00 95.12 354 VAL A C 1
ATOM 2797 O O . VAL A 1 354 ? 2.427 -11.474 -9.164 1.00 95.12 354 VAL A O 1
ATOM 2800 N N . PHE A 1 355 ? 0.203 -11.292 -8.857 1.00 93.44 355 PHE A N 1
ATOM 2801 C CA . PHE A 1 355 ? 0.216 -9.884 -8.470 1.00 93.44 355 PHE A CA 1
ATOM 2802 C C . PHE A 1 355 ? 0.864 -9.637 -7.101 1.00 93.44 355 PHE A C 1
ATOM 2804 O O . PHE A 1 355 ? 1.689 -8.726 -6.959 1.00 93.44 355 PHE A O 1
ATOM 2811 N N . GLN A 1 356 ? 0.510 -10.423 -6.084 1.00 91.31 356 GLN A N 1
ATOM 2812 C CA . GLN A 1 356 ? 1.002 -10.255 -4.716 1.00 91.31 356 GLN A CA 1
ATOM 2813 C C . GLN A 1 356 ? 2.507 -10.492 -4.627 1.00 91.31 356 GLN A C 1
ATOM 2815 O O . GLN A 1 356 ? 3.200 -9.739 -3.937 1.00 91.31 356 GLN A O 1
ATOM 2820 N N . SER A 1 357 ? 3.025 -11.412 -5.441 1.00 89.94 357 SER A N 1
ATOM 2821 C CA . SER A 1 357 ? 4.448 -11.704 -5.561 1.00 89.94 357 SER A CA 1
ATOM 2822 C C . SER A 1 357 ? 5.301 -10.508 -6.039 1.00 89.94 357 SER A C 1
ATOM 2824 O O . SER A 1 357 ? 6.521 -10.574 -5.986 1.00 89.94 357 SER A O 1
ATOM 2826 N N . GLN A 1 358 ? 4.741 -9.382 -6.517 1.00 89.12 358 GLN A N 1
ATOM 2827 C CA . GLN A 1 358 ? 5.522 -8.139 -6.703 1.00 89.12 358 GLN A CA 1
ATOM 2828 C C . GLN A 1 358 ? 4.672 -6.858 -6.792 1.00 89.12 358 GLN A C 1
ATOM 2830 O O . GLN A 1 358 ? 4.964 -5.982 -7.606 1.00 89.12 358 GLN A O 1
ATOM 2835 N N . SER A 1 359 ? 3.639 -6.695 -5.963 1.00 90.00 359 SER A N 1
ATOM 2836 C CA . SER A 1 359 ? 2.582 -5.677 -6.175 1.00 90.00 359 SER A CA 1
ATOM 2837 C C . SER A 1 359 ? 3.050 -4.216 -6.338 1.00 90.00 359 SER A C 1
ATOM 2839 O O . SER A 1 359 ? 2.386 -3.415 -7.001 1.00 90.00 359 SER A O 1
ATOM 2841 N N . GLY A 1 360 ? 4.214 -3.844 -5.794 1.00 88.88 360 GLY A N 1
ATOM 2842 C CA . GLY A 1 360 ? 4.773 -2.495 -5.941 1.00 88.88 360 GLY A CA 1
ATOM 2843 C C . GLY A 1 360 ? 5.167 -2.126 -7.379 1.00 88.88 360 GLY A C 1
ATOM 2844 O O . GLY A 1 360 ? 5.067 -0.958 -7.762 1.00 88.88 360 GLY A O 1
ATOM 2845 N N . THR A 1 361 ? 5.596 -3.092 -8.196 1.00 91.50 361 THR A N 1
ATOM 2846 C CA . THR A 1 361 ? 6.036 -2.838 -9.578 1.00 91.50 361 THR A CA 1
ATOM 2847 C C . THR A 1 361 ? 4.868 -2.632 -10.553 1.00 91.50 361 THR A C 1
ATOM 2849 O O . THR A 1 361 ? 4.901 -1.615 -11.249 1.00 91.50 361 THR A O 1
ATOM 2852 N N . PRO A 1 362 ? 3.818 -3.481 -10.580 1.00 92.00 362 PRO A N 1
ATOM 2853 C CA . PRO A 1 362 ? 2.598 -3.223 -11.342 1.00 92.00 362 PRO A CA 1
ATOM 2854 C C . PRO A 1 362 ? 1.941 -1.899 -10.954 1.00 92.00 362 PRO A C 1
ATOM 2856 O O . PRO A 1 362 ? 1.563 -1.136 -11.830 1.00 92.00 362 PRO A O 1
ATOM 2859 N N . LYS A 1 363 ? 1.874 -1.543 -9.661 1.00 90.44 363 LYS A N 1
ATOM 2860 C CA . LYS A 1 363 ? 1.343 -0.229 -9.244 1.00 90.44 363 LYS A CA 1
ATOM 2861 C C . LYS A 1 363 ? 2.127 0.917 -9.876 1.00 90.44 363 LYS A C 1
ATOM 2863 O O . LYS A 1 363 ? 1.538 1.794 -10.503 1.00 90.44 363 LYS A O 1
ATOM 2868 N N . PHE A 1 364 ? 3.456 0.867 -9.801 1.00 89.88 364 PHE A N 1
ATOM 2869 C CA . PHE A 1 364 ? 4.317 1.863 -10.433 1.00 89.88 364 PHE A CA 1
ATOM 2870 C C . PHE A 1 364 ? 4.117 1.924 -11.959 1.00 89.88 364 PHE A C 1
ATOM 2872 O O . PHE A 1 364 ? 3.980 3.009 -12.525 1.00 89.88 364 PHE A O 1
ATOM 2879 N N . LYS A 1 365 ? 4.091 0.770 -12.632 1.00 92.75 365 LYS A N 1
ATOM 2880 C CA . LYS A 1 365 ? 4.013 0.640 -14.096 1.00 92.75 365 LYS A CA 1
ATOM 2881 C C . LYS A 1 365 ? 2.628 0.919 -14.675 1.00 92.75 365 LYS A C 1
ATOM 2883 O O . LYS A 1 365 ? 2.561 1.515 -15.734 1.00 92.75 365 LYS A O 1
ATOM 2888 N N . HIS A 1 366 ? 1.554 0.515 -14.012 1.00 91.62 366 HIS A N 1
ATOM 2889 C CA . HIS A 1 366 ? 0.202 0.532 -14.577 1.00 91.62 366 HIS A CA 1
ATOM 2890 C C . HIS A 1 366 ? -0.605 1.725 -14.057 1.00 91.62 366 HIS A C 1
ATOM 2892 O O . HIS A 1 366 ? -1.233 2.441 -14.828 1.00 91.62 366 HIS A O 1
ATOM 2898 N N . ILE A 1 367 ? -0.533 1.991 -12.746 1.00 85.44 367 ILE A N 1
ATOM 2899 C CA . ILE A 1 367 ? -1.308 3.055 -12.093 1.00 85.44 367 ILE A CA 1
ATOM 2900 C C . ILE A 1 367 ? -0.535 4.378 -12.119 1.00 85.44 367 ILE A C 1
ATOM 2902 O O . ILE A 1 367 ? -1.026 5.386 -12.625 1.00 85.44 367 ILE A O 1
ATOM 2906 N N . GLU A 1 368 ? 0.689 4.393 -11.579 1.00 86.12 368 GLU A N 1
ATOM 2907 C CA . GLU A 1 368 ? 1.469 5.630 -11.397 1.00 86.12 368 GLU A CA 1
ATOM 2908 C C . GLU A 1 368 ? 2.044 6.168 -12.718 1.00 86.12 368 GLU A C 1
ATOM 2910 O O . GLU A 1 368 ? 2.524 7.299 -12.775 1.00 86.12 368 GLU A O 1
ATOM 2915 N N . VAL A 1 369 ? 2.008 5.392 -13.808 1.00 85.50 369 VAL A N 1
ATOM 2916 C CA . VAL A 1 369 ? 2.505 5.826 -15.124 1.00 85.50 369 VAL A CA 1
ATOM 2917 C C . VAL A 1 369 ? 1.767 7.059 -15.636 1.00 85.50 369 VAL A C 1
ATOM 2919 O O . VAL A 1 369 ? 2.401 7.962 -16.177 1.00 85.50 369 VAL A O 1
ATOM 2922 N N . ARG A 1 370 ? 0.468 7.195 -15.344 1.00 77.75 370 ARG A N 1
ATOM 2923 C CA . ARG A 1 370 ? -0.322 8.383 -15.702 1.00 77.75 370 ARG A CA 1
ATOM 2924 C C . ARG A 1 370 ? 0.262 9.680 -15.130 1.00 77.75 370 ARG A C 1
ATOM 2926 O O . ARG A 1 370 ? 0.141 10.731 -15.753 1.00 77.75 370 ARG A O 1
ATOM 2933 N N . ASP A 1 371 ? 0.913 9.612 -13.971 1.00 77.00 371 ASP A N 1
ATOM 2934 C CA . ASP A 1 371 ? 1.523 10.769 -13.308 1.00 77.00 371 ASP A CA 1
ATOM 2935 C C . ASP A 1 371 ? 2.893 11.114 -13.901 1.00 77.00 371 ASP A C 1
ATOM 2937 O O . ASP A 1 371 ? 3.467 12.149 -13.578 1.00 77.00 371 ASP A O 1
ATOM 2941 N N . ARG A 1 372 ? 3.418 10.252 -14.779 1.00 84.19 372 ARG A N 1
ATOM 2942 C CA . ARG A 1 372 ? 4.719 10.389 -15.442 1.00 84.19 372 ARG A CA 1
ATOM 2943 C C . ARG A 1 372 ? 4.568 10.829 -16.893 1.00 84.19 372 ARG A C 1
ATOM 2945 O O . ARG A 1 372 ? 5.300 11.704 -17.338 1.00 84.19 372 ARG A O 1
ATOM 2952 N N . LEU A 1 373 ? 3.577 10.282 -17.597 1.00 79.44 373 LEU A N 1
ATOM 2953 C CA . LEU A 1 373 ? 3.321 10.565 -19.016 1.00 79.44 373 LEU A CA 1
ATOM 2954 C C . LEU A 1 373 ? 2.919 12.017 -19.283 1.00 79.44 373 LEU A C 1
ATOM 2956 O O . LEU A 1 373 ? 3.227 12.549 -20.340 1.00 79.44 373 LEU A O 1
ATOM 2960 N N . VAL A 1 374 ? 2.299 12.690 -18.308 1.00 74.00 374 VAL A N 1
ATOM 2961 C CA . VAL A 1 374 ? 1.951 14.121 -18.419 1.00 74.00 374 VAL A CA 1
ATOM 2962 C C . VAL A 1 374 ? 3.163 15.039 -18.573 1.00 74.00 374 VAL A C 1
ATOM 2964 O O . VAL A 1 374 ? 3.009 16.175 -19.017 1.00 74.00 374 VAL A O 1
ATOM 2967 N N . TRP A 1 375 ? 4.351 14.562 -18.199 1.00 77.81 375 TRP A N 1
ATOM 2968 C CA . TRP A 1 375 ? 5.597 15.322 -18.258 1.00 77.81 375 TRP A CA 1
ATOM 2969 C C . TRP A 1 375 ? 6.396 15.091 -19.534 1.00 77.81 375 TRP A C 1
ATOM 2971 O O . TRP A 1 375 ? 7.421 15.747 -19.702 1.00 77.81 375 TRP A O 1
ATOM 2981 N N . GLU A 1 376 ? 5.965 14.164 -20.390 1.00 81.69 376 GLU A N 1
ATOM 2982 C CA . GLU A 1 376 ? 6.573 13.926 -21.694 1.00 81.69 376 GLU A CA 1
ATOM 2983 C C . GLU A 1 376 ? 5.663 14.531 -22.775 1.00 81.69 376 GLU A C 1
ATOM 2985 O O . GLU A 1 376 ? 4.615 13.947 -23.070 1.00 81.69 376 GLU A O 1
ATOM 2990 N N . PRO A 1 377 ? 5.990 15.720 -23.328 1.00 80.50 377 PRO A N 1
ATOM 2991 C CA . PRO A 1 377 ? 5.074 16.477 -24.180 1.00 80.50 377 PRO A CA 1
ATOM 2992 C C . PRO A 1 377 ? 4.539 15.683 -25.371 1.00 80.50 377 PRO A C 1
ATOM 2994 O O . PRO A 1 377 ? 3.347 15.764 -25.660 1.00 80.50 377 PRO A O 1
ATOM 2997 N N . ALA A 1 378 ? 5.391 14.877 -26.010 1.00 82.25 378 ALA A N 1
ATOM 2998 C CA . ALA A 1 378 ? 4.997 14.076 -27.163 1.00 82.25 378 ALA A CA 1
ATOM 2999 C C . ALA A 1 378 ? 3.952 13.011 -26.788 1.00 82.25 378 ALA A C 1
ATOM 3001 O O . ALA A 1 378 ? 2.923 12.892 -27.446 1.00 82.25 378 ALA A O 1
ATOM 3002 N N . ILE A 1 379 ? 4.154 12.287 -25.679 1.00 82.94 379 ILE A N 1
ATOM 3003 C CA . ILE A 1 379 ? 3.181 11.281 -25.222 1.00 82.94 379 ILE A CA 1
ATOM 3004 C C . ILE A 1 379 ? 1.897 11.955 -24.729 1.00 82.94 379 ILE A C 1
ATOM 3006 O O . ILE A 1 379 ? 0.797 11.460 -24.965 1.00 82.94 379 ILE A O 1
ATOM 3010 N N . ARG A 1 380 ? 2.014 13.107 -24.059 1.00 81.12 380 ARG A N 1
ATOM 3011 C CA . ARG A 1 380 ? 0.859 13.885 -23.601 1.00 81.12 380 ARG A CA 1
ATOM 3012 C C . ARG A 1 380 ? -0.035 14.315 -24.764 1.00 81.12 380 ARG A C 1
ATOM 3014 O O . ARG A 1 380 ? -1.250 14.237 -24.620 1.00 81.12 380 ARG A O 1
ATOM 3021 N N . GLN A 1 381 ? 0.540 14.763 -25.878 1.00 81.88 381 GLN A N 1
ATOM 3022 C CA . GLN A 1 381 ? -0.224 15.128 -27.074 1.00 81.88 381 GLN A CA 1
ATOM 3023 C C . GLN A 1 381 ? -0.986 13.927 -27.644 1.00 81.88 381 GLN A C 1
ATOM 3025 O O . GLN A 1 381 ? -2.179 14.044 -27.911 1.00 81.88 381 GLN A O 1
ATOM 3030 N N . GLU A 1 382 ? -0.346 12.761 -27.736 1.00 84.25 382 GLU A N 1
ATOM 3031 C CA . GLU A 1 382 ? -1.010 11.532 -28.193 1.00 84.25 382 GLU A CA 1
ATOM 3032 C C . GLU A 1 382 ? -2.129 11.070 -27.253 1.00 84.25 382 GLU A C 1
ATOM 3034 O O . GLU A 1 382 ? -3.195 10.648 -27.696 1.00 84.25 382 GLU A O 1
ATOM 3039 N N . LEU A 1 383 ? -1.945 11.220 -25.941 1.00 80.94 383 LEU A N 1
ATOM 3040 C CA . LEU A 1 383 ? -2.998 10.939 -24.965 1.00 80.94 383 LEU A CA 1
ATOM 3041 C C . LEU A 1 383 ? -4.199 11.890 -25.107 1.00 80.94 383 LEU A C 1
ATOM 3043 O O . LEU A 1 383 ? -5.336 11.440 -24.977 1.00 80.94 383 LEU A O 1
ATOM 3047 N N . LEU A 1 384 ? -3.970 13.175 -25.411 1.00 79.94 384 LEU A N 1
ATOM 3048 C CA . LEU A 1 384 ? -5.053 14.136 -25.666 1.00 79.94 384 LEU A CA 1
ATOM 3049 C C . LEU A 1 384 ? -5.847 13.767 -26.925 1.00 79.94 384 LEU A C 1
ATOM 3051 O O . LEU A 1 384 ? -7.072 13.782 -26.876 1.00 79.94 384 LEU A O 1
ATOM 3055 N N . LYS A 1 385 ? -5.172 13.359 -28.010 1.00 83.38 385 LYS A N 1
ATOM 3056 C CA . LYS A 1 385 ? -5.833 12.872 -29.238 1.00 83.38 385 LYS A CA 1
ATOM 3057 C C . LYS A 1 385 ? -6.718 11.648 -28.989 1.00 83.38 385 LYS A C 1
ATOM 3059 O O . LYS A 1 385 ? -7.717 11.460 -29.668 1.00 83.38 385 LYS A O 1
ATOM 3064 N N . ARG A 1 386 ? -6.363 10.819 -28.005 1.00 80.69 386 ARG A N 1
ATOM 3065 C CA . ARG A 1 386 ? -7.104 9.609 -27.611 1.00 80.69 386 ARG A CA 1
ATOM 3066 C C . ARG A 1 386 ? -8.212 9.874 -26.580 1.00 80.69 386 ARG A C 1
ATOM 3068 O O . ARG A 1 386 ? -8.661 8.930 -25.936 1.00 80.69 386 ARG A O 1
ATOM 3075 N N . ASN A 1 387 ? -8.620 11.131 -26.372 1.00 75.75 387 ASN A N 1
ATOM 3076 C CA . ASN A 1 387 ? -9.611 11.544 -25.366 1.00 75.75 387 ASN A CA 1
ATOM 3077 C C . ASN A 1 387 ? -9.292 11.067 -23.937 1.00 75.75 387 ASN A C 1
ATOM 3079 O O . ASN A 1 387 ? -10.177 10.935 -23.089 1.00 75.75 387 ASN A O 1
ATOM 3083 N N . TYR A 1 388 ? -8.014 10.820 -23.631 1.00 70.50 388 TYR A N 1
ATOM 3084 C CA . TYR A 1 388 ? -7.613 10.423 -22.292 1.00 70.50 388 TYR A CA 1
ATOM 3085 C C . TYR A 1 388 ? -7.605 11.649 -21.374 1.00 70.50 388 TYR A C 1
ATOM 3087 O O . TYR A 1 388 ? -6.649 12.432 -21.342 1.00 70.50 388 TYR A O 1
ATOM 3095 N N . LEU A 1 389 ? -8.685 11.822 -20.608 1.00 58.44 389 LEU A N 1
ATOM 3096 C CA . LEU A 1 389 ? -8.824 12.924 -19.661 1.00 58.44 389 LEU A CA 1
ATOM 3097 C C . LEU A 1 389 ? -7.824 12.762 -18.516 1.00 58.44 389 LEU A C 1
ATOM 3099 O O . LEU A 1 389 ? -7.974 11.948 -17.598 1.00 58.44 389 LEU A O 1
ATOM 3103 N N . PHE A 1 390 ? -6.790 13.599 -18.525 1.00 61.75 390 PHE A N 1
ATOM 3104 C CA . PHE A 1 390 ? -5.970 13.783 -17.343 1.00 61.75 390 PHE A CA 1
ATOM 3105 C C . PHE A 1 390 ? -6.857 14.402 -16.259 1.00 61.75 390 PHE A C 1
ATOM 3107 O O . PHE A 1 390 ? -7.125 15.596 -16.320 1.00 61.75 390 PHE A O 1
ATOM 3114 N N . GLY A 1 391 ? -7.325 13.590 -15.297 1.00 53.88 391 GLY A N 1
ATOM 3115 C CA . GLY A 1 391 ? -8.179 14.048 -14.190 1.00 53.88 391 GLY A CA 1
ATOM 3116 C C . GLY A 1 391 ? -7.808 15.452 -13.689 1.00 53.88 391 GLY A C 1
ATOM 3117 O O . GLY A 1 391 ? -6.621 15.763 -13.542 1.00 53.88 391 GLY A O 1
ATOM 3118 N N . THR A 1 392 ? -8.827 16.295 -13.515 1.00 39.59 392 THR A N 1
ATOM 3119 C CA . THR A 1 392 ? -8.742 17.760 -13.442 1.00 39.59 392 THR A CA 1
ATOM 3120 C C . THR A 1 392 ? -7.654 18.279 -12.494 1.00 39.59 392 THR A C 1
ATOM 3122 O O . THR A 1 392 ? -7.756 18.141 -11.279 1.00 39.59 392 THR A O 1
ATOM 3125 N N . SER A 1 393 ? -6.676 18.982 -13.078 1.00 42.06 393 SER A N 1
ATOM 3126 C CA . SER A 1 393 ? -5.815 20.032 -12.500 1.00 42.06 393 SER A CA 1
ATOM 3127 C C . SER A 1 393 ? -4.872 19.690 -11.321 1.00 42.06 393 SER A C 1
ATOM 3129 O O . SER A 1 393 ? -5.274 19.224 -10.264 1.00 42.06 393 SER A O 1
ATOM 3131 N N . ARG A 1 394 ? -3.590 20.067 -11.494 1.00 46.91 394 ARG A N 1
ATOM 3132 C CA . ARG A 1 394 ? -2.476 20.088 -10.510 1.00 46.91 394 ARG A CA 1
ATOM 3133 C C . ARG A 1 394 ? -1.742 18.765 -10.200 1.00 46.91 394 ARG A C 1
ATOM 3135 O O . ARG A 1 394 ? -1.364 18.501 -9.062 1.00 46.91 394 ARG A O 1
ATOM 3142 N N . ARG A 1 395 ? -1.380 17.985 -11.230 1.00 55.03 395 ARG A N 1
ATOM 3143 C CA . ARG A 1 395 ? -0.460 16.827 -11.083 1.00 55.03 395 ARG A CA 1
ATOM 3144 C C . ARG A 1 395 ? 0.984 17.189 -10.703 1.00 55.03 395 ARG A C 1
ATOM 3146 O O . ARG A 1 395 ? 1.734 16.296 -10.319 1.00 55.03 395 ARG A O 1
ATOM 3153 N N . TRP A 1 396 ? 1.357 18.471 -10.748 1.00 48.16 396 TRP A N 1
ATOM 3154 C CA . TRP A 1 396 ? 2.640 18.988 -10.243 1.00 48.16 396 TRP A CA 1
ATOM 3155 C C . TRP A 1 396 ? 2.900 18.591 -8.780 1.00 48.16 396 TRP A C 1
ATOM 3157 O O . TRP A 1 396 ? 4.040 18.309 -8.422 1.00 48.16 396 TRP A O 1
ATOM 3167 N N . TRP A 1 397 ? 1.838 18.469 -7.974 1.00 46.12 397 TRP A N 1
ATOM 3168 C CA . TRP A 1 397 ? 1.908 18.180 -6.534 1.00 46.12 397 TRP A CA 1
ATOM 3169 C C . TRP A 1 397 ? 1.733 16.706 -6.172 1.00 46.12 397 TRP A C 1
ATOM 3171 O O . TRP A 1 397 ? 1.782 16.349 -4.997 1.00 46.12 397 TRP A O 1
ATOM 3181 N N . HIS A 1 398 ? 1.520 15.829 -7.157 1.00 56.03 398 HIS A N 1
ATOM 3182 C CA . HIS A 1 398 ? 1.358 14.408 -6.879 1.00 56.03 398 HIS A CA 1
ATOM 3183 C C . HIS A 1 398 ? 2.710 13.789 -6.498 1.00 56.03 398 HIS A C 1
ATOM 3185 O O . HIS A 1 398 ? 3.716 14.020 -7.173 1.00 56.03 398 HIS A O 1
ATOM 3191 N N . ILE A 1 399 ? 2.749 12.957 -5.452 1.00 56.81 399 ILE A N 1
ATOM 3192 C CA . ILE A 1 399 ? 3.999 12.323 -4.992 1.00 56.81 399 ILE A CA 1
ATOM 3193 C C . ILE A 1 399 ? 4.703 11.536 -6.103 1.00 56.81 399 ILE A C 1
ATOM 3195 O O . ILE A 1 399 ? 5.932 11.521 -6.181 1.00 56.81 399 ILE A O 1
ATOM 3199 N N . ASN A 1 400 ? 3.932 10.938 -7.010 1.00 65.62 400 ASN A N 1
ATOM 3200 C CA . ASN A 1 400 ? 4.475 10.188 -8.136 1.00 65.62 400 ASN A CA 1
ATOM 3201 C C . ASN A 1 400 ? 5.168 11.098 -9.162 1.00 65.62 400 ASN A C 1
ATOM 3203 O O . ASN A 1 400 ? 6.149 10.676 -9.770 1.00 65.62 400 ASN A O 1
ATOM 3207 N N . SER A 1 401 ? 4.731 12.355 -9.298 1.00 69.25 401 SER A N 1
ATOM 3208 C CA . SER A 1 401 ? 5.396 13.365 -10.130 1.00 69.25 401 SER A CA 1
ATOM 3209 C C . SER A 1 401 ? 6.735 13.792 -9.526 1.00 69.25 401 SER A C 1
ATOM 3211 O O . SER A 1 401 ? 7.741 13.832 -10.229 1.00 69.25 401 SER A O 1
ATOM 3213 N N . LEU A 1 402 ? 6.799 14.030 -8.211 1.00 66.00 402 LEU A N 1
ATOM 3214 C CA . LEU A 1 402 ? 8.065 14.325 -7.520 1.00 66.00 402 LEU A CA 1
ATOM 3215 C C . LEU A 1 402 ? 9.035 13.140 -7.589 1.00 66.00 402 LEU A C 1
ATOM 3217 O O . LEU A 1 402 ? 10.216 13.303 -7.902 1.00 66.00 402 LEU A O 1
ATOM 3221 N N . ARG A 1 403 ? 8.527 11.924 -7.354 1.00 75.19 403 ARG A N 1
ATOM 3222 C CA . ARG A 1 403 ? 9.285 10.681 -7.533 1.00 75.19 403 ARG A CA 1
ATOM 3223 C C . ARG A 1 403 ? 9.811 10.572 -8.962 1.00 75.19 403 ARG A C 1
ATOM 3225 O O . ARG A 1 403 ? 10.971 10.216 -9.137 1.00 75.19 403 ARG A O 1
ATOM 3232 N N . TYR A 1 404 ? 9.005 10.906 -9.967 1.00 82.31 404 TYR A N 1
ATOM 3233 C CA . TYR A 1 404 ? 9.427 10.938 -11.364 1.00 82.31 404 TYR A CA 1
ATOM 3234 C C . TYR A 1 404 ? 10.577 11.911 -11.610 1.00 82.31 404 TYR A C 1
ATOM 3236 O O . TYR A 1 404 ? 11.591 11.492 -12.163 1.00 82.31 404 TYR A O 1
ATOM 3244 N N . TRP A 1 405 ? 10.473 13.160 -11.155 1.00 80.56 405 TRP A N 1
ATOM 3245 C CA . TRP A 1 405 ? 11.544 14.146 -11.315 1.00 80.56 405 TRP A CA 1
ATOM 3246 C C . TRP A 1 405 ? 12.834 13.707 -10.620 1.00 80.56 405 TRP A C 1
ATOM 3248 O O . TRP A 1 405 ? 13.905 13.777 -11.224 1.00 80.56 405 TRP A O 1
ATOM 3258 N N . ARG A 1 406 ? 12.729 13.140 -9.410 1.00 85.56 406 ARG A N 1
ATOM 3259 C CA . ARG A 1 406 ? 13.865 12.535 -8.702 1.00 85.56 406 ARG A CA 1
ATOM 3260 C C . ARG A 1 406 ? 14.508 11.417 -9.522 1.00 85.56 406 ARG A C 1
ATOM 3262 O O . ARG A 1 406 ? 15.717 11.425 -9.709 1.00 85.56 406 ARG A O 1
ATOM 3269 N N . LEU A 1 407 ? 13.724 10.461 -10.025 1.00 87.06 407 LEU A N 1
ATOM 3270 C CA . LEU A 1 407 ? 14.250 9.346 -10.824 1.00 87.06 407 LEU A CA 1
ATOM 3271 C C . LEU A 1 407 ? 14.852 9.830 -12.152 1.00 87.06 407 LEU A C 1
ATOM 3273 O O . LEU A 1 407 ? 15.924 9.378 -12.533 1.00 87.06 407 LEU A O 1
ATOM 3277 N N . ARG A 1 408 ? 14.213 10.788 -12.833 1.00 87.56 408 ARG A N 1
ATOM 3278 C CA . ARG A 1 408 ? 14.707 11.393 -14.080 1.00 87.56 408 ARG A CA 1
ATOM 3279 C C . ARG A 1 408 ? 16.046 12.105 -13.876 1.00 87.56 408 ARG A C 1
ATOM 3281 O O . ARG A 1 408 ? 16.933 11.991 -14.730 1.00 87.56 408 ARG A O 1
ATOM 3288 N N . PHE A 1 409 ? 16.188 12.809 -12.751 1.00 87.75 409 PHE A N 1
ATOM 3289 C CA . PHE A 1 409 ? 17.448 13.408 -12.326 1.00 87.75 409 PHE A CA 1
ATOM 3290 C C . PHE A 1 409 ? 18.498 12.328 -12.062 1.00 87.75 409 PHE A C 1
ATOM 3292 O O . PHE A 1 409 ? 19.538 12.359 -12.705 1.00 87.75 409 PHE A O 1
ATOM 3299 N N . LEU A 1 410 ? 18.211 11.332 -11.216 1.00 88.44 410 LEU A N 1
ATOM 3300 C CA . LEU A 1 410 ? 19.169 10.273 -10.865 1.00 88.44 410 LEU A CA 1
ATOM 3301 C C . LEU A 1 410 ? 19.632 9.451 -12.076 1.00 88.44 410 LEU A C 1
ATOM 3303 O O . LEU A 1 410 ? 20.814 9.132 -12.169 1.00 88.44 410 LEU A O 1
ATOM 3307 N N . ILE A 1 411 ? 18.752 9.171 -13.041 1.00 91.38 411 ILE A N 1
ATOM 3308 C CA . ILE A 1 411 ? 19.130 8.548 -14.321 1.00 91.38 411 ILE A CA 1
ATOM 3309 C C . ILE A 1 411 ? 20.179 9.398 -15.040 1.00 91.38 411 ILE A C 1
ATOM 3311 O O . ILE A 1 411 ? 21.231 8.905 -15.431 1.00 91.38 411 ILE A O 1
ATOM 3315 N N . SER A 1 412 ? 19.887 10.687 -15.228 1.00 89.62 412 SER A N 1
ATOM 3316 C CA . SER A 1 412 ? 20.765 11.574 -15.996 1.00 89.62 412 SER A CA 1
ATOM 3317 C C . SER A 1 412 ? 22.072 11.842 -15.251 1.00 89.62 412 SER A C 1
ATOM 3319 O O . SER A 1 412 ? 23.133 11.855 -15.867 1.00 89.62 412 SER A O 1
ATOM 3321 N N . PHE A 1 413 ? 21.984 12.016 -13.934 1.00 90.75 413 PHE A N 1
ATOM 3322 C CA . PHE A 1 413 ? 23.107 12.299 -13.059 1.00 90.75 413 PHE A CA 1
ATOM 3323 C C . PHE A 1 413 ? 24.034 11.096 -12.924 1.00 90.75 413 PHE A C 1
ATOM 3325 O O . PHE A 1 413 ? 25.229 11.290 -13.043 1.00 90.75 413 PHE A O 1
ATOM 3332 N N . SER A 1 414 ? 23.517 9.873 -12.749 1.00 93.81 414 SER A N 1
ATOM 3333 C CA . SER A 1 414 ? 24.352 8.659 -12.663 1.00 93.81 414 SER A CA 1
ATOM 3334 C C . SER A 1 414 ? 25.152 8.400 -13.939 1.00 93.81 414 SER A C 1
ATOM 3336 O O . SER A 1 414 ? 26.338 8.108 -13.861 1.00 93.81 414 SER A O 1
ATOM 3338 N N . ILE A 1 415 ? 24.539 8.565 -15.117 1.00 91.12 415 ILE A N 1
ATOM 3339 C CA . ILE A 1 415 ? 25.247 8.433 -16.399 1.00 91.12 415 ILE A CA 1
ATOM 3340 C C . ILE A 1 415 ? 26.312 9.527 -16.537 1.00 91.12 415 ILE A C 1
ATOM 3342 O O . ILE A 1 415 ? 27.445 9.243 -16.912 1.00 91.12 415 ILE A O 1
ATOM 3346 N N . PHE A 1 416 ? 25.951 10.778 -16.235 1.00 91.44 416 PHE A N 1
ATOM 3347 C CA . PHE A 1 416 ? 26.882 11.902 -16.302 1.00 91.44 416 PHE A CA 1
ATOM 3348 C C . PHE A 1 416 ? 28.073 11.697 -15.362 1.00 91.44 416 PHE A C 1
ATOM 3350 O O . PHE A 1 416 ? 29.213 11.748 -15.810 1.00 91.44 416 PHE A O 1
ATOM 3357 N N . SER A 1 417 ? 27.818 11.425 -14.084 1.00 91.62 417 SER A N 1
ATOM 3358 C CA . SER A 1 417 ? 28.856 11.317 -13.065 1.00 91.62 417 SER A CA 1
ATOM 3359 C C . SER A 1 417 ? 29.758 10.110 -13.272 1.00 91.62 417 SER A C 1
ATOM 3361 O O . SER A 1 417 ? 30.961 10.236 -13.090 1.00 91.62 417 SER A O 1
ATOM 3363 N N . TYR A 1 418 ? 29.225 8.976 -13.729 1.00 94.69 418 TYR A N 1
ATOM 3364 C CA . TYR A 1 418 ? 30.057 7.835 -14.101 1.00 94.69 418 TYR A CA 1
ATOM 3365 C C . TYR A 1 418 ? 30.980 8.165 -15.282 1.00 94.69 418 TYR A C 1
ATOM 3367 O O . TYR A 1 418 ? 32.175 7.908 -15.211 1.00 94.69 418 TYR A O 1
ATOM 3375 N N . ASN A 1 419 ? 30.463 8.808 -16.334 1.00 90.69 419 ASN A N 1
ATOM 3376 C CA . ASN A 1 419 ? 31.281 9.148 -17.501 1.00 90.69 419 ASN A CA 1
ATOM 3377 C C . ASN A 1 419 ? 32.389 10.179 -17.191 1.00 90.69 419 ASN A C 1
ATOM 3379 O O . ASN A 1 419 ? 33.399 10.179 -17.885 1.00 90.69 419 ASN A O 1
ATOM 3383 N N . HIS A 1 420 ? 32.203 11.057 -16.195 1.00 91.94 420 HIS A N 1
ATOM 3384 C CA . HIS A 1 420 ? 33.184 12.100 -15.845 1.00 91.94 420 HIS A CA 1
ATOM 3385 C C . HIS A 1 420 ? 34.109 11.702 -14.687 1.00 91.94 420 HIS A C 1
ATOM 3387 O O . HIS A 1 420 ? 35.268 12.100 -14.671 1.00 91.94 420 HIS A O 1
ATOM 3393 N N . TRP A 1 421 ? 33.608 10.937 -13.712 1.00 92.88 421 TRP A N 1
ATOM 3394 C CA . TRP A 1 421 ? 34.301 10.663 -12.445 1.00 92.88 421 TRP A CA 1
ATOM 3395 C C . TRP A 1 421 ? 34.394 9.169 -12.088 1.00 92.88 421 TRP A C 1
ATOM 3397 O O . TRP A 1 421 ? 34.926 8.821 -11.033 1.00 92.88 421 TRP A O 1
ATOM 3407 N N . GLY A 1 422 ? 33.891 8.274 -12.944 1.00 92.69 422 GLY A N 1
ATOM 3408 C CA . GLY A 1 422 ? 34.019 6.821 -12.802 1.00 92.69 422 GLY A CA 1
ATOM 3409 C C . GLY A 1 422 ? 33.190 6.189 -11.676 1.00 92.69 422 GLY A C 1
ATOM 3410 O O . GLY A 1 422 ? 32.403 6.836 -10.973 1.00 92.69 422 GLY A O 1
ATOM 3411 N N . SER A 1 423 ? 33.358 4.878 -11.491 1.00 93.38 423 SER A N 1
ATOM 3412 C CA . SER A 1 423 ? 32.621 4.083 -10.495 1.00 93.38 423 SER A CA 1
ATOM 3413 C C . SER A 1 423 ? 32.911 4.450 -9.037 1.00 93.38 423 SER A C 1
ATOM 3415 O O . SER A 1 423 ? 32.022 4.309 -8.189 1.00 93.38 423 SER A O 1
ATOM 3417 N N . ALA A 1 424 ? 34.108 4.954 -8.724 1.00 91.44 424 ALA A N 1
ATOM 3418 C CA . ALA A 1 424 ? 34.478 5.372 -7.370 1.00 91.44 424 ALA A CA 1
ATOM 3419 C C . ALA A 1 424 ? 33.583 6.517 -6.864 1.00 91.44 424 ALA A C 1
ATOM 3421 O O . ALA A 1 424 ? 33.128 6.498 -5.714 1.00 91.44 424 ALA A O 1
ATOM 3422 N N . PHE A 1 425 ? 33.255 7.478 -7.735 1.00 92.94 425 PHE A N 1
ATOM 3423 C CA . PHE A 1 425 ? 32.310 8.546 -7.414 1.00 92.94 425 PHE A CA 1
ATOM 3424 C C . PHE A 1 425 ? 30.899 7.999 -7.182 1.00 92.94 425 PHE A C 1
ATOM 3426 O O . PHE A 1 425 ? 30.243 8.376 -6.211 1.00 92.94 425 PHE A O 1
ATOM 3433 N N . ILE A 1 426 ? 30.442 7.067 -8.024 1.00 93.06 426 ILE A N 1
ATOM 3434 C CA . ILE A 1 426 ? 29.140 6.406 -7.853 1.00 93.06 426 ILE A CA 1
ATOM 3435 C C . ILE A 1 426 ? 29.074 5.682 -6.505 1.00 93.06 426 ILE A C 1
ATOM 3437 O O . ILE A 1 426 ? 28.087 5.834 -5.784 1.00 93.06 426 ILE A O 1
ATOM 3441 N N . LYS A 1 427 ? 30.132 4.961 -6.113 1.00 89.69 427 LYS A N 1
ATOM 3442 C CA . LYS A 1 427 ? 30.224 4.289 -4.807 1.00 89.69 427 LYS A CA 1
ATOM 3443 C C . LYS A 1 427 ? 30.099 5.294 -3.658 1.00 89.69 427 LYS A C 1
ATOM 3445 O O . LYS A 1 427 ? 29.244 5.110 -2.793 1.00 89.69 427 LYS A O 1
ATOM 3450 N N . LYS A 1 428 ? 30.863 6.395 -3.689 1.00 87.56 428 LYS A N 1
ATOM 3451 C CA . LYS A 1 428 ? 30.765 7.484 -2.694 1.00 87.56 428 LYS A CA 1
ATOM 3452 C C . LYS A 1 428 ? 29.360 8.093 -2.644 1.00 87.56 428 LYS A C 1
ATOM 3454 O O . LYS A 1 428 ? 28.809 8.267 -1.560 1.00 87.56 428 LYS A O 1
ATOM 3459 N N . LEU A 1 429 ? 28.746 8.362 -3.798 1.00 86.00 429 LEU A N 1
ATOM 3460 C CA . LEU A 1 429 ? 27.385 8.896 -3.898 1.00 86.00 429 LEU A CA 1
ATOM 3461 C C . LEU A 1 429 ? 26.358 7.960 -3.247 1.00 86.00 429 LEU A C 1
ATOM 3463 O O . LEU A 1 429 ? 25.501 8.422 -2.496 1.00 86.00 429 LEU A O 1
ATOM 3467 N N . LEU A 1 430 ? 26.446 6.651 -3.498 1.00 84.06 430 LEU A N 1
ATOM 3468 C CA . LEU A 1 430 ? 25.563 5.660 -2.880 1.00 84.06 430 LEU A CA 1
ATOM 3469 C C . LEU A 1 430 ? 25.752 5.609 -1.358 1.00 84.06 430 LEU A C 1
ATOM 3471 O O . LEU A 1 430 ? 24.756 5.569 -0.633 1.00 84.06 430 LEU A O 1
ATOM 3475 N N . THR A 1 431 ? 26.993 5.678 -0.867 1.00 81.44 431 THR A N 1
ATOM 3476 C CA . THR A 1 431 ? 27.294 5.756 0.573 1.00 81.44 431 THR A CA 1
ATOM 3477 C C . THR A 1 431 ? 26.690 7.014 1.201 1.00 81.44 431 THR A C 1
ATOM 3479 O O . THR A 1 431 ? 25.971 6.919 2.194 1.00 81.44 431 THR A O 1
ATOM 3482 N N . LEU A 1 432 ? 26.862 8.184 0.578 1.00 75.38 432 LEU A N 1
ATOM 3483 C CA . LEU A 1 432 ? 26.246 9.437 1.032 1.00 75.38 432 LEU A CA 1
ATOM 3484 C C . LEU A 1 432 ? 24.714 9.367 1.027 1.00 75.38 432 LEU A C 1
ATOM 3486 O O . LEU A 1 432 ? 24.067 9.870 1.940 1.00 75.38 432 LEU A O 1
ATOM 3490 N N . MET A 1 433 ? 24.110 8.715 0.029 1.00 70.94 433 MET A N 1
ATOM 3491 C CA . MET A 1 433 ? 22.660 8.497 -0.023 1.00 70.94 433 MET A CA 1
ATOM 3492 C C . MET A 1 433 ? 22.159 7.550 1.078 1.00 70.94 433 MET A C 1
ATOM 3494 O O . MET A 1 433 ? 21.021 7.708 1.526 1.00 70.94 433 MET A O 1
ATOM 3498 N N . LYS A 1 434 ? 22.977 6.586 1.529 1.00 65.81 434 LYS A N 1
ATOM 3499 C CA . LYS A 1 434 ? 22.679 5.741 2.699 1.00 65.81 434 LYS A CA 1
ATOM 3500 C C . LYS A 1 434 ? 22.742 6.550 3.994 1.00 65.81 434 LYS A C 1
ATOM 3502 O O . LYS A 1 434 ? 21.798 6.486 4.773 1.00 65.81 434 LYS A O 1
ATOM 3507 N N . ILE A 1 435 ? 23.770 7.381 4.164 1.00 50.62 435 ILE A N 1
ATOM 3508 C CA . ILE A 1 435 ? 23.922 8.271 5.328 1.00 50.62 435 ILE A CA 1
ATOM 3509 C C . ILE A 1 435 ? 22.786 9.309 5.374 1.00 50.62 435 ILE A C 1
ATOM 3511 O O . ILE A 1 435 ? 22.184 9.527 6.418 1.00 50.62 435 ILE A O 1
ATOM 3515 N N . ARG A 1 436 ? 22.376 9.870 4.229 1.00 46.38 436 ARG A N 1
ATOM 3516 C CA . ARG A 1 436 ? 21.212 10.775 4.129 1.00 46.38 436 ARG A CA 1
ATOM 3517 C C . ARG A 1 436 ? 19.853 10.121 4.395 1.00 46.38 436 ARG A C 1
ATOM 3519 O O . ARG A 1 436 ? 18.887 10.821 4.679 1.00 46.38 436 ARG A O 1
ATOM 3526 N N . ARG A 1 437 ? 19.734 8.794 4.269 1.00 45.78 437 ARG A N 1
ATOM 3527 C CA . ARG A 1 437 ? 18.533 8.075 4.734 1.00 45.78 437 ARG A CA 1
ATOM 3528 C C . ARG A 1 437 ? 18.460 8.023 6.264 1.00 45.78 437 ARG A C 1
ATOM 3530 O O . ARG A 1 437 ? 17.355 7.887 6.774 1.00 45.78 437 ARG A O 1
ATOM 3537 N N . LEU A 1 438 ? 19.601 8.149 6.948 1.00 34.09 438 LEU A N 1
ATOM 3538 C CA . LEU A 1 438 ? 19.726 8.266 8.405 1.00 34.09 438 LEU A CA 1
ATOM 3539 C C . LEU A 1 438 ? 19.672 9.727 8.895 1.00 34.09 438 LEU A C 1
ATOM 3541 O O . LEU A 1 438 ? 19.169 9.977 9.983 1.00 34.09 438 LEU A O 1
ATOM 3545 N N . LEU A 1 439 ? 20.131 10.695 8.094 1.00 31.56 439 LEU A N 1
ATOM 3546 C CA . LEU A 1 439 ? 20.199 12.121 8.441 1.00 31.56 439 LEU A CA 1
ATOM 3547 C C . LEU A 1 439 ? 19.559 12.980 7.327 1.00 31.56 439 LEU A C 1
ATOM 3549 O O . LEU A 1 439 ? 20.079 13.081 6.216 1.00 31.56 439 LEU A O 1
ATOM 3553 N N . ILE A 1 440 ? 18.398 13.576 7.619 1.00 44.78 440 ILE A N 1
ATOM 3554 C CA . ILE A 1 440 ? 17.557 14.419 6.734 1.00 44.78 440 ILE A CA 1
ATOM 3555 C C . ILE A 1 440 ? 18.387 15.474 5.957 1.00 44.78 440 ILE A C 1
ATOM 3557 O O . ILE A 1 440 ? 19.335 16.008 6.519 1.00 44.78 440 ILE A O 1
ATOM 3561 N N . SER A 1 441 ? 18.034 15.863 4.710 1.00 39.62 441 SER A N 1
ATOM 3562 C CA . SER A 1 441 ? 18.364 17.217 4.157 1.00 39.62 441 SER A CA 1
ATOM 3563 C C . SER A 1 441 ? 17.905 17.499 2.706 1.00 39.62 441 SER A C 1
ATOM 3565 O O . SER A 1 441 ? 17.879 16.583 1.885 1.00 39.62 441 SER A O 1
ATOM 3567 N N . ILE A 1 442 ? 17.603 18.778 2.376 1.00 30.86 442 ILE A N 1
ATOM 3568 C CA . ILE A 1 442 ? 18.345 19.696 1.446 1.00 30.86 442 ILE A CA 1
ATOM 3569 C C . ILE A 1 442 ? 17.691 21.118 1.429 1.00 30.86 442 ILE A C 1
ATOM 3571 O O . ILE A 1 442 ? 16.478 21.204 1.625 1.00 30.86 442 ILE A O 1
ATOM 3575 N N . PRO A 1 443 ? 18.454 22.223 1.204 1.00 39.59 443 PRO A N 1
ATOM 3576 C CA . PRO A 1 443 ? 18.088 23.610 1.544 1.00 39.59 443 PRO A CA 1
ATOM 3577 C C . PRO A 1 443 ? 17.188 24.368 0.546 1.00 39.59 443 PRO A C 1
ATOM 3579 O O . PRO A 1 443 ? 17.178 24.124 -0.658 1.00 39.59 443 PRO A O 1
ATOM 3582 N N . PHE A 1 444 ? 16.488 25.359 1.107 1.00 37.00 444 PHE A N 1
ATOM 3583 C CA . PHE A 1 444 ? 15.341 26.139 0.615 1.00 37.00 444 PHE A CA 1
ATOM 3584 C C . PHE A 1 444 ? 15.671 27.344 -0.303 1.00 37.00 444 PHE A C 1
ATOM 3586 O O . PHE A 1 444 ? 14.782 27.893 -0.953 1.00 37.00 444 PHE A O 1
ATOM 3593 N N . SER A 1 445 ? 16.929 27.779 -0.399 1.00 32.66 445 SER A N 1
ATOM 3594 C CA . SER A 1 445 ? 17.257 29.127 -0.906 1.00 32.66 445 SER A CA 1
ATOM 3595 C C . SER A 1 445 ? 17.133 29.321 -2.426 1.00 32.66 445 SER A C 1
ATOM 3597 O O . SER A 1 445 ? 16.928 30.445 -2.882 1.00 32.66 445 SER A O 1
ATOM 3599 N N . MET A 1 446 ? 17.195 28.252 -3.225 1.00 32.75 446 MET A N 1
ATOM 3600 C CA . MET A 1 446 ? 17.196 28.360 -4.693 1.00 32.75 446 MET A CA 1
ATOM 3601 C C . MET A 1 446 ? 15.781 28.397 -5.307 1.00 32.75 446 MET A C 1
ATOM 3603 O O . MET A 1 446 ? 15.580 28.978 -6.369 1.00 32.75 446 MET A O 1
ATOM 3607 N N . PHE A 1 447 ? 14.775 27.837 -4.623 1.00 36.75 447 PHE A N 1
ATOM 3608 C CA . PHE A 1 447 ? 13.389 27.777 -5.118 1.00 36.75 447 PHE A CA 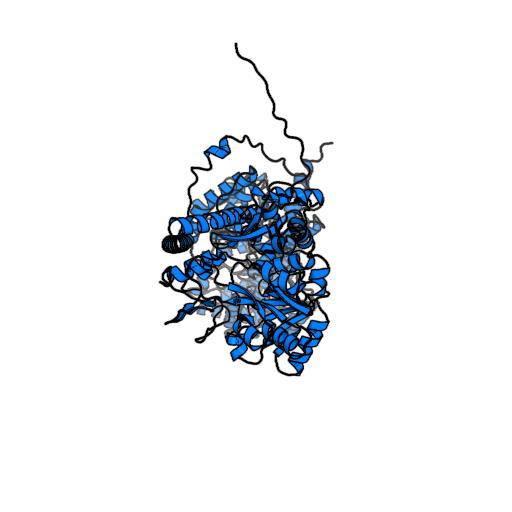1
ATOM 3609 C C . PHE A 1 447 ? 12.553 29.018 -4.767 1.00 36.75 447 PHE A C 1
ATOM 3611 O O . PHE A 1 447 ? 11.629 29.370 -5.504 1.00 36.75 447 PHE A O 1
ATOM 3618 N N . TYR A 1 448 ? 12.896 29.716 -3.679 1.00 38.75 448 TYR A N 1
ATOM 3619 C CA . TYR A 1 448 ? 12.166 30.895 -3.198 1.00 38.75 448 TYR A CA 1
ATOM 3620 C C . TYR A 1 448 ? 12.171 32.059 -4.207 1.00 38.75 448 TYR A C 1
ATOM 3622 O O . TYR A 1 448 ? 11.167 32.755 -4.359 1.00 38.75 448 TYR A O 1
ATOM 3630 N N . LYS A 1 449 ? 13.261 32.224 -4.970 1.00 34.84 449 LYS A N 1
ATOM 3631 C CA . LYS A 1 449 ? 13.393 33.305 -5.962 1.00 34.84 449 LYS A CA 1
ATOM 3632 C C . LYS A 1 449 ? 12.517 33.106 -7.208 1.00 34.84 449 LYS A C 1
ATOM 3634 O O . LYS A 1 449 ? 12.091 34.087 -7.803 1.00 34.84 449 LYS A O 1
ATOM 3639 N N . ILE A 1 450 ? 12.173 31.864 -7.558 1.00 37.41 450 ILE A N 1
ATOM 3640 C CA . ILE A 1 450 ? 11.337 31.552 -8.733 1.00 37.41 450 ILE A CA 1
ATOM 3641 C C . ILE A 1 450 ? 9.843 31.676 -8.395 1.00 37.41 450 ILE A C 1
ATOM 3643 O O . ILE A 1 450 ? 9.047 32.134 -9.211 1.00 37.41 450 ILE A O 1
ATOM 3647 N N . ALA A 1 451 ? 9.451 31.325 -7.167 1.00 36.38 451 ALA A N 1
ATOM 3648 C CA . ALA A 1 451 ? 8.052 31.362 -6.737 1.00 36.38 451 ALA A CA 1
ATOM 3649 C C . ALA A 1 451 ? 7.489 32.790 -6.601 1.00 36.38 451 ALA A C 1
ATOM 3651 O O . ALA A 1 451 ? 6.299 32.996 -6.833 1.00 36.38 451 ALA A O 1
ATOM 3652 N N . LYS A 1 452 ? 8.334 33.781 -6.276 1.00 37.06 452 LYS A N 1
ATOM 3653 C CA . LYS A 1 452 ? 7.928 35.193 -6.158 1.00 37.06 452 LYS A CA 1
ATOM 3654 C C . LYS A 1 452 ? 7.631 35.844 -7.522 1.00 37.06 452 LYS A C 1
ATOM 3656 O O . LYS A 1 452 ? 6.888 36.815 -7.571 1.00 37.06 452 LYS A O 1
ATOM 3661 N N . PHE A 1 453 ? 8.151 35.280 -8.616 1.00 36.97 453 PHE A N 1
ATOM 3662 C CA . PHE A 1 453 ? 8.007 35.816 -9.976 1.00 36.97 453 PHE A CA 1
ATOM 3663 C C . PHE A 1 453 ? 6.687 35.418 -10.672 1.00 36.97 453 PHE A C 1
ATOM 3665 O O . PHE A 1 453 ? 6.290 36.053 -11.638 1.00 36.97 453 PHE A O 1
ATOM 3672 N N . LEU A 1 454 ? 5.978 34.381 -10.198 1.00 32.44 454 LEU A N 1
ATOM 3673 C CA . LEU A 1 454 ? 4.900 33.734 -10.971 1.00 32.44 454 LEU A CA 1
ATOM 3674 C C . LEU A 1 454 ? 3.452 34.083 -10.569 1.00 32.44 454 LEU A C 1
ATOM 3676 O O . LEU A 1 454 ? 2.535 33.430 -11.059 1.00 32.44 454 LEU A O 1
ATOM 3680 N N . GLY A 1 455 ? 3.213 35.083 -9.711 1.00 38.47 455 GLY A N 1
ATOM 3681 C CA . GLY A 1 455 ? 1.891 35.732 -9.568 1.00 38.47 455 GLY A CA 1
ATOM 3682 C C . GLY A 1 455 ? 0.657 34.811 -9.448 1.00 38.47 455 GLY A C 1
ATOM 3683 O O . GLY A 1 455 ? -0.373 35.076 -10.066 1.00 38.47 455 GLY A O 1
ATOM 3684 N N . VAL A 1 456 ? 0.734 33.706 -8.696 1.00 36.56 456 VAL A N 1
ATOM 3685 C CA . VAL A 1 456 ? -0.320 32.669 -8.684 1.00 36.56 456 VAL A CA 1
ATOM 3686 C C . VAL A 1 456 ? -1.502 33.063 -7.782 1.00 36.56 456 VAL A C 1
ATOM 3688 O O . VAL A 1 456 ? -1.358 33.163 -6.564 1.00 36.56 456 VAL A O 1
ATOM 3691 N N . ARG A 1 457 ? -2.695 33.231 -8.373 1.00 32.22 457 ARG A N 1
ATOM 3692 C CA . ARG A 1 457 ? -3.969 33.469 -7.659 1.00 32.22 457 ARG A CA 1
ATOM 3693 C C . ARG A 1 457 ? -4.517 32.193 -6.970 1.00 32.22 457 ARG A C 1
ATOM 3695 O O . ARG A 1 457 ? -4.292 31.083 -7.464 1.00 32.22 457 ARG A O 1
ATOM 3702 N N . PRO A 1 458 ? -5.248 32.317 -5.840 1.00 34.81 458 PRO A N 1
ATOM 3703 C CA . PRO A 1 458 ? -5.803 31.183 -5.087 1.00 34.81 458 PRO A CA 1
ATOM 3704 C C . PRO A 1 458 ? -6.898 30.412 -5.851 1.00 34.81 458 PRO A C 1
ATOM 3706 O O . PRO A 1 458 ? -7.578 30.960 -6.712 1.00 34.81 458 PRO A O 1
ATOM 3709 N N . ALA A 1 459 ? -7.070 29.123 -5.523 1.00 38.47 459 ALA A N 1
ATOM 3710 C CA . ALA A 1 459 ? -8.126 28.278 -6.093 1.00 38.47 459 ALA A CA 1
ATOM 3711 C C . ALA A 1 459 ? -9.512 28.618 -5.500 1.00 38.47 459 ALA A C 1
ATOM 3713 O O . ALA A 1 459 ? -9.588 28.894 -4.299 1.00 38.47 459 ALA A O 1
ATOM 3714 N N . PRO A 1 460 ? -10.602 28.545 -6.287 1.00 34.28 460 PRO A N 1
ATOM 3715 C CA . PRO A 1 460 ? -11.955 28.750 -5.778 1.00 34.28 460 PRO A CA 1
ATOM 3716 C C . PRO A 1 460 ? -12.364 27.640 -4.794 1.00 34.28 460 PRO A C 1
ATOM 3718 O O . PRO A 1 460 ? -11.969 26.478 -4.935 1.00 34.28 460 PRO A O 1
ATOM 3721 N N . ARG A 1 461 ? -13.158 28.009 -3.780 1.00 41.88 461 ARG A N 1
ATOM 3722 C CA . ARG A 1 461 ? -13.769 27.071 -2.823 1.00 41.88 461 ARG A CA 1
ATOM 3723 C C . ARG A 1 461 ? -14.766 26.167 -3.556 1.00 41.88 461 ARG A C 1
ATOM 3725 O O . ARG A 1 461 ? -15.546 26.646 -4.371 1.00 41.88 461 ARG A O 1
ATOM 3732 N N . ARG A 1 462 ? -14.723 24.860 -3.273 1.00 48.47 462 ARG A N 1
ATOM 3733 C CA . ARG A 1 462 ? -15.619 23.863 -3.883 1.00 48.47 462 ARG A CA 1
ATOM 3734 C C . ARG A 1 462 ? -17.038 23.993 -3.322 1.00 48.47 462 ARG A C 1
ATOM 3736 O O . ARG A 1 462 ? -17.210 24.093 -2.111 1.00 48.47 462 ARG A O 1
ATOM 3743 N N . THR A 1 463 ? -18.026 23.945 -4.209 1.00 43.25 463 THR A N 1
ATOM 3744 C CA . THR A 1 463 ? -19.445 23.749 -3.893 1.00 43.25 463 THR A CA 1
ATOM 3745 C C . THR A 1 463 ? -19.690 22.296 -3.468 1.00 43.25 463 THR A C 1
ATOM 3747 O O . THR A 1 463 ? -19.029 21.376 -3.960 1.00 43.25 463 THR A O 1
ATOM 3750 N N . PHE A 1 464 ? -20.598 22.082 -2.509 1.00 47.34 464 PHE A N 1
ATOM 3751 C CA . PHE A 1 464 ? -20.944 20.748 -2.008 1.00 47.34 464 PHE A CA 1
ATOM 3752 C C . PHE A 1 464 ? -21.465 19.873 -3.158 1.00 47.34 464 PHE A C 1
ATOM 3754 O O . PHE A 1 464 ? -22.465 20.196 -3.794 1.00 47.34 464 PHE A O 1
ATOM 3761 N N . SER A 1 465 ? -20.779 18.763 -3.441 1.00 48.88 465 SER A N 1
ATOM 3762 C CA . SER A 1 465 ? -21.259 17.762 -4.402 1.00 48.88 465 SER A CA 1
ATOM 3763 C C . SER A 1 465 ? -22.355 16.892 -3.774 1.00 48.88 465 SER A C 1
ATOM 3765 O O . SER A 1 465 ? -22.360 16.715 -2.558 1.00 48.88 465 SER A O 1
ATOM 3767 N N . ARG A 1 466 ? -23.223 16.277 -4.595 1.00 53.00 466 ARG A N 1
ATOM 3768 C CA . ARG A 1 466 ? -24.333 15.387 -4.178 1.00 53.00 466 ARG A CA 1
ATOM 3769 C C . ARG A 1 466 ? -23.950 14.220 -3.231 1.00 53.00 466 ARG A C 1
ATOM 3771 O O . ARG A 1 466 ? -24.851 13.608 -2.675 1.00 53.00 466 ARG A O 1
ATOM 3778 N N . ASN A 1 467 ? -22.660 13.927 -3.007 1.00 75.56 467 ASN A N 1
ATOM 3779 C CA . ASN A 1 467 ? -22.178 12.884 -2.087 1.00 75.56 467 ASN A CA 1
ATOM 3780 C C . ASN A 1 467 ? -21.171 13.449 -1.062 1.00 75.56 467 ASN A C 1
ATOM 3782 O O . ASN A 1 467 ? -19.995 13.625 -1.384 1.00 75.56 467 ASN A O 1
ATOM 3786 N N . LEU A 1 468 ? -21.620 13.696 0.175 1.00 89.06 468 LEU A N 1
ATOM 3787 C CA . LEU A 1 468 ? -20.801 14.234 1.272 1.00 89.06 468 LEU A CA 1
ATOM 3788 C C . LEU A 1 468 ? -19.663 13.275 1.669 1.00 89.06 468 LEU A C 1
ATOM 3790 O O . LEU A 1 468 ? -19.911 12.101 1.936 1.00 89.06 468 LEU A O 1
ATOM 3794 N N . ARG A 1 469 ? -18.423 13.763 1.767 1.00 93.62 469 ARG A N 1
ATOM 3795 C CA . ARG A 1 469 ? -17.240 12.990 2.187 1.00 93.62 469 ARG A CA 1
ATOM 3796 C C . ARG A 1 469 ? -16.854 13.337 3.621 1.00 93.62 469 ARG A C 1
ATOM 3798 O O . ARG A 1 469 ? -16.339 14.423 3.889 1.00 93.62 469 ARG A O 1
ATOM 3805 N N . VAL A 1 470 ? -17.075 12.392 4.525 1.00 96.62 470 VAL A N 1
ATOM 3806 C CA . VAL A 1 470 ? -16.847 12.530 5.966 1.00 96.62 470 VAL A CA 1
ATOM 3807 C C . VAL A 1 470 ? -15.558 11.809 6.344 1.00 96.62 470 VAL A C 1
ATOM 3809 O O . VAL A 1 470 ? -15.405 10.612 6.086 1.00 96.62 470 VAL A O 1
ATOM 3812 N N . LEU A 1 471 ? -14.634 12.527 6.976 1.00 97.94 471 LEU A N 1
ATOM 3813 C CA . LEU A 1 471 ? -13.422 11.957 7.555 1.00 97.94 471 LEU A CA 1
ATOM 3814 C C . LEU A 1 471 ? -13.581 11.856 9.068 1.00 97.94 471 LEU A C 1
ATOM 3816 O O . LEU A 1 471 ? -13.771 12.876 9.721 1.00 97.94 471 LEU A O 1
ATOM 3820 N N . ILE A 1 472 ? -13.486 10.651 9.627 1.00 98.12 472 ILE A N 1
ATOM 3821 C CA . ILE A 1 472 ? -13.624 10.413 11.071 1.00 98.12 472 ILE A CA 1
ATOM 3822 C C . ILE A 1 472 ? -12.251 10.108 11.679 1.00 98.12 472 ILE A C 1
ATOM 3824 O O . ILE A 1 472 ? -11.509 9.286 11.142 1.00 98.12 472 ILE A O 1
ATOM 3828 N N . SER A 1 473 ? -11.906 10.758 12.792 1.00 96.56 473 SER A N 1
ATOM 3829 C CA . SER A 1 473 ? -10.693 10.506 13.591 1.00 96.56 473 SER A CA 1
ATOM 3830 C C . SER A 1 473 ? -11.059 10.278 15.060 1.00 96.56 473 SER A C 1
ATOM 3832 O O . SER A 1 473 ? -12.003 10.899 15.540 1.00 96.56 473 SER A O 1
ATOM 3834 N N . GLY A 1 474 ? -10.324 9.431 15.794 1.00 94.06 474 GLY A N 1
ATOM 3835 C CA . GLY A 1 474 ? -10.650 9.173 17.202 1.00 94.06 474 GLY A CA 1
ATOM 3836 C C . GLY A 1 474 ? -9.740 8.218 17.988 1.00 94.06 474 GLY A C 1
ATOM 3837 O O . GLY A 1 474 ? -8.580 7.952 17.634 1.00 94.06 474 GLY A O 1
ATOM 3838 N N . GLY A 1 475 ? -10.291 7.744 19.112 1.00 90.44 475 GLY A N 1
ATOM 3839 C CA . GLY A 1 475 ? -9.650 6.901 20.129 1.00 90.44 475 GLY A CA 1
ATOM 3840 C C . GLY A 1 475 ? -9.540 5.405 19.796 1.00 90.44 475 GLY A C 1
ATOM 3841 O O . GLY A 1 475 ? -8.679 4.734 20.357 1.00 90.44 475 GLY A O 1
ATOM 3842 N N . TYR A 1 476 ? -10.344 4.923 18.851 1.00 93.44 476 TYR A N 1
ATOM 3843 C CA . TYR A 1 476 ? -10.546 3.518 18.467 1.00 93.44 476 TYR A CA 1
ATOM 3844 C C . TYR A 1 476 ? -9.392 2.892 17.647 1.00 93.44 476 TYR A C 1
ATOM 3846 O O . TYR A 1 476 ? -8.381 3.533 17.339 1.00 93.44 476 TYR A O 1
ATOM 3854 N N . GLY A 1 477 ? -9.560 1.622 17.263 1.00 89.44 477 GLY A N 1
ATOM 3855 C CA . GLY A 1 477 ? -8.629 0.827 16.456 1.00 89.44 477 GLY A CA 1
ATOM 3856 C C . GLY A 1 477 ? -7.646 -0.019 17.271 1.00 89.44 477 GLY A C 1
ATOM 3857 O O . GLY A 1 477 ? -6.690 -0.546 16.703 1.00 89.44 477 GLY A O 1
ATOM 3858 N N . TYR A 1 478 ? -7.870 -0.129 18.586 1.00 87.44 478 TYR A N 1
ATOM 3859 C CA . TYR A 1 478 ? -7.011 -0.837 19.548 1.00 87.44 478 TYR A CA 1
ATOM 3860 C C . TYR A 1 478 ? -7.704 -2.018 20.249 1.00 87.44 478 TYR A C 1
ATOM 3862 O O . TYR A 1 478 ? -7.114 -2.606 21.148 1.00 87.44 478 TYR A O 1
ATOM 3870 N N . GLY A 1 479 ? -8.943 -2.355 19.874 1.00 85.19 479 GLY A N 1
ATOM 3871 C CA . GLY A 1 479 ? -9.705 -3.430 20.525 1.00 85.19 479 GLY A CA 1
ATOM 3872 C C . GLY A 1 479 ? -10.473 -3.005 21.782 1.00 85.19 479 GLY A C 1
ATOM 3873 O O . GLY A 1 479 ? -11.065 -3.844 22.449 1.00 85.19 479 GLY A O 1
ATOM 3874 N N . ASN A 1 480 ? -10.503 -1.718 22.133 1.00 90.50 480 ASN A N 1
ATOM 3875 C CA . ASN A 1 480 ? -11.310 -1.252 23.261 1.00 90.50 480 ASN A CA 1
ATOM 3876 C C . ASN A 1 480 ? -12.797 -1.239 22.885 1.00 90.50 480 ASN A C 1
ATOM 3878 O O . ASN A 1 480 ? -13.215 -0.374 22.117 1.00 90.50 480 ASN A O 1
ATOM 3882 N N . VAL A 1 481 ? -13.585 -2.147 23.469 1.00 91.44 481 VAL A N 1
ATOM 3883 C CA . VAL A 1 481 ? -15.034 -2.303 23.219 1.00 91.44 481 VAL A CA 1
ATOM 3884 C C . VAL A 1 481 ? -15.771 -0.960 23.238 1.00 91.44 481 VAL A C 1
ATOM 3886 O O . VAL A 1 481 ? -16.594 -0.684 22.368 1.00 91.44 481 VAL A O 1
ATOM 3889 N N . GLY A 1 482 ? -15.443 -0.100 24.203 1.00 92.06 482 GLY A N 1
ATOM 3890 C CA . GLY A 1 482 ? -16.070 1.206 24.353 1.00 92.06 482 GLY A CA 1
ATOM 3891 C C . GLY A 1 482 ? -15.770 2.176 23.214 1.00 92.06 482 GLY A C 1
ATOM 3892 O O . GLY A 1 482 ? -16.688 2.725 22.610 1.00 92.06 482 GLY A O 1
ATOM 3893 N N . ASP A 1 483 ? -14.490 2.335 22.872 1.00 93.44 483 ASP A N 1
ATOM 3894 C CA . ASP A 1 483 ? -14.075 3.251 21.803 1.00 93.44 483 ASP A CA 1
ATOM 3895 C C . ASP A 1 483 ? -14.596 2.769 20.429 1.00 93.44 483 ASP A C 1
ATOM 3897 O O . ASP A 1 483 ? -14.953 3.581 19.572 1.00 93.44 483 ASP A O 1
ATOM 3901 N N . GLU A 1 484 ? -14.684 1.447 20.212 1.00 93.69 484 GLU A N 1
ATOM 3902 C CA . GLU A 1 484 ? -15.295 0.871 19.005 1.00 93.69 484 GLU A CA 1
ATOM 3903 C C . GLU A 1 484 ? -16.805 1.148 18.942 1.00 93.69 484 GLU A C 1
ATOM 3905 O O . GLU A 1 484 ? -17.320 1.509 17.882 1.00 93.69 484 GLU A O 1
ATOM 3910 N N . ALA A 1 485 ? -17.512 1.051 20.069 1.00 94.44 485 ALA A N 1
ATOM 3911 C CA . ALA A 1 485 ? -18.934 1.368 20.144 1.00 94.44 485 ALA A CA 1
ATOM 3912 C C . ALA A 1 485 ? -19.217 2.852 19.846 1.00 94.44 485 ALA A C 1
ATOM 3914 O O . ALA A 1 485 ? -20.175 3.162 19.135 1.00 94.44 485 ALA A O 1
ATOM 3915 N N . GLN A 1 486 ? -18.356 3.765 20.315 1.00 95.00 486 GLN A N 1
ATOM 3916 C CA . GLN A 1 486 ? -18.440 5.194 19.987 1.00 95.00 486 GLN A CA 1
ATOM 3917 C C . GLN A 1 486 ? -18.289 5.439 18.482 1.00 95.00 486 GLN A C 1
ATOM 3919 O O . GLN A 1 486 ? -19.086 6.164 17.885 1.00 95.00 486 GLN A O 1
ATOM 3924 N N . LEU A 1 487 ? -17.299 4.803 17.843 1.00 96.00 487 LEU A N 1
ATOM 3925 C CA . LEU A 1 487 ? -17.127 4.889 16.391 1.00 96.00 487 LEU A CA 1
ATOM 3926 C C . LEU A 1 487 ? -18.362 4.367 15.652 1.00 96.00 487 LEU A C 1
ATOM 3928 O O . LEU A 1 487 ? -18.848 5.033 14.738 1.00 96.00 487 LEU A O 1
ATOM 3932 N N . SER A 1 488 ? -18.864 3.196 16.046 1.00 95.50 488 SER A N 1
ATOM 3933 C CA . SER A 1 488 ? -20.023 2.570 15.408 1.00 95.50 488 SER A CA 1
ATOM 3934 C C . SER A 1 488 ? -21.261 3.467 15.495 1.00 95.50 488 SER A C 1
ATOM 3936 O O . SER A 1 488 ? -21.884 3.750 14.472 1.00 95.50 488 SER A O 1
ATOM 3938 N N . SER A 1 489 ? -21.532 4.028 16.676 1.00 95.56 489 SER A N 1
ATOM 3939 C CA . SER A 1 489 ? -22.618 4.990 16.901 1.00 95.56 489 SER A CA 1
ATOM 3940 C C . SER A 1 489 ? -22.490 6.229 16.012 1.00 95.56 489 SER A C 1
ATOM 3942 O O . SER A 1 489 ? -23.431 6.633 15.331 1.00 95.56 489 SER A O 1
ATOM 3944 N N . ASN A 1 490 ? -21.288 6.798 15.917 1.00 96.44 490 ASN A N 1
ATOM 3945 C CA . ASN A 1 490 ? -21.044 7.959 15.067 1.00 96.44 490 ASN A CA 1
ATOM 3946 C C . ASN A 1 490 ? -21.205 7.650 13.572 1.00 96.44 490 ASN A C 1
ATOM 3948 O O . ASN A 1 490 ? -21.720 8.487 12.827 1.00 96.44 490 ASN A O 1
ATOM 3952 N N . ILE A 1 491 ? -20.816 6.455 13.118 1.00 96.56 491 ILE A N 1
ATOM 3953 C CA . ILE A 1 491 ? -21.074 5.996 11.745 1.00 96.56 491 ILE A CA 1
ATOM 3954 C C . ILE A 1 491 ? -22.585 5.900 11.492 1.00 96.56 491 ILE A C 1
ATOM 3956 O O . ILE A 1 491 ? -23.053 6.402 10.467 1.00 96.56 491 ILE A O 1
ATOM 3960 N N . GLU A 1 492 ? -23.350 5.311 12.418 1.00 95.50 492 GLU A N 1
ATOM 3961 C CA . GLU A 1 492 ? -24.813 5.214 12.322 1.00 95.50 492 GLU A CA 1
ATOM 3962 C C . GLU A 1 492 ? -25.468 6.599 12.266 1.00 95.50 492 GLU A C 1
ATOM 3964 O O . GLU A 1 492 ? -26.305 6.845 11.396 1.00 95.50 492 GLU A O 1
ATOM 3969 N N . HIS A 1 493 ? -25.042 7.543 13.111 1.00 95.56 493 HIS A N 1
ATOM 3970 C CA . HIS A 1 493 ? -25.559 8.913 13.092 1.00 95.56 493 HIS A CA 1
ATOM 3971 C C . HIS A 1 493 ? -25.272 9.632 11.769 1.00 95.56 493 HIS A C 1
ATOM 3973 O O . HIS A 1 493 ? -26.170 10.267 11.216 1.00 95.56 493 HIS A O 1
ATOM 3979 N N . TRP A 1 494 ? -24.064 9.500 11.212 1.00 95.44 494 TRP A N 1
ATOM 3980 C CA . TRP A 1 494 ? -23.737 10.071 9.901 1.00 95.44 494 TRP A CA 1
ATOM 3981 C C . TRP A 1 494 ? -24.562 9.453 8.775 1.00 95.44 494 TRP A C 1
ATOM 3983 O O . TRP A 1 494 ? -25.056 10.178 7.912 1.00 95.44 494 TRP A O 1
ATOM 3993 N N . LYS A 1 495 ? -24.739 8.129 8.782 1.00 94.31 495 LYS A N 1
ATOM 3994 C CA . LYS A 1 495 ? -25.558 7.423 7.790 1.00 94.31 495 LYS A CA 1
ATOM 3995 C C . LYS A 1 495 ? -27.039 7.756 7.911 1.00 94.31 495 LYS A C 1
ATOM 3997 O O . LYS A 1 495 ? -27.704 7.876 6.889 1.00 94.31 495 LYS A O 1
ATOM 4002 N N . LYS A 1 496 ? -27.542 7.969 9.124 1.00 93.88 496 LYS A N 1
ATOM 4003 C CA . LYS A 1 496 ? -28.911 8.432 9.356 1.00 93.88 496 LYS A CA 1
ATOM 4004 C C . LYS A 1 496 ? -29.109 9.868 8.867 1.00 93.88 496 LYS A C 1
ATOM 4006 O O . LYS A 1 496 ? -30.099 10.147 8.204 1.00 93.88 496 LYS A O 1
ATOM 4011 N N . ALA A 1 497 ? -28.162 10.759 9.162 1.00 92.12 497 ALA A N 1
ATOM 4012 C CA . ALA A 1 497 ? -28.245 12.162 8.769 1.00 92.12 497 ALA A CA 1
ATOM 4013 C C . ALA A 1 497 ? -28.056 12.366 7.255 1.00 92.12 497 ALA A C 1
ATOM 4015 O O . ALA A 1 497 ? -28.712 13.214 6.657 1.00 92.12 497 ALA A O 1
ATOM 4016 N N . VAL A 1 498 ? -27.155 11.599 6.628 1.00 91.75 498 VAL A N 1
ATOM 4017 C CA . VAL A 1 498 ? -26.850 11.664 5.191 1.00 91.75 498 VAL A CA 1
ATOM 4018 C C . VAL A 1 498 ? -26.611 10.242 4.648 1.00 91.75 498 VAL A C 1
ATOM 4020 O O . VAL A 1 498 ? -25.465 9.777 4.628 1.00 91.75 498 VAL A O 1
ATOM 4023 N N . PRO A 1 499 ? -27.649 9.543 4.146 1.00 90.50 499 PRO A N 1
ATOM 4024 C CA . PRO A 1 499 ? -27.547 8.138 3.716 1.00 90.50 499 PRO A CA 1
ATOM 4025 C C . PRO A 1 499 ? -26.417 7.849 2.714 1.00 90.50 499 PRO A C 1
ATOM 4027 O O . PRO A 1 499 ? -25.655 6.884 2.861 1.00 90.50 499 PRO A O 1
ATOM 4030 N N . ASN A 1 500 ? -26.225 8.751 1.748 1.00 88.62 500 ASN A N 1
ATOM 4031 C CA . ASN A 1 500 ? -25.241 8.613 0.670 1.00 88.62 500 ASN A CA 1
ATOM 4032 C C . ASN A 1 500 ? -23.841 9.155 1.015 1.00 88.62 500 ASN A C 1
ATOM 4034 O O . ASN A 1 500 ? -22.977 9.236 0.137 1.00 88.62 500 ASN A O 1
ATOM 4038 N N . CYS A 1 501 ? -23.574 9.532 2.272 1.00 91.81 501 CYS A N 1
ATOM 4039 C CA . CYS A 1 501 ? -22.246 10.016 2.638 1.00 91.81 501 CYS A CA 1
ATOM 4040 C C . CYS A 1 501 ? -21.175 8.921 2.489 1.00 91.81 501 CYS A C 1
ATOM 4042 O O . CYS A 1 501 ? -21.385 7.736 2.784 1.00 91.81 501 CYS A O 1
ATOM 4044 N N . GLN A 1 502 ? -19.992 9.328 2.038 1.00 93.31 502 GLN A N 1
ATOM 4045 C CA . GLN A 1 502 ? -18.800 8.497 1.991 1.00 93.31 502 GLN A CA 1
ATOM 4046 C C . GLN A 1 502 ? -17.985 8.722 3.259 1.00 93.31 502 GLN A C 1
ATOM 4048 O O . GLN A 1 502 ? -17.394 9.785 3.435 1.00 93.31 502 GLN A O 1
ATOM 4053 N N . ILE A 1 503 ? -17.919 7.706 4.115 1.00 96.88 503 ILE A N 1
ATOM 4054 C CA . ILE A 1 503 ? -17.180 7.768 5.377 1.00 96.88 503 ILE A CA 1
ATOM 4055 C C . ILE A 1 503 ? -15.805 7.126 5.188 1.00 96.88 503 ILE A C 1
ATOM 4057 O O . ILE A 1 503 ? -15.701 5.992 4.715 1.00 96.88 503 ILE A O 1
ATOM 4061 N N . THR A 1 504 ? -14.754 7.855 5.561 1.00 97.88 504 THR A N 1
ATOM 4062 C CA . THR A 1 504 ? -13.392 7.329 5.706 1.00 97.88 504 THR A CA 1
ATOM 4063 C C . THR A 1 504 ? -12.958 7.458 7.159 1.00 97.88 504 THR A C 1
ATOM 4065 O O . THR A 1 504 ? -12.995 8.548 7.722 1.00 97.88 504 THR A O 1
ATOM 4068 N N . VAL A 1 505 ? -12.522 6.356 7.762 1.00 98.25 505 VAL A N 1
ATOM 4069 C CA . VAL A 1 505 ? -12.101 6.294 9.163 1.00 98.25 505 VAL A CA 1
ATOM 4070 C C . VAL A 1 505 ? -10.578 6.272 9.265 1.00 98.25 505 VAL A C 1
ATOM 4072 O O . VAL A 1 505 ? -9.908 5.394 8.716 1.00 98.25 505 VAL A O 1
ATOM 4075 N N . LEU A 1 506 ? -10.024 7.238 9.992 1.00 97.44 506 LEU A N 1
ATOM 4076 C CA . LEU A 1 506 ? -8.615 7.307 10.351 1.00 97.44 506 LEU A CA 1
ATOM 4077 C C . LEU A 1 506 ? -8.346 6.400 11.552 1.00 97.44 506 LEU A C 1
ATOM 4079 O O . LEU A 1 506 ? -8.844 6.661 12.644 1.00 97.44 506 LEU A O 1
ATOM 4083 N N . THR A 1 507 ? -7.558 5.347 11.354 1.00 95.00 507 THR A N 1
ATOM 4084 C CA . THR A 1 507 ? -7.319 4.288 12.347 1.00 95.00 507 THR A CA 1
ATOM 4085 C C . THR A 1 507 ? -5.843 3.878 12.390 1.00 95.00 507 THR A C 1
ATOM 4087 O O . THR A 1 507 ? -5.141 3.971 11.377 1.00 95.00 507 THR A O 1
ATOM 4090 N N . PRO A 1 508 ? -5.315 3.440 13.545 1.00 91.75 508 PRO A N 1
ATOM 4091 C CA . PRO A 1 508 ? -4.003 2.804 13.617 1.00 91.75 508 PRO A CA 1
ATOM 4092 C C . PRO A 1 508 ? -3.942 1.423 12.942 1.00 91.75 508 PRO A C 1
ATOM 4094 O O . PRO A 1 508 ? -2.860 1.021 12.516 1.00 91.75 508 PRO A O 1
ATOM 4097 N N . ASN A 1 509 ? -5.072 0.715 12.828 1.00 91.50 509 ASN A N 1
ATOM 4098 C CA . ASN A 1 509 ? -5.164 -0.622 12.243 1.00 91.50 509 ASN A CA 1
ATOM 4099 C C . ASN A 1 509 ? -6.303 -0.682 11.214 1.00 91.50 509 ASN A C 1
ATOM 4101 O O . ASN A 1 509 ? -7.468 -0.904 11.538 1.00 91.50 509 ASN A O 1
ATOM 4105 N N . GLU A 1 510 ? -5.949 -0.472 9.946 1.00 91.06 510 GLU A N 1
ATOM 4106 C CA . GLU A 1 510 ? -6.906 -0.405 8.837 1.00 91.06 510 GLU A CA 1
ATOM 4107 C C . GLU A 1 510 ? -7.679 -1.703 8.603 1.00 91.06 510 GLU A C 1
ATOM 4109 O O . GLU A 1 510 ? -8.865 -1.649 8.289 1.00 91.06 510 GLU A O 1
ATOM 4114 N N . LEU A 1 511 ? -7.020 -2.860 8.722 1.00 85.88 511 LEU A N 1
ATOM 4115 C CA . LEU A 1 511 ? -7.662 -4.152 8.467 1.00 85.88 511 LEU A CA 1
ATOM 4116 C C . LEU A 1 511 ? -8.712 -4.448 9.536 1.00 85.88 511 LEU A C 1
ATOM 4118 O O . LEU A 1 511 ? -9.859 -4.721 9.191 1.00 85.88 511 LEU A O 1
ATOM 4122 N N . TYR A 1 512 ? -8.330 -4.288 10.804 1.00 87.38 512 TYR A N 1
ATOM 4123 C CA . TYR A 1 512 ? -9.211 -4.482 11.952 1.00 87.38 512 TYR A CA 1
ATOM 4124 C C . TYR A 1 512 ? -10.448 -3.577 11.884 1.00 87.38 512 TYR A C 1
ATOM 4126 O O . TYR A 1 512 ? -11.579 -4.057 11.884 1.00 87.38 512 TYR A O 1
ATOM 4134 N N . THR A 1 513 ? -10.255 -2.262 11.730 1.00 91.56 513 THR A N 1
ATOM 4135 C CA . THR A 1 513 ? -11.381 -1.316 11.692 1.00 91.56 513 THR A CA 1
ATOM 4136 C C . THR A 1 513 ? -12.287 -1.546 10.480 1.00 91.56 513 THR A C 1
ATOM 4138 O O . THR A 1 513 ? -13.503 -1.416 10.598 1.00 91.56 513 THR A O 1
ATOM 4141 N N . ARG A 1 514 ? -11.729 -1.911 9.315 1.00 90.88 514 ARG A N 1
ATOM 4142 C CA . ARG A 1 514 ? -12.530 -2.207 8.117 1.00 90.88 514 ARG A CA 1
ATOM 4143 C C . ARG A 1 514 ? -13.412 -3.435 8.312 1.00 90.88 514 ARG A C 1
ATOM 4145 O O . ARG A 1 514 ? -14.560 -3.402 7.886 1.00 90.88 514 ARG A O 1
ATOM 4152 N N . GLN A 1 515 ? -12.880 -4.486 8.932 1.00 85.50 515 GLN A N 1
ATOM 4153 C CA . GLN A 1 515 ? -13.630 -5.710 9.215 1.00 85.50 515 GLN A CA 1
ATOM 4154 C C . GLN A 1 515 ? -14.748 -5.461 10.232 1.00 85.50 515 GLN A C 1
ATOM 4156 O O . GLN A 1 515 ? -15.867 -5.903 10.007 1.00 85.50 515 GLN A O 1
ATOM 4161 N N . ASN A 1 516 ? -14.466 -4.703 11.295 1.00 85.56 516 ASN A N 1
ATOM 4162 C CA . ASN A 1 516 ? -15.415 -4.502 12.390 1.00 85.56 516 ASN A CA 1
ATOM 4163 C C . ASN A 1 516 ? -16.551 -3.513 12.058 1.00 85.56 516 ASN A C 1
ATOM 4165 O O . ASN A 1 516 ? -17.664 -3.658 12.549 1.00 85.56 516 ASN A O 1
ATOM 4169 N N . HIS A 1 517 ? -16.284 -2.508 11.211 1.00 91.00 517 HIS A N 1
ATOM 4170 C CA . HIS A 1 517 ? -17.235 -1.412 10.943 1.00 91.00 517 HIS A CA 1
ATOM 4171 C C . HIS A 1 517 ? -17.711 -1.310 9.491 1.00 91.00 517 HIS A C 1
ATOM 4173 O O . HIS A 1 517 ? -18.585 -0.501 9.199 1.00 91.00 517 HIS A O 1
ATOM 4179 N N . ASN A 1 518 ? -17.144 -2.090 8.565 1.00 90.44 518 ASN A N 1
ATOM 4180 C CA . ASN A 1 518 ? -17.494 -2.074 7.138 1.00 90.44 518 ASN A CA 1
ATOM 4181 C C . ASN A 1 518 ? -17.431 -0.672 6.480 1.00 90.44 518 ASN A C 1
ATOM 4183 O O . ASN A 1 518 ? -18.349 -0.222 5.792 1.00 90.44 518 ASN A O 1
ATOM 4187 N N . VAL A 1 519 ? -16.322 0.043 6.691 1.00 92.19 519 VAL A N 1
ATOM 4188 C CA . VAL A 1 519 ? -16.085 1.410 6.184 1.00 92.19 519 VAL A CA 1
ATOM 4189 C C . VAL A 1 519 ? -14.739 1.536 5.468 1.00 92.19 519 VAL A C 1
ATOM 4191 O O . VAL A 1 519 ? -13.833 0.718 5.651 1.00 92.19 519 VAL A O 1
ATOM 4194 N N . LYS A 1 520 ? -14.564 2.590 4.654 1.00 94.75 520 LYS A N 1
ATOM 4195 C CA . LYS A 1 520 ? -13.234 2.932 4.119 1.00 94.75 520 LYS A CA 1
ATOM 4196 C C . LYS A 1 520 ? -12.328 3.344 5.276 1.00 94.75 520 LYS A C 1
ATOM 4198 O O . LYS A 1 520 ? -12.766 4.026 6.198 1.00 94.75 520 LYS A O 1
ATOM 4203 N N . THR A 1 521 ? -11.052 2.987 5.200 1.00 96.38 521 THR A N 1
ATOM 4204 C CA . THR A 1 521 ? -10.067 3.304 6.240 1.00 96.38 521 THR A CA 1
ATOM 4205 C C . THR A 1 521 ? -8.842 3.987 5.650 1.00 96.38 521 THR A C 1
ATOM 4207 O O . THR A 1 521 ? -8.517 3.787 4.480 1.00 96.38 521 THR A O 1
ATOM 4210 N N . ALA A 1 522 ? -8.143 4.758 6.476 1.00 93.06 522 ALA A N 1
ATOM 4211 C CA . ALA A 1 522 ? -6.789 5.232 6.219 1.00 93.06 522 ALA A CA 1
ATOM 4212 C C . ALA A 1 522 ? -6.008 5.333 7.541 1.00 93.06 522 ALA A C 1
ATOM 4214 O O . ALA A 1 522 ? -6.598 5.327 8.621 1.00 93.06 522 ALA A O 1
ATOM 4215 N N . LEU A 1 523 ? -4.678 5.425 7.468 1.00 92.94 523 LEU A N 1
ATOM 4216 C CA . LEU A 1 523 ? -3.840 5.537 8.666 1.00 92.94 523 LEU A CA 1
ATOM 4217 C C . LEU A 1 523 ? -4.105 6.834 9.441 1.00 92.94 523 LEU A C 1
ATOM 4219 O O . LEU A 1 523 ? -4.096 7.926 8.870 1.00 92.94 523 LEU A O 1
ATOM 4223 N N . ALA A 1 524 ? -4.262 6.705 10.759 1.00 92.88 524 ALA A N 1
ATOM 4224 C CA . ALA A 1 524 ? -4.426 7.833 11.669 1.00 92.88 524 ALA A CA 1
ATOM 4225 C C . ALA A 1 524 ? -3.194 8.761 11.696 1.00 92.88 524 ALA A C 1
ATOM 4227 O O . ALA A 1 524 ? -2.070 8.270 11.539 1.00 92.88 524 ALA A O 1
ATOM 4228 N N . PRO A 1 525 ? -3.366 10.074 11.977 1.00 90.38 525 PRO A N 1
ATOM 4229 C CA . PRO A 1 525 ? -2.272 11.051 12.026 1.00 90.38 525 PRO A CA 1
ATOM 4230 C C . PRO A 1 525 ? -1.107 10.587 12.891 1.00 90.38 525 PRO A C 1
ATOM 4232 O O . PRO A 1 525 ? 0.047 10.711 12.496 1.00 90.38 525 PRO A O 1
ATOM 4235 N N . ARG A 1 526 ? -1.419 9.932 14.009 1.00 87.75 526 ARG A N 1
ATOM 4236 C CA . ARG A 1 526 ? -0.439 9.334 14.907 1.00 87.75 526 ARG A CA 1
ATOM 4237 C C . ARG A 1 526 ? 0.495 8.334 14.227 1.00 87.75 526 ARG A C 1
ATOM 4239 O O . ARG A 1 526 ? 1.712 8.437 14.321 1.00 87.75 526 ARG A O 1
ATOM 4246 N N . VAL A 1 527 ? -0.066 7.391 13.474 1.00 89.62 527 VAL A N 1
ATOM 4247 C CA . VAL A 1 527 ? 0.713 6.368 12.759 1.00 89.62 527 VAL A CA 1
ATOM 4248 C C . VAL A 1 527 ? 1.401 6.966 11.540 1.00 89.62 527 VAL A C 1
ATOM 4250 O O . VAL A 1 527 ? 2.449 6.488 11.119 1.00 89.62 527 VAL A O 1
ATOM 4253 N N . VAL A 1 528 ? 0.828 8.013 10.954 1.00 86.56 528 VAL A N 1
ATOM 4254 C CA . VAL A 1 528 ? 1.428 8.687 9.809 1.00 86.56 528 VAL A CA 1
ATOM 4255 C C . VAL A 1 528 ? 2.639 9.505 10.240 1.00 86.56 528 VAL A C 1
ATOM 4257 O O . VAL A 1 528 ? 3.694 9.302 9.654 1.00 86.56 528 VAL A O 1
ATOM 4260 N N . PHE A 1 529 ? 2.505 10.384 11.234 1.00 85.94 529 PHE A N 1
ATOM 4261 C CA . PHE A 1 529 ? 3.516 11.373 11.620 1.00 85.94 529 PHE A CA 1
ATOM 4262 C C . PHE A 1 529 ? 4.527 10.862 12.652 1.00 85.94 529 PHE A C 1
ATOM 4264 O O . PHE A 1 529 ? 5.690 11.246 12.579 1.00 85.94 529 PHE A O 1
ATOM 4271 N N . PHE A 1 530 ? 4.117 9.991 13.579 1.00 85.62 530 PHE A N 1
ATOM 4272 C CA . PHE A 1 530 ? 4.892 9.677 14.790 1.00 85.62 530 PHE A CA 1
ATOM 4273 C C . PHE A 1 530 ? 5.047 8.161 15.031 1.00 85.62 530 PHE A C 1
ATOM 4275 O O . PHE A 1 530 ? 5.120 7.689 16.168 1.00 85.62 530 PHE A O 1
ATOM 4282 N N . ARG A 1 531 ? 5.067 7.356 13.959 1.00 79.81 531 ARG A N 1
ATOM 4283 C CA . ARG A 1 531 ? 5.176 5.888 14.049 1.00 79.81 531 ARG A CA 1
ATOM 4284 C C . ARG A 1 531 ? 6.428 5.454 14.815 1.00 79.81 531 ARG A C 1
ATOM 4286 O O . ARG A 1 531 ? 7.522 5.889 14.485 1.00 79.81 531 ARG A O 1
ATOM 4293 N N . GLY A 1 532 ? 6.263 4.513 15.747 1.00 68.00 532 GLY A N 1
ATOM 4294 C CA . GLY A 1 532 ? 7.379 3.866 16.449 1.00 68.00 532 GLY A CA 1
ATOM 4295 C C . GLY A 1 532 ? 7.982 4.676 17.596 1.00 68.00 532 GLY A C 1
ATOM 4296 O O . GLY A 1 532 ? 8.917 4.199 18.218 1.00 68.00 532 GLY A O 1
ATOM 4297 N N . ILE A 1 533 ? 7.441 5.863 17.889 1.00 73.88 533 ILE A N 1
ATOM 4298 C CA . ILE A 1 533 ? 7.914 6.743 18.973 1.00 73.88 533 ILE A CA 1
ATOM 4299 C C . ILE A 1 533 ? 6.842 6.865 20.081 1.00 73.88 533 ILE A C 1
ATOM 4301 O O . ILE A 1 533 ? 7.041 7.490 21.115 1.00 73.88 533 ILE A O 1
ATOM 4305 N N . TYR A 1 534 ? 5.675 6.231 19.910 1.00 62.94 534 TYR A N 1
ATOM 4306 C CA . TYR A 1 534 ? 4.659 6.169 20.964 1.00 62.94 534 TYR A CA 1
ATOM 4307 C C . TYR A 1 534 ? 5.113 5.239 22.089 1.00 62.94 534 TYR A C 1
ATOM 4309 O O . TYR A 1 534 ? 5.285 4.045 21.866 1.00 62.94 534 TYR A O 1
ATOM 4317 N N . GLY A 1 535 ? 5.279 5.811 23.281 1.00 63.78 535 GLY A N 1
ATOM 4318 C CA . GLY A 1 535 ? 5.918 5.174 24.437 1.00 63.78 535 GLY A CA 1
ATOM 4319 C C . GLY A 1 535 ? 7.178 5.927 24.873 1.00 63.78 535 GLY A C 1
ATOM 4320 O O . GLY A 1 535 ? 7.469 5.976 26.061 1.00 63.78 535 GLY A O 1
ATOM 4321 N N . ASP A 1 536 ? 7.841 6.615 23.936 1.00 80.19 536 ASP A N 1
ATOM 4322 C CA . ASP A 1 536 ? 8.944 7.541 24.196 1.00 80.19 536 ASP A CA 1
ATOM 4323 C C . ASP A 1 536 ? 8.431 8.989 24.170 1.00 80.19 536 ASP A C 1
ATOM 4325 O O . ASP A 1 536 ? 8.241 9.611 23.120 1.00 80.19 536 ASP A O 1
ATOM 4329 N N . TRP A 1 537 ? 8.172 9.536 25.357 1.00 83.88 537 TRP A N 1
ATOM 4330 C CA . TRP A 1 537 ? 7.642 10.891 25.495 1.00 83.88 537 TRP A CA 1
ATOM 4331 C C . TRP A 1 537 ? 8.620 11.969 25.013 1.00 83.88 537 TRP A C 1
ATOM 4333 O O . TRP A 1 537 ? 8.194 12.979 24.442 1.00 83.88 537 TRP A O 1
ATOM 4343 N N . PHE A 1 538 ? 9.922 11.757 25.210 1.00 83.56 538 PHE A N 1
ATOM 4344 C CA . PHE A 1 538 ? 10.947 12.709 24.801 1.00 83.56 538 PHE A CA 1
ATOM 4345 C C . PHE A 1 538 ? 11.092 12.724 23.277 1.00 83.56 538 PHE A C 1
ATOM 4347 O O . PHE A 1 538 ? 10.978 13.786 22.656 1.00 83.56 538 PHE A O 1
ATOM 4354 N N . GLY A 1 539 ? 11.232 11.547 22.663 1.00 80.12 539 GLY A N 1
ATOM 4355 C CA . GLY A 1 539 ? 11.280 11.404 21.211 1.00 80.12 539 GLY A CA 1
ATOM 4356 C C . GLY A 1 539 ? 10.022 11.941 20.532 1.00 80.12 539 GLY A C 1
ATOM 4357 O O . GLY A 1 539 ? 10.120 12.618 19.506 1.00 80.12 539 GLY A O 1
ATOM 4358 N N . PHE A 1 540 ? 8.838 11.718 21.117 1.00 87.50 540 PHE A N 1
ATOM 4359 C CA . PHE A 1 540 ? 7.585 12.260 20.588 1.00 87.50 540 PHE A CA 1
ATOM 4360 C C . PHE A 1 540 ? 7.590 13.792 20.578 1.00 87.50 540 PHE A C 1
ATOM 4362 O O . PHE A 1 540 ? 7.279 14.389 19.547 1.00 87.50 540 PHE A O 1
ATOM 4369 N N . LYS A 1 541 ? 7.969 14.441 21.689 1.00 88.12 541 LYS A N 1
ATOM 4370 C CA . LYS A 1 541 ? 8.057 15.909 21.766 1.00 88.12 541 LYS A CA 1
ATOM 4371 C C . LYS A 1 541 ? 9.021 16.463 20.725 1.00 88.12 541 LYS A C 1
ATOM 4373 O O . LYS A 1 541 ? 8.660 17.382 19.990 1.00 88.12 541 LYS A O 1
ATOM 4378 N N . LEU A 1 542 ? 10.219 15.887 20.633 1.00 84.44 542 LEU A N 1
ATOM 4379 C CA . LEU A 1 542 ? 11.228 16.315 19.670 1.00 84.44 542 LEU A CA 1
ATOM 4380 C C . LEU A 1 542 ? 10.703 16.191 18.233 1.00 84.44 542 LEU A C 1
ATOM 4382 O O . LEU A 1 542 ? 10.741 17.156 17.470 1.00 84.44 542 LEU A O 1
ATOM 4386 N N . ALA A 1 543 ? 10.128 15.038 17.882 1.00 84.00 543 ALA A N 1
ATOM 4387 C CA . ALA A 1 543 ? 9.520 14.820 16.574 1.00 84.00 543 ALA A CA 1
ATOM 4388 C C . ALA A 1 543 ? 8.369 15.802 16.303 1.00 84.00 543 ALA A C 1
ATOM 4390 O O . ALA A 1 543 ? 8.262 16.330 15.197 1.00 84.00 543 ALA A O 1
ATOM 4391 N N . PHE A 1 544 ? 7.528 16.087 17.300 1.00 89.25 544 PHE A N 1
ATOM 4392 C CA . PHE A 1 544 ? 6.429 17.039 17.182 1.00 89.25 544 PHE A CA 1
ATOM 4393 C C . PHE A 1 544 ? 6.927 18.445 16.841 1.00 89.25 544 PHE A C 1
ATOM 4395 O O . PHE A 1 544 ? 6.440 19.038 15.876 1.00 89.25 544 PHE A O 1
ATOM 4402 N N . PHE A 1 545 ? 7.914 18.969 17.572 1.00 87.31 545 PHE A N 1
ATOM 4403 C CA . PHE A 1 545 ? 8.458 20.306 17.315 1.00 87.31 545 PHE A CA 1
ATOM 4404 C C . PHE A 1 545 ? 9.202 20.398 15.979 1.00 87.31 545 PHE A C 1
ATOM 4406 O O . PHE A 1 545 ? 9.099 21.418 15.302 1.00 87.31 545 PHE A O 1
ATOM 4413 N N . LEU A 1 546 ? 9.882 19.331 15.552 1.00 83.12 546 LEU A N 1
ATOM 4414 C CA . LEU A 1 546 ? 10.566 19.291 14.257 1.00 83.12 546 LEU A CA 1
ATOM 4415 C C . LEU A 1 546 ? 9.589 19.191 13.075 1.00 83.12 546 LEU A C 1
ATOM 4417 O O . LEU A 1 546 ? 9.768 19.856 12.053 1.00 83.12 546 LEU A O 1
ATOM 4421 N N . LEU A 1 547 ? 8.547 18.362 13.190 1.00 86.56 547 LEU A N 1
ATOM 4422 C CA . LEU A 1 547 ? 7.615 18.094 12.091 1.00 86.56 547 LEU A CA 1
ATOM 4423 C C . LEU A 1 547 ? 6.510 19.144 11.973 1.00 86.56 547 LEU A C 1
ATOM 4425 O O . LEU A 1 547 ? 6.059 19.419 10.862 1.00 86.56 547 LEU A O 1
ATOM 4429 N N . THR A 1 548 ? 6.064 19.746 13.075 1.00 87.94 548 THR A N 1
ATOM 4430 C CA . THR A 1 548 ? 4.915 20.664 13.072 1.00 87.94 548 THR A CA 1
ATOM 4431 C C . THR A 1 548 ? 5.096 21.858 12.126 1.00 87.94 548 THR A C 1
ATOM 4433 O O . THR A 1 548 ? 4.239 22.029 11.254 1.00 87.94 548 THR A O 1
ATOM 4436 N N . PRO A 1 549 ? 6.185 22.653 12.191 1.00 86.31 549 PRO A N 1
ATOM 4437 C CA . PRO A 1 549 ? 6.372 23.795 11.292 1.00 86.31 549 PRO A CA 1
ATOM 4438 C C . PRO A 1 549 ? 6.354 23.373 9.823 1.00 86.31 549 PRO A C 1
ATOM 4440 O O . PRO A 1 549 ? 5.666 23.973 9.000 1.00 86.31 549 PRO A O 1
ATOM 4443 N N . LEU A 1 550 ? 7.042 22.275 9.512 1.00 82.88 550 LEU A N 1
ATOM 4444 C CA . LEU A 1 550 ? 7.100 21.693 8.179 1.00 82.88 550 LEU A CA 1
ATOM 4445 C C . LEU A 1 550 ? 5.708 21.284 7.665 1.00 82.88 550 LEU A C 1
ATOM 4447 O O . LEU A 1 550 ? 5.344 21.609 6.535 1.00 82.88 550 LEU A O 1
ATOM 4451 N N . LEU A 1 551 ? 4.916 20.582 8.479 1.00 86.50 551 LEU A N 1
ATOM 4452 C CA . LEU A 1 551 ? 3.576 20.122 8.107 1.00 86.50 551 LEU A CA 1
ATOM 4453 C C . LEU A 1 551 ? 2.609 21.297 7.902 1.00 86.50 551 LEU A C 1
ATOM 4455 O O . LEU A 1 551 ? 1.835 21.289 6.943 1.00 86.50 551 LEU A O 1
ATOM 4459 N N . LEU A 1 552 ? 2.689 22.330 8.744 1.00 88.19 552 LEU A N 1
ATOM 4460 C CA . LEU A 1 552 ? 1.890 23.551 8.605 1.00 88.19 552 LEU A CA 1
ATOM 4461 C C . LEU A 1 552 ? 2.269 24.338 7.342 1.00 88.19 552 LEU A C 1
ATOM 4463 O O . LEU A 1 552 ? 1.386 24.758 6.592 1.00 88.19 552 LEU A O 1
ATOM 4467 N N . ILE A 1 553 ? 3.569 24.483 7.063 1.00 82.00 553 ILE A N 1
ATOM 4468 C CA . ILE A 1 553 ? 4.079 25.097 5.829 1.00 82.00 553 ILE A CA 1
ATOM 4469 C C . ILE A 1 553 ? 3.563 24.322 4.610 1.00 82.00 553 ILE A C 1
ATOM 4471 O O . ILE A 1 553 ? 3.038 24.923 3.676 1.00 82.00 553 ILE A O 1
ATOM 4475 N N . ASN A 1 554 ? 3.608 22.990 4.638 1.00 79.44 554 ASN A N 1
ATOM 4476 C CA . ASN A 1 554 ? 3.073 22.159 3.562 1.00 79.44 554 ASN A CA 1
ATOM 4477 C C . ASN A 1 554 ? 1.574 22.344 3.349 1.00 79.44 554 ASN A C 1
ATOM 4479 O O . ASN A 1 554 ? 1.146 22.485 2.206 1.00 79.44 554 ASN A O 1
ATOM 4483 N N . ALA A 1 555 ? 0.771 22.386 4.415 1.00 82.50 555 ALA A N 1
ATOM 4484 C CA . ALA A 1 555 ? -0.659 22.676 4.298 1.00 82.50 555 ALA A CA 1
ATOM 4485 C C . ALA A 1 555 ? -0.888 24.045 3.641 1.00 82.50 555 ALA A C 1
ATOM 4487 O O . ALA A 1 555 ? -1.717 24.183 2.738 1.00 82.50 555 ALA A O 1
ATOM 4488 N N . ALA A 1 556 ? -0.111 25.050 4.051 1.00 79.69 556 ALA A N 1
ATOM 4489 C CA . ALA A 1 556 ? -0.194 26.410 3.537 1.00 79.69 556 ALA A CA 1
ATOM 4490 C C . ALA A 1 556 ? 0.213 26.507 2.056 1.00 79.69 556 ALA A C 1
ATOM 4492 O O . ALA A 1 556 ? -0.369 27.302 1.311 1.00 79.69 556 ALA A O 1
ATOM 4493 N N . LEU A 1 557 ? 1.178 25.694 1.623 1.00 71.94 557 LEU A N 1
ATOM 4494 C CA . LEU A 1 557 ? 1.613 25.576 0.230 1.00 71.94 557 LEU A CA 1
ATOM 4495 C C . LEU A 1 557 ? 0.576 24.826 -0.607 1.00 71.94 557 LEU A C 1
ATOM 4497 O O . LEU A 1 557 ? 0.199 25.318 -1.667 1.00 71.94 557 LEU A O 1
ATOM 4501 N N . ILE A 1 558 ? 0.018 23.720 -0.102 1.00 71.88 558 ILE A N 1
ATOM 4502 C CA . ILE A 1 558 ? -1.072 22.975 -0.757 1.00 71.88 558 ILE A CA 1
ATOM 4503 C C . ILE A 1 558 ? -2.273 23.884 -1.005 1.00 71.88 558 ILE A C 1
ATOM 4505 O O . ILE A 1 558 ? -2.774 23.936 -2.130 1.00 71.88 558 ILE A O 1
ATOM 4509 N N . LYS A 1 559 ? -2.694 24.653 0.009 1.00 73.12 559 LYS A N 1
ATOM 4510 C CA . LYS A 1 559 ? -3.793 25.623 -0.109 1.00 73.12 559 LYS A CA 1
ATOM 4511 C C . LYS A 1 559 ? -3.546 26.627 -1.241 1.00 73.12 559 LYS A C 1
ATOM 4513 O O . LYS A 1 559 ? -4.454 26.945 -2.004 1.00 73.12 559 LYS A O 1
ATOM 4518 N N . ARG A 1 560 ? -2.301 27.094 -1.378 1.00 65.75 560 ARG A N 1
ATOM 4519 C CA . ARG A 1 560 ? -1.869 28.034 -2.428 1.00 65.75 560 ARG A CA 1
ATOM 4520 C C . ARG A 1 560 ? -1.553 27.358 -3.765 1.00 65.75 560 ARG A C 1
ATOM 4522 O O . ARG A 1 560 ? -1.307 28.046 -4.746 1.00 65.75 560 ARG A O 1
ATOM 4529 N N . GLY A 1 561 ? -1.596 26.028 -3.834 1.00 58.56 561 GLY A N 1
ATOM 4530 C CA . GLY A 1 561 ? -1.206 25.274 -5.020 1.00 58.56 561 GLY A CA 1
ATOM 4531 C C . GLY A 1 561 ? 0.272 25.409 -5.357 1.00 58.56 561 GLY A C 1
ATOM 4532 O O . GLY A 1 561 ? 0.575 25.537 -6.536 1.00 58.56 561 GLY A O 1
ATOM 4533 N N . LEU A 1 562 ? 1.141 25.418 -4.344 1.00 53.34 562 LEU A N 1
ATOM 4534 C CA . LEU A 1 562 ? 2.599 25.550 -4.416 1.00 53.34 562 LEU A CA 1
ATOM 4535 C C . LEU A 1 562 ? 3.308 24.239 -3.997 1.00 53.34 562 LEU A C 1
ATOM 4537 O O . LEU A 1 562 ? 2.667 23.374 -3.390 1.00 53.34 562 LEU A O 1
ATOM 4541 N N . PRO A 1 563 ? 4.623 24.083 -4.278 1.00 54.88 563 PRO A N 1
ATOM 4542 C CA . PRO A 1 563 ? 5.382 22.884 -3.913 1.00 54.88 563 PRO A CA 1
ATOM 4543 C C . PRO A 1 563 ? 5.452 22.669 -2.418 1.00 54.88 563 PRO A C 1
ATOM 4545 O O . PRO A 1 563 ? 5.731 23.610 -1.693 1.00 54.88 563 PRO A O 1
ATOM 4548 N N . ILE A 1 564 ? 5.244 21.427 -1.977 1.00 62.03 564 ILE A N 1
ATOM 4549 C CA . ILE A 1 564 ? 5.451 21.010 -0.587 1.00 62.03 564 ILE A CA 1
ATOM 4550 C C . ILE A 1 564 ? 6.881 20.525 -0.360 1.00 62.03 564 ILE A C 1
ATOM 4552 O O . ILE A 1 564 ? 7.545 20.022 -1.268 1.00 62.03 564 ILE A O 1
ATOM 4556 N N . PHE A 1 565 ? 7.321 20.615 0.884 1.00 56.28 565 PHE A N 1
ATOM 4557 C CA . PHE A 1 565 ? 8.572 20.087 1.397 1.00 56.28 565 PHE A CA 1
ATOM 4558 C C . PHE A 1 565 ? 8.329 18.699 2.028 1.00 56.28 565 PHE A C 1
ATOM 4560 O O . PHE A 1 565 ? 7.326 18.487 2.691 1.00 56.28 565 PHE A O 1
ATOM 4567 N N . VAL A 1 566 ? 9.256 17.745 1.882 1.00 55.94 566 VAL A N 1
ATOM 4568 C CA . VAL A 1 566 ? 9.249 16.411 2.543 1.00 55.94 566 VAL A CA 1
ATOM 4569 C C . VAL A 1 566 ? 8.344 15.312 1.936 1.00 55.94 566 VAL A C 1
ATOM 4571 O O . VAL A 1 566 ? 7.235 15.522 1.459 1.00 55.94 566 VAL A O 1
ATOM 4574 N N . PHE A 1 567 ? 8.906 14.093 1.919 1.00 50.50 567 PHE A N 1
ATOM 4575 C CA . PHE A 1 567 ? 8.746 13.061 0.881 1.00 50.50 567 PHE A CA 1
ATOM 4576 C C . PHE A 1 567 ? 8.073 11.749 1.332 1.00 50.50 567 PHE A C 1
ATOM 4578 O O . PHE A 1 567 ? 8.090 10.766 0.584 1.00 50.50 567 PHE A O 1
ATOM 4585 N N . HIS A 1 568 ? 7.495 11.670 2.534 1.00 58.28 568 HIS A N 1
ATOM 4586 C CA . HIS A 1 568 ? 6.922 10.399 2.979 1.00 58.28 568 HIS A CA 1
ATOM 4587 C C . HIS A 1 568 ? 5.524 10.163 2.378 1.00 58.28 568 HIS A C 1
ATOM 4589 O O . HIS A 1 568 ? 4.606 10.967 2.536 1.00 58.28 568 HIS A O 1
ATOM 4595 N N . SER A 1 569 ? 5.336 9.031 1.689 1.00 61.66 569 SER A N 1
ATOM 4596 C CA . SER A 1 569 ? 4.088 8.730 0.961 1.00 61.66 569 SER A CA 1
ATOM 4597 C C . SER A 1 569 ? 2.839 8.628 1.832 1.00 61.66 569 SER A C 1
ATOM 4599 O O . SER A 1 569 ? 1.729 8.802 1.327 1.00 61.66 569 SER A O 1
ATOM 4601 N N . SER A 1 570 ? 2.995 8.342 3.127 1.00 65.81 570 SER A N 1
ATOM 4602 C CA . SER A 1 570 ? 1.871 8.362 4.065 1.00 65.81 570 SER A CA 1
ATOM 4603 C C . SER A 1 570 ? 1.415 9.788 4.382 1.00 65.81 570 SER A C 1
ATOM 4605 O O . SER A 1 570 ? 0.214 10.002 4.503 1.00 65.81 570 SER A O 1
ATOM 4607 N N . PHE A 1 571 ? 2.325 10.772 4.424 1.00 77.00 571 PHE A N 1
ATOM 4608 C CA . PHE A 1 571 ? 1.977 12.170 4.708 1.00 77.00 571 PHE A CA 1
ATOM 4609 C C . PHE A 1 571 ? 1.124 12.708 3.563 1.00 77.00 571 PHE A C 1
ATOM 4611 O O . PHE A 1 571 ? 0.021 13.193 3.783 1.00 77.00 571 PHE A O 1
ATOM 4618 N N . VAL A 1 572 ? 1.578 12.519 2.319 1.00 71.31 572 VAL A N 1
ATOM 4619 C CA . VAL A 1 572 ? 0.830 12.959 1.132 1.00 71.31 572 VAL A CA 1
ATOM 4620 C C . VAL A 1 572 ? -0.547 12.303 1.066 1.00 71.31 572 VAL A C 1
ATOM 4622 O O . VAL A 1 572 ? -1.528 12.984 0.775 1.00 71.31 572 VAL A O 1
ATOM 4625 N N . ARG A 1 573 ? -0.651 11.003 1.373 1.00 74.19 573 ARG A N 1
ATOM 4626 C CA . ARG A 1 573 ? -1.945 10.306 1.424 1.00 74.19 573 ARG A CA 1
ATOM 4627 C C . ARG A 1 573 ? -2.880 10.897 2.475 1.00 74.19 573 ARG A C 1
ATOM 4629 O O . ARG A 1 573 ? -4.038 11.148 2.149 1.00 74.19 573 ARG A O 1
ATOM 4636 N N . LEU A 1 574 ? -2.393 11.172 3.685 1.00 84.00 574 LEU A N 1
ATOM 4637 C CA . LEU A 1 574 ? -3.204 11.775 4.744 1.00 84.00 574 LEU A CA 1
ATOM 4638 C C . LEU A 1 574 ? -3.655 13.197 4.379 1.00 84.00 574 LEU A C 1
ATOM 4640 O O . LEU A 1 574 ? -4.837 13.502 4.489 1.00 84.00 574 LEU A O 1
ATOM 4644 N N . PHE A 1 575 ? -2.757 14.032 3.849 1.00 82.00 575 PHE A N 1
ATOM 4645 C CA . PHE A 1 575 ? -3.097 15.379 3.373 1.00 82.00 575 PHE A CA 1
ATOM 4646 C C . PHE A 1 575 ? -4.099 15.353 2.221 1.00 82.00 575 PHE A C 1
ATOM 4648 O O . PHE A 1 575 ? -5.025 16.153 2.195 1.00 82.00 575 PHE A O 1
ATOM 4655 N N . THR A 1 576 ? -3.936 14.425 1.277 1.00 76.94 576 THR A N 1
ATOM 4656 C CA . THR A 1 576 ? -4.862 14.258 0.149 1.00 76.94 576 THR A CA 1
ATOM 4657 C C . THR A 1 576 ? -6.229 13.783 0.628 1.00 76.94 576 THR A C 1
ATOM 4659 O O . THR A 1 576 ? -7.243 14.231 0.104 1.00 76.94 576 THR A O 1
ATOM 4662 N N . THR A 1 577 ? -6.264 12.891 1.620 1.00 85.00 577 THR A N 1
ATOM 4663 C CA . THR A 1 577 ? -7.511 12.415 2.233 1.00 85.00 577 THR A CA 1
ATOM 4664 C C . THR A 1 577 ? -8.219 13.570 2.932 1.00 85.00 577 THR A C 1
ATOM 4666 O O . THR A 1 577 ? -9.381 13.830 2.638 1.00 85.00 577 THR A O 1
ATOM 4669 N N . LEU A 1 578 ? -7.498 14.329 3.762 1.00 89.69 578 LEU A N 1
ATOM 4670 C CA . LEU A 1 578 ? -8.028 15.499 4.455 1.00 89.69 578 LEU A CA 1
ATOM 4671 C C . LEU A 1 578 ? -8.529 16.568 3.473 1.00 89.69 578 LEU A C 1
ATOM 4673 O O . LEU A 1 578 ? -9.685 16.954 3.547 1.00 89.69 578 LEU A O 1
ATOM 4677 N N . LEU A 1 579 ? -7.714 16.973 2.494 1.00 83.62 579 LEU A N 1
ATOM 4678 C CA . LEU A 1 579 ? -8.074 17.973 1.477 1.00 83.62 579 LEU A CA 1
ATOM 4679 C C . LEU A 1 579 ? -9.301 17.577 0.639 1.00 83.62 579 LEU A C 1
ATOM 4681 O O . LEU A 1 579 ? -10.030 18.440 0.156 1.00 83.62 579 LEU A O 1
ATOM 4685 N N . ASN A 1 580 ? -9.505 16.278 0.411 1.00 81.56 580 ASN A N 1
ATOM 4686 C CA . ASN A 1 580 ? -10.658 15.768 -0.329 1.00 81.56 580 ASN A CA 1
ATOM 4687 C C . ASN A 1 580 ? -11.847 15.420 0.573 1.00 81.56 580 ASN A C 1
ATOM 4689 O O . ASN A 1 580 ? -12.784 14.793 0.089 1.00 81.56 580 ASN A O 1
ATOM 4693 N N . SER A 1 581 ? -11.820 15.794 1.846 1.00 89.25 581 SER A N 1
ATOM 4694 C CA . SER A 1 581 ? -12.948 15.617 2.756 1.00 89.25 581 SER A CA 1
ATOM 4695 C C . SER A 1 581 ? -13.731 16.918 2.864 1.00 89.25 581 SER A C 1
ATOM 4697 O O . SER A 1 581 ? -13.152 18.002 2.840 1.00 89.25 581 SER A O 1
ATOM 4699 N N . ASP A 1 582 ? -15.050 16.807 2.974 1.00 91.31 582 ASP A N 1
ATOM 4700 C CA . ASP A 1 582 ? -15.933 17.962 3.143 1.00 91.31 582 ASP A CA 1
ATOM 4701 C C . ASP A 1 582 ? -16.045 18.353 4.627 1.00 91.31 582 ASP A C 1
ATOM 4703 O O . ASP A 1 582 ? -16.367 19.494 4.950 1.00 91.31 582 ASP A O 1
ATOM 4707 N N . ILE A 1 583 ? -15.726 17.418 5.531 1.00 95.50 583 ILE A N 1
ATOM 4708 C CA . ILE A 1 583 ? -15.661 17.632 6.977 1.00 95.50 583 ILE A CA 1
ATOM 4709 C C . ILE A 1 583 ? -14.683 16.657 7.647 1.00 95.50 583 ILE A C 1
ATOM 4711 O O . ILE A 1 583 ? -14.559 15.499 7.236 1.00 95.50 583 ILE A O 1
ATOM 4715 N N . LEU A 1 584 ? -14.024 17.127 8.708 1.00 97.81 584 LEU A N 1
ATOM 4716 C CA . LEU A 1 584 ? -13.340 16.300 9.698 1.00 97.81 584 LEU A CA 1
ATOM 4717 C C . LEU A 1 584 ? -14.191 16.207 10.976 1.00 97.81 584 LEU A C 1
ATOM 4719 O O . LEU A 1 584 ? -14.466 17.209 11.631 1.00 97.81 584 LEU A O 1
ATOM 4723 N N . PHE A 1 585 ? -14.581 14.994 11.345 1.00 97.94 585 PHE A N 1
ATOM 4724 C CA . PHE A 1 585 ? -15.333 14.681 12.555 1.00 97.94 585 PHE A CA 1
ATOM 4725 C C . PHE A 1 585 ? -14.415 13.972 13.558 1.00 97.94 585 PHE A C 1
ATOM 4727 O O . PHE A 1 585 ? -13.900 12.890 13.265 1.00 97.94 585 PHE A O 1
ATOM 4734 N N . LEU A 1 586 ? -14.190 14.560 14.736 1.00 97.19 586 LEU A N 1
ATOM 4735 C CA . LEU A 1 586 ? -13.521 13.850 15.829 1.00 97.19 586 LEU A CA 1
ATOM 4736 C C . LEU A 1 586 ? -14.562 13.116 16.680 1.00 97.19 586 LEU A C 1
ATOM 4738 O O . LEU A 1 586 ? -15.352 13.745 17.385 1.00 97.19 586 LEU A O 1
ATOM 4742 N N . SER A 1 587 ? -14.532 11.788 16.595 1.00 95.19 587 SER A N 1
ATOM 4743 C CA . SER A 1 587 ? -15.362 10.873 17.384 1.00 95.19 587 SER A CA 1
ATOM 4744 C C . SER A 1 587 ? -15.008 10.961 18.862 1.00 95.19 587 SER A C 1
ATOM 4746 O O . SER A 1 587 ? -13.827 11.107 19.176 1.00 95.19 587 SER A O 1
ATOM 4748 N N . GLY A 1 588 ? -15.999 10.816 19.742 1.00 87.00 588 GLY A N 1
ATOM 4749 C CA . GLY A 1 588 ? -15.838 10.897 21.191 1.00 87.00 588 GLY A CA 1
ATOM 4750 C C . GLY A 1 588 ? -14.792 9.973 21.789 1.00 87.00 588 GLY A C 1
ATOM 4751 O O . GLY A 1 588 ? -14.228 9.097 21.126 1.00 87.00 588 GLY A O 1
ATOM 4752 N N . GLY A 1 589 ? -14.486 10.235 23.058 1.00 87.25 589 GLY A N 1
ATOM 4753 C CA . GLY A 1 589 ? -13.474 9.499 23.797 1.00 87.25 589 GLY A CA 1
ATOM 4754 C C . GLY A 1 589 ? -12.766 10.324 24.867 1.00 87.25 589 GLY A C 1
ATOM 4755 O O . GLY A 1 589 ? -13.023 11.503 25.084 1.00 87.25 589 GLY A O 1
ATOM 4756 N N . GLY A 1 590 ? -11.866 9.654 25.590 1.00 85.69 590 GLY A N 1
ATOM 4757 C CA . GLY A 1 590 ? -11.062 10.250 26.667 1.00 85.69 590 GLY A CA 1
ATOM 4758 C C . GLY A 1 590 ? -9.594 10.396 26.284 1.00 85.69 590 GLY A C 1
ATOM 4759 O O . GLY A 1 590 ? -8.735 10.194 27.134 1.00 85.69 590 GLY A O 1
ATOM 4760 N N . TYR A 1 591 ? -9.315 10.636 24.999 1.00 89.75 591 TYR A N 1
ATOM 4761 C CA . TYR A 1 591 ? -7.961 10.667 24.436 1.00 89.75 591 TYR A CA 1
ATOM 4762 C C . TYR A 1 591 ? -7.404 12.093 24.270 1.00 89.75 591 TYR A C 1
ATOM 4764 O O . TYR A 1 591 ? -6.377 12.279 23.620 1.00 89.75 591 TYR A O 1
ATOM 4772 N N . LEU A 1 592 ? -8.080 13.099 24.829 1.00 92.06 592 LEU A N 1
ATOM 4773 C CA . LEU A 1 592 ? -7.683 14.510 24.803 1.00 92.06 592 LEU A CA 1
ATOM 4774 C C . LEU A 1 592 ? -7.443 15.043 26.230 1.00 92.06 592 LEU A C 1
ATOM 4776 O O . LEU A 1 592 ? -7.827 16.162 26.557 1.00 92.06 592 LEU A O 1
ATOM 4780 N N . THR A 1 593 ? -6.824 14.224 27.084 1.00 89.44 593 THR A N 1
ATOM 4781 C CA . THR A 1 593 ? -6.635 14.478 28.526 1.00 89.44 593 THR A CA 1
ATOM 4782 C C . THR A 1 593 ? -5.157 14.424 28.936 1.00 89.44 593 THR A C 1
ATOM 4784 O O . THR A 1 593 ? -4.307 13.964 28.167 1.00 89.44 593 THR A O 1
ATOM 4787 N N . THR A 1 594 ? -4.833 14.819 30.176 1.00 85.88 594 THR A N 1
ATOM 4788 C CA . THR A 1 594 ? -3.464 14.746 30.743 1.00 85.88 594 THR A CA 1
ATOM 4789 C C . THR A 1 594 ? -2.857 13.339 30.672 1.00 85.88 594 THR A C 1
ATOM 4791 O O . THR A 1 594 ? -1.660 13.173 30.465 1.00 85.88 594 THR A O 1
ATOM 4794 N N . THR A 1 595 ? -3.670 12.288 30.779 1.00 81.69 595 THR A N 1
ATOM 4795 C CA . THR A 1 595 ? -3.198 10.895 30.690 1.00 81.69 595 THR A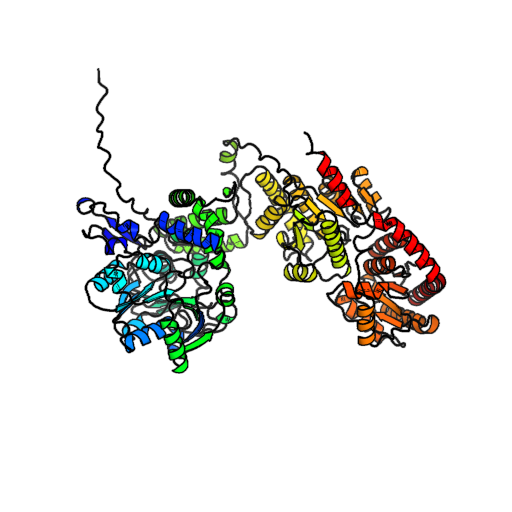 CA 1
ATOM 4796 C C . THR A 1 595 ? -2.854 10.462 29.261 1.00 81.69 595 THR A C 1
ATOM 4798 O O . THR A 1 595 ? -2.246 9.414 29.051 1.00 81.69 595 THR A O 1
ATOM 4801 N N . THR A 1 596 ? -3.214 11.269 28.259 1.00 87.12 596 THR A N 1
ATOM 4802 C CA . THR A 1 596 ? -3.091 10.952 26.833 1.00 87.12 596 THR A CA 1
ATOM 4803 C C . THR A 1 596 ? -2.477 12.103 26.024 1.00 87.12 596 THR A C 1
ATOM 4805 O O . THR A 1 596 ? -2.777 12.263 24.846 1.00 87.12 596 THR A O 1
ATOM 4808 N N . LEU A 1 597 ? -1.549 12.879 26.602 1.00 89.88 597 LEU A N 1
ATOM 4809 C CA . LEU A 1 597 ? -1.002 14.098 25.975 1.00 89.88 597 LEU A CA 1
ATOM 4810 C C . LEU A 1 597 ? -0.508 13.924 24.532 1.00 89.88 597 LEU A C 1
ATOM 4812 O O . LEU A 1 597 ? -0.743 14.792 23.697 1.00 89.88 597 LEU A O 1
ATOM 4816 N N . SER A 1 598 ? 0.131 12.801 24.192 1.00 89.62 598 SER A N 1
ATOM 4817 C CA . SER A 1 598 ? 0.571 12.565 22.807 1.00 89.62 598 SER A CA 1
ATOM 4818 C C . SER A 1 598 ? -0.592 12.555 21.799 1.00 89.62 598 SER A C 1
ATOM 4820 O O . SER A 1 598 ? -0.442 13.051 20.683 1.00 89.62 598 SER A O 1
ATOM 4822 N N . ARG A 1 599 ? -1.765 12.054 22.213 1.00 90.19 599 ARG A N 1
ATOM 4823 C CA . ARG A 1 599 ? -3.020 12.048 21.443 1.00 90.19 599 ARG A CA 1
ATOM 4824 C C . ARG A 1 599 ? -3.671 13.424 21.390 1.00 90.19 599 ARG A C 1
ATOM 4826 O O . ARG A 1 599 ? -4.272 13.779 20.383 1.00 90.19 599 ARG A O 1
ATOM 4833 N N . LEU A 1 600 ? -3.548 14.221 22.446 1.00 93.19 600 LEU A N 1
ATOM 4834 C CA . LEU A 1 600 ? -3.956 15.619 22.387 1.00 93.19 600 LEU A CA 1
ATOM 4835 C C . LEU A 1 600 ? -3.123 16.360 21.331 1.00 93.19 600 LEU A C 1
ATOM 4837 O O . LEU A 1 600 ? -3.678 16.997 20.438 1.00 93.19 600 LEU A O 1
ATOM 4841 N N . TRP A 1 601 ? -1.795 16.260 21.409 1.00 93.94 601 TRP A N 1
ATOM 4842 C CA . TRP A 1 601 ? -0.881 17.052 20.588 1.00 93.94 601 TRP A CA 1
ATOM 4843 C C . TRP A 1 601 ? -1.033 16.749 19.093 1.00 93.94 601 TRP A C 1
ATOM 4845 O O . TRP A 1 601 ? -1.158 17.675 18.286 1.00 93.94 601 TRP A O 1
ATOM 4855 N N . ASP A 1 602 ? -1.082 15.468 18.714 1.00 92.31 602 ASP A N 1
ATOM 4856 C CA . ASP A 1 602 ? -1.243 15.083 17.309 1.00 92.31 602 ASP A CA 1
ATOM 4857 C C . ASP A 1 602 ? -2.609 15.498 16.724 1.00 92.31 602 ASP A C 1
ATOM 4859 O O . ASP A 1 602 ? -2.665 15.950 15.576 1.00 92.31 602 ASP A O 1
ATOM 4863 N N . ASN A 1 603 ? -3.689 15.451 17.512 1.00 94.94 603 ASN A N 1
ATOM 4864 C CA . ASN A 1 603 ? -5.008 15.922 17.093 1.00 94.94 603 ASN A CA 1
ATOM 4865 C C . ASN A 1 603 ? -5.056 17.447 16.990 1.00 94.94 603 ASN A C 1
ATOM 4867 O O . ASN A 1 603 ? -5.624 17.954 16.026 1.00 94.94 603 ASN A O 1
ATOM 4871 N N . MET A 1 604 ? -4.418 18.193 17.900 1.00 96.56 604 MET A N 1
ATOM 4872 C CA . MET A 1 604 ? -4.345 19.656 17.786 1.00 96.56 604 MET A CA 1
ATOM 4873 C C . MET A 1 604 ? -3.620 20.078 16.507 1.00 96.56 604 MET A C 1
ATOM 4875 O O . MET A 1 604 ? -4.105 20.948 15.783 1.00 96.56 604 MET A O 1
ATOM 4879 N N . LEU A 1 605 ? -2.514 19.411 16.165 1.00 95.44 605 LEU A N 1
ATOM 4880 C CA . LEU A 1 605 ? -1.848 19.600 14.877 1.00 95.44 605 LEU A CA 1
ATOM 4881 C C . LEU A 1 605 ? -2.782 19.265 13.707 1.00 95.44 605 LEU A C 1
ATOM 4883 O O . LEU A 1 605 ? -2.885 20.043 12.760 1.00 95.44 605 LEU A O 1
ATOM 4887 N N . PHE A 1 606 ? -3.491 18.139 13.765 1.00 96.62 606 PHE A N 1
ATOM 4888 C CA . PHE A 1 606 ? -4.367 17.707 12.678 1.00 96.62 606 PHE A CA 1
ATOM 4889 C C . PHE A 1 606 ? -5.550 18.660 12.442 1.00 96.62 606 PHE A C 1
ATOM 4891 O O . PHE A 1 606 ? -5.839 18.997 11.293 1.00 96.62 606 PHE A O 1
ATOM 4898 N N . ILE A 1 607 ? -6.158 19.183 13.512 1.00 97.56 607 ILE A N 1
ATOM 4899 C CA . ILE A 1 607 ? -7.191 20.230 13.455 1.00 97.56 607 ILE A CA 1
ATOM 4900 C C . ILE A 1 607 ? -6.653 21.477 12.743 1.00 97.56 607 ILE A C 1
ATOM 4902 O O . ILE A 1 607 ? -7.336 22.071 11.911 1.00 97.56 607 ILE A O 1
ATOM 4906 N N . ARG A 1 608 ? -5.403 21.864 13.010 1.00 96.50 608 ARG A N 1
ATOM 4907 C CA . ARG A 1 608 ? -4.775 23.031 12.370 1.00 96.50 608 ARG A CA 1
ATOM 4908 C C . ARG A 1 608 ? -4.453 22.804 10.905 1.00 96.50 608 ARG A C 1
ATOM 4910 O O . ARG A 1 608 ? -4.598 23.725 10.105 1.00 96.50 608 ARG A O 1
ATOM 4917 N N . LEU A 1 609 ? -4.064 21.590 10.531 1.00 94.06 609 LEU A N 1
ATOM 4918 C CA . LEU A 1 609 ? -3.922 21.224 9.124 1.00 94.06 609 LEU A CA 1
ATOM 4919 C C . LEU A 1 609 ? -5.276 21.302 8.401 1.00 94.06 609 LEU A C 1
ATOM 4921 O O . LEU A 1 609 ? -5.329 21.842 7.297 1.00 94.06 609 LEU A O 1
ATOM 4925 N N . ALA A 1 610 ? -6.361 20.836 9.027 1.00 95.25 610 ALA A N 1
ATOM 4926 C CA . ALA A 1 610 ? -7.715 20.922 8.474 1.00 95.25 610 ALA A CA 1
ATOM 4927 C C . ALA A 1 610 ? -8.146 22.382 8.255 1.00 95.25 610 ALA A C 1
ATOM 4929 O O . ALA A 1 610 ? -8.543 22.740 7.146 1.00 95.25 610 ALA A O 1
ATOM 4930 N N . ASP A 1 611 ? -7.948 23.241 9.259 1.00 92.19 611 ASP A N 1
ATOM 4931 C CA . ASP A 1 611 ? -8.215 24.684 9.188 1.00 92.19 611 ASP A CA 1
ATOM 4932 C C . ASP A 1 611 ? -7.449 25.363 8.038 1.00 92.19 611 ASP A C 1
ATOM 4934 O O . ASP A 1 611 ? -8.029 26.051 7.190 1.00 92.19 611 ASP A O 1
ATOM 4938 N N . ILE A 1 612 ? -6.140 25.101 7.924 1.00 87.81 612 ILE A N 1
ATOM 4939 C CA . ILE A 1 612 ? -5.330 25.652 6.832 1.00 87.81 612 ILE A CA 1
ATOM 4940 C C . ILE A 1 612 ? -5.872 25.191 5.476 1.00 87.81 612 ILE A C 1
ATOM 4942 O O . ILE A 1 612 ? -5.996 26.017 4.570 1.00 87.81 612 ILE A O 1
ATOM 4946 N N . LEU A 1 613 ? -6.241 23.919 5.329 1.00 84.44 613 LEU A N 1
ATOM 4947 C CA . LEU A 1 613 ? -6.778 23.368 4.081 1.00 84.44 613 LEU A CA 1
ATOM 4948 C C . LEU A 1 613 ? -8.240 23.768 3.809 1.00 84.44 613 LEU A C 1
ATOM 4950 O O . LEU A 1 613 ? -8.724 23.545 2.702 1.00 84.44 613 LEU A O 1
ATOM 4954 N N . GLY A 1 614 ? -8.917 24.416 4.762 1.00 86.38 614 GLY A N 1
ATOM 4955 C CA . GLY A 1 614 ? -10.305 24.862 4.630 1.00 86.38 614 GLY A CA 1
ATOM 4956 C C . GLY A 1 614 ? -11.342 23.764 4.874 1.00 86.38 614 GLY A C 1
ATOM 4957 O O . GLY A 1 614 ? -12.464 23.890 4.392 1.00 86.38 614 GLY A O 1
ATOM 4958 N N . VAL A 1 615 ? -10.975 22.706 5.598 1.00 92.00 615 VAL A N 1
ATOM 4959 C CA . VAL A 1 615 ? -11.865 21.602 5.974 1.00 92.00 615 VAL A CA 1
ATOM 4960 C C . VAL A 1 615 ? -12.452 21.902 7.359 1.00 92.00 615 VAL A C 1
ATOM 4962 O O . VAL A 1 615 ? -11.683 22.021 8.316 1.00 92.00 615 VAL A O 1
ATOM 4965 N N . PRO A 1 616 ? -13.783 22.049 7.502 1.00 95.12 616 PRO A N 1
ATOM 4966 C CA . PRO A 1 616 ? -14.404 22.312 8.795 1.00 95.12 616 PRO A CA 1
ATOM 4967 C C . PRO A 1 616 ? -14.237 21.121 9.741 1.00 95.12 616 PRO A C 1
ATOM 4969 O O . PRO A 1 616 ? -14.231 19.966 9.311 1.00 95.12 616 PRO A O 1
ATOM 4972 N N . VAL A 1 617 ? -14.135 21.421 11.037 1.00 97.25 617 VAL A N 1
ATOM 4973 C CA . VAL A 1 617 ? -13.943 20.420 12.091 1.00 97.25 617 VAL A CA 1
ATOM 4974 C C . VAL A 1 617 ? -15.073 20.499 13.112 1.00 97.25 617 VAL A C 1
ATOM 4976 O O . VAL A 1 617 ? -15.362 21.590 13.604 1.00 97.25 617 VAL A O 1
ATOM 4979 N N . ILE A 1 618 ? -15.675 19.361 13.462 1.00 97.50 618 ILE A N 1
ATOM 4980 C CA . ILE A 1 618 ? -16.613 19.219 14.591 1.00 97.50 618 ILE A CA 1
ATOM 4981 C C . ILE A 1 618 ? -16.209 18.034 15.473 1.00 97.50 618 ILE A C 1
ATOM 4983 O O . ILE A 1 618 ? -15.509 17.128 15.015 1.00 97.50 618 ILE A O 1
ATOM 4987 N N . MET A 1 619 ? -16.631 18.048 16.736 1.00 95.94 619 MET A N 1
ATOM 4988 C CA . MET A 1 619 ? -16.289 17.027 17.731 1.00 95.94 619 MET A CA 1
ATOM 4989 C C . MET A 1 619 ? -17.541 16.592 18.492 1.00 95.94 619 MET A C 1
ATOM 4991 O O . MET A 1 619 ? -18.361 17.445 18.830 1.00 95.94 619 MET A O 1
ATOM 4995 N N . SER A 1 620 ? -17.656 15.295 18.778 1.00 94.88 620 SER A N 1
ATOM 4996 C CA . SER A 1 620 ? -18.722 14.717 19.609 1.00 94.88 620 SER A CA 1
ATOM 4997 C C . SER A 1 620 ? -18.151 13.996 20.821 1.00 94.88 620 SER A C 1
ATOM 4999 O O . SER A 1 620 ? -17.013 13.540 20.749 1.00 94.88 620 SER A O 1
ATOM 5001 N N . GLY A 1 621 ? -18.919 13.916 21.911 1.00 91.50 621 GLY A N 1
ATOM 5002 C CA . GLY A 1 621 ? -18.677 13.023 23.048 1.00 91.50 621 GLY A CA 1
ATOM 5003 C C . GLY A 1 621 ? -17.271 13.051 23.667 1.00 91.50 621 GLY A C 1
ATOM 5004 O O . GLY A 1 621 ? -16.749 11.994 24.032 1.00 91.50 621 GLY A O 1
ATOM 5005 N N . GLN A 1 622 ? -16.613 14.211 23.750 1.00 92.00 622 GLN A N 1
ATOM 5006 C CA . GLN A 1 622 ? -15.239 14.310 24.270 1.00 92.00 622 GLN A CA 1
ATOM 5007 C C . GLN A 1 622 ? -15.194 14.553 25.781 1.00 92.00 622 GLN A C 1
ATOM 5009 O O . GLN A 1 622 ? -16.052 15.242 26.327 1.00 92.00 622 GLN A O 1
ATOM 5014 N N . THR A 1 623 ? -14.142 14.044 26.422 1.00 90.00 623 THR A N 1
ATOM 5015 C CA . THR A 1 623 ? -13.681 14.511 27.740 1.00 90.00 623 THR A CA 1
ATOM 5016 C C . THR A 1 623 ? -12.350 15.226 27.556 1.00 90.00 623 THR A C 1
ATOM 5018 O O . THR A 1 623 ? -11.410 14.644 27.002 1.00 90.00 623 THR A O 1
ATOM 5021 N N . ILE A 1 624 ? -12.272 16.483 27.990 1.00 90.19 624 ILE A N 1
ATOM 5022 C CA . ILE A 1 624 ? -11.128 17.372 27.777 1.00 90.19 624 ILE A CA 1
ATOM 5023 C C . ILE A 1 624 ? -10.784 18.054 29.100 1.00 90.19 624 ILE A C 1
ATOM 5025 O O . ILE A 1 624 ? -11.442 19.003 29.508 1.00 90.19 624 ILE A O 1
ATOM 5029 N N . LEU A 1 625 ? -9.700 17.600 29.725 1.00 85.25 625 LEU A N 1
ATOM 5030 C CA . LEU A 1 625 ? -9.179 18.179 30.960 1.00 85.25 625 LEU A CA 1
ATOM 5031 C C . LEU A 1 625 ? -7.654 18.051 30.981 1.00 85.25 625 LEU A C 1
ATOM 5033 O O . LEU A 1 625 ? -7.123 16.943 30.823 1.00 85.25 625 LEU A O 1
ATOM 5037 N N . LEU A 1 626 ? -6.955 19.178 31.148 1.00 88.19 626 LEU A N 1
ATOM 5038 C CA . LEU A 1 626 ? -5.490 19.245 31.149 1.00 88.19 626 LEU A CA 1
ATOM 5039 C C . LEU A 1 626 ? -4.982 19.991 32.381 1.00 88.19 626 LEU A C 1
ATOM 5041 O O . LEU A 1 626 ? -5.486 21.057 32.715 1.00 88.19 626 LEU A O 1
ATOM 5045 N N . GLN A 1 627 ? -3.935 19.453 33.002 1.00 83.50 627 GLN A N 1
ATOM 5046 C CA . GLN A 1 627 ? -3.298 20.061 34.177 1.00 83.50 627 GLN A CA 1
ATOM 5047 C C . GLN A 1 627 ? -2.079 20.924 33.809 1.00 83.50 627 GLN A C 1
ATOM 5049 O O . GLN A 1 627 ? -1.690 21.808 34.567 1.00 83.50 627 GLN A O 1
ATOM 5054 N N . ASP A 1 628 ? -1.464 20.707 32.639 1.00 87.75 628 ASP A N 1
ATOM 5055 C CA . ASP A 1 628 ? -0.235 21.406 32.261 1.00 87.75 628 ASP A CA 1
ATOM 5056 C C . ASP A 1 628 ? -0.474 22.639 31.366 1.00 87.75 628 ASP A C 1
ATOM 5058 O O . ASP A 1 628 ? -1.322 22.661 30.463 1.00 87.75 628 ASP A O 1
ATOM 5062 N N . ARG A 1 629 ? 0.319 23.695 31.607 1.00 90.00 629 ARG A N 1
ATOM 5063 C CA . ARG A 1 629 ? 0.190 24.994 30.920 1.00 90.00 629 ARG A CA 1
ATOM 5064 C C . ARG A 1 629 ? 0.476 24.913 29.418 1.00 90.00 629 ARG A C 1
ATOM 5066 O O . ARG A 1 629 ? -0.156 25.625 28.638 1.00 90.00 629 ARG A O 1
ATOM 5073 N N . PHE A 1 630 ? 1.436 24.090 28.993 1.00 90.62 630 PHE A N 1
ATOM 5074 C CA . PHE A 1 630 ? 1.829 24.020 27.583 1.00 90.62 630 PHE A CA 1
ATOM 5075 C C . PHE A 1 630 ? 0.752 23.329 26.744 1.00 90.62 630 PHE A C 1
ATOM 5077 O O . PHE A 1 630 ? 0.310 23.875 25.732 1.00 90.62 630 PHE A O 1
ATOM 5084 N N . SER A 1 631 ? 0.282 22.165 27.183 1.00 92.44 631 SER A N 1
ATOM 5085 C CA . SER A 1 631 ? -0.790 21.431 26.518 1.00 92.44 631 SER A CA 1
ATOM 5086 C C . SER A 1 631 ? -2.090 22.222 26.532 1.00 92.44 631 SER A C 1
ATOM 5088 O O . SER A 1 631 ? -2.803 22.186 25.537 1.00 92.44 631 SER A O 1
ATOM 5090 N N . SER A 1 632 ? -2.358 23.019 27.572 1.00 94.44 632 SER A N 1
ATOM 5091 C CA . SER A 1 632 ? -3.499 23.948 27.581 1.00 94.44 632 SER A CA 1
ATOM 5092 C C . SER A 1 632 ? -3.397 25.015 26.483 1.00 94.44 632 SER A C 1
ATOM 5094 O O . SER A 1 632 ? -4.363 25.274 25.763 1.00 94.44 632 SER A O 1
ATOM 5096 N N . ARG A 1 633 ? -2.204 25.588 26.259 1.00 94.81 633 ARG A N 1
ATOM 5097 C CA . ARG A 1 633 ? -1.963 26.501 25.123 1.00 94.81 633 ARG A CA 1
ATOM 5098 C C . ARG A 1 633 ? -2.129 25.795 23.778 1.00 94.81 633 ARG A C 1
ATOM 5100 O O . ARG A 1 633 ? -2.674 26.384 22.843 1.00 94.81 633 ARG A O 1
ATOM 5107 N N . LEU A 1 634 ? -1.684 24.544 23.670 1.00 94.19 634 LEU A N 1
ATOM 5108 C CA . LEU A 1 634 ? -1.822 23.748 22.452 1.00 94.19 634 LEU A CA 1
ATOM 5109 C C . LEU A 1 634 ? -3.286 23.368 22.171 1.00 94.19 634 LEU A C 1
ATOM 5111 O O . LEU A 1 634 ? -3.726 23.450 21.022 1.00 94.19 634 LEU A O 1
ATOM 5115 N N . ALA A 1 635 ? -4.048 23.021 23.211 1.00 95.44 635 ALA A N 1
ATOM 5116 C CA . ALA A 1 635 ? -5.485 22.780 23.144 1.00 95.44 635 ALA A CA 1
ATOM 5117 C C . ALA A 1 635 ? -6.212 24.027 22.636 1.00 95.44 635 ALA A C 1
ATOM 5119 O O . ALA A 1 635 ? -6.910 23.955 21.626 1.00 95.44 635 ALA A O 1
ATOM 5120 N N . LYS A 1 636 ? -5.936 25.202 23.224 1.00 96.56 636 LYS A N 1
ATOM 5121 C CA . LYS A 1 636 ? -6.450 26.491 22.731 1.00 96.56 636 LYS A CA 1
ATOM 5122 C C . LYS A 1 636 ? -6.081 26.732 21.264 1.00 96.56 636 LYS A C 1
ATOM 5124 O O . LYS A 1 636 ? -6.928 27.143 20.469 1.00 96.56 636 LYS A O 1
ATOM 5129 N N . TRP A 1 637 ? -4.824 26.476 20.885 1.00 95.75 637 TRP A N 1
ATOM 5130 C CA . TRP A 1 637 ? -4.330 26.674 19.519 1.00 95.75 637 TRP A CA 1
ATOM 5131 C C . TRP A 1 637 ? -5.140 25.879 18.492 1.00 95.75 637 TRP A C 1
ATOM 5133 O O . TRP A 1 637 ? -5.555 26.465 17.488 1.00 95.75 637 TRP A O 1
ATOM 5143 N N . GLY A 1 638 ? -5.400 24.595 18.752 1.00 94.00 638 GLY A N 1
ATOM 5144 C CA . GLY A 1 638 ? -6.200 23.725 17.888 1.00 94.00 638 GLY A CA 1
ATOM 5145 C C . GLY A 1 638 ? -7.702 24.006 17.970 1.00 94.00 638 GLY A C 1
ATOM 5146 O O . GLY A 1 638 ? -8.315 24.364 16.959 1.00 94.00 638 GLY A O 1
ATOM 5147 N N . MET A 1 639 ? -8.281 23.892 19.169 1.00 95.00 639 MET A N 1
ATOM 5148 C CA . MET A 1 639 ? -9.730 23.878 19.416 1.00 95.00 639 MET A CA 1
ATOM 5149 C C . MET A 1 639 ? -10.436 25.180 19.048 1.00 95.00 639 MET A C 1
ATOM 5151 O O . MET A 1 639 ? -11.596 25.140 18.646 1.00 95.00 639 MET A O 1
ATOM 5155 N N . LYS A 1 640 ? -9.743 26.329 19.048 1.00 94.25 640 LYS A N 1
ATOM 5156 C CA . LYS A 1 640 ? -10.343 27.596 18.591 1.00 94.25 640 LYS A CA 1
ATOM 5157 C C . LYS A 1 640 ? -10.898 27.538 17.157 1.00 94.25 640 LYS A C 1
ATOM 5159 O O . LYS A 1 640 ? -11.769 28.334 16.819 1.00 94.25 640 LYS A O 1
ATOM 5164 N N . ASN A 1 641 ? -10.423 26.603 16.326 1.00 91.94 641 ASN A N 1
ATOM 5165 C CA . ASN A 1 641 ? -10.841 26.432 14.922 1.00 91.94 641 ASN A CA 1
ATOM 5166 C C . ASN A 1 641 ? -11.880 25.325 14.731 1.00 91.94 641 ASN A C 1
ATOM 5168 O O . ASN A 1 641 ? -12.344 25.092 13.616 1.00 91.94 641 ASN A O 1
ATOM 5172 N N . VAL A 1 642 ? -12.247 24.639 15.810 1.00 96.62 642 VAL A N 1
ATOM 5173 C CA . VAL A 1 642 ? -13.366 23.709 15.803 1.00 96.62 642 VAL A CA 1
ATOM 5174 C C . VAL A 1 642 ? -14.657 24.528 15.769 1.00 96.62 642 VAL A C 1
ATOM 5176 O O . VAL A 1 642 ? -14.753 25.601 16.376 1.00 96.62 642 VAL A O 1
ATOM 5179 N N . LYS A 1 643 ? -15.626 24.057 14.983 1.00 95.69 643 LYS A N 1
ATOM 5180 C CA . LYS A 1 643 ? -16.946 24.675 14.821 1.00 95.69 643 LYS A CA 1
ATOM 5181 C C . LYS A 1 643 ? -17.831 24.400 16.033 1.00 95.69 643 LYS A C 1
ATOM 5183 O O . LYS A 1 643 ? -18.314 25.348 16.631 1.00 95.69 643 LYS A O 1
ATOM 5188 N N . PHE A 1 644 ? -17.977 23.127 16.400 1.00 96.88 644 PHE A N 1
ATOM 5189 C CA . PHE A 1 644 ? -18.738 22.682 17.569 1.00 96.88 644 PHE A CA 1
ATOM 5190 C C . PHE A 1 644 ? -17.958 21.621 18.335 1.00 96.88 644 PHE A C 1
ATOM 5192 O O . PHE A 1 644 ? -17.384 20.714 17.723 1.00 96.88 644 PHE A O 1
ATOM 5199 N N . ILE A 1 645 ? -17.960 21.744 19.656 1.00 96.56 645 ILE A N 1
ATOM 5200 C CA . ILE A 1 645 ? -17.299 20.853 20.601 1.00 96.56 645 ILE A CA 1
ATOM 5201 C C . ILE A 1 645 ? -18.373 20.315 21.539 1.00 96.56 645 ILE A C 1
ATOM 5203 O O . ILE A 1 645 ? -18.820 21.011 22.449 1.00 96.56 645 ILE A O 1
ATOM 5207 N N . TYR A 1 646 ? -18.809 19.084 21.285 1.00 95.44 646 TYR A N 1
ATOM 5208 C CA . TYR A 1 646 ? -19.754 18.404 22.158 1.00 95.44 646 TYR A CA 1
ATOM 5209 C C . TYR A 1 646 ? -18.990 17.536 23.158 1.00 95.44 646 TYR A C 1
ATOM 5211 O O . TYR A 1 646 ? -18.090 16.771 22.791 1.00 95.44 646 TYR A O 1
ATOM 5219 N N . LEU A 1 647 ? -19.343 17.692 24.428 1.00 93.06 647 LEU A N 1
ATOM 5220 C CA . LEU A 1 647 ? -18.716 17.042 25.571 1.00 93.06 647 LEU A CA 1
ATOM 5221 C C . LEU A 1 647 ? -19.633 15.952 26.124 1.00 93.06 647 LEU A C 1
ATOM 5223 O O . LEU A 1 647 ? -20.853 16.012 25.943 1.00 93.06 647 LEU A O 1
ATOM 5227 N N . ARG A 1 648 ? -19.050 14.963 26.806 1.00 89.38 648 ARG A N 1
ATOM 5228 C CA . ARG A 1 648 ? -19.801 13.859 27.437 1.00 89.38 648 ARG A CA 1
ATOM 5229 C C . ARG A 1 648 ? -19.827 13.891 28.961 1.00 89.38 648 ARG A C 1
ATOM 5231 O O . ARG A 1 648 ? -20.531 13.088 29.559 1.00 89.38 648 ARG A O 1
ATOM 5238 N N . ASP A 1 649 ? -19.046 14.771 29.571 1.00 82.19 649 ASP A N 1
ATOM 5239 C CA . ASP A 1 649 ? -19.067 15.043 31.003 1.00 82.19 649 ASP A CA 1
ATOM 5240 C C . ASP A 1 649 ? -19.664 16.427 31.264 1.00 82.19 649 ASP A C 1
ATOM 5242 O O . ASP A 1 649 ? -19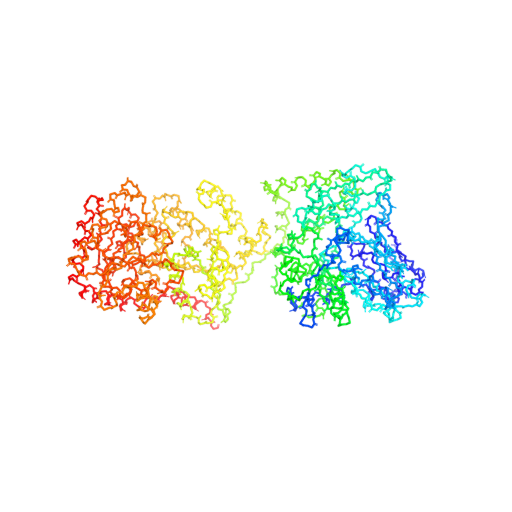.571 17.358 30.452 1.00 82.19 649 ASP A O 1
ATOM 5246 N N . LYS A 1 650 ? -20.368 16.522 32.389 1.00 74.38 650 LYS A N 1
ATOM 5247 C CA . LYS A 1 650 ? -21.060 17.735 32.809 1.00 74.38 650 LYS A CA 1
ATOM 5248 C C . LYS A 1 650 ? -20.112 18.576 33.665 1.00 74.38 650 LYS A C 1
ATOM 5250 O O . LYS A 1 650 ? -19.477 18.037 34.569 1.00 74.38 650 LYS A O 1
ATOM 5255 N N . PHE A 1 651 ? -20.091 19.885 33.420 1.00 77.81 651 PHE A N 1
ATOM 5256 C CA . PHE A 1 651 ? -19.305 20.898 34.138 1.00 77.81 651 PHE A CA 1
ATOM 5257 C C . PHE A 1 651 ? -17.794 20.885 33.857 1.00 77.81 651 PHE A C 1
ATOM 5259 O O . PHE A 1 651 ? -17.299 21.850 33.288 1.00 77.81 651 PHE A O 1
ATOM 5266 N N . GLU A 1 652 ? -17.061 19.815 34.171 1.00 83.12 652 GLU A N 1
ATOM 5267 C CA . GLU A 1 652 ? -15.585 19.861 34.232 1.00 83.12 652 GLU A CA 1
ATOM 5268 C C . GLU A 1 652 ? -14.910 20.229 32.898 1.00 83.12 652 GLU A C 1
ATOM 5270 O O . GLU A 1 652 ? -14.166 21.211 32.826 1.00 83.12 652 GLU A O 1
ATOM 5275 N N . SER A 1 653 ? -15.176 19.485 31.815 1.00 89.38 653 SER A N 1
ATOM 5276 C CA . SER A 1 653 ? -14.587 19.815 30.508 1.00 89.38 653 SER A CA 1
ATOM 5277 C C . SER A 1 653 ? -15.100 21.148 29.958 1.00 89.38 653 SER A C 1
ATOM 5279 O O . SER A 1 653 ? -14.388 21.830 29.222 1.00 89.38 653 SER A O 1
ATOM 5281 N N . GLU A 1 654 ? -16.334 21.529 30.292 1.00 91.38 654 GLU A N 1
ATOM 5282 C CA . GLU A 1 654 ? -16.930 22.788 29.844 1.00 91.38 654 GLU A CA 1
ATOM 5283 C C . GLU A 1 654 ? -16.224 23.984 30.496 1.00 91.38 654 GLU A C 1
ATOM 5285 O O . GLU A 1 654 ? -15.740 24.870 29.787 1.00 91.38 654 GLU A O 1
ATOM 5290 N N . GLU A 1 655 ? -16.089 23.979 31.822 1.00 90.69 655 GLU A N 1
ATOM 5291 C CA . GLU A 1 655 ? -15.368 25.003 32.583 1.00 90.69 655 GLU A CA 1
ATOM 5292 C C . GLU A 1 655 ? -13.902 25.080 32.165 1.00 90.69 655 GLU A C 1
ATOM 5294 O O . GLU A 1 655 ? -13.370 26.171 31.949 1.00 90.69 655 GLU A O 1
ATOM 5299 N N . TYR A 1 656 ? -13.258 23.930 31.952 1.00 92.56 656 TYR A N 1
ATOM 5300 C CA . TYR A 1 656 ? -11.889 23.890 31.457 1.00 92.56 656 TYR A CA 1
ATOM 5301 C C . TYR A 1 656 ? -11.753 24.589 30.094 1.00 92.56 656 TYR A C 1
ATOM 5303 O O . TYR A 1 656 ? -10.885 25.452 29.926 1.00 92.56 656 TYR A O 1
ATOM 5311 N N . LEU A 1 657 ? -12.617 24.271 29.123 1.00 94.69 657 LEU A N 1
ATOM 5312 C CA . LEU A 1 657 ? -12.578 24.891 27.795 1.00 94.69 657 LEU A CA 1
ATOM 5313 C C . LEU A 1 657 ? -12.841 26.403 27.850 1.00 94.69 657 LEU A C 1
ATOM 5315 O O . LEU A 1 657 ? -12.159 27.163 27.150 1.00 94.69 657 LEU A O 1
ATOM 5319 N N . LYS A 1 658 ? -13.768 26.846 28.707 1.00 94.38 658 LYS A N 1
ATOM 5320 C CA . LYS A 1 658 ? -14.015 28.270 28.975 1.00 94.38 658 LYS A CA 1
ATOM 5321 C C . LYS A 1 658 ? -12.775 28.941 29.571 1.00 94.38 658 LYS A C 1
ATOM 5323 O O . LYS A 1 658 ? -12.350 29.979 29.067 1.00 94.38 658 LYS A O 1
ATOM 5328 N N . SER A 1 659 ? -12.116 28.302 30.541 1.00 94.56 659 SER A N 1
ATOM 5329 C CA . SER A 1 659 ? -10.920 28.836 31.214 1.00 94.56 659 SER A CA 1
ATOM 5330 C C . SER A 1 659 ? -9.740 29.077 30.262 1.00 94.56 659 SER A C 1
ATOM 5332 O O . SER A 1 659 ? -8.992 30.043 30.411 1.00 94.56 659 SER A O 1
ATOM 5334 N N . ILE A 1 660 ? -9.591 28.250 29.218 1.00 95.00 660 ILE A N 1
ATOM 5335 C CA . ILE A 1 660 ? -8.548 28.439 28.198 1.00 95.00 660 ILE A CA 1
ATOM 5336 C C . ILE A 1 660 ? -8.982 29.397 27.072 1.00 95.00 660 ILE A C 1
ATOM 5338 O O . ILE A 1 660 ? -8.187 29.701 26.175 1.00 95.00 660 ILE A O 1
ATOM 5342 N N . GLY A 1 661 ? -10.203 29.937 27.124 1.00 93.94 661 GLY A N 1
ATOM 5343 C CA . GLY A 1 661 ? -10.735 30.945 26.206 1.00 93.94 661 GLY A CA 1
ATOM 5344 C C . GLY A 1 661 ? -11.326 30.378 24.915 1.00 93.94 661 GLY A C 1
ATOM 5345 O O . GLY A 1 661 ? -11.165 30.990 23.856 1.00 93.94 661 GLY A O 1
ATOM 5346 N N . ILE A 1 662 ? -11.950 29.198 24.967 1.00 96.50 662 ILE A N 1
ATOM 5347 C CA . ILE A 1 662 ? -12.838 28.720 23.899 1.00 96.50 662 ILE A CA 1
ATOM 5348 C C . ILE A 1 662 ? -14.222 29.348 24.098 1.00 96.50 662 ILE A C 1
ATOM 5350 O O . ILE A 1 662 ? -14.725 29.404 25.213 1.00 96.50 662 ILE A O 1
ATOM 5354 N N . SER A 1 663 ? -14.818 29.843 23.011 1.00 93.81 663 SER A N 1
ATOM 5355 C CA . SER A 1 663 ? -16.104 30.545 23.064 1.00 93.81 663 SER A CA 1
ATOM 5356 C C . SER A 1 663 ? -17.261 29.602 23.408 1.00 93.81 663 SER A C 1
ATOM 5358 O O . SER A 1 663 ? -17.304 28.469 22.919 1.00 93.81 663 SER A O 1
ATOM 5360 N N . GLU A 1 664 ? -18.181 30.076 24.251 1.00 93.44 664 GLU A N 1
ATOM 5361 C CA . GLU A 1 664 ? -19.276 29.274 24.805 1.00 93.44 664 GLU A CA 1
ATOM 5362 C C . GLU A 1 664 ? -20.267 28.785 23.742 1.00 93.44 664 GLU A C 1
ATOM 5364 O O . GLU A 1 664 ? -20.764 27.669 23.841 1.00 93.44 664 GLU A O 1
ATOM 5369 N N . ASP A 1 665 ? -20.488 29.548 22.666 1.00 92.81 665 ASP A N 1
ATOM 5370 C CA . ASP A 1 665 ? -21.410 29.201 21.570 1.00 92.81 665 ASP A CA 1
ATOM 5371 C C . ASP A 1 665 ? -21.035 27.894 20.838 1.00 92.81 665 ASP A C 1
ATOM 5373 O O . ASP A 1 665 ? -21.875 27.250 20.184 1.00 92.81 665 ASP A O 1
ATOM 5377 N N . LYS A 1 666 ? -19.762 27.497 20.960 1.00 94.25 666 LYS A N 1
ATOM 5378 C CA . LYS A 1 666 ? -19.192 26.273 20.392 1.00 94.25 666 LYS A CA 1
ATOM 5379 C C . LYS A 1 666 ? -19.340 25.062 21.297 1.00 94.25 666 LYS A C 1
ATOM 5381 O O . LYS A 1 666 ? -19.254 23.946 20.783 1.00 94.25 666 LYS A O 1
ATOM 5386 N N . ILE A 1 667 ? -19.477 25.262 22.604 1.00 95.44 667 ILE A N 1
ATOM 5387 C CA . ILE A 1 667 ? -19.387 24.203 23.609 1.00 95.44 667 ILE A CA 1
ATOM 5388 C C . ILE A 1 667 ? -20.798 23.726 23.948 1.00 95.44 667 ILE A C 1
ATOM 5390 O O . ILE A 1 667 ? -21.712 24.525 24.126 1.00 95.44 667 ILE A O 1
ATOM 5394 N N . LYS A 1 668 ? -20.991 22.409 24.021 1.00 93.25 668 LYS A N 1
ATOM 5395 C CA . LYS A 1 668 ? -22.235 21.829 24.532 1.00 93.25 668 LYS A CA 1
ATOM 5396 C C . LYS A 1 668 ? -21.960 20.526 25.272 1.00 93.25 668 LYS A C 1
ATOM 5398 O O . LYS A 1 668 ? -21.472 19.575 24.665 1.00 93.25 668 LYS A O 1
ATOM 5403 N N . SER A 1 669 ? -22.307 20.451 26.552 1.00 89.94 669 SER A N 1
ATOM 5404 C CA . SER A 1 669 ? -22.295 19.182 27.285 1.00 89.94 669 SER A CA 1
ATOM 5405 C C . SER A 1 669 ? -23.546 18.359 26.983 1.00 89.94 669 SER A C 1
ATOM 5407 O O . SER A 1 669 ? -24.667 18.864 26.996 1.00 89.94 669 SER A O 1
ATOM 5409 N N . THR A 1 670 ? -23.331 17.082 26.675 1.00 89.00 670 THR A N 1
ATOM 5410 C CA . THR A 1 670 ? -24.362 16.100 26.323 1.00 89.00 670 THR A CA 1
ATOM 5411 C C . THR A 1 670 ? -24.097 14.790 27.071 1.00 89.00 670 THR A C 1
ATOM 5413 O O . THR A 1 670 ? -24.196 14.754 28.293 1.00 89.00 670 THR A O 1
ATOM 5416 N N . PHE A 1 671 ? -23.752 13.722 26.357 1.00 91.50 671 PHE A N 1
ATOM 5417 C CA . PHE A 1 671 ? -23.492 12.386 26.875 1.00 91.50 671 PHE A CA 1
ATOM 5418 C C . PHE A 1 671 ? -22.483 11.666 25.975 1.00 91.50 671 PHE A C 1
ATOM 5420 O O . PHE A 1 671 ? -22.030 12.188 24.956 1.00 91.50 671 PHE A O 1
ATOM 5427 N N . ASP A 1 672 ? -22.097 10.459 26.375 1.00 93.50 672 ASP A N 1
ATOM 5428 C CA . ASP A 1 672 ? -21.173 9.628 25.613 1.00 93.50 672 ASP A CA 1
ATOM 5429 C C . ASP A 1 672 ? -21.805 9.124 24.305 1.00 93.50 672 ASP A C 1
ATOM 5431 O O . ASP A 1 672 ? -22.912 8.586 24.320 1.00 93.50 672 ASP A O 1
ATOM 5435 N N . ASP A 1 673 ? -21.083 9.230 23.183 1.00 94.12 673 ASP A N 1
ATOM 5436 C CA . ASP A 1 673 ? -21.569 8.810 21.861 1.00 94.12 673 ASP A CA 1
ATOM 5437 C C . ASP A 1 673 ? -22.080 7.356 21.840 1.00 94.12 673 ASP A C 1
ATOM 5439 O O . ASP A 1 673 ? -22.965 7.027 21.050 1.00 94.12 673 ASP A O 1
ATOM 5443 N N . ALA A 1 674 ? -21.566 6.474 22.705 1.00 94.75 674 ALA A N 1
ATOM 5444 C CA . ALA A 1 674 ? -21.962 5.071 22.746 1.00 94.75 674 ALA A CA 1
ATOM 5445 C C . ALA A 1 674 ? -23.223 4.781 23.586 1.00 94.75 674 ALA A C 1
ATOM 5447 O O . ALA A 1 674 ? -23.649 3.630 23.643 1.00 94.75 674 ALA A O 1
ATOM 5448 N N . LEU A 1 675 ? -23.856 5.779 24.214 1.00 95.00 675 LEU A N 1
ATOM 5449 C CA . LEU A 1 675 ? -25.005 5.574 25.111 1.00 95.00 675 LEU A CA 1
ATOM 5450 C C . LEU A 1 675 ? -26.160 4.803 24.448 1.00 95.00 675 LEU A C 1
ATOM 5452 O O . LEU A 1 675 ? -26.714 3.878 25.042 1.00 95.00 675 LEU A O 1
ATOM 5456 N N . PHE A 1 676 ? -26.494 5.152 23.201 1.00 94.44 676 PHE A N 1
ATOM 5457 C CA . PHE A 1 676 ? -27.647 4.604 22.472 1.00 94.44 676 PHE A CA 1
ATOM 5458 C C . PHE A 1 676 ? -27.301 3.522 21.442 1.00 94.44 676 PHE A C 1
ATOM 5460 O O . PHE A 1 676 ? -28.202 3.029 20.761 1.00 94.44 676 PHE A O 1
ATOM 5467 N N . ILE A 1 677 ? -26.032 3.114 21.336 1.00 93.56 677 ILE A N 1
ATOM 5468 C CA . ILE A 1 677 ? -25.623 2.048 20.408 1.00 93.56 677 ILE A CA 1
ATOM 5469 C C . ILE A 1 677 ? -26.397 0.762 20.706 1.00 93.56 677 ILE A C 1
ATOM 5471 O O . ILE A 1 677 ? -26.711 0.490 21.862 1.00 93.56 677 ILE A O 1
ATOM 5475 N N . ARG A 1 678 ? -26.732 -0.057 19.710 1.00 91.31 678 ARG A N 1
ATOM 5476 C CA . ARG A 1 678 ? -27.409 -1.339 19.965 1.00 91.31 678 ARG A CA 1
ATOM 5477 C C . ARG A 1 678 ? -26.393 -2.427 20.324 1.00 91.31 678 ARG A C 1
ATOM 5479 O O . ARG A 1 678 ? -25.400 -2.601 19.623 1.00 91.31 678 ARG A O 1
ATOM 5486 N N . GLY A 1 679 ? -26.665 -3.160 21.403 1.00 92.50 679 GLY A N 1
ATOM 5487 C CA . GLY A 1 679 ? -25.947 -4.392 21.734 1.00 92.50 679 GLY A CA 1
ATOM 5488 C C . GLY A 1 679 ? -26.455 -5.590 20.928 1.00 92.50 679 GLY A C 1
ATOM 5489 O O . GLY A 1 679 ? -27.341 -5.458 20.081 1.00 92.50 679 GLY A O 1
ATOM 5490 N N . ALA A 1 680 ? -25.898 -6.766 21.211 1.00 93.31 680 ALA A N 1
ATOM 5491 C CA . ALA A 1 680 ? -26.411 -8.045 20.731 1.00 93.31 680 ALA A CA 1
ATOM 5492 C C . ALA A 1 680 ? -27.878 -8.251 21.155 1.00 93.31 680 ALA A C 1
ATOM 5494 O O . ALA A 1 680 ? -28.303 -7.748 22.197 1.00 93.31 680 ALA A O 1
ATOM 5495 N N . SER A 1 681 ? -28.648 -8.991 20.350 1.00 93.94 681 SER A N 1
ATOM 5496 C CA . SER A 1 681 ? -30.031 -9.340 20.695 1.00 93.94 681 SER A CA 1
ATOM 5497 C C . SER A 1 681 ? -30.083 -10.183 21.968 1.00 93.94 681 SER A C 1
ATOM 5499 O O . SER A 1 681 ? -29.150 -10.937 22.254 1.00 93.94 681 SER A O 1
ATOM 5501 N N . THR A 1 682 ? -31.191 -10.098 22.706 1.00 92.75 682 THR A N 1
ATOM 5502 C CA . THR A 1 682 ? -31.397 -10.881 23.932 1.00 92.75 682 THR A CA 1
ATOM 5503 C C . THR A 1 682 ? -31.203 -12.378 23.685 1.00 92.75 682 THR A C 1
ATOM 5505 O O . THR A 1 682 ? -30.477 -13.014 24.437 1.00 92.75 682 THR A O 1
ATOM 5508 N N . ASP A 1 683 ? -31.702 -12.927 22.574 1.00 94.56 683 ASP A N 1
ATOM 5509 C CA . ASP A 1 683 ? -31.491 -14.341 22.221 1.00 94.56 683 ASP A CA 1
ATOM 5510 C C . ASP A 1 683 ? -30.013 -14.715 22.071 1.00 94.56 683 ASP A C 1
ATOM 5512 O O . ASP A 1 683 ? -29.584 -15.793 22.488 1.00 94.56 683 ASP A O 1
ATOM 5516 N N . LEU A 1 684 ? -29.216 -13.834 21.459 1.00 94.31 684 LEU A N 1
ATOM 5517 C CA . LEU A 1 684 ? -27.784 -14.063 21.303 1.00 94.31 684 LEU A CA 1
ATOM 5518 C C . LEU A 1 684 ? -27.069 -13.959 22.653 1.00 94.31 684 LEU A C 1
ATOM 5520 O O . LEU A 1 684 ? -26.216 -14.794 22.943 1.00 94.31 684 LEU A O 1
ATOM 5524 N N . VAL A 1 685 ? -27.446 -12.990 23.492 1.00 95.06 685 VAL A N 1
ATOM 5525 C CA . VAL A 1 685 ? -26.922 -12.853 24.858 1.00 95.06 685 VAL A CA 1
ATOM 5526 C C . VAL A 1 685 ? -27.226 -14.112 25.669 1.00 95.06 685 VAL A C 1
ATOM 5528 O O . VAL A 1 685 ? -26.302 -14.711 26.207 1.00 95.06 685 VAL A O 1
ATOM 5531 N N . LEU A 1 686 ? -28.473 -14.591 25.673 1.00 94.88 686 LEU A N 1
ATOM 5532 C CA . LEU A 1 686 ? -28.877 -15.817 26.370 1.00 94.88 686 LEU A CA 1
ATOM 5533 C C . LEU A 1 686 ? -28.088 -17.043 25.888 1.00 94.88 686 LEU A C 1
ATOM 5535 O O . LEU A 1 686 ? -27.669 -17.865 26.699 1.00 94.88 686 LEU A O 1
ATOM 5539 N N . LYS A 1 687 ? -27.828 -17.158 24.579 1.00 95.75 687 LYS A N 1
ATOM 5540 C CA . LYS A 1 687 ? -26.970 -18.221 24.026 1.00 95.75 687 LYS A CA 1
ATOM 5541 C C . LYS A 1 687 ? -25.530 -18.119 24.526 1.00 95.75 687 LYS A C 1
ATOM 5543 O O . LYS A 1 687 ? -24.933 -19.147 24.834 1.00 95.75 687 LYS A O 1
ATOM 5548 N N . VAL A 1 688 ? -24.964 -16.913 24.593 1.00 95.12 688 VAL A N 1
ATOM 5549 C CA . VAL A 1 688 ? -23.605 -16.692 25.113 1.00 95.12 688 VAL A CA 1
ATOM 5550 C C . VAL A 1 688 ? -23.537 -17.026 26.602 1.00 95.12 688 VAL A C 1
ATOM 5552 O O . VAL A 1 688 ? -22.619 -17.733 27.004 1.00 95.12 688 VAL A O 1
ATOM 5555 N N . LEU A 1 689 ? -24.520 -16.599 27.397 1.00 95.88 689 LEU A N 1
ATOM 5556 C CA . LEU A 1 689 ? -24.593 -16.912 28.826 1.00 95.88 689 LEU A CA 1
ATOM 5557 C C . LEU A 1 689 ? -24.669 -18.430 29.064 1.00 95.88 689 LEU A C 1
ATOM 5559 O O . LEU A 1 689 ? -23.814 -18.973 29.760 1.00 95.88 689 LEU A O 1
ATOM 5563 N N . LYS A 1 690 ? -25.588 -19.136 28.383 1.00 95.69 690 LYS A N 1
ATOM 5564 C CA . LYS A 1 690 ? -25.711 -20.605 28.475 1.00 95.69 690 LYS A CA 1
ATOM 5565 C C . LYS A 1 690 ? -24.418 -21.333 28.105 1.00 95.69 690 LYS A C 1
ATOM 5567 O O . LYS A 1 690 ? -24.029 -22.273 28.784 1.00 95.69 690 LYS A O 1
ATOM 5572 N N . ARG A 1 691 ? -23.731 -20.891 27.045 1.00 95.38 691 ARG A N 1
ATOM 5573 C CA . ARG A 1 691 ? -22.448 -21.480 26.610 1.00 95.38 691 ARG A CA 1
ATOM 5574 C C . ARG A 1 691 ? -21.320 -21.311 27.626 1.00 95.38 691 ARG A C 1
ATOM 5576 O O . ARG A 1 691 ? -20.373 -22.082 27.581 1.00 95.38 691 ARG A O 1
ATOM 5583 N N . ASN A 1 692 ? -21.414 -20.315 28.504 1.00 94.69 692 ASN A N 1
ATOM 5584 C CA . ASN A 1 692 ? -20.450 -20.073 29.577 1.00 94.69 692 ASN A CA 1
ATOM 5585 C C . ASN A 1 692 ? -20.963 -20.584 30.937 1.00 94.69 692 ASN A C 1
ATOM 5587 O O . ASN A 1 692 ? -20.477 -20.143 31.973 1.00 94.69 692 ASN A O 1
ATOM 5591 N N . ASN A 1 693 ? -21.932 -21.510 30.936 1.00 95.06 693 ASN A N 1
ATOM 5592 C CA . ASN A 1 693 ? -22.514 -22.137 32.129 1.00 95.06 693 ASN A CA 1
ATOM 5593 C C . ASN A 1 693 ? -23.195 -21.161 33.105 1.00 95.06 693 ASN A C 1
ATOM 5595 O O . ASN A 1 693 ? -23.348 -21.471 34.283 1.00 95.06 693 ASN A O 1
ATOM 5599 N N . ILE A 1 694 ? -23.629 -19.995 32.621 1.00 96.69 694 ILE A N 1
ATOM 5600 C CA . ILE A 1 694 ? -24.356 -19.005 33.420 1.00 96.69 694 ILE A CA 1
ATOM 5601 C C . ILE A 1 694 ? -25.853 -19.327 33.340 1.00 96.69 694 ILE A C 1
ATOM 5603 O O . ILE A 1 694 ? -26.413 -19.385 32.239 1.00 96.69 694 ILE A O 1
ATOM 5607 N N . ASP A 1 695 ? -26.511 -19.513 34.488 1.00 95.81 695 ASP A N 1
ATOM 5608 C CA . ASP A 1 695 ? -27.958 -19.749 34.541 1.00 95.81 695 ASP A CA 1
ATOM 5609 C C . ASP A 1 695 ? -28.703 -18.482 34.107 1.00 95.81 695 ASP A C 1
ATOM 5611 O O . ASP A 1 695 ? -28.601 -17.430 34.739 1.00 95.81 695 ASP A O 1
ATOM 5615 N N . VAL A 1 696 ? -29.448 -18.579 33.008 1.00 95.25 696 VAL A N 1
ATOM 5616 C CA . VAL A 1 696 ? -30.185 -17.451 32.425 1.00 95.25 696 VAL A CA 1
ATOM 5617 C C . VAL A 1 696 ? -31.465 -17.099 33.183 1.00 95.25 696 VAL A C 1
ATOM 5619 O O . VAL A 1 696 ? -32.056 -16.056 32.912 1.00 95.25 696 VAL A O 1
ATOM 5622 N N . HIS A 1 697 ? -31.912 -17.957 34.102 1.00 94.00 697 HIS A N 1
ATOM 5623 C CA . HIS A 1 697 ? -33.097 -17.724 34.926 1.00 94.00 697 HIS A CA 1
ATOM 5624 C C . HIS A 1 697 ? -32.763 -17.018 36.246 1.00 94.00 697 HIS A C 1
ATOM 5626 O O . HIS A 1 697 ? -33.671 -16.539 36.926 1.00 94.00 697 HIS A O 1
ATOM 5632 N N . LYS A 1 698 ? -31.474 -16.904 36.593 1.00 95.44 698 LYS A N 1
ATOM 5633 C CA . LYS A 1 698 ? -30.998 -16.199 37.788 1.00 95.44 698 LYS A CA 1
ATOM 5634 C C . LYS A 1 698 ? -30.461 -14.805 37.444 1.00 95.44 698 LYS A C 1
ATOM 5636 O O . LYS A 1 698 ? -29.819 -14.625 36.406 1.00 95.44 698 LYS A O 1
ATOM 5641 N N . PRO A 1 699 ? -30.681 -13.801 38.313 1.00 96.69 699 PRO A N 1
ATOM 5642 C CA . PRO A 1 699 ? -30.093 -12.481 38.131 1.00 96.69 699 PRO A CA 1
ATOM 5643 C C . PRO A 1 699 ? -28.566 -12.539 38.274 1.00 96.69 699 PRO A C 1
ATOM 5645 O O . PRO A 1 699 ? -28.022 -13.339 39.037 1.00 96.69 699 PRO A O 1
ATOM 5648 N N . TYR A 1 700 ? -27.864 -11.665 37.554 1.00 98.06 700 TYR A N 1
ATOM 5649 C CA . TYR A 1 700 ? -26.405 -11.592 37.607 1.00 98.06 700 TYR A CA 1
ATOM 5650 C C . TYR A 1 700 ? -25.895 -10.158 37.750 1.00 98.06 700 TYR A C 1
ATOM 5652 O O . TYR A 1 700 ? -26.487 -9.206 37.229 1.00 98.06 700 TYR A O 1
ATOM 5660 N N . CYS A 1 701 ? -24.773 -10.029 38.454 1.00 98.31 701 CYS A N 1
ATOM 5661 C CA . CYS A 1 701 ? -23.949 -8.835 38.516 1.00 98.31 701 CYS A CA 1
ATOM 5662 C C . CYS A 1 701 ? -22.834 -8.961 37.475 1.00 98.31 701 CYS A C 1
ATOM 5664 O O . CYS A 1 701 ? -22.032 -9.898 37.521 1.00 98.31 701 CYS A O 1
ATOM 5666 N N . VAL A 1 702 ? -22.784 -8.028 36.525 1.00 98.19 702 VAL A N 1
ATOM 5667 C CA . VAL A 1 702 ? -21.654 -7.943 35.597 1.00 98.19 702 VAL A CA 1
ATOM 5668 C C . VAL A 1 702 ? -20.516 -7.172 36.257 1.00 98.19 702 VAL A C 1
ATOM 5670 O O . VAL A 1 702 ? -20.732 -6.093 36.810 1.00 98.19 702 VAL A O 1
ATOM 5673 N N . VAL A 1 703 ? -19.305 -7.719 36.186 1.00 98.06 703 VAL A N 1
ATOM 5674 C CA . VAL A 1 703 ? -18.121 -7.176 36.854 1.00 98.06 703 VAL A CA 1
ATOM 5675 C C . VAL A 1 703 ? -17.037 -6.851 35.829 1.00 98.06 703 VAL A C 1
ATOM 5677 O O . VAL A 1 703 ? -16.617 -7.712 35.053 1.00 98.06 703 VAL A O 1
ATOM 5680 N N . ASN A 1 704 ? -16.558 -5.606 35.829 1.00 95.88 704 ASN A N 1
ATOM 5681 C CA . ASN A 1 704 ? -15.416 -5.172 35.022 1.00 95.88 704 ASN A CA 1
ATOM 5682 C C . ASN A 1 704 ? -14.353 -4.486 35.890 1.00 95.88 704 ASN A C 1
ATOM 5684 O O . ASN A 1 704 ? -14.617 -3.470 36.528 1.00 95.88 704 ASN A O 1
ATOM 5688 N N . ILE A 1 705 ? -13.128 -5.013 35.887 1.00 92.06 705 ILE A N 1
ATOM 5689 C CA . ILE A 1 705 ? -12.040 -4.495 36.722 1.00 92.06 705 ILE A CA 1
ATOM 5690 C C . ILE A 1 705 ? -10.829 -4.207 35.842 1.00 92.06 705 ILE A C 1
ATOM 5692 O O . ILE A 1 705 ? -10.261 -5.098 35.212 1.00 92.06 705 ILE A O 1
ATOM 5696 N N . TYR A 1 706 ? -10.419 -2.943 35.812 1.00 86.00 706 TYR A N 1
ATOM 5697 C CA . TYR A 1 706 ? -9.212 -2.500 35.126 1.00 86.00 706 TYR A CA 1
ATOM 5698 C C . TYR A 1 706 ? -8.003 -2.489 36.073 1.00 86.00 706 TYR A C 1
ATOM 5700 O O . TYR A 1 706 ? -8.110 -2.096 37.231 1.00 86.00 706 TYR A O 1
ATOM 5708 N N . GLN A 1 707 ? -6.821 -2.880 35.585 1.00 76.88 707 GLN A N 1
ATOM 5709 C CA . GLN A 1 707 ? -5.590 -2.874 36.383 1.00 76.88 707 GLN A CA 1
ATOM 5710 C C . GLN A 1 707 ? -5.002 -1.454 36.512 1.00 76.88 707 GLN A C 1
ATOM 5712 O O . GLN A 1 707 ? -4.235 -0.994 35.665 1.00 76.88 707 GLN A O 1
ATOM 5717 N N . HIS A 1 708 ? -5.353 -0.740 37.582 1.00 69.00 708 HIS A N 1
ATOM 5718 C CA . HIS A 1 708 ? -4.820 0.592 37.896 1.00 69.00 708 HIS A CA 1
ATOM 5719 C C . HIS A 1 708 ? -3.386 0.534 38.446 1.00 69.00 708 HIS A C 1
ATOM 5721 O O . HIS A 1 708 ? -3.010 -0.405 39.143 1.00 69.00 708 HIS A O 1
ATOM 5727 N N . LYS A 1 709 ? -2.593 1.595 38.232 1.00 66.31 709 LYS A N 1
ATOM 5728 C CA . LYS A 1 709 ? -1.278 1.741 38.891 1.00 66.31 709 LYS A CA 1
ATOM 5729 C C . LYS A 1 709 ? -1.389 1.769 40.418 1.00 66.31 709 LYS A C 1
ATOM 5731 O O . LYS A 1 709 ? -0.500 1.273 41.095 1.00 66.31 709 LYS A O 1
ATOM 5736 N N . ALA A 1 710 ? -2.475 2.329 40.950 1.00 60.31 710 ALA A N 1
ATOM 5737 C CA . ALA A 1 710 ? -2.760 2.327 42.382 1.00 60.31 710 ALA A CA 1
ATOM 5738 C C . ALA A 1 710 ? -3.027 0.907 42.910 1.00 60.31 710 ALA A C 1
ATOM 5740 O O . ALA A 1 710 ? -2.461 0.530 43.932 1.00 60.31 710 ALA A O 1
ATOM 5741 N N . LEU A 1 711 ? -3.767 0.083 42.150 1.00 63.22 711 LEU A N 1
ATOM 5742 C CA . LEU A 1 711 ? -3.940 -1.341 42.458 1.00 63.22 711 LEU A CA 1
ATOM 5743 C C . LEU A 1 711 ? -2.599 -2.084 42.495 1.00 63.22 711 LEU A C 1
ATOM 5745 O O . LEU A 1 711 ? -2.479 -3.041 43.241 1.00 63.22 711 LEU A O 1
ATOM 5749 N N . LEU A 1 712 ? -1.575 -1.658 41.743 1.00 62.91 712 LEU A N 1
ATOM 5750 C CA . LEU A 1 712 ? -0.260 -2.313 41.770 1.00 62.91 712 LEU A CA 1
ATOM 5751 C C . LEU A 1 712 ? 0.494 -2.132 43.096 1.00 62.91 712 LEU A C 1
ATOM 5753 O O . LEU A 1 712 ? 1.326 -2.979 43.405 1.00 62.91 712 LEU A O 1
ATOM 5757 N N . LYS A 1 713 ? 0.222 -1.073 43.877 1.00 70.81 713 LYS A N 1
ATOM 5758 C CA . LYS A 1 713 ? 0.945 -0.817 45.137 1.00 70.81 713 LYS A CA 1
ATOM 5759 C C . LYS A 1 713 ? 0.664 -1.891 46.194 1.00 70.81 713 LYS A C 1
ATOM 5761 O O . LYS A 1 713 ? 1.606 -2.367 46.807 1.00 70.81 713 LYS A O 1
ATOM 5766 N N . ASN A 1 714 ? -0.597 -2.313 46.327 1.00 81.12 714 ASN A N 1
ATOM 5767 C CA . ASN A 1 714 ? -1.050 -3.378 47.235 1.00 81.12 714 ASN A CA 1
ATOM 5768 C C . ASN A 1 714 ? -1.881 -4.426 46.471 1.00 81.12 714 ASN A C 1
ATOM 5770 O O . ASN A 1 714 ? -3.012 -4.752 46.835 1.00 81.12 714 ASN A O 1
ATOM 5774 N N . TYR A 1 715 ? -1.324 -4.945 45.374 1.00 85.19 715 TYR A N 1
ATOM 5775 C CA . TYR A 1 715 ? -2.065 -5.753 44.398 1.00 85.19 715 TYR A CA 1
ATOM 5776 C C . TYR A 1 715 ? -2.699 -7.012 44.989 1.00 85.19 715 TYR A C 1
ATOM 5778 O O . TYR A 1 715 ? -3.864 -7.292 44.723 1.00 85.19 715 TYR A O 1
ATOM 5786 N N . HIS A 1 716 ? -1.978 -7.740 45.841 1.00 89.12 716 HIS A N 1
ATOM 5787 C CA . HIS A 1 716 ? -2.511 -8.946 46.477 1.00 89.12 716 HIS A CA 1
ATOM 5788 C C . HIS A 1 716 ? -3.669 -8.654 47.434 1.00 89.12 716 HIS A C 1
ATOM 5790 O O . HIS A 1 716 ? -4.666 -9.375 47.409 1.00 89.12 716 HIS A O 1
ATOM 5796 N N . LEU A 1 717 ? -3.563 -7.590 48.239 1.00 90.94 717 LEU A N 1
ATOM 5797 C CA . LEU A 1 717 ? -4.638 -7.177 49.139 1.00 90.94 717 LEU A CA 1
ATOM 5798 C C . LEU A 1 717 ? -5.878 -6.770 48.340 1.00 90.94 717 LEU A C 1
ATOM 5800 O O . LEU A 1 717 ? -6.970 -7.240 48.634 1.00 90.94 717 LEU A O 1
ATOM 5804 N N . ALA A 1 718 ? -5.702 -5.984 47.275 1.00 89.75 718 ALA A N 1
ATOM 5805 C CA . ALA A 1 718 ? -6.815 -5.558 46.437 1.00 89.75 718 ALA A CA 1
ATOM 5806 C C . ALA A 1 718 ? -7.545 -6.738 45.779 1.00 89.75 718 ALA A C 1
ATOM 5808 O O . ALA A 1 718 ? -8.771 -6.760 45.771 1.00 89.75 718 ALA A O 1
ATOM 5809 N N . LEU A 1 719 ? -6.822 -7.739 45.263 1.00 92.81 719 LEU A N 1
ATOM 5810 C CA . LEU A 1 719 ? -7.446 -8.938 44.690 1.00 92.81 719 LEU A CA 1
ATOM 5811 C C . LEU A 1 719 ? -8.267 -9.718 45.732 1.00 92.81 719 LEU A C 1
ATOM 5813 O O . LEU A 1 719 ? -9.364 -10.168 45.413 1.00 92.81 719 LEU A O 1
ATOM 5817 N N . ARG A 1 720 ? -7.766 -9.844 46.971 1.00 94.50 720 ARG A N 1
ATOM 5818 C CA . ARG A 1 720 ? -8.500 -10.490 48.075 1.00 94.50 720 ARG A CA 1
ATOM 5819 C C . ARG A 1 720 ? -9.741 -9.701 48.484 1.00 94.50 720 ARG A C 1
ATOM 5821 O O . ARG A 1 720 ? -10.784 -10.300 48.701 1.00 94.50 720 ARG A O 1
ATOM 5828 N N . GLN A 1 721 ? -9.637 -8.377 48.544 1.00 95.00 721 GLN A N 1
ATOM 5829 C CA . GLN A 1 721 ? -10.755 -7.485 48.854 1.00 95.00 721 GLN A CA 1
ATOM 5830 C C . GLN A 1 721 ? -11.854 -7.575 47.789 1.00 95.00 721 GLN A C 1
ATOM 5832 O O . GLN A 1 721 ? -13.023 -7.710 48.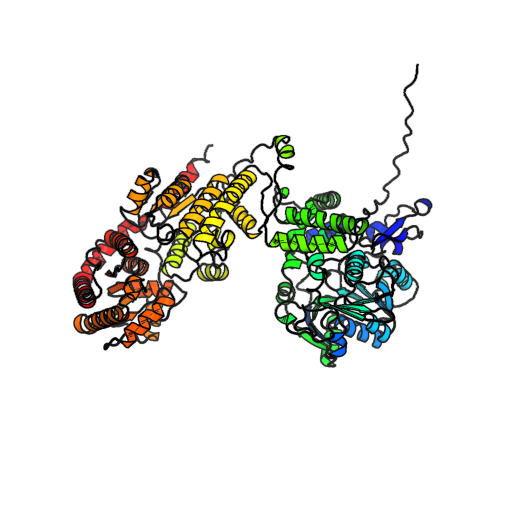129 1.00 95.00 721 GLN A O 1
ATOM 5837 N N . TRP A 1 722 ? -11.486 -7.603 46.503 1.00 95.69 722 TRP A N 1
ATOM 5838 C CA . TRP A 1 722 ? -12.438 -7.859 45.419 1.00 95.69 722 TRP A CA 1
ATOM 5839 C C . TRP A 1 722 ? -13.091 -9.239 45.529 1.00 95.69 722 TRP A C 1
ATOM 5841 O O . TRP A 1 722 ? -14.308 -9.327 45.414 1.00 95.69 722 TRP A O 1
ATOM 5851 N N . ALA A 1 723 ? -12.314 -10.303 45.757 1.00 97.31 723 ALA A N 1
ATOM 5852 C CA . ALA A 1 723 ? -12.861 -11.654 45.899 1.00 97.31 723 ALA A CA 1
ATOM 5853 C C . ALA A 1 723 ? -13.853 -11.742 47.070 1.00 97.31 723 ALA A C 1
ATOM 5855 O O . ALA A 1 723 ? -14.984 -12.173 46.873 1.00 97.31 723 ALA A O 1
ATOM 5856 N N . SER A 1 724 ? -13.468 -11.219 48.240 1.00 97.75 724 SER A N 1
ATOM 5857 C CA . SER A 1 724 ? -14.325 -11.145 49.427 1.00 97.75 724 SER A CA 1
ATOM 5858 C C . SER A 1 724 ? -15.623 -10.379 49.158 1.00 97.75 724 SER A C 1
ATOM 5860 O O . SER A 1 724 ? -16.693 -10.873 49.500 1.00 97.75 724 SER A O 1
ATOM 5862 N N . ALA A 1 725 ? -15.556 -9.220 48.497 1.00 97.50 725 ALA A N 1
ATOM 5863 C CA . ALA A 1 725 ? -16.744 -8.426 48.189 1.00 97.50 725 ALA A CA 1
ATOM 5864 C C . ALA A 1 725 ? -17.717 -9.179 47.275 1.00 97.50 725 ALA A C 1
ATOM 5866 O O . ALA A 1 725 ? -18.934 -9.124 47.447 1.00 97.50 725 ALA A O 1
ATOM 5867 N N . LEU A 1 726 ? -17.169 -9.864 46.269 1.00 98.25 726 LEU A N 1
ATOM 5868 C CA . LEU A 1 726 ? -17.941 -10.615 45.288 1.00 98.25 726 LEU A CA 1
ATOM 5869 C C . LEU A 1 726 ? -18.556 -11.875 45.903 1.00 98.25 726 LEU A C 1
ATOM 5871 O O . LEU A 1 726 ? -19.700 -12.182 45.582 1.00 98.25 726 LEU A O 1
ATOM 5875 N N . ASP A 1 727 ? -17.853 -12.546 46.818 1.00 98.38 727 ASP A N 1
ATOM 5876 C CA . ASP A 1 727 ? -18.405 -13.649 47.611 1.00 98.38 727 ASP A CA 1
ATOM 5877 C C . ASP A 1 727 ? -19.594 -13.185 48.462 1.00 98.38 727 ASP A C 1
ATOM 5879 O O . ASP A 1 727 ? -20.652 -13.815 48.426 1.00 98.38 727 ASP A O 1
ATOM 5883 N N . SER A 1 728 ? -19.481 -12.034 49.137 1.00 97.81 728 SER A N 1
ATOM 5884 C CA . SER A 1 728 ? -20.600 -11.447 49.885 1.00 97.81 728 SER A CA 1
ATOM 5885 C C . SER A 1 728 ? -21.774 -11.047 48.985 1.00 97.81 728 SER A C 1
ATOM 5887 O O . SER A 1 728 ? -22.930 -11.171 49.378 1.00 97.81 728 SER A O 1
ATOM 5889 N N . ILE A 1 729 ? -21.522 -10.600 47.750 1.00 97.88 729 ILE A N 1
ATOM 5890 C CA . ILE A 1 729 ? -22.596 -10.316 46.783 1.00 97.88 729 ILE A CA 1
ATOM 5891 C C . ILE A 1 729 ? -23.339 -11.600 46.386 1.00 97.88 729 ILE A C 1
ATOM 5893 O O . ILE A 1 729 ? -24.565 -11.567 46.248 1.00 97.88 729 ILE A O 1
ATOM 5897 N N . VAL A 1 730 ? -22.637 -12.726 46.214 1.00 97.56 730 VAL A N 1
ATOM 5898 C CA . VAL A 1 730 ? -23.288 -14.015 45.934 1.00 97.56 730 VAL A CA 1
ATOM 5899 C C . VAL A 1 730 ? -24.137 -14.450 47.124 1.00 97.56 730 VAL A C 1
ATOM 5901 O O . VAL A 1 730 ? -25.317 -14.751 46.942 1.00 97.56 730 VAL A O 1
ATOM 5904 N N . SER A 1 731 ? -23.558 -14.467 48.327 1.00 96.81 731 SER A N 1
ATOM 5905 C CA . SER A 1 731 ? -24.221 -15.003 49.519 1.00 96.81 731 SER A CA 1
ATOM 5906 C C . SER A 1 731 ? -25.378 -14.129 50.011 1.00 96.81 731 SER A C 1
ATOM 5908 O O . SER A 1 731 ? -26.418 -14.665 50.385 1.00 96.81 731 SER A O 1
ATOM 5910 N N . GLU A 1 732 ? -25.246 -12.800 49.968 1.00 96.50 732 GLU A N 1
ATOM 5911 C CA . GLU A 1 732 ? -26.252 -11.887 50.523 1.00 96.50 732 GLU A CA 1
ATOM 5912 C C . GLU A 1 732 ? -27.266 -11.369 49.501 1.00 96.50 732 GLU A C 1
ATOM 5914 O O . GLU A 1 732 ? -28.412 -11.094 49.857 1.00 96.50 732 GLU A O 1
ATOM 5919 N N . LEU A 1 733 ? -26.865 -11.185 48.236 1.00 96.25 733 LEU A N 1
ATOM 5920 C CA . LEU A 1 733 ? -27.746 -10.622 47.201 1.00 96.25 733 LEU A CA 1
ATOM 5921 C C . LEU A 1 733 ? -28.290 -11.688 46.240 1.00 96.25 733 LEU A C 1
ATOM 5923 O O . LEU A 1 733 ? -29.186 -11.384 45.448 1.00 96.25 733 LEU A O 1
ATOM 5927 N N . GLY A 1 734 ? -27.764 -12.919 46.291 1.00 95.25 734 GLY A N 1
ATOM 5928 C CA . GLY A 1 734 ? -28.178 -14.028 45.427 1.00 95.25 734 GLY A CA 1
ATOM 5929 C C . GLY A 1 734 ? -27.860 -13.805 43.944 1.00 95.25 734 GLY A C 1
ATOM 5930 O O . GLY A 1 734 ? -28.529 -14.369 43.077 1.00 95.25 734 GLY A O 1
ATOM 5931 N N . LEU A 1 735 ? -26.885 -12.943 43.636 1.00 97.12 735 LEU A N 1
ATOM 5932 C CA . LEU A 1 735 ? -26.497 -12.596 42.269 1.00 97.12 735 LEU A CA 1
ATOM 5933 C C . LEU A 1 735 ? -25.380 -13.510 41.770 1.00 97.12 735 LEU A C 1
ATOM 5935 O O . LEU A 1 735 ? -24.379 -13.706 42.451 1.00 97.12 735 LEU A O 1
ATOM 5939 N N . GLN A 1 736 ? -25.490 -13.988 40.530 1.00 98.06 736 GLN A N 1
ATOM 5940 C CA . GLN A 1 736 ? -24.359 -14.640 39.864 1.00 98.06 736 GLN A CA 1
ATOM 5941 C C . GLN A 1 736 ? -23.302 -13.599 39.484 1.00 98.06 736 GLN A C 1
ATOM 5943 O O . GLN A 1 736 ? -23.646 -12.535 38.968 1.00 98.06 736 GLN A O 1
ATOM 5948 N N . ILE A 1 737 ? -22.020 -13.906 39.676 1.00 98.38 737 ILE A N 1
ATOM 5949 C CA . ILE A 1 737 ? -20.926 -13.007 39.291 1.00 98.38 737 ILE A CA 1
ATOM 5950 C C . ILE A 1 737 ? -20.439 -13.346 37.886 1.00 98.38 737 ILE A C 1
ATOM 5952 O O . ILE A 1 737 ? -19.954 -14.450 37.640 1.00 98.38 737 ILE A O 1
ATOM 5956 N N . VAL A 1 738 ? -20.550 -12.382 36.968 1.00 98.25 738 VAL A N 1
ATOM 5957 C CA . VAL A 1 738 ? -20.117 -12.522 35.572 1.00 98.25 738 VAL A CA 1
ATOM 5958 C C . VAL A 1 738 ? -19.028 -11.498 35.267 1.00 98.25 738 VAL A C 1
ATOM 5960 O O . VAL A 1 738 ? -19.308 -10.317 35.060 1.00 98.25 738 VAL A O 1
ATOM 5963 N N . PHE A 1 739 ? -17.778 -11.945 35.205 1.00 97.81 739 PHE A N 1
ATOM 5964 C CA . PHE A 1 739 ? -16.656 -11.122 34.772 1.00 97.81 739 PHE A CA 1
ATOM 5965 C C . PHE A 1 739 ? -16.699 -10.904 33.260 1.00 97.81 739 PHE A C 1
ATOM 5967 O O . PHE A 1 739 ? -16.787 -11.855 32.478 1.00 97.81 739 PHE A O 1
ATOM 5974 N N . LEU A 1 740 ? -16.609 -9.637 32.852 1.00 96.44 740 LEU A N 1
ATOM 5975 C CA . LEU A 1 740 ? -16.694 -9.232 31.454 1.00 96.44 740 LEU A CA 1
ATOM 5976 C C . LEU A 1 740 ? -15.564 -8.246 31.092 1.00 96.44 740 LEU A C 1
ATOM 5978 O O . LEU A 1 740 ? -15.662 -7.051 31.398 1.00 96.44 740 LEU A O 1
ATOM 5982 N N . PRO A 1 741 ? -14.487 -8.712 30.437 1.00 93.88 741 PRO A N 1
ATOM 5983 C CA . PRO A 1 741 ? -13.372 -7.875 30.013 1.00 93.88 741 PRO A CA 1
ATOM 5984 C C . PRO A 1 741 ? -13.704 -7.063 28.749 1.00 93.88 741 PRO A C 1
ATOM 5986 O O . PRO A 1 741 ? -14.312 -7.544 27.796 1.00 93.88 741 PRO A O 1
ATOM 5989 N N . PHE A 1 742 ? -13.266 -5.805 28.722 1.00 92.38 742 PHE A N 1
ATOM 5990 C CA . PHE A 1 742 ? -13.401 -4.853 27.607 1.00 92.38 742 PHE A CA 1
ATOM 5991 C C . PHE A 1 742 ? -12.061 -4.603 26.900 1.00 92.38 742 PHE A C 1
ATOM 5993 O O . PHE A 1 742 ? -12.003 -3.906 25.881 1.00 92.38 742 PHE A O 1
ATOM 6000 N N . LEU A 1 743 ? -10.980 -5.150 27.459 1.00 88.94 743 LEU A N 1
ATOM 6001 C CA . LEU A 1 743 ? -9.642 -5.234 26.889 1.00 88.94 743 LEU A CA 1
ATOM 6002 C C . LEU A 1 743 ? -9.032 -6.601 27.232 1.00 88.94 743 LEU A C 1
ATOM 6004 O O . LEU A 1 743 ? -9.298 -7.100 28.324 1.00 88.94 743 LEU A O 1
ATOM 6008 N N . PRO A 1 744 ? -8.123 -7.142 26.399 1.00 83.38 744 PRO A N 1
ATOM 6009 C CA . PRO A 1 744 ? -7.460 -8.418 26.684 1.00 83.38 744 PRO A CA 1
ATOM 6010 C C . PRO A 1 744 ? -6.757 -8.476 28.051 1.00 83.38 744 PRO A C 1
ATOM 6012 O O . PRO A 1 744 ? -6.766 -9.500 28.718 1.00 83.38 744 PRO A O 1
ATOM 6015 N N . ILE A 1 745 ? -6.171 -7.363 28.509 1.00 83.31 745 ILE A N 1
ATOM 6016 C CA . ILE A 1 745 ? -5.462 -7.315 29.800 1.00 83.31 745 ILE A CA 1
ATOM 6017 C C . ILE A 1 745 ? -6.391 -7.468 31.017 1.00 83.31 745 ILE A C 1
ATOM 6019 O O . ILE A 1 745 ? -5.940 -7.852 32.091 1.00 83.31 745 ILE A O 1
ATOM 6023 N N . GLU A 1 746 ? -7.682 -7.165 30.868 1.00 89.81 746 GLU A N 1
ATOM 6024 C CA . GLU A 1 746 ? -8.661 -7.247 31.963 1.00 89.81 746 GLU A CA 1
ATOM 6025 C C . GLU A 1 746 ? -9.038 -8.698 32.277 1.00 89.81 746 GLU A C 1
ATOM 6027 O O . GLU A 1 746 ? -9.372 -9.009 33.417 1.00 89.81 746 GLU A O 1
ATOM 6032 N N . GLU A 1 747 ? -8.906 -9.596 31.299 1.00 90.00 747 GLU A N 1
ATOM 6033 C CA . GLU A 1 747 ? -9.128 -11.034 31.467 1.00 90.00 747 GLU A CA 1
ATOM 6034 C C . GLU A 1 747 ? -8.162 -11.621 32.506 1.00 90.00 747 GLU A C 1
ATOM 6036 O O . GLU A 1 747 ? -8.584 -12.289 33.444 1.00 90.00 747 GLU A O 1
ATOM 6041 N N . VAL A 1 748 ? -6.885 -11.226 32.443 1.00 88.81 748 VAL A N 1
ATOM 6042 C CA . VAL A 1 748 ? -5.839 -11.663 33.386 1.00 88.81 748 VAL A CA 1
ATOM 6043 C C . VAL A 1 748 ? -6.141 -11.241 34.829 1.00 88.81 748 VAL A C 1
ATOM 6045 O O . VAL A 1 748 ? -5.793 -11.946 35.778 1.00 88.81 748 VAL A O 1
ATOM 6048 N N . VAL A 1 749 ? -6.752 -10.069 35.027 1.00 89.75 749 VAL A N 1
ATOM 6049 C CA . VAL A 1 749 ? -7.144 -9.608 36.369 1.00 89.75 749 VAL A CA 1
ATOM 6050 C C . VAL A 1 749 ? -8.334 -10.415 36.872 1.00 89.75 749 VAL A C 1
ATOM 6052 O O . VAL A 1 749 ? -8.307 -10.871 38.014 1.00 89.75 749 VAL A O 1
ATOM 6055 N N . ALA A 1 750 ? -9.341 -10.622 36.022 1.00 93.06 750 ALA A N 1
ATOM 6056 C CA . ALA A 1 750 ? -10.523 -11.398 36.364 1.00 93.06 750 ALA A CA 1
ATOM 6057 C C . ALA A 1 750 ? -10.163 -12.839 36.757 1.00 93.06 750 ALA A C 1
ATOM 6059 O O . ALA A 1 750 ? -10.573 -13.289 37.821 1.00 93.06 750 ALA A O 1
ATOM 6060 N N . GLU A 1 751 ? -9.310 -13.523 35.988 1.00 93.56 751 GLU A N 1
ATOM 6061 C CA . GLU A 1 751 ? -8.846 -14.886 36.295 1.00 93.56 751 GLU A CA 1
ATOM 6062 C C . GLU A 1 751 ? -8.220 -15.012 37.689 1.00 93.56 751 GLU A C 1
ATOM 6064 O O . GLU A 1 751 ? -8.411 -16.012 38.381 1.00 93.56 751 GLU A O 1
ATOM 6069 N N . LYS A 1 752 ? -7.455 -14.004 38.121 1.00 93.25 752 LYS A N 1
ATOM 6070 C CA . LYS A 1 752 ? -6.822 -14.012 39.445 1.00 93.25 752 LYS A CA 1
ATOM 6071 C C . LYS A 1 752 ? -7.835 -13.855 40.571 1.00 93.25 752 LYS A C 1
ATOM 6073 O O . LYS A 1 752 ? -7.645 -14.461 41.617 1.00 93.25 752 LYS A O 1
ATOM 6078 N N . ILE A 1 753 ? -8.877 -13.052 40.366 1.00 95.00 753 ILE A N 1
ATOM 6079 C CA . ILE A 1 753 ? -9.942 -12.859 41.357 1.00 95.00 753 ILE A CA 1
ATOM 6080 C C . ILE A 1 753 ? -10.821 -14.107 41.421 1.00 95.00 753 ILE A C 1
ATOM 6082 O O . ILE A 1 753 ? -11.074 -14.592 42.516 1.00 95.00 753 ILE A O 1
ATOM 6086 N N . VAL A 1 754 ? -11.187 -14.686 40.271 1.00 95.62 754 VAL A N 1
ATOM 6087 C CA . VAL A 1 754 ? -11.943 -15.950 40.187 1.00 95.62 754 VAL A CA 1
ATOM 6088 C C . VAL A 1 754 ? -11.269 -17.057 41.003 1.00 95.62 754 VAL A C 1
ATOM 6090 O O . VAL A 1 754 ? -11.944 -17.773 41.729 1.00 95.62 754 VAL A O 1
ATOM 6093 N N . LYS A 1 755 ? -9.933 -17.165 40.952 1.00 96.06 755 LYS A N 1
ATOM 6094 C CA . LYS A 1 755 ? -9.165 -18.150 41.740 1.00 96.06 755 LYS A CA 1
ATOM 6095 C C . LYS A 1 755 ? -9.174 -17.911 43.254 1.00 96.06 755 LYS A C 1
ATOM 6097 O O . LYS A 1 755 ? -8.805 -18.815 43.996 1.00 96.06 755 LYS A O 1
ATOM 6102 N N . LEU A 1 756 ? -9.491 -16.698 43.700 1.00 97.00 756 LEU A N 1
ATOM 6103 C CA . LEU A 1 756 ? -9.528 -16.323 45.116 1.00 97.00 756 LEU A CA 1
ATOM 6104 C C . LEU A 1 756 ? -10.944 -16.359 45.701 1.00 97.00 756 LEU A C 1
ATOM 6106 O O . LEU A 1 756 ? -11.071 -16.346 46.921 1.00 97.00 756 LEU A O 1
ATOM 6110 N N . MET A 1 757 ? -11.975 -16.369 44.854 1.00 97.75 757 MET A N 1
ATOM 6111 C CA . MET A 1 757 ? -13.368 -16.460 45.284 1.00 97.75 757 MET A CA 1
ATOM 6112 C C . MET A 1 757 ? -13.701 -17.863 45.790 1.00 97.75 757 MET A C 1
ATOM 6114 O O . MET A 1 757 ? -13.211 -18.862 45.261 1.00 97.75 757 MET A O 1
ATOM 6118 N N . GLN A 1 758 ? -14.572 -17.930 46.793 1.00 96.69 758 GLN A N 1
ATOM 6119 C CA . GLN A 1 758 ? -15.119 -19.182 47.321 1.00 96.69 758 GLN A CA 1
ATOM 6120 C C . GLN A 1 758 ? -16.427 -19.572 46.621 1.00 96.69 758 GLN A C 1
ATOM 6122 O O . GLN A 1 758 ? -16.736 -20.753 46.469 1.00 96.69 758 GLN A O 1
ATOM 6127 N N . SER A 1 759 ? -17.189 -18.578 46.172 1.00 96.12 759 SER A N 1
ATOM 6128 C CA . SER A 1 759 ? -18.466 -18.746 45.488 1.00 96.12 759 SER A CA 1
ATOM 6129 C C . SER A 1 759 ? -18.276 -18.965 43.983 1.00 96.12 759 SER A C 1
ATOM 6131 O O . SER A 1 759 ? -17.327 -18.436 43.391 1.00 96.12 759 SER A O 1
ATOM 6133 N N . PRO A 1 760 ? -19.201 -19.672 43.305 1.00 94.25 760 PRO A N 1
ATOM 6134 C CA . PRO A 1 760 ? -19.161 -19.812 41.854 1.00 94.25 760 PRO A CA 1
ATOM 6135 C C . PRO A 1 760 ? -19.175 -18.455 41.138 1.00 94.25 760 PRO A C 1
ATOM 6137 O O . PRO A 1 760 ? -20.015 -17.594 41.407 1.00 94.25 760 PRO A O 1
ATOM 6140 N N . SER A 1 761 ? -18.268 -18.282 40.179 1.00 96.56 761 SER A N 1
ATOM 6141 C CA . SER A 1 761 ? -18.194 -17.104 39.314 1.00 96.56 761 SER A CA 1
ATOM 6142 C C . SER A 1 761 ? -17.857 -17.507 37.882 1.00 96.56 761 SER A C 1
ATOM 6144 O O . SER A 1 761 ? -17.310 -18.581 37.628 1.00 96.56 761 SER A O 1
ATOM 6146 N N . PHE A 1 762 ? -18.212 -16.647 36.930 1.00 97.12 762 PHE A N 1
ATOM 6147 C CA . PHE A 1 762 ? -18.129 -16.952 35.506 1.00 97.12 762 PHE A CA 1
ATOM 6148 C C . PHE A 1 762 ? -17.321 -15.880 34.786 1.00 97.12 762 PHE A C 1
ATOM 6150 O O . PHE A 1 762 ? -17.629 -14.694 34.888 1.00 97.12 762 PHE A O 1
ATOM 6157 N N . LEU A 1 763 ? -16.302 -16.285 34.031 1.00 95.81 763 LEU A N 1
ATOM 6158 C CA . LEU A 1 763 ? -15.524 -15.394 33.175 1.00 95.81 763 LEU A CA 1
ATOM 6159 C C . LEU A 1 763 ? -15.928 -15.611 31.722 1.00 95.81 763 LEU A C 1
ATOM 6161 O O . LEU A 1 763 ? -15.766 -16.705 31.189 1.00 95.81 763 LEU A O 1
ATOM 6165 N N . ILE A 1 764 ? -16.431 -14.559 31.077 1.00 94.81 764 ILE A N 1
ATOM 6166 C CA . ILE A 1 764 ? -16.651 -14.563 29.631 1.00 94.81 764 ILE A CA 1
ATOM 6167 C C . ILE A 1 764 ? -15.354 -14.071 28.972 1.00 94.81 764 ILE A C 1
ATOM 6169 O O . ILE A 1 764 ? -14.962 -12.932 29.235 1.00 94.81 764 ILE A O 1
ATOM 6173 N N . PRO A 1 765 ? -14.691 -14.877 28.121 1.00 88.75 765 PRO A N 1
ATOM 6174 C CA . PRO A 1 765 ? -13.443 -14.478 27.473 1.00 88.75 765 PRO A CA 1
ATOM 6175 C C . PRO A 1 765 ? -13.593 -13.197 26.651 1.00 88.75 765 PRO A C 1
ATOM 6177 O O . PRO A 1 765 ? -14.664 -12.921 26.091 1.00 88.75 765 PRO A O 1
ATOM 6180 N N . TYR A 1 766 ? -12.515 -12.419 26.533 1.00 87.50 766 TYR A N 1
ATOM 6181 C CA . TYR A 1 766 ? -12.537 -11.207 25.721 1.00 87.50 766 TYR A CA 1
ATOM 6182 C C . TYR A 1 766 ? -12.872 -11.522 24.253 1.00 87.50 766 TYR A C 1
ATOM 6184 O O . TYR A 1 766 ? -12.327 -12.439 23.638 1.00 87.50 766 TYR A O 1
ATOM 6192 N N . ASN A 1 767 ? -13.749 -10.704 23.664 1.00 78.06 767 ASN A N 1
ATOM 6193 C CA . ASN A 1 767 ? -14.141 -10.798 22.262 1.00 78.06 767 ASN A CA 1
ATOM 6194 C C . ASN A 1 767 ? -14.035 -9.426 21.578 1.00 78.06 767 ASN A C 1
ATOM 6196 O O . ASN A 1 767 ? -14.396 -8.396 22.147 1.00 78.06 767 ASN A O 1
ATOM 6200 N N . TYR A 1 768 ? -13.570 -9.428 20.328 1.00 73.50 768 TYR A N 1
ATOM 6201 C CA . TYR A 1 768 ? -13.499 -8.244 19.473 1.00 73.50 768 TYR A CA 1
ATOM 6202 C C . TYR A 1 768 ? -14.875 -7.732 19.008 1.00 73.50 768 TYR A C 1
ATOM 6204 O O . TYR A 1 768 ? -14.993 -6.556 18.658 1.00 73.50 768 TYR A O 1
ATOM 6212 N N . ASP A 1 769 ? -15.914 -8.575 19.005 1.00 86.00 769 ASP A N 1
ATOM 6213 C CA . ASP A 1 769 ? -17.287 -8.138 18.737 1.00 86.00 769 ASP A CA 1
ATOM 6214 C C . ASP A 1 769 ? -17.842 -7.354 19.933 1.00 86.00 769 ASP A C 1
ATOM 6216 O O . ASP A 1 769 ? -18.352 -7.919 20.903 1.00 86.00 769 ASP A O 1
ATOM 6220 N N . PHE A 1 770 ? -17.773 -6.026 19.839 1.00 88.38 770 PHE A N 1
ATOM 6221 C CA . PHE A 1 770 ? -18.216 -5.116 20.893 1.00 88.38 770 PHE A CA 1
ATOM 6222 C C . PHE A 1 770 ? -19.722 -5.199 21.191 1.00 88.38 770 PHE A C 1
ATOM 6224 O O . PHE A 1 770 ? -20.145 -4.767 22.264 1.00 88.38 770 PHE A O 1
ATOM 6231 N N . LYS A 1 771 ? -20.552 -5.758 20.297 1.00 92.38 771 LYS A N 1
ATOM 6232 C CA . LYS A 1 771 ? -22.005 -5.841 20.516 1.00 92.38 771 LYS A CA 1
ATOM 6233 C C . LYS A 1 771 ? -22.365 -6.844 21.605 1.00 92.38 771 LYS A C 1
ATOM 6235 O O . LYS A 1 771 ? -23.315 -6.596 22.350 1.00 92.38 771 LYS A O 1
ATOM 6240 N N . ILE A 1 772 ? -21.623 -7.948 21.717 1.00 93.38 772 ILE A N 1
ATOM 6241 C CA . ILE A 1 772 ? -21.884 -8.997 22.713 1.00 93.38 772 ILE A CA 1
ATOM 6242 C C . ILE A 1 772 ? -21.695 -8.458 24.143 1.00 93.38 772 ILE A C 1
ATOM 6244 O O . ILE A 1 772 ? -22.666 -8.516 24.901 1.00 93.38 772 ILE A O 1
ATOM 6248 N N . PRO A 1 773 ? -20.547 -7.847 24.514 1.00 94.50 773 PRO A N 1
ATOM 6249 C CA . PRO A 1 773 ? -20.380 -7.231 25.828 1.00 94.50 773 PRO A CA 1
ATOM 6250 C C . PRO A 1 773 ? -21.449 -6.182 26.157 1.00 94.50 773 PRO A C 1
ATOM 6252 O O . PRO A 1 773 ? -21.969 -6.167 27.268 1.00 94.50 773 PRO A O 1
ATOM 6255 N N . ILE A 1 774 ? -21.843 -5.341 25.192 1.00 95.31 774 ILE A N 1
ATOM 6256 C CA . ILE A 1 774 ? -22.910 -4.342 25.394 1.00 95.31 774 ILE A CA 1
ATOM 6257 C C . ILE A 1 774 ? -24.243 -5.023 25.710 1.00 95.31 774 ILE A C 1
ATOM 6259 O O . ILE A 1 774 ? -24.956 -4.594 26.616 1.00 95.31 774 ILE A O 1
ATOM 6263 N N . GLY A 1 775 ? -24.581 -6.086 24.974 1.00 95.81 775 GLY A N 1
ATOM 6264 C CA . GLY A 1 775 ? -25.784 -6.878 25.218 1.00 95.81 775 GLY A CA 1
ATOM 6265 C C . GLY A 1 775 ? -25.781 -7.506 26.613 1.00 95.81 775 GLY A C 1
ATOM 6266 O O . GLY A 1 775 ? -26.783 -7.411 27.318 1.00 95.81 775 GLY A O 1
ATOM 6267 N N . ILE A 1 776 ? -24.652 -8.074 27.042 1.00 96.75 776 ILE A N 1
ATOM 6268 C CA . ILE A 1 776 ? -24.504 -8.673 28.377 1.00 96.75 776 ILE A CA 1
ATOM 6269 C C . ILE A 1 776 ? -24.660 -7.615 29.472 1.00 96.75 776 ILE A C 1
ATOM 6271 O O . ILE A 1 776 ? -25.414 -7.836 30.412 1.00 96.75 776 ILE A O 1
ATOM 6275 N N . VAL A 1 777 ? -24.017 -6.449 29.358 1.00 97.12 777 VAL A N 1
ATOM 6276 C CA . VAL A 1 777 ? -24.165 -5.398 30.380 1.00 97.12 777 VAL A CA 1
ATOM 6277 C C . VAL A 1 777 ? -25.614 -4.921 30.476 1.00 97.12 777 VAL A C 1
ATOM 6279 O O . VAL A 1 777 ? -26.128 -4.752 31.574 1.00 97.12 777 VAL A O 1
ATOM 6282 N N . ARG A 1 778 ? -26.307 -4.748 29.346 1.00 96.06 778 ARG A N 1
ATOM 6283 C CA . ARG A 1 778 ? -27.691 -4.243 29.329 1.00 96.06 778 ARG A CA 1
ATOM 6284 C C . ARG A 1 778 ? -28.747 -5.221 29.830 1.00 96.06 778 ARG A C 1
ATOM 6286 O O . ARG A 1 778 ? -29.835 -4.777 30.173 1.00 96.06 778 ARG A O 1
ATOM 6293 N N . ASN A 1 779 ? -28.449 -6.518 29.837 1.00 95.12 779 ASN A N 1
ATOM 6294 C CA . ASN A 1 779 ? -29.327 -7.544 30.405 1.00 95.12 779 ASN A CA 1
ATOM 6295 C C . ASN A 1 779 ? -28.933 -7.910 31.850 1.00 95.12 779 ASN A C 1
ATOM 6297 O O . ASN A 1 779 ? -29.579 -8.762 32.457 1.00 95.12 779 ASN A O 1
ATOM 6301 N N . ALA A 1 780 ? -27.889 -7.282 32.407 1.00 97.00 780 ALA A N 1
ATOM 6302 C CA . ALA A 1 780 ? -27.465 -7.521 33.778 1.00 97.00 780 ALA A CA 1
ATOM 6303 C C . ALA A 1 780 ? -28.451 -6.919 34.784 1.00 97.00 780 ALA A C 1
ATOM 6305 O O . ALA A 1 780 ? -29.198 -5.986 34.492 1.00 97.00 780 ALA A O 1
ATOM 6306 N N . SER A 1 781 ? -28.432 -7.453 36.000 1.00 97.19 781 SER A N 1
ATOM 6307 C CA . SER A 1 781 ? -29.265 -6.964 37.101 1.00 97.19 781 SER A CA 1
ATOM 6308 C C . SER A 1 781 ? -28.558 -5.876 37.923 1.00 97.19 781 SER A C 1
ATOM 6310 O O . SER A 1 781 ? -29.220 -5.043 38.539 1.00 97.19 781 SER A O 1
ATOM 6312 N N . LEU A 1 782 ? -27.224 -5.869 37.897 1.00 98.12 782 LEU A N 1
ATOM 6313 C CA . LEU A 1 782 ? -26.342 -4.880 38.516 1.00 98.12 782 LEU A CA 1
ATOM 6314 C C . LEU A 1 782 ? -25.033 -4.815 37.711 1.00 98.12 782 LEU A C 1
ATOM 6316 O O . LEU A 1 782 ? -24.597 -5.832 37.168 1.00 98.12 782 LEU A O 1
ATOM 6320 N N . CYS A 1 783 ? -24.404 -3.643 37.626 1.00 98.31 783 CYS A N 1
ATOM 6321 C CA . CYS A 1 783 ? -23.091 -3.469 37.005 1.00 98.31 783 CYS A CA 1
ATOM 6322 C C . CYS A 1 783 ? -22.088 -2.913 38.019 1.00 98.31 783 CYS A C 1
ATOM 6324 O O . CYS A 1 783 ? -22.241 -1.786 38.482 1.00 98.31 783 CYS A O 1
ATOM 6326 N N . LEU A 1 784 ? -21.028 -3.666 38.303 1.00 98.06 784 LEU A N 1
ATOM 6327 C CA . LEU A 1 784 ? -19.916 -3.252 39.155 1.00 98.06 784 LEU A CA 1
ATOM 6328 C C . LEU A 1 784 ? -18.663 -3.046 38.298 1.00 98.06 784 LEU A C 1
ATOM 6330 O O . LEU A 1 784 ? -18.205 -3.961 37.615 1.00 98.06 784 LEU A O 1
ATOM 6334 N N . THR A 1 785 ? -18.113 -1.834 38.278 1.00 96.31 785 THR A N 1
ATOM 6335 C CA . THR A 1 785 ? -17.051 -1.493 37.320 1.00 96.31 785 THR A CA 1
ATOM 6336 C C . THR A 1 785 ? -16.028 -0.501 37.856 1.00 96.31 785 THR A C 1
ATOM 6338 O O . THR A 1 785 ? -16.358 0.374 38.648 1.00 96.31 785 THR A O 1
ATOM 6341 N N . THR A 1 786 ? -14.788 -0.564 37.366 1.00 92.56 786 THR A N 1
ATOM 6342 C CA . THR A 1 786 ? -13.817 0.537 37.535 1.00 92.56 786 THR A CA 1
ATOM 6343 C C . THR A 1 786 ? -13.708 1.445 36.304 1.00 92.56 786 THR A C 1
ATOM 6345 O O . THR A 1 786 ? -13.140 2.539 36.349 1.00 92.56 786 THR A O 1
ATOM 6348 N N . LYS A 1 787 ? -14.277 1.025 35.170 1.00 89.88 787 LYS A N 1
ATOM 6349 C CA . LYS A 1 787 ? -14.165 1.699 33.872 1.00 89.88 787 LYS A CA 1
ATOM 6350 C C . LYS A 1 787 ? -15.436 2.442 33.477 1.00 89.88 787 LYS A C 1
ATOM 6352 O O . LYS A 1 787 ? -16.542 1.984 33.725 1.00 89.88 787 LYS A O 1
ATOM 6357 N N . HIS A 1 788 ? -15.242 3.505 32.696 1.00 91.00 788 HIS A N 1
ATOM 6358 C CA . HIS A 1 788 ? -16.299 4.366 32.147 1.00 91.00 788 HIS A CA 1
ATOM 6359 C C . HIS A 1 788 ? -17.296 3.677 31.201 1.00 91.00 788 HIS A C 1
ATOM 6361 O O . HIS A 1 788 ? -18.492 3.875 31.325 1.00 91.00 788 HIS A O 1
ATOM 6367 N N . HIS A 1 789 ? -16.853 2.886 30.220 1.00 93.50 789 HIS A N 1
ATOM 6368 C CA . HIS A 1 789 ? -17.781 2.365 29.200 1.00 93.50 789 HIS A CA 1
ATOM 6369 C C . HIS A 1 789 ? -18.801 1.331 29.712 1.00 93.50 789 HIS A C 1
ATOM 6371 O O . HIS A 1 789 ? -19.947 1.406 29.273 1.00 93.50 789 HIS A O 1
ATOM 6377 N N . PRO A 1 790 ? -18.464 0.425 30.652 1.00 95.50 790 PRO A N 1
ATOM 6378 C CA . PRO A 1 790 ? -19.477 -0.376 31.337 1.00 95.50 790 PRO A CA 1
ATOM 6379 C C . PRO A 1 790 ? -20.574 0.481 31.988 1.00 95.50 790 PRO A C 1
ATOM 6381 O O . PRO A 1 790 ? -21.745 0.151 31.834 1.00 95.50 790 PRO A O 1
ATOM 6384 N N . ILE A 1 791 ? -20.222 1.628 32.595 1.00 95.50 791 ILE A N 1
ATOM 6385 C CA . ILE A 1 791 ? -21.192 2.597 33.146 1.00 95.50 791 ILE A CA 1
ATOM 6386 C C . ILE A 1 791 ? -22.148 3.072 32.043 1.00 95.50 791 ILE A C 1
ATOM 6388 O O . ILE A 1 791 ? -23.363 2.966 32.182 1.00 95.50 791 ILE A O 1
ATOM 6392 N N . ILE A 1 792 ? -21.605 3.530 30.909 1.00 95.44 792 ILE A N 1
ATOM 6393 C CA . ILE A 1 792 ? -22.397 4.018 29.767 1.00 95.44 792 ILE A CA 1
ATOM 6394 C C . ILE A 1 792 ? -23.330 2.935 29.208 1.00 95.44 792 ILE A C 1
ATOM 6396 O O . ILE A 1 792 ? -24.485 3.211 28.879 1.00 95.44 792 ILE A O 1
ATOM 6400 N N . PHE A 1 793 ? -22.859 1.693 29.097 1.00 96.81 793 PHE A N 1
ATOM 6401 C CA . PHE A 1 793 ? -23.671 0.595 28.574 1.00 96.81 793 PHE A CA 1
ATOM 6402 C C . PHE A 1 793 ? -24.771 0.173 29.541 1.00 96.81 793 PHE A C 1
ATOM 6404 O O . PHE A 1 793 ? -25.896 -0.046 29.087 1.00 96.81 793 PHE A O 1
ATOM 6411 N N . ALA A 1 794 ? -24.473 0.125 30.840 1.00 96.62 794 ALA A N 1
ATOM 6412 C CA . ALA A 1 794 ? -25.441 -0.150 31.893 1.00 96.62 794 ALA A CA 1
ATOM 6413 C C . ALA A 1 794 ? -26.533 0.926 31.930 1.00 96.62 794 ALA A C 1
ATOM 6415 O O . ALA A 1 794 ? -27.716 0.596 31.855 1.00 96.62 794 ALA A O 1
ATOM 6416 N N . MET A 1 795 ? -26.153 2.206 31.884 1.00 94.62 795 MET A N 1
ATOM 6417 C CA . MET A 1 795 ? -27.096 3.324 31.767 1.00 94.62 795 MET A CA 1
ATOM 6418 C C . MET A 1 795 ? -27.983 3.190 30.536 1.00 94.62 795 MET A C 1
ATOM 6420 O O . MET A 1 795 ? -29.196 3.313 30.650 1.00 94.62 795 MET A O 1
ATOM 6424 N N . GLY A 1 796 ? -27.413 2.855 29.374 1.00 94.25 796 GLY A N 1
ATOM 6425 C CA . GLY A 1 796 ? -28.178 2.624 28.145 1.00 94.25 796 GLY A CA 1
ATOM 6426 C C . GLY A 1 796 ? -29.182 1.461 28.225 1.00 94.25 796 GLY A C 1
ATOM 6427 O O . GLY A 1 796 ? -30.089 1.398 27.397 1.00 94.25 796 GLY A O 1
ATOM 6428 N N . GLY A 1 797 ? -29.029 0.551 29.194 1.00 92.81 797 GLY A N 1
ATOM 6429 C CA . GLY A 1 797 ? -29.974 -0.528 29.509 1.00 92.81 797 GLY A CA 1
ATOM 6430 C C . GLY A 1 797 ? -30.884 -0.250 30.710 1.00 92.81 797 GLY A C 1
ATOM 6431 O O . GLY A 1 797 ? -31.777 -1.046 30.982 1.00 92.81 797 GLY A O 1
ATOM 6432 N N . GLY A 1 798 ? -30.690 0.860 31.430 1.00 94.81 798 GLY A N 1
ATOM 6433 C CA . GLY A 1 798 ? -31.375 1.111 32.700 1.00 94.81 798 GLY A CA 1
ATOM 6434 C C . GLY A 1 798 ? -30.914 0.191 33.835 1.00 94.81 798 GLY A C 1
ATOM 6435 O O . GLY A 1 798 ? -31.717 -0.122 34.713 1.00 94.81 798 GLY A O 1
ATOM 6436 N N . VAL A 1 799 ? -29.662 -0.271 33.795 1.00 96.62 799 VAL A N 1
ATOM 6437 C CA . VAL A 1 799 ? -29.047 -1.145 34.804 1.00 96.62 799 VAL A CA 1
ATOM 6438 C C . VAL A 1 799 ? -28.355 -0.281 35.870 1.00 96.62 799 VAL A C 1
ATOM 6440 O O . VAL A 1 799 ? -27.578 0.600 35.490 1.00 96.62 799 VAL A O 1
ATOM 6443 N N . PRO A 1 800 ? -28.604 -0.506 37.176 1.00 97.31 800 PRO A N 1
ATOM 6444 C CA . PRO A 1 800 ? -27.910 0.204 38.251 1.00 97.31 800 PRO A CA 1
ATOM 6445 C C . PRO A 1 800 ? -26.400 -0.037 38.217 1.00 97.31 800 PRO A C 1
ATOM 6447 O O . PRO A 1 800 ? -25.948 -1.151 37.926 1.00 97.31 800 PRO A O 1
ATOM 6450 N N . VAL A 1 801 ? -25.621 0.997 38.535 1.00 97.75 801 VAL A N 1
ATOM 6451 C CA . VAL A 1 801 ? -24.159 0.950 38.460 1.00 97.75 801 VAL A CA 1
ATOM 6452 C C . VAL A 1 801 ? -23.527 1.280 39.803 1.00 97.75 801 VAL A C 1
ATOM 6454 O O . VAL A 1 801 ? -23.789 2.332 40.372 1.00 97.75 801 VAL A O 1
ATOM 6457 N N . VAL A 1 802 ? -22.609 0.424 40.245 1.00 97.94 802 VAL A N 1
ATOM 6458 C CA . VAL A 1 802 ? -21.642 0.732 41.300 1.00 97.94 802 VAL A CA 1
ATOM 6459 C C . VAL A 1 802 ? -20.275 0.892 40.646 1.00 97.94 802 VAL A C 1
ATOM 6461 O O . VAL A 1 802 ? -19.807 0.014 39.916 1.00 97.94 802 VAL A O 1
ATOM 6464 N N . SER A 1 803 ? -19.638 2.039 40.864 1.00 96.38 803 SER A N 1
ATOM 6465 C CA . SER A 1 803 ? -18.335 2.346 40.275 1.00 96.38 803 SER A CA 1
ATOM 6466 C C . SER A 1 803 ? -17.273 2.445 41.355 1.00 96.38 803 SER A C 1
ATOM 6468 O O . SER A 1 803 ? -17.495 3.091 42.368 1.00 96.38 803 SER A O 1
ATOM 6470 N N . VAL A 1 804 ? -16.080 1.919 41.098 1.00 94.31 804 VAL A N 1
ATOM 6471 C CA . VAL A 1 804 ? -14.916 2.073 41.981 1.00 94.31 804 VAL A CA 1
ATOM 6472 C C . VAL A 1 804 ? -13.831 2.870 41.262 1.00 94.31 804 VAL A C 1
ATOM 6474 O O . VAL A 1 804 ? -13.468 2.548 40.130 1.00 94.31 804 VAL A O 1
ATOM 6477 N N . ALA A 1 805 ? -13.300 3.910 41.904 1.00 89.81 805 ALA A N 1
ATOM 6478 C CA . ALA A 1 805 ? -12.182 4.694 41.385 1.00 89.81 805 ALA A CA 1
ATOM 6479 C C . ALA A 1 805 ? -10.985 4.645 42.345 1.00 89.81 805 ALA A C 1
ATOM 6481 O O . ALA A 1 805 ? -11.147 4.787 43.550 1.00 89.81 805 ALA A O 1
ATOM 6482 N N . PHE A 1 806 ? -9.780 4.475 41.790 1.00 84.81 806 PHE A N 1
ATOM 6483 C CA . PHE A 1 806 ? -8.518 4.417 42.550 1.00 84.81 806 PHE A CA 1
ATOM 6484 C C . PHE A 1 806 ? -7.544 5.555 42.213 1.00 84.81 806 PHE A C 1
ATOM 6486 O O . PHE A 1 806 ? -6.447 5.632 42.762 1.00 84.81 806 PHE A O 1
ATOM 6493 N N . ASP A 1 807 ? -7.905 6.405 41.256 1.00 81.62 807 ASP A N 1
ATOM 6494 C CA . ASP A 1 807 ? -7.162 7.605 40.905 1.00 81.62 807 ASP A CA 1
ATOM 6495 C C . ASP A 1 807 ? -8.127 8.723 40.486 1.00 81.62 807 ASP A C 1
ATOM 6497 O O . ASP A 1 807 ? -9.272 8.463 40.100 1.00 81.62 807 ASP A O 1
ATOM 6501 N N . GLU A 1 808 ? -7.657 9.970 40.563 1.00 80.69 808 GLU A N 1
ATOM 6502 C CA . GLU A 1 808 ? -8.455 11.156 40.234 1.00 80.69 808 GLU A CA 1
ATOM 6503 C C . GLU A 1 808 ? -9.017 11.097 38.807 1.00 80.69 808 GLU A C 1
ATOM 6505 O O . GLU A 1 808 ? -10.153 11.497 38.566 1.00 80.69 808 GLU A O 1
ATOM 6510 N N . TYR A 1 809 ? -8.264 10.548 37.846 1.00 77.69 809 TYR A N 1
ATOM 6511 C CA . TYR A 1 809 ? -8.705 10.490 36.453 1.00 77.69 809 TYR A CA 1
ATOM 6512 C C . TYR A 1 809 ? -9.978 9.650 36.295 1.00 77.69 809 TYR A C 1
ATOM 6514 O O . TYR A 1 809 ? -10.920 10.088 35.632 1.00 77.69 809 TYR A O 1
ATOM 6522 N N . PHE A 1 810 ? -10.031 8.456 36.892 1.00 80.12 810 PHE A N 1
ATOM 6523 C CA . PHE A 1 810 ? -11.244 7.636 36.863 1.00 80.12 810 PHE A CA 1
ATOM 6524 C C . PHE A 1 810 ? -12.333 8.166 37.793 1.00 80.12 810 PHE A C 1
ATOM 6526 O O . PHE A 1 810 ? -13.505 8.041 37.441 1.00 80.12 810 PHE A O 1
ATOM 6533 N N . LEU A 1 811 ? -11.974 8.803 38.913 1.00 86.19 811 LEU A N 1
ATOM 6534 C CA . LEU A 1 811 ? -12.936 9.446 39.810 1.00 86.19 811 LEU A CA 1
ATOM 6535 C C . LEU A 1 811 ? -13.751 10.501 39.056 1.00 86.19 811 LEU A C 1
ATOM 6537 O O . LEU A 1 811 ? -14.969 10.381 38.961 1.00 86.19 811 LEU A O 1
ATOM 6541 N N . HIS A 1 812 ? -13.075 11.480 38.458 1.00 80.12 812 HIS A N 1
ATOM 6542 C CA . HIS A 1 812 ? -13.699 12.561 37.694 1.00 80.12 812 HIS A CA 1
ATOM 6543 C C . HIS A 1 812 ? -14.530 12.025 36.528 1.00 80.12 812 HIS A C 1
ATOM 6545 O O . HIS A 1 812 ? -15.714 12.334 36.375 1.00 80.12 812 HIS A O 1
ATOM 6551 N N . LYS A 1 813 ? -13.934 11.121 35.747 1.00 81.31 813 LYS A N 1
ATOM 6552 C CA . LYS A 1 813 ? -14.569 10.538 34.566 1.00 81.31 813 LYS A CA 1
ATOM 6553 C C . LYS A 1 813 ? -15.842 9.755 34.901 1.00 81.31 813 LYS A C 1
ATOM 6555 O O . LYS A 1 813 ? -16.875 9.971 34.267 1.00 81.31 813 LYS A O 1
ATOM 6560 N N . ASN A 1 814 ? -15.780 8.861 35.887 1.00 89.62 814 ASN A N 1
ATOM 6561 C CA . ASN A 1 814 ? -16.916 8.019 36.253 1.00 89.62 814 ASN A CA 1
ATOM 6562 C C . ASN A 1 814 ? -17.986 8.841 36.991 1.00 89.62 814 ASN A C 1
ATOM 6564 O O . ASN A 1 814 ? -19.170 8.678 36.700 1.00 89.62 814 ASN A O 1
ATOM 6568 N N . LYS A 1 815 ? -17.593 9.784 37.863 1.00 89.06 815 LYS A N 1
ATOM 6569 C CA . LYS A 1 815 ? -18.518 10.720 38.527 1.00 89.06 815 LYS A CA 1
ATOM 6570 C C . LYS A 1 815 ? -19.306 11.548 37.518 1.00 89.06 815 LYS A C 1
ATOM 6572 O O . LYS A 1 815 ? -20.522 11.667 37.643 1.00 89.06 815 LYS A O 1
ATOM 6577 N N . GLY A 1 816 ? -18.628 12.078 36.499 1.00 84.25 816 GLY A N 1
ATOM 6578 C CA . GLY A 1 816 ? -19.255 12.848 35.428 1.00 84.25 816 GLY A CA 1
ATOM 6579 C C . GLY A 1 816 ? -20.323 12.054 34.674 1.00 84.25 816 GLY A C 1
ATOM 6580 O O . GLY A 1 816 ? -21.397 12.589 34.410 1.00 84.25 816 GLY A O 1
ATOM 6581 N N . ALA A 1 817 ? -20.064 10.774 34.381 1.00 87.38 817 ALA A N 1
ATOM 6582 C CA . ALA A 1 817 ? -21.037 9.889 33.741 1.00 87.38 817 ALA A CA 1
ATOM 6583 C C . ALA A 1 817 ? -22.230 9.567 34.658 1.00 87.38 817 ALA A C 1
ATOM 6585 O O . ALA A 1 817 ? -23.378 9.681 34.231 1.00 87.38 817 ALA A O 1
ATOM 6586 N N . LEU A 1 818 ? -21.967 9.198 35.917 1.00 91.62 818 LEU A N 1
ATOM 6587 C CA . LEU A 1 818 ? -22.991 8.832 36.907 1.00 91.62 818 LEU A CA 1
ATOM 6588 C C . LEU A 1 818 ? -23.952 9.981 37.211 1.00 91.62 818 LEU A C 1
ATOM 6590 O O . LEU A 1 818 ? -25.163 9.772 37.252 1.00 91.62 818 LEU A O 1
ATOM 6594 N N . ARG A 1 819 ? -23.429 11.205 37.304 1.00 90.50 819 ARG A N 1
ATOM 6595 C CA . ARG A 1 819 ? -24.216 12.417 37.551 1.00 90.50 819 ARG A CA 1
ATOM 6596 C C . ARG A 1 819 ? -25.262 12.720 36.477 1.00 90.50 819 ARG A C 1
ATOM 6598 O O . ARG A 1 819 ? -26.258 13.376 36.763 1.00 90.50 819 ARG A O 1
ATOM 6605 N N . ILE A 1 820 ? -25.068 12.266 35.234 1.00 88.00 820 ILE A N 1
ATOM 6606 C CA . ILE A 1 820 ? -26.072 12.455 34.169 1.00 88.00 820 ILE A CA 1
ATOM 6607 C C . ILE A 1 820 ? -27.381 11.728 34.517 1.00 88.00 820 ILE A C 1
ATOM 6609 O O . ILE A 1 820 ? -28.449 12.179 34.108 1.00 88.00 820 ILE A O 1
ATOM 6613 N N . PHE A 1 821 ? -27.289 10.640 35.285 1.00 91.25 821 PHE A N 1
ATOM 6614 C CA . PHE A 1 821 ? -28.398 9.755 35.632 1.00 91.25 821 PHE A CA 1
ATOM 6615 C C . PHE A 1 821 ? -28.657 9.679 37.142 1.00 91.25 821 PHE A C 1
ATOM 6617 O O . PHE A 1 821 ? -29.337 8.752 37.569 1.00 91.25 821 PHE A O 1
ATOM 6624 N N . GLU A 1 822 ? -28.128 10.631 37.922 1.00 93.25 822 GLU A N 1
ATOM 6625 C CA . GLU A 1 822 ? -28.328 10.738 39.380 1.00 93.25 822 GLU A CA 1
ATOM 6626 C C . GLU A 1 822 ? -27.856 9.487 40.150 1.00 93.25 822 GLU A C 1
ATOM 6628 O O . GLU A 1 822 ? -28.532 8.988 41.042 1.00 93.25 822 GLU A O 1
ATOM 6633 N N . GLN A 1 823 ? -26.691 8.943 39.774 1.00 94.31 823 GLN A N 1
ATOM 6634 C CA . GLN A 1 823 ? -26.103 7.743 40.392 1.00 94.31 823 GLN A CA 1
ATOM 6635 C C . GLN A 1 823 ? -24.733 7.999 41.047 1.00 94.31 823 GLN A C 1
ATOM 6637 O O . GLN A 1 823 ? -23.995 7.057 41.336 1.00 94.31 823 GLN A O 1
ATOM 6642 N N . GLU A 1 824 ? -24.332 9.255 41.274 1.00 92.88 824 GLU A N 1
ATOM 6643 C CA . GLU A 1 824 ? -23.019 9.565 41.864 1.00 92.88 824 GLU A CA 1
ATOM 6644 C C . GLU A 1 824 ? -22.830 9.043 43.296 1.00 92.88 824 GLU A C 1
ATOM 6646 O O . GLU A 1 824 ? -21.689 8.855 43.713 1.00 92.88 824 GLU A O 1
ATOM 6651 N N . GLU A 1 825 ? -23.912 8.767 44.032 1.00 94.75 825 GLU A N 1
ATOM 6652 C CA . GLU A 1 825 ? -23.855 8.190 45.384 1.00 94.75 825 GLU A CA 1
ATOM 6653 C C . GLU A 1 825 ? -23.311 6.748 45.413 1.00 94.75 825 GLU A C 1
ATOM 6655 O O . GLU A 1 825 ? -22.879 6.269 46.466 1.00 94.75 825 GLU A O 1
ATOM 6660 N N . PHE A 1 826 ? -23.308 6.067 44.261 1.00 96.19 826 PHE A N 1
ATOM 6661 C CA . PHE A 1 826 ? -22.800 4.703 44.079 1.00 96.19 826 PHE A CA 1
ATOM 6662 C C . PHE A 1 826 ? -21.355 4.669 43.555 1.00 96.19 826 PHE A C 1
ATOM 6664 O O . PHE A 1 826 ? -20.855 3.620 43.137 1.00 96.19 826 PHE A O 1
ATOM 6671 N N . LEU A 1 827 ? -20.668 5.816 43.563 1.00 96.00 827 LEU A N 1
ATOM 6672 C CA . LEU A 1 827 ? -19.239 5.909 43.293 1.00 96.00 827 LEU A CA 1
ATOM 6673 C C . LEU A 1 827 ? -18.442 5.730 44.587 1.00 96.00 827 LEU A C 1
ATOM 6675 O O . LEU A 1 827 ? -18.568 6.510 45.528 1.00 96.00 827 LEU A O 1
ATOM 6679 N N . ILE A 1 828 ? -17.571 4.731 44.599 1.00 94.81 828 ILE A N 1
ATOM 6680 C CA . ILE A 1 828 ? -16.675 4.419 45.704 1.00 94.81 828 ILE A CA 1
ATOM 6681 C C . ILE A 1 828 ? -15.322 5.085 45.451 1.00 94.81 828 ILE A C 1
ATOM 6683 O O . ILE A 1 828 ? -14.663 4.837 44.434 1.00 94.81 828 ILE A O 1
ATOM 6687 N N . TRP A 1 829 ? -14.919 5.911 46.414 1.00 91.69 829 TRP A N 1
ATOM 6688 C CA . TRP A 1 829 ? -13.583 6.475 46.554 1.00 91.69 829 TRP A CA 1
ATOM 6689 C C . TRP A 1 829 ? -13.064 6.106 47.942 1.00 91.69 829 TRP A C 1
ATOM 6691 O O . TRP A 1 829 ? -13.393 6.769 48.924 1.00 91.69 829 TRP A O 1
ATOM 6701 N N . CYS A 1 830 ? -12.329 5.002 48.041 1.00 81.19 830 CYS A N 1
ATOM 6702 C CA . CYS A 1 830 ? -11.840 4.488 49.317 1.00 81.19 830 CYS A CA 1
ATOM 6703 C C . CYS A 1 830 ? -10.425 3.919 49.190 1.00 81.19 830 CYS A C 1
ATOM 6705 O O . CYS A 1 830 ? -9.927 3.672 48.087 1.00 81.19 830 CYS A O 1
ATOM 6707 N N . ASN A 1 831 ? -9.794 3.698 50.342 1.00 82.25 831 ASN A N 1
ATOM 6708 C CA . ASN A 1 831 ? -8.558 2.933 50.426 1.00 82.25 831 ASN A CA 1
ATOM 6709 C C . ASN A 1 831 ? -8.837 1.441 50.174 1.00 82.25 831 ASN A C 1
ATOM 6711 O O . ASN A 1 831 ? -9.987 0.999 50.137 1.00 82.25 831 ASN A O 1
ATOM 6715 N N . ILE A 1 832 ? -7.780 0.661 49.943 1.00 86.12 832 ILE A N 1
ATOM 6716 C CA . ILE A 1 832 ? -7.913 -0.751 49.559 1.00 86.12 832 ILE A CA 1
ATOM 6717 C C . ILE A 1 832 ? -8.406 -1.597 50.744 1.00 86.12 832 ILE A C 1
ATOM 6719 O O . ILE A 1 832 ? -9.079 -2.600 50.533 1.00 86.12 832 ILE A O 1
ATOM 6723 N N . GLU A 1 833 ? -8.087 -1.190 51.968 1.00 88.38 833 GLU A N 1
ATOM 6724 C CA . GLU A 1 833 ? -8.379 -1.888 53.219 1.00 88.38 833 GLU A CA 1
ATOM 6725 C C . GLU A 1 833 ? -9.888 -2.055 53.461 1.00 88.38 833 GLU A C 1
ATOM 6727 O O . GLU A 1 833 ? -10.318 -3.148 53.824 1.00 88.38 833 GLU A O 1
ATOM 6732 N N . ASP A 1 834 ? -10.682 -1.026 53.149 1.00 89.62 834 ASP A N 1
ATOM 6733 C CA . ASP A 1 834 ? -12.141 -1.005 53.354 1.00 89.62 834 ASP A CA 1
ATOM 6734 C C . ASP A 1 834 ? -12.928 -1.338 52.073 1.00 89.62 834 ASP A C 1
ATOM 6736 O O . ASP A 1 834 ? -14.152 -1.188 52.004 1.00 89.62 834 ASP A O 1
ATOM 6740 N N . LEU A 1 835 ? -12.231 -1.745 51.007 1.00 92.31 835 LEU A N 1
ATOM 6741 C CA . LEU A 1 835 ? -12.815 -1.877 49.676 1.00 92.31 835 LEU A CA 1
ATOM 6742 C C . LEU A 1 835 ? -13.950 -2.909 49.637 1.00 92.31 835 LEU A C 1
ATOM 6744 O O . LEU A 1 835 ? -14.971 -2.653 48.997 1.00 92.31 835 LEU A O 1
ATOM 6748 N N . SER A 1 836 ? -13.786 -4.053 50.309 1.00 95.56 836 SER A N 1
ATOM 6749 C CA . SER A 1 836 ? -14.798 -5.113 50.322 1.00 95.56 836 SER A CA 1
ATOM 6750 C C . SER A 1 836 ? -16.110 -4.641 50.944 1.00 95.56 836 SER A C 1
ATOM 6752 O O . SER A 1 836 ? -17.171 -4.746 50.321 1.00 95.56 836 SER A O 1
ATOM 6754 N N . GLU A 1 837 ? -16.028 -4.020 52.123 1.00 95.44 837 GLU A N 1
ATOM 6755 C CA . GLU A 1 837 ? -17.190 -3.507 52.849 1.00 95.44 837 GLU A CA 1
ATOM 6756 C C . GLU A 1 837 ? -17.920 -2.420 52.047 1.00 95.44 837 GLU A C 1
ATOM 6758 O O . GLU A 1 837 ? -19.145 -2.456 51.906 1.00 95.44 837 GLU A O 1
ATOM 6763 N N . GLN A 1 838 ? -17.175 -1.485 51.448 1.00 96.50 838 GLN A N 1
ATOM 6764 C CA . GLN A 1 838 ? -17.754 -0.403 50.649 1.00 96.50 838 GLN A CA 1
ATOM 6765 C C . GLN A 1 838 ? -18.437 -0.920 49.379 1.00 96.50 838 GLN A C 1
ATOM 6767 O O . GLN A 1 838 ? -19.540 -0.471 49.050 1.00 96.50 838 GLN A O 1
ATOM 6772 N N . ILE A 1 839 ? -17.818 -1.876 48.673 1.00 97.31 839 ILE A N 1
ATOM 6773 C CA . ILE A 1 839 ? -18.424 -2.513 47.495 1.00 97.31 839 ILE A CA 1
ATOM 6774 C C . ILE A 1 839 ? -19.733 -3.188 47.886 1.00 97.31 839 ILE A C 1
ATOM 6776 O O . ILE A 1 839 ? -20.753 -2.938 47.239 1.00 97.31 839 ILE A O 1
ATOM 6780 N N . LEU A 1 840 ? -19.726 -4.005 48.940 1.00 97.38 840 LEU A N 1
ATOM 6781 C CA . LEU A 1 840 ? -20.911 -4.724 49.389 1.00 97.38 840 LEU A CA 1
ATOM 6782 C C . LEU A 1 840 ? -22.029 -3.761 49.791 1.00 97.38 840 LEU A C 1
ATOM 6784 O O . LEU A 1 840 ? -23.153 -3.896 49.306 1.00 97.38 840 LEU A O 1
ATOM 6788 N N . LYS A 1 841 ? -21.715 -2.751 50.611 1.00 97.44 841 LYS A N 1
ATOM 6789 C CA . LYS A 1 841 ? -22.670 -1.731 51.054 1.00 97.44 841 LYS A CA 1
ATOM 6790 C C . LYS A 1 841 ? -23.344 -1.046 49.866 1.00 97.44 841 LYS A C 1
ATOM 6792 O O . LYS A 1 841 ? -24.571 -1.032 49.778 1.00 97.44 841 LYS A O 1
ATOM 6797 N N . LYS A 1 842 ? -22.558 -0.534 48.913 1.00 97.75 842 LYS A N 1
ATOM 6798 C CA . LYS A 1 842 ? -23.090 0.163 47.733 1.00 97.75 842 LYS A CA 1
ATOM 6799 C C . LYS A 1 842 ? -23.838 -0.758 46.779 1.00 97.75 842 LYS A C 1
ATOM 6801 O O . LYS A 1 842 ? -24.862 -0.349 46.235 1.00 97.75 842 LYS A O 1
ATOM 6806 N N . CYS A 1 843 ? -23.390 -2.000 46.606 1.00 97.88 843 CYS A N 1
ATOM 6807 C CA . CYS A 1 843 ? -24.115 -2.989 45.808 1.00 97.88 843 CYS A CA 1
ATOM 6808 C C . CYS A 1 843 ? -25.456 -3.359 46.447 1.00 97.88 843 CYS A C 1
ATOM 6810 O O . CYS A 1 843 ? -26.452 -3.441 45.732 1.00 97.88 843 CYS A O 1
ATOM 6812 N N . ARG A 1 844 ? -25.512 -3.519 47.774 1.00 97.94 844 ARG A N 1
ATOM 6813 C CA . ARG A 1 844 ? -26.749 -3.786 48.519 1.00 97.94 844 ARG A CA 1
ATOM 6814 C C . ARG A 1 844 ? -27.741 -2.628 48.374 1.00 97.94 844 ARG A C 1
ATOM 6816 O O . ARG A 1 844 ? -28.889 -2.865 48.004 1.00 97.94 844 ARG A O 1
ATOM 6823 N N . GLU A 1 845 ? -27.287 -1.390 48.579 1.00 97.31 845 GLU A N 1
ATOM 6824 C CA . GLU A 1 845 ? -28.096 -0.172 48.400 1.00 97.31 845 GLU A CA 1
ATOM 6825 C C . GLU A 1 845 ? -28.647 -0.068 46.963 1.00 97.31 845 GLU A C 1
ATOM 6827 O O . GLU A 1 845 ? -29.856 0.086 46.760 1.00 97.31 845 GLU A O 1
ATOM 6832 N N . ALA A 1 846 ? -27.784 -0.220 45.951 1.00 97.06 846 ALA A N 1
ATOM 6833 C CA . ALA A 1 846 ? -28.179 -0.170 44.543 1.00 97.06 846 ALA A CA 1
ATOM 6834 C C . ALA A 1 846 ? -29.132 -1.316 44.156 1.00 97.06 846 ALA A C 1
ATOM 6836 O O . ALA A 1 846 ? -30.050 -1.123 43.355 1.00 97.06 846 ALA A O 1
ATOM 6837 N N . TRP A 1 847 ? -28.946 -2.508 44.732 1.00 96.81 847 TRP A N 1
ATOM 6838 C CA . TRP A 1 847 ? -29.793 -3.674 44.486 1.00 96.81 847 TRP A CA 1
ATOM 6839 C C . TRP A 1 847 ? -31.205 -3.495 45.043 1.00 96.81 847 TRP A C 1
ATOM 6841 O O . TRP A 1 847 ? -32.184 -3.768 44.342 1.00 96.81 847 TRP A O 1
ATOM 6851 N N . GLN A 1 848 ? -31.322 -2.978 46.268 1.00 95.94 848 GLN A N 1
ATOM 6852 C CA . GLN A 1 848 ? -32.607 -2.674 46.900 1.00 95.94 848 GLN A CA 1
ATOM 6853 C C . GLN A 1 848 ? -33.377 -1.604 46.114 1.00 95.94 848 GLN A C 1
ATOM 6855 O O . GLN A 1 848 ? -34.566 -1.769 45.839 1.00 95.94 848 GLN A O 1
ATOM 6860 N N . LYS A 1 849 ? -32.683 -0.555 45.652 1.00 96.00 849 LYS A N 1
ATOM 6861 C CA . LYS A 1 849 ? -33.266 0.549 44.870 1.00 96.00 849 LYS A CA 1
ATOM 6862 C C . LYS A 1 849 ? -33.337 0.289 43.356 1.00 96.00 849 LYS A C 1
ATOM 6864 O O . LYS A 1 849 ? -33.686 1.188 42.592 1.00 96.00 849 LYS A O 1
ATOM 6869 N N . LYS A 1 850 ? -33.055 -0.928 42.866 1.00 95.19 850 LYS A N 1
ATOM 6870 C CA . LYS A 1 850 ? -32.860 -1.193 41.421 1.00 95.19 850 LYS A CA 1
ATOM 6871 C C . LYS A 1 850 ? -34.011 -0.738 40.518 1.00 95.19 850 LYS A C 1
ATOM 6873 O O . LYS A 1 850 ? -33.774 -0.258 39.412 1.00 95.19 850 LYS A O 1
ATOM 6878 N N . LYS A 1 851 ? -35.263 -0.896 40.970 1.00 95.56 851 LYS A N 1
ATOM 6879 C CA . LYS A 1 851 ? -36.456 -0.517 40.192 1.00 95.56 851 LYS A CA 1
ATOM 6880 C C . LYS A 1 851 ? -36.562 1.002 40.057 1.00 95.56 851 LYS A C 1
ATOM 6882 O O . LYS A 1 851 ? -36.829 1.492 38.963 1.00 95.56 851 LYS A O 1
ATOM 6887 N N . GLU A 1 852 ? -36.303 1.720 41.146 1.00 95.88 852 GLU A N 1
ATOM 6888 C CA . GLU A 1 852 ? -36.289 3.182 41.195 1.00 95.88 852 GLU A CA 1
ATOM 6889 C C . GLU A 1 852 ? -35.170 3.748 40.311 1.00 95.88 852 GLU A C 1
ATOM 6891 O O . GLU A 1 852 ? -35.440 4.535 39.402 1.00 95.88 852 GLU A O 1
ATOM 6896 N N . ILE A 1 853 ? -33.938 3.254 40.489 1.00 95.75 853 ILE A N 1
ATOM 6897 C CA . ILE A 1 853 ? -32.771 3.658 39.690 1.00 95.75 853 ILE A CA 1
ATOM 6898 C C . ILE A 1 853 ? -33.026 3.411 38.197 1.00 95.75 853 ILE A C 1
ATOM 6900 O O . ILE A 1 853 ? -32.754 4.276 37.360 1.00 95.75 853 ILE A O 1
ATOM 6904 N N . SER A 1 854 ? -33.597 2.254 37.840 1.00 95.19 854 SER A N 1
ATOM 6905 C CA . SER A 1 854 ? -33.932 1.931 36.448 1.00 95.19 854 SER A CA 1
ATOM 6906 C C . SER A 1 854 ? -34.989 2.881 35.873 1.00 95.19 854 SER A C 1
ATOM 6908 O O . SER A 1 854 ? -34.855 3.331 34.733 1.00 95.19 854 SER A O 1
ATOM 6910 N N . ALA A 1 855 ? -36.014 3.241 36.652 1.00 95.19 855 ALA A N 1
ATOM 6911 C CA . ALA A 1 855 ? -37.053 4.181 36.234 1.00 95.19 855 ALA A CA 1
ATOM 6912 C C . ALA A 1 855 ? -36.503 5.603 36.024 1.00 95.19 855 ALA A C 1
ATOM 6914 O O . ALA A 1 855 ? -36.786 6.225 34.997 1.00 95.19 855 ALA A O 1
ATOM 6915 N N . ILE A 1 856 ? -35.671 6.107 36.944 1.00 95.44 856 ILE A N 1
ATOM 6916 C CA . ILE A 1 856 ? -34.970 7.397 36.802 1.00 95.44 856 ILE A CA 1
ATOM 6917 C C . ILE A 1 856 ? -34.090 7.384 35.547 1.00 95.44 856 ILE A C 1
ATOM 6919 O O . ILE A 1 856 ? -34.187 8.279 34.705 1.00 95.44 856 ILE A O 1
ATOM 6923 N N . THR A 1 857 ? -33.300 6.323 35.368 1.00 94.88 857 THR A N 1
ATOM 6924 C CA . THR A 1 857 ? -32.401 6.180 34.217 1.00 94.88 857 THR A CA 1
ATOM 6925 C C . THR A 1 857 ? -33.175 6.199 32.897 1.00 94.88 857 THR A C 1
ATOM 6927 O O . THR A 1 857 ? -32.800 6.923 31.975 1.00 94.88 857 THR A O 1
ATOM 6930 N N . LYS A 1 858 ? -34.296 5.470 32.800 1.00 94.50 858 LYS A N 1
ATOM 6931 C CA . LYS A 1 858 ? -35.153 5.447 31.600 1.00 94.50 858 LYS A CA 1
ATOM 6932 C C . LYS A 1 858 ? -35.746 6.817 31.266 1.00 94.50 858 LYS A C 1
ATOM 6934 O O . LYS A 1 858 ? -35.674 7.216 30.105 1.00 94.50 858 LYS A O 1
ATOM 6939 N N . ARG A 1 859 ? -36.235 7.569 32.262 1.00 94.69 859 ARG A N 1
ATOM 6940 C CA . ARG A 1 859 ? -36.727 8.947 32.058 1.00 94.69 859 ARG A CA 1
ATOM 6941 C C . ARG A 1 859 ? -35.643 9.859 31.476 1.00 94.69 859 ARG A C 1
ATOM 6943 O O . ARG A 1 859 ? -35.888 10.595 30.520 1.00 94.69 859 ARG A O 1
ATOM 6950 N N . HIS A 1 860 ? -34.416 9.776 31.994 1.00 94.19 860 HIS A N 1
ATOM 6951 C CA . HIS A 1 860 ? -33.283 10.526 31.438 1.00 94.19 860 HIS A CA 1
ATOM 6952 C C . HIS A 1 860 ? -32.933 10.081 30.015 1.00 94.19 860 HIS A C 1
ATOM 6954 O O . HIS A 1 860 ? -32.716 10.934 29.154 1.00 94.19 860 HIS A O 1
ATOM 6960 N N . LEU A 1 861 ? -32.929 8.775 29.726 1.00 94.69 861 LEU A N 1
ATOM 6961 C CA . LEU A 1 861 ? -32.691 8.262 28.371 1.00 94.69 861 LEU A CA 1
ATOM 6962 C C . LEU A 1 861 ? -33.712 8.798 27.360 1.00 94.69 861 LEU A C 1
ATOM 6964 O O . LEU A 1 861 ? -33.319 9.166 26.254 1.00 94.69 861 LEU A O 1
ATOM 6968 N N . GLU A 1 862 ? -34.997 8.855 27.713 1.00 93.69 862 GLU A N 1
ATOM 6969 C CA . GLU A 1 862 ? -36.056 9.397 26.850 1.00 93.69 862 GLU A CA 1
ATOM 6970 C C . GLU A 1 862 ? -35.822 10.873 26.526 1.00 93.69 862 GLU A C 1
ATOM 6972 O O . GLU A 1 862 ? -35.896 11.267 25.362 1.00 93.69 862 GLU A O 1
ATOM 6977 N N . ARG A 1 863 ? -35.431 11.665 27.530 1.00 93.12 863 ARG A N 1
ATOM 6978 C CA . ARG A 1 863 ? -35.083 13.083 27.363 1.00 93.12 863 ARG A CA 1
ATOM 6979 C C . ARG A 1 863 ? -33.835 13.297 26.499 1.00 93.12 863 ARG A C 1
ATOM 6981 O O . ARG A 1 863 ? -33.766 14.265 25.742 1.00 93.12 863 ARG A O 1
ATOM 6988 N N . LEU A 1 864 ? -32.833 12.427 26.622 1.00 92.62 864 LEU A N 1
ATOM 6989 C CA . LEU A 1 864 ? -31.544 12.563 25.933 1.00 92.62 864 LEU A CA 1
ATOM 6990 C C . LEU A 1 864 ? -31.555 11.998 24.506 1.00 92.62 864 LEU A C 1
ATOM 6992 O O . LEU A 1 864 ? -30.805 12.476 23.654 1.00 92.62 864 LEU A O 1
ATOM 6996 N N . ARG A 1 865 ? -32.412 11.013 24.208 1.00 92.25 865 ARG A N 1
ATOM 6997 C CA . ARG A 1 865 ? -32.459 10.317 22.910 1.00 92.25 865 ARG A CA 1
ATOM 6998 C C . ARG A 1 865 ? -32.578 11.254 21.694 1.00 92.25 865 ARG A C 1
ATOM 7000 O O . ARG A 1 865 ? -31.862 11.006 20.722 1.00 92.25 865 ARG A O 1
ATOM 7007 N N . PRO A 1 866 ? -33.389 12.333 21.704 1.00 90.19 866 PRO A N 1
ATOM 700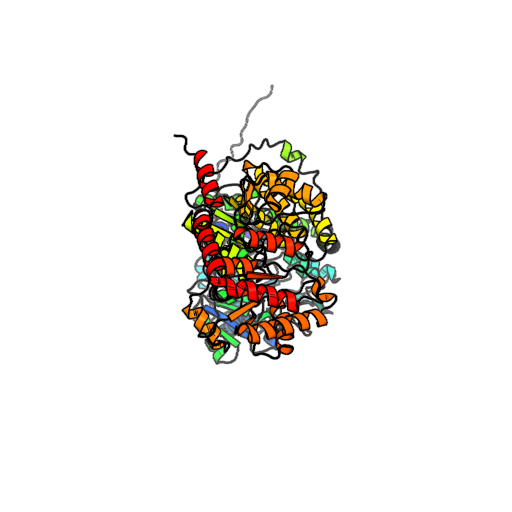8 C CA . PRO A 1 866 ? -33.466 13.270 20.578 1.00 90.19 866 PRO A CA 1
ATOM 7009 C C . PRO A 1 866 ? -32.165 14.037 20.293 1.00 90.19 866 PRO A C 1
ATOM 7011 O O . PRO A 1 866 ? -31.980 14.526 19.182 1.00 90.19 866 PRO A O 1
ATOM 7014 N N . GLN A 1 867 ? -31.258 14.138 21.269 1.00 91.56 867 GLN A N 1
ATOM 7015 C CA . GLN A 1 867 ? -29.983 14.854 21.133 1.00 91.56 867 GLN A CA 1
ATOM 7016 C C . GLN A 1 867 ? -28.874 13.971 20.525 1.00 91.56 867 GLN A C 1
ATOM 7018 O O . GLN A 1 867 ? -27.772 14.447 20.244 1.00 91.56 867 GLN A O 1
ATOM 7023 N N . ALA A 1 868 ? -29.137 12.679 20.292 1.00 91.00 868 ALA A N 1
ATOM 7024 C CA . ALA A 1 868 ? -28.158 11.755 19.727 1.00 91.00 868 ALA A CA 1
ATOM 7025 C C . ALA A 1 868 ? -27.749 12.176 18.303 1.00 91.00 868 ALA A C 1
ATOM 7027 O O . ALA A 1 868 ? -28.573 12.270 17.389 1.00 91.00 868 ALA A O 1
ATOM 7028 N N . GLY A 1 869 ? -26.456 12.455 18.118 1.00 91.06 869 GLY A N 1
ATOM 7029 C CA . GLY A 1 869 ? -25.913 12.954 16.853 1.00 91.06 869 GLY A CA 1
ATOM 7030 C C . GLY A 1 869 ? -26.254 14.418 16.543 1.00 91.06 869 GLY A C 1
ATOM 7031 O O . GLY A 1 869 ? -26.009 14.865 15.422 1.00 91.06 869 GLY A O 1
ATOM 7032 N N . GLU A 1 870 ? -26.790 15.193 17.496 1.00 94.00 870 GLU A N 1
ATOM 7033 C CA . GLU A 1 870 ? -27.211 16.587 17.285 1.00 94.00 870 GLU A CA 1
ATOM 7034 C C . GLU A 1 870 ? -26.108 17.464 16.676 1.00 94.00 870 GLU A C 1
ATOM 7036 O O . GLU A 1 870 ? -26.399 18.278 15.800 1.00 94.00 870 GLU A O 1
ATOM 7041 N N . VAL A 1 871 ? -24.839 17.271 17.055 1.00 94.69 871 VAL A N 1
ATOM 7042 C CA . VAL A 1 871 ? -23.706 18.029 16.494 1.00 94.69 871 VAL A CA 1
ATOM 7043 C C . VAL A 1 871 ? -23.625 17.928 14.964 1.00 94.69 871 VAL A C 1
ATOM 7045 O O . VAL A 1 871 ? -23.303 18.911 14.290 1.00 94.69 871 VAL A O 1
ATOM 7048 N N . ILE A 1 872 ? -23.979 16.766 14.404 1.00 94.94 872 ILE A N 1
ATOM 7049 C CA . ILE A 1 872 ? -24.015 16.519 12.959 1.00 94.94 872 ILE A CA 1
ATOM 7050 C C . ILE A 1 872 ? -25.171 17.310 12.340 1.00 94.94 872 ILE A C 1
ATOM 7052 O O . ILE A 1 872 ? -24.965 18.052 11.380 1.00 94.94 872 ILE A O 1
ATOM 7056 N N . TYR A 1 873 ? -26.373 17.221 12.917 1.00 93.19 873 TYR A N 1
ATOM 7057 C CA . TYR A 1 873 ? -27.551 17.944 12.426 1.00 93.19 873 TYR A CA 1
ATOM 7058 C C . TYR A 1 873 ? -27.411 19.466 12.558 1.00 93.19 873 TYR A C 1
ATOM 7060 O O . TYR A 1 873 ? -27.819 20.205 11.662 1.00 93.19 873 TYR A O 1
ATOM 7068 N N . ARG A 1 874 ? -26.806 19.965 13.643 1.00 93.12 874 ARG A N 1
ATOM 7069 C CA . ARG A 1 874 ? -26.472 21.387 13.812 1.00 93.12 874 ARG A CA 1
ATOM 7070 C C . ARG A 1 874 ? -25.527 21.847 12.704 1.00 93.12 874 ARG A C 1
ATOM 7072 O O . ARG A 1 874 ? -25.821 22.835 12.037 1.00 93.12 874 ARG A O 1
ATOM 7079 N N . TRP A 1 875 ? -24.460 21.094 12.440 1.00 92.44 875 TRP A N 1
ATOM 7080 C CA . TRP A 1 875 ? -23.524 21.418 11.364 1.00 92.44 875 TRP A CA 1
ATOM 7081 C C . TRP A 1 875 ? -24.158 21.387 9.972 1.00 92.44 875 TRP A C 1
ATOM 7083 O O . TRP A 1 875 ? -23.910 22.301 9.189 1.00 92.44 875 TRP A O 1
ATOM 7093 N N . LEU A 1 876 ? -25.010 20.405 9.671 1.00 90.44 876 LEU A N 1
ATOM 7094 C CA . LEU A 1 876 ? -25.722 20.341 8.390 1.00 90.44 876 LEU A CA 1
ATOM 7095 C C . LEU A 1 876 ? -26.657 21.547 8.194 1.00 90.44 876 LEU A C 1
ATOM 7097 O O . LEU A 1 876 ? -26.638 22.165 7.129 1.00 90.44 876 LEU A O 1
ATOM 7101 N N . ARG A 1 877 ? -27.420 21.934 9.229 1.00 88.31 877 ARG A N 1
ATOM 7102 C CA . ARG A 1 877 ? -28.323 23.101 9.190 1.00 88.31 877 ARG A CA 1
ATOM 7103 C C . ARG A 1 877 ? -27.568 24.415 8.989 1.00 88.31 877 ARG A C 1
ATOM 7105 O O . ARG A 1 877 ? -27.955 25.230 8.155 1.00 88.31 877 ARG A O 1
ATOM 7112 N N . GLU A 1 878 ? -26.479 24.619 9.726 1.00 83.44 878 GLU A N 1
ATOM 7113 C CA . GLU A 1 878 ? -25.669 25.839 9.621 1.00 83.44 878 GLU A CA 1
ATOM 7114 C C . GLU A 1 878 ? -24.800 25.870 8.350 1.00 83.44 878 GLU A C 1
ATOM 7116 O O . GLU A 1 878 ? -24.514 26.941 7.814 1.00 83.44 878 GLU A O 1
ATOM 7121 N N . GLY A 1 879 ? -24.402 24.703 7.834 1.00 65.25 879 GLY A N 1
ATOM 7122 C CA . GLY A 1 879 ? -23.664 24.555 6.579 1.00 65.25 879 GLY A CA 1
ATOM 7123 C C . GLY A 1 879 ? -24.516 24.821 5.335 1.00 65.25 879 GLY A C 1
ATOM 7124 O O . GLY A 1 879 ? -23.995 25.353 4.354 1.00 65.25 879 GLY A O 1
ATOM 7125 N N . GLY A 1 880 ? -25.819 24.514 5.386 1.00 45.44 880 GLY A N 1
ATOM 7126 C CA . GLY A 1 880 ? -26.774 24.755 4.297 1.00 45.44 880 GLY A CA 1
ATOM 7127 C C . GLY A 1 880 ? -27.110 26.233 4.065 1.00 45.44 880 GLY A C 1
ATOM 7128 O O . GLY A 1 880 ? -27.268 26.649 2.921 1.00 45.44 880 GLY A O 1
ATOM 7129 N N . LYS A 1 881 ? -27.122 27.064 5.117 1.00 40.28 881 LYS A N 1
ATOM 7130 C CA . LYS A 1 881 ? -27.535 28.481 5.024 1.00 40.28 881 LYS A CA 1
ATOM 7131 C C . LYS A 1 881 ? -26.575 29.403 4.260 1.00 40.28 881 LYS A C 1
ATOM 7133 O O . LYS A 1 881 ? -26.949 30.529 3.964 1.00 40.28 881 LYS A O 1
ATOM 7138 N N . LYS A 1 882 ? -25.347 28.975 3.938 1.00 40.56 882 LYS A N 1
ATOM 7139 C CA . LYS A 1 882 ? -24.371 29.841 3.241 1.00 40.56 882 LYS A CA 1
ATOM 7140 C C . LYS A 1 882 ? -24.334 29.711 1.718 1.00 40.56 882 LYS A C 1
ATOM 7142 O O . LYS A 1 882 ? -23.635 30.506 1.107 1.00 40.56 882 LYS A O 1
ATOM 7147 N N . ASN A 1 883 ? -25.055 28.762 1.113 1.00 37.75 883 ASN A N 1
ATOM 7148 C CA . ASN A 1 883 ? -24.975 28.510 -0.337 1.00 37.75 883 ASN A CA 1
ATOM 7149 C C . ASN A 1 883 ? -26.335 28.369 -1.048 1.00 37.75 883 ASN A C 1
ATOM 7151 O O . ASN A 1 883 ? -26.356 27.992 -2.215 1.00 37.75 883 ASN A O 1
ATOM 7155 N N . SER A 1 884 ? -27.452 28.676 -0.386 1.00 28.55 884 SER A N 1
ATOM 7156 C CA . SER A 1 884 ? -28.752 28.868 -1.042 1.00 28.55 884 SER A CA 1
ATOM 7157 C C . SER A 1 884 ? -29.081 30.363 -1.090 1.00 28.55 884 SER A C 1
ATOM 7159 O O . SER A 1 884 ? -29.961 30.840 -0.377 1.00 28.55 884 SER A O 1
ATOM 7161 N N . GLY A 1 885 ? -28.294 31.108 -1.864 1.00 28.36 885 GLY A N 1
ATOM 7162 C CA . GLY A 1 885 ? -28.738 32.366 -2.457 1.00 28.36 885 GLY A CA 1
ATOM 7163 C C . GLY A 1 885 ? -29.214 32.044 -3.869 1.00 28.36 885 GLY A C 1
ATOM 7164 O O . GLY A 1 885 ? -28.559 31.244 -4.538 1.00 28.36 885 GLY A O 1
ATOM 7165 N N . HIS A 1 886 ? -30.373 32.587 -4.230 1.00 29.83 886 HIS A N 1
ATOM 7166 C CA . HIS A 1 886 ? -30.955 32.555 -5.569 1.00 29.83 886 HIS A CA 1
ATOM 7167 C C . HIS A 1 886 ? -29.948 32.806 -6.692 1.00 29.83 886 HIS A C 1
ATOM 7169 O O . HIS A 1 886 ? -29.020 33.625 -6.484 1.00 29.83 886 HIS A O 1
#